Protein 6WPN (pdb70)

InterPro domains:
  IPR006059 Bacterial-type extracellular solute-binding protein [PF01547] (48-329)
  IPR050490 Bacterial solute-binding protein 1 [PTHR43649] (6-430)

B-factor: mean 65.45, std 20.98, range [26.93, 153.07]

Solvent-accessible surface area: 31766 Å² total

Structure (mmCIF, N/CA/C/O backbone):
data_6WPN
#
_entry.id   6WPN
#
_cell.length_a   59.947
_cell.length_b   69.525
_cell.length_c   83.721
_cell.angle_alpha   90.000
_cell.angle_beta   94.702
_cell.angle_gamma   90.000
#
_symmetry.space_group_name_H-M   'P 1 21 1'
#
loop_
_entity.id
_entity.type
_entity.pdbx_description
1 polymer 'Substrate-binding protein'
2 non-polymer 1,2-ETHANEDIOL
3 non-polymer GLYCEROL
4 water water
#
loop_
_atom_site.group_PDB
_atom_site.id
_atom_site.type_symbol
_atom_site.label_atom_id
_atom_site.label_alt_id
_atom_site.label_comp_id
_atom_site.label_asym_id
_atom_site.label_entity_id
_atom_site.label_seq_id
_atom_site.pdbx_PDB_ins_code
_atom_site.Cartn_x
_atom_site.Cartn_y
_atom_site.Cartn_z
_atom_site.occupancy
_atom_site.B_iso_or_equiv
_atom_site.auth_seq_id
_atom_site.auth_comp_id
_atom_site.auth_asym_id
_atom_site.auth_atom_id
_atom_site.pdbx_PDB_model_num
ATOM 1 N N . THR A 1 29 ? -17.35700 34.57200 12.38500 1.000 86.38062 10 THR A N 1
ATOM 2 C CA . THR A 1 29 ? -16.16500 34.70500 11.55700 1.000 92.68130 10 THR A CA 1
ATOM 3 C C . THR A 1 29 ? -15.15100 33.59700 11.83300 1.000 87.08775 10 THR A C 1
ATOM 4 O O . THR A 1 29 ? -15.07700 33.06600 12.94100 1.000 88.00535 10 THR A O 1
ATOM 8 N N . LEU A 1 30 ? -14.37400 33.25700 10.81000 1.000 70.34096 11 LEU A N 1
ATOM 9 C CA . LEU A 1 30 ? -13.32700 32.25300 10.90700 1.000 54.63452 11 LEU A CA 1
ATOM 10 C C . LEU A 1 30 ? -11.97200 32.93900 10.98400 1.000 52.36749 11 LEU A C 1
ATOM 11 O O . LEU A 1 30 ? -11.76500 34.00900 10.40700 1.000 60.21052 11 LEU A O 1
ATOM 16 N N . GLN A 1 31 ? -11.05100 32.32900 11.71800 1.000 52.26839 12 GLN A N 1
ATOM 17 C CA . GLN A 1 31 ? -9.67600 32.80600 11.78900 1.000 60.31344 12 GLN A CA 1
ATOM 18 C C . GLN A 1 31 ? -8.76700 31.79100 11.11000 1.000 59.92604 12 GLN A C 1
ATOM 19 O O . GLN A 1 31 ? -8.73300 30.62000 11.50600 1.000 57.73101 12 GLN A O 1
ATOM 25 N N . LEU A 1 32 ? -8.05300 32.23800 10.08000 1.000 57.79577 13 LEU A N 1
ATOM 26 C CA . LEU A 1 32 ? -7.11100 31.40900 9.34000 1.000 52.70328 13 LEU A CA 1
ATOM 27 C C . LEU A 1 32 ? -5.69300 31.74900 9.77600 1.000 47.08812 13 LEU A C 1
ATOM 28 O O . LEU A 1 32 ? -5.33700 32.92700 9.87900 1.000 56.20537 13 LEU A O 1
ATOM 33 N N . TRP A 1 33 ? -4.90000 30.71700 10.05100 1.000 51.57915 14 TRP A N 1
ATOM 34 C CA . TRP A 1 33 ? -3.51400 30.86300 10.48100 1.000 49.59773 14 TRP A CA 1
ATOM 35 C C . TRP A 1 33 ? -2.61300 30.23500 9.42700 1.000 48.70308 14 TRP A C 1
ATOM 36 O O . TRP A 1 33 ? -2.71800 29.03400 9.15800 1.000 58.79303 14 TRP A O 1
ATOM 47 N N . THR A 1 34 ? -1.72600 31.03400 8.84100 1.000 49.07036 15 THR A N 1
ATOM 48 C CA . THR A 1 34 ? -0.79000 30.54400 7.83800 1.000 54.76967 15 THR A CA 1
ATOM 49 C C . THR A 1 34 ? 0.64000 30.74100 8.32500 1.000 53.81416 15 THR A C 1
ATOM 50 O O . THR A 1 34 ? 0.90300 31.52000 9.24500 1.000 52.03997 15 THR A O 1
ATOM 54 N N . LEU A 1 35 ? 1.56600 30.03200 7.68300 1.000 53.93213 16 LEU A N 1
ATOM 55 C CA . LEU A 1 35 ? 2.96400 29.99300 8.09700 1.000 54.97902 16 LEU A CA 1
ATOM 56 C C . LEU A 1 35 ? 3.84000 30.70100 7.07500 1.000 59.34547 16 LEU A C 1
ATOM 57 O O . LEU A 1 35 ? 3.88400 30.29600 5.90800 1.000 67.58845 16 LEU A O 1
ATOM 62 N N . GLN A 1 36 ? 4.53800 31.74000 7.52500 1.000 63.30831 17 GLN A N 1
ATOM 63 C CA . GLN A 1 36 ? 5.56900 32.44900 6.76000 1.000 75.45356 17 GLN A CA 1
ATOM 64 C C . GLN A 1 36 ? 5.12100 32.70700 5.31800 1.000 73.30369 17 GLN A C 1
ATOM 65 O O . GLN A 1 36 ? 5.76200 32.29800 4.34900 1.000 77.05727 17 GLN A O 1
ATOM 71 N N . LEU A 1 37 ? 3.99800 33.40800 5.19600 1.000 72.31706 18 LEU A N 1
ATOM 72 C CA . LEU A 1 37 ? 3.45600 33.79600 3.89900 1.000 72.90130 18 LEU A CA 1
ATOM 73 C C . LEU A 1 37 ? 3.49400 35.30900 3.71900 1.000 83.47645 18 LEU A C 1
ATOM 74 O O . LEU A 1 37 ? 2.70500 35.87100 2.95700 1.000 89.46669 18 LEU A O 1
ATOM 79 N N . PRO A 1 39 ? 4.30200 38.42300 3.52200 1.000 106.95671 20 PRO A N 1
ATOM 80 C CA . PRO A 1 39 ? 4.42100 39.68700 2.78700 1.000 108.87525 20 PRO A CA 1
ATOM 81 C C . PRO A 1 39 ? 4.28600 39.50400 1.27900 1.000 104.15711 20 PRO A C 1
ATOM 82 O O . PRO A 1 39 ? 3.46800 40.16900 0.64500 1.000 110.26609 20 PRO A O 1
ATOM 86 N N . LYS A 1 40 ? 5.09300 38.59900 0.72000 1.000 92.42354 21 LYS A N 1
ATOM 87 C CA . LYS A 1 40 ? 5.15400 38.42300 -0.72600 1.000 88.53040 21 LYS A CA 1
ATOM 88 C C . LYS A 1 40 ? 3.86100 37.87300 -1.31900 1.000 83.15480 21 LYS A C 1
ATOM 89 O O . LYS A 1 40 ? 3.63400 38.03400 -2.52300 1.000 94.07216 21 LYS A O 1
ATOM 95 N N . PHE A 1 41 ? 3.00500 37.23900 -0.51500 1.000 77.49384 22 PHE A N 1
ATOM 96 C CA . PHE A 1 41 ? 1.78900 36.62000 -1.03300 1.000 74.42197 22 PHE A CA 1
ATOM 97 C C . PHE A 1 41 ? 0.52200 37.26100 -0.48300 1.000 72.84795 22 PHE A C 1
ATOM 98 O O . PHE A 1 41 ? -0.53500 36.62100 -0.46700 1.000 64.51898 22 PHE A O 1
ATOM 106 N N . ASN A 1 42 ? 0.61000 38.50900 -0.02900 1.000 74.74212 23 ASN A N 1
ATOM 107 C CA . ASN A 1 42 ? -0.58900 39.23900 0.37900 1.000 79.44604 23 ASN A CA 1
ATOM 108 C C . ASN A 1 42 ? -1.60400 39.38300 -0.75100 1.000 79.71380 23 ASN A C 1
ATOM 109 O O . ASN A 1 42 ? -2.79900 39.14800 -0.50500 1.000 76.80290 23 ASN A O 1
ATOM 114 N N . PRO A 1 43 ? -1.22800 39.76600 -1.98300 1.000 80.12332 24 PRO A N 1
ATOM 115 C CA . PRO A 1 43 ? -2.25300 39.87200 -3.04400 1.000 81.19265 24 PRO A CA 1
ATOM 116 C C . PRO A 1 43 ? -3.00800 38.57900 -3.30500 1.000 76.41745 24 PRO A C 1
ATOM 117 O O . PRO A 1 43 ? -4.23600 38.60900 -3.46600 1.000 75.38795 24 PRO A O 1
ATOM 121 N N . TYR A 1 44 ? -2.30800 37.44400 -3.38900 1.000 70.27911 25 TYR A N 1
ATOM 122 C CA . TYR A 1 44 ? -2.99500 36.16700 -3.55700 1.000 67.21263 25 TYR A CA 1
ATOM 123 C C . TYR A 1 44 ? -4.02400 35.94600 -2.45500 1.000 63.30105 25 TYR A C 1
ATOM 124 O O . TYR A 1 44 ? -5.19000 35.64600 -2.73000 1.000 64.38142 25 TYR A O 1
ATOM 141 N N . ASP A 1 46 ? -5.32800 38.10900 -0.46500 1.000 68.81351 27 ASP A N 1
ATOM 142 C CA . ASP A 1 46 ? -6.35200 39.14900 -0.46500 1.000 76.26986 27 ASP A CA 1
ATOM 143 C C . ASP A 1 46 ? -7.47100 38.82800 -1.44400 1.000 70.29615 27 ASP A C 1
ATOM 144 O O . ASP A 1 46 ? -8.63900 39.12900 -1.17600 1.000 76.43077 27 ASP A O 1
ATOM 149 N N . ASP A 1 47 ? -7.13800 38.21700 -2.58100 1.000 65.82803 28 ASP A N 1
ATOM 150 C CA . ASP A 1 47 ? -8.16100 37.88300 -3.56700 1.000 71.10531 28 ASP A CA 1
ATOM 151 C C . ASP A 1 47 ? -8.92900 36.61800 -3.19200 1.000 67.12504 28 ASP A C 1
ATOM 152 O O . ASP A 1 47 ? -10.16400 36.60200 -3.24500 1.000 63.42437 28 ASP A O 1
ATOM 157 N N . VAL A 1 48 ? -8.21800 35.53700 -2.85100 1.000 70.40442 29 VAL A N 1
ATOM 158 C CA . VAL A 1 48 ? -8.88300 34.25800 -2.59500 1.000 69.01675 29 VAL A CA 1
ATOM 159 C C . VAL A 1 48 ? -9.78800 34.35800 -1.37000 1.000 63.55774 29 VAL A C 1
ATOM 160 O O . VAL A 1 48 ? -10.93300 33.88700 -1.38300 1.000 57.91555 29 VAL A O 1
ATOM 164 N N . LEU A 1 49 ? -9.28300 34.94700 -0.28300 1.000 61.08447 30 LEU A N 1
ATOM 165 C CA . LEU A 1 49 ? -10.12700 35.15700 0.88700 1.000 67.73132 30 LEU A CA 1
ATOM 166 C C . LEU A 1 49 ? -11.26100 36.12000 0.56700 1.000 73.76668 30 LEU A C 1
ATOM 167 O O . LEU A 1 49 ? -12.37700 35.97100 1.08000 1.000 74.32879 30 LEU A O 1
ATOM 172 N N . GLY A 1 50 ? -10.98300 37.13200 -0.26000 1.000 75.91348 31 GLY A N 1
ATOM 173 C CA . GLY A 1 50 ? -12.05300 37.98900 -0.75000 1.000 73.65847 31 GLY A CA 1
ATOM 174 C C . GLY A 1 50 ? -13.12100 37.20300 -1.48500 1.000 67.98454 31 GLY A C 1
ATOM 175 O O . GLY A 1 50 ? -14.31800 37.41100 -1.27700 1.000 67.17951 31 GLY A O 1
ATOM 176 N N . SER A 1 51 ? -12.69700 36.29400 -2.36900 1.000 63.98141 32 SER A N 1
ATOM 177 C CA . SER A 1 51 ? -13.64900 35.41500 -3.04200 1.000 65.21110 32 SER A CA 1
ATOM 178 C C . SER A 1 51 ? -14.42300 34.57900 -2.03200 1.000 64.37988 32 SER A C 1
ATOM 179 O O . SER A 1 51 ? -15.64300 34.42400 -2.15200 1.000 70.07614 32 SER A O 1
ATOM 182 N N . TRP A 1 52 ? -13.73100 34.03500 -1.02800 1.000 59.04331 33 TRP A N 1
ATOM 183 C CA . TRP A 1 52 ? -14.41400 33.29700 0.02800 1.000 63.16111 33 TRP A CA 1
ATOM 184 C C . TRP A 1 52 ? -15.45100 34.16800 0.72800 1.000 64.73596 33 TRP A C 1
ATOM 185 O O . TRP A 1 52 ? -16.58600 33.73300 0.96000 1.000 63.53843 33 TRP A O 1
ATOM 196 N N . ASP A 1 53 ? -15.07400 35.40400 1.07500 1.000 64.22679 34 ASP A N 1
ATOM 197 C CA . ASP A 1 53 ? -15.99600 36.30100 1.76700 1.000 59.95214 34 ASP A CA 1
ATOM 198 C C . ASP A 1 53 ? -17.22200 36.59700 0.91200 1.000 64.55422 34 ASP A C 1
ATOM 199 O O . ASP A 1 53 ? -18.33600 36.72000 1.43500 1.000 63.81848 34 ASP A O 1
ATOM 204 N N . LYS A 1 54 ? -17.03600 36.72200 -0.40700 1.000 69.01034 35 LYS A N 1
ATOM 205 C CA . LYS A 1 54 ? -18.17500 36.90500 -1.30200 1.000 66.94953 35 LYS A CA 1
ATOM 206 C C . LYS A 1 54 ? -19.05100 35.66400 -1.36100 1.000 67.04792 35 LYS A C 1
ATOM 207 O O . LYS A 1 54 ? -20.27400 35.77500 -1.49600 1.000 69.35389 35 LYS A O 1
ATOM 213 N N . LEU A 1 55 ? -18.44800 34.48100 -1.26800 1.000 71.02888 36 LEU A N 1
ATOM 214 C CA . LEU A 1 55 ? -19.22800 33.25400 -1.33000 1.000 75.60601 36 LEU A CA 1
ATOM 215 C C . LEU A 1 55 ? -19.86900 32.93700 0.01500 1.000 74.26363 36 LEU A C 1
ATOM 216 O O . LEU A 1 55 ? -21.01000 32.46800 0.06900 1.000 73.12438 36 LEU A O 1
ATOM 221 N N . HIS A 1 56 ? -19.16800 33.20100 1.11300 1.000 70.27694 37 HIS A N 1
ATOM 222 C CA . HIS A 1 56 ? -19.63900 32.83600 2.44700 1.000 70.22176 37 HIS A CA 1
ATOM 223 C C . HIS A 1 56 ? -19.62200 34.06600 3.34700 1.000 67.13768 37 HIS A C 1
ATOM 224 O O . HIS A 1 56 ? -18.73700 34.21600 4.20000 1.000 65.24997 37 HIS A O 1
ATOM 231 N N . PRO A 1 57 ? -20.59900 34.96600 3.19000 1.000 66.64561 38 PRO A N 1
ATOM 232 C CA . PRO A 1 57 ? -20.69000 36.11600 4.10600 1.000 70.10460 38 PRO A CA 1
ATOM 233 C C . PRO A 1 57 ? -20.96800 35.72100 5.54600 1.000 71.87934 38 PRO A C 1
ATOM 234 O O . PRO A 1 57 ? -20.70900 36.52200 6.45400 1.000 67.38172 38 PRO A O 1
ATOM 238 N N . GLU A 1 58 ? -21.49300 34.51700 5.78400 1.000 64.57339 39 GLU A N 1
ATOM 239 C CA . GLU A 1 58 ? -21.80500 34.06500 7.13300 1.000 66.86355 39 GLU A CA 1
ATOM 240 C C . GLU A 1 58 ? -20.57900 33.59900 7.90600 1.000 61.60529 39 GLU A C 1
ATOM 241 O O . GLU A 1 58 ? -20.70100 33.28800 9.09600 1.000 68.13420 39 GLU A O 1
ATOM 247 N N . ALA A 1 59 ? -19.40800 33.52900 7.26800 1.000 62.98555 40 ALA A N 1
ATOM 248 C CA . ALA A 1 59 ? -18.18700 33.06300 7.91400 1.000 61.19120 40 ALA A CA 1
ATOM 249 C C . ALA A 1 59 ? -17.01100 33.82000 7.29500 1.000 68.14521 40 ALA A C 1
ATOM 250 O O . ALA A 1 59 ? -16.17000 33.26000 6.59000 1.000 63.00145 40 ALA A O 1
ATOM 252 N N . LEU A 1 60 ? -16.95500 35.12100 7.57300 1.000 73.16373 41 LEU A N 1
ATOM 253 C CA . LEU A 1 60 ? -15.86600 35.95400 7.08300 1.000 62.30933 41 LEU A CA 1
ATOM 254 C C . LEU A 1 60 ? -14.55100 35.52300 7.71600 1.000 60.87281 41 LEU A C 1
ATOM 255 O O . LEU A 1 60 ? -14.50700 35.12300 8.88000 1.000 67.57110 41 LEU A O 1
ATOM 260 N N . VAL A 1 61 ? -13.47700 35.58800 6.93700 1.000 54.51137 42 VAL A N 1
ATOM 261 C CA . VAL A 1 61 ? -12.17100 35.10800 7.36900 1.000 54.72568 42 VAL A CA 1
ATOM 262 C C . VAL A 1 61 ? -11.33300 36.28400 7.84700 1.000 67.11246 42 VAL A C 1
ATOM 263 O O . VAL A 1 61 ? -11.23400 37.30900 7.16100 1.000 69.40078 42 VAL A O 1
ATOM 267 N N . ARG A 1 62 ? -10.75100 36.14400 9.03600 1.000 77.54956 43 ARG A N 1
ATOM 268 C CA . ARG A 1 62 ? -9.73500 37.05900 9.54500 1.000 82.54352 43 ARG A CA 1
ATOM 269 C C . ARG A 1 62 ? -8.40300 36.31400 9.52700 1.000 66.65200 43 ARG A C 1
ATOM 270 O O . ARG A 1 62 ? -8.21400 35.34600 10.27200 1.000 63.35037 43 ARG A O 1
ATOM 278 N N . TRP A 1 63 ? -7.49200 36.76300 8.67000 1.000 51.65502 44 TRP A N 1
ATOM 279 C CA . TRP A 1 63 ? -6.24700 36.06800 8.37200 1.000 52.32107 44 TRP A CA 1
ATOM 280 C C . TRP A 1 63 ? -5.10000 36.61200 9.21700 1.000 63.15063 44 TRP A C 1
ATOM 281 O O . TRP A 1 63 ? -4.91200 37.83000 9.30800 1.000 67.67909 44 TRP A O 1
ATOM 292 N N . THR A 1 64 ? -4.33400 35.70600 9.82700 1.000 63.48852 45 THR A N 1
ATOM 293 C CA . THR A 1 64 ? -3.12000 36.04800 10.56200 1.000 62.06693 45 THR A CA 1
ATOM 294 C C . THR A 1 64 ? -2.00100 35.11900 10.11300 1.000 63.13637 45 THR A C 1
ATOM 295 O O . THR A 1 64 ? -2.18500 33.89700 10.07500 1.000 59.41803 45 THR A O 1
ATOM 299 N N . ASP A 1 65 ? -0.85800 35.69200 9.74200 1.000 69.27302 46 ASP A N 1
ATOM 300 C CA . ASP A 1 65 ? 0.30400 34.92800 9.29900 1.000 70.32663 46 ASP A CA 1
ATOM 301 C C . ASP A 1 65 ? 1.39200 34.98200 10.36800 1.000 72.11902 46 ASP A C 1
ATOM 302 O O . ASP A 1 65 ? 1.73100 36.06500 10.85700 1.000 66.74194 46 ASP A O 1
ATOM 307 N N . LEU A 1 66 ? 1.93500 33.82200 10.72500 1.000 75.90426 47 LEU A N 1
ATOM 308 C CA . LEU A 1 66 ? 2.88400 33.66500 11.81700 1.000 85.72419 47 LEU A CA 1
ATOM 309 C C . LEU A 1 66 ? 4.10600 32.88200 11.36200 1.000 83.55318 47 LEU A C 1
ATOM 310 O O . LEU A 1 66 ? 4.05100 32.15100 10.36800 1.000 84.17121 47 LEU A O 1
ATOM 315 N N . PRO A 1 67 ? 5.24200 33.02200 12.07100 1.000 79.47791 48 PRO A N 1
ATOM 316 C CA . PRO A 1 67 ? 6.42900 32.21100 11.78200 1.000 83.48778 48 PRO A CA 1
ATOM 317 C C . PRO A 1 67 ? 6.46400 30.91200 12.58700 1.000 85.19634 48 PRO A C 1
ATOM 318 O O . PRO A 1 67 ? 7.55300 30.40200 12.85800 1.000 86.26169 48 PRO A O 1
ATOM 322 N N . SER A 1 70 ? 7.52800 28.58800 16.15800 1.000 104.88149 51 SER A N 1
ATOM 323 C CA . SER A 1 70 ? 6.90100 29.63900 16.95200 1.000 109.87063 51 SER A CA 1
ATOM 324 C C . SER A 1 70 ? 5.38500 29.64200 16.76400 1.000 106.99226 51 SER A C 1
ATOM 325 O O . SER A 1 70 ? 4.70700 30.62400 17.07100 1.000 108.56086 51 SER A O 1
ATOM 328 N N . VAL A 1 71 ? 4.86500 28.53200 16.24600 1.000 98.45602 52 VAL A N 1
ATOM 329 C CA . VAL A 1 71 ? 3.43200 28.39600 16.01900 1.000 87.54336 52 VAL A CA 1
ATOM 330 C C . VAL A 1 71 ? 2.70500 27.80300 17.22300 1.000 91.05638 52 VAL A C 1
ATOM 331 O O . VAL A 1 71 ? 1.53000 28.11100 17.44900 1.000 85.74073 52 VAL A O 1
ATOM 335 N N . GLU A 1 72 ? 3.37900 26.95100 17.99800 1.000 95.21438 53 GLU A N 1
ATOM 336 C CA . GLU A 1 72 ? 2.72700 26.28400 19.12100 1.000 93.83579 53 GLU A CA 1
ATOM 337 C C . GLU A 1 72 ? 2.43500 27.24500 20.26700 1.000 77.91745 53 GLU A C 1
ATOM 338 O O . GLU A 1 72 ? 1.40100 27.12100 20.93400 1.000 73.83631 53 GLU A O 1
ATOM 344 N N . ARG A 1 73 ? 3.33200 28.20200 20.52200 1.000 72.11687 54 ARG A N 1
ATOM 345 C CA . ARG A 1 73 ? 3.10100 29.15300 21.60600 1.000 70.52586 54 ARG A CA 1
ATOM 346 C C . ARG A 1 73 ? 1.81900 29.94300 21.37300 1.000 71.14836 54 ARG A C 1
ATOM 347 O O . ARG A 1 73 ? 1.06600 30.21600 22.31800 1.000 70.87530 54 ARG A O 1
ATOM 355 N N . LYS A 1 74 ? 1.55200 30.31500 20.12000 1.000 61.48779 55 LYS A N 1
ATOM 356 C CA . LYS A 1 74 ? 0.40000 31.14800 19.80900 1.000 62.15348 55 LYS A CA 1
ATOM 357 C C . LYS A 1 74 ? -0.89200 30.33800 19.78100 1.000 64.60806 55 LYS A C 1
ATOM 358 O O . LYS A 1 74 ? -1.95200 30.85400 20.15600 1.000 61.48444 55 LYS A O 1
ATOM 364 N N . LEU A 1 75 ? -0.82400 29.07500 19.35000 1.000 62.70114 56 LEU A N 1
ATOM 365 C CA . LEU A 1 75 ? -1.99300 28.20100 19.41800 1.000 64.14705 56 LEU A CA 1
ATOM 366 C C . LEU A 1 75 ? -2.39500 27.91600 20.86000 1.000 71.02655 56 LEU A C 1
ATOM 367 O O . LEU A 1 75 ? -3.58900 27.89000 21.18200 1.000 70.26855 56 LEU A O 1
ATOM 372 N N . LEU A 1 76 ? -1.41400 27.71100 21.74200 1.000 74.85658 57 LEU A N 1
ATOM 373 C CA . LEU A 1 76 ? -1.71700 27.46900 23.15100 1.000 72.04080 57 LEU A CA 1
ATOM 374 C C . LEU A 1 76 ? -2.41400 28.66500 23.78700 1.000 67.43043 57 LEU A C 1
ATOM 375 O O . LEU A 1 76 ? -3.36000 28.49800 24.56500 1.000 72.73796 57 LEU A O 1
ATOM 380 N N . ALA A 1 77 ? -1.96800 29.88100 23.46200 1.000 63.48297 58 ALA A N 1
ATOM 381 C CA . ALA A 1 77 ? -2.60300 31.06700 24.02600 1.000 71.08159 58 ALA A CA 1
ATOM 382 C C . ALA A 1 77 ? -4.05400 31.18900 23.57200 1.000 69.37358 58 ALA A C 1
ATOM 383 O O . ALA A 1 77 ? -4.93600 31.52700 24.37100 1.000 68.23196 58 ALA A O 1
ATOM 385 N N . ALA A 1 78 ? -4.32400 30.90200 22.29600 1.000 62.87022 59 ALA A N 1
ATOM 386 C CA . ALA A 1 78 ? -5.68400 31.03000 21.78200 1.000 64.44394 59 ALA A CA 1
ATOM 387 C C . ALA A 1 78 ? -6.59800 29.94400 22.33700 1.000 65.18812 59 ALA A C 1
ATOM 388 O O . ALA A 1 78 ? -7.78400 30.18900 22.59100 1.000 55.46021 59 ALA A O 1
ATOM 390 N N . VAL A 1 79 ? -6.06700 28.73400 22.52600 1.000 67.21926 60 VAL A N 1
ATOM 391 C CA . VAL A 1 79 ? -6.87500 27.64400 23.06000 1.000 69.62149 60 VAL A CA 1
ATOM 392 C C . VAL A 1 79 ? -7.11600 27.85100 24.54800 1.000 75.33953 60 VAL A C 1
ATOM 393 O O . VAL A 1 79 ? -8.18400 27.50400 25.06900 1.000 74.29479 60 VAL A O 1
ATOM 397 N N . PHE A 1 80 ? -6.14600 28.44400 25.24700 1.000 74.12918 61 PHE A N 1
ATOM 398 C CA . PHE A 1 80 ? -6.33100 28.77900 26.65300 1.000 76.05323 61 PHE A CA 1
ATOM 399 C C . PHE A 1 80 ? -7.46600 29.77700 26.83400 1.000 75.45872 61 PHE A C 1
ATOM 400 O O . PHE A 1 80 ? -8.21100 29.71300 27.81800 1.000 91.76155 61 PHE A O 1
ATOM 408 N N . ALA A 1 81 ? -7.61100 30.70600 25.89400 1.000 65.07976 62 ALA A N 1
ATOM 409 C CA . ALA A 1 81 ? -8.70100 31.67200 25.90800 1.000 73.68453 62 ALA A CA 1
ATOM 410 C C . ALA A 1 81 ? -9.98700 31.14400 25.29300 1.000 75.30410 62 ALA A C 1
ATOM 411 O O . ALA A 1 81 ? -10.95100 31.91000 25.18000 1.000 79.77517 62 ALA A O 1
ATOM 413 N N . ARG A 1 82 ? -10.02500 29.87400 24.89100 1.000 79.58292 63 ARG A N 1
ATOM 414 C CA . ARG A 1 82 ? -11.18800 29.29800 24.21700 1.000 87.07500 63 ARG A CA 1
ATOM 415 C C . ARG A 1 82 ? -11.56300 30.12500 22.99000 1.000 86.55226 63 ARG A C 1
ATOM 416 O O . ARG A 1 82 ? -12.73500 30.40600 22.72900 1.000 93.76038 63 ARG A O 1
ATOM 424 N N . THR A 1 83 ? -10.54500 30.54400 22.24000 1.000 66.34396 64 THR A N 1
ATOM 425 C CA . THR A 1 83 ? -10.70000 31.22500 20.95900 1.000 63.26123 64 THR A CA 1
ATOM 426 C C . THR A 1 83 ? -9.76800 30.59400 19.93300 1.000 75.08472 64 THR A C 1
ATOM 427 O O . THR A 1 83 ? -9.03300 31.27100 19.20700 1.000 76.11289 64 THR A O 1
ATOM 431 N N . ALA A 1 84 ? -9.80000 29.26700 19.86700 1.000 74.78237 65 ALA A N 1
ATOM 432 C CA . ALA A 1 84 ? -8.89200 28.54200 18.99400 1.000 68.61750 65 ALA A CA 1
ATOM 433 C C . ALA A 1 84 ? -9.20600 28.85600 17.53400 1.000 57.99751 65 ALA A C 1
ATOM 434 O O . ALA A 1 84 ? -10.37600 29.00500 17.16800 1.000 52.11263 65 ALA A O 1
ATOM 436 N N . PRO A 1 85 ? -8.18900 28.97000 16.68300 1.000 48.48993 66 PRO A N 1
ATOM 437 C CA . PRO A 1 85 ? -8.44300 29.24600 15.26700 1.000 57.33867 66 PRO A CA 1
ATOM 438 C C . PRO A 1 85 ? -9.17700 28.08400 14.62200 1.000 53.77308 66 PRO A C 1
ATOM 439 O O . PRO A 1 85 ? -9.21500 26.96700 15.14200 1.000 56.49230 66 PRO A O 1
ATOM 443 N N . ASP A 1 86 ? -9.78500 28.36700 13.47500 1.000 58.17091 67 ASP A N 1
ATOM 444 C CA . ASP A 1 86 ? -10.59700 27.35300 12.81700 1.000 65.37089 67 ASP A CA 1
ATOM 445 C C . ASP A 1 86 ? -9.82000 26.53000 11.79500 1.000 53.70698 67 ASP A C 1
ATOM 446 O O . ASP A 1 86 ? -10.03200 25.31600 11.69800 1.000 56.98119 67 ASP A O 1
ATOM 451 N N . VAL A 1 87 ? -8.91300 27.15400 11.04600 1.000 46.58148 68 VAL A N 1
ATOM 452 C CA . VAL A 1 87 ? -8.03200 26.45100 10.11700 1.000 48.16273 68 VAL A CA 1
ATOM 453 C C . VAL A 1 87 ? -6.60100 26.86500 10.41500 1.000 46.25186 68 VAL A C 1
ATOM 454 O O . VAL A 1 87 ? -6.29200 28.06100 10.45700 1.000 59.24700 68 VAL A O 1
ATOM 458 N N . VAL A 1 88 ? -5.73100 25.88400 10.62100 1.000 49.28716 69 VAL A N 1
ATOM 459 C CA . VAL A 1 88 ? -4.33800 26.13900 10.95300 1.000 55.64586 69 VAL A CA 1
ATOM 460 C C . VAL A 1 88 ? -3.46000 25.47500 9.90600 1.000 47.60988 69 VAL A C 1
ATOM 461 O O . VAL A 1 88 ? -3.70100 24.32900 9.51100 1.000 48.24519 69 VAL A O 1
ATOM 465 N N . ASN A 1 89 ? -2.42900 26.19500 9.47800 1.000 51.07560 70 ASN A N 1
ATOM 466 C CA . ASN A 1 89 ? -1.47300 25.70700 8.49400 1.000 60.00857 70 ASN A CA 1
ATOM 467 C C . ASN A 1 89 ? -0.34900 24.96300 9.20800 1.000 59.13797 70 ASN A C 1
ATOM 468 O O . ASN A 1 89 ? 0.34400 25.54100 10.05200 1.000 50.49153 70 ASN A O 1
ATOM 473 N N . LEU A 1 90 ? -0.16900 23.68800 8.87000 1.000 57.86938 71 LEU A N 1
ATOM 474 C CA . LEU A 1 90 ? 0.79900 22.84400 9.55200 1.000 55.94473 71 LEU A CA 1
ATOM 475 C C . LEU A 1 90 ? 1.67100 22.12600 8.53200 1.000 54.93481 71 LEU A C 1
ATOM 476 O O . LEU A 1 90 ? 1.42200 22.16600 7.32500 1.000 60.76653 71 LEU A O 1
ATOM 481 N N . ASN A 1 91 ? 2.70000 21.46000 9.04300 1.000 56.71067 72 ASN A N 1
ATOM 482 C CA . ASN A 1 91 ? 3.55600 20.54900 8.30400 1.000 70.16245 72 ASN A CA 1
ATOM 483 C C . ASN A 1 91 ? 3.54700 19.20100 9.01700 1.000 75.67694 72 ASN A C 1
ATOM 484 O O . ASN A 1 91 ? 3.17100 19.12200 10.19300 1.000 75.88705 72 ASN A O 1
ATOM 489 N N . PRO A 1 92 ? 3.91300 18.11900 8.33000 1.000 60.94354 73 PRO A N 1
ATOM 490 C CA . PRO A 1 92 ? 3.77500 16.77000 8.91500 1.000 74.22034 73 PRO A CA 1
ATOM 491 C C . PRO A 1 92 ? 4.40400 16.65000 10.29700 1.000 79.47113 73 PRO A C 1
ATOM 492 O O . PRO A 1 92 ? 3.78000 16.05600 11.19000 1.000 82.07863 73 PRO A O 1
ATOM 496 N N . PRO A 1 93 ? 5.62700 17.16000 10.53300 1.000 83.83483 74 PRO A N 1
ATOM 497 C CA . PRO A 1 93 ? 6.18500 17.02600 11.89600 1.000 84.63638 74 PRO A CA 1
ATOM 498 C C . PRO A 1 93 ? 5.34300 17.68900 12.97300 1.000 91.94560 74 PRO A C 1
ATOM 499 O O . PRO A 1 93 ? 4.98700 17.03900 13.96500 1.000 102.11022 74 PRO A O 1
ATOM 503 N N . PHE A 1 94 ? 5.01200 18.97200 12.80900 1.000 89.46449 75 PHE A N 1
ATOM 504 C CA . PHE A 1 94 ? 4.23800 19.66300 13.83600 1.000 93.81052 75 PHE A CA 1
ATOM 505 C C . PHE A 1 94 ? 2.82300 19.11300 13.94800 1.000 91.51847 75 PHE A C 1
ATOM 506 O O . PHE A 1 94 ? 2.25100 19.10200 15.04400 1.000 93.12423 75 PHE A O 1
ATOM 514 N N . ALA A 1 95 ? 2.24400 18.65500 12.83700 1.000 87.96362 76 ALA A N 1
ATOM 515 C CA . ALA A 1 95 ? 0.89800 18.09400 12.88700 1.000 87.18278 76 ALA A CA 1
ATOM 516 C C . ALA A 1 95 ? 0.85600 16.82900 13.73500 1.000 86.76264 76 ALA A C 1
ATOM 517 O O . ALA A 1 95 ? -0.15700 16.55400 14.38700 1.000 86.59957 76 ALA A O 1
ATOM 519 N N . ALA A 1 96 ? 1.93700 16.04600 13.73000 1.000 84.51796 77 ALA A N 1
ATOM 520 C CA . ALA A 1 96 ? 1.97900 14.82800 14.53200 1.000 87.67998 77 ALA A CA 1
ATOM 521 C C . ALA A 1 96 ? 2.05200 15.14200 16.02200 1.000 87.67154 77 ALA A C 1
ATOM 522 O O . ALA A 1 96 ? 1.40500 14.46900 16.83300 1.000 96.38299 77 ALA A O 1
ATOM 524 N N . ASN A 1 97 ? 2.84100 16.15300 16.40400 1.000 81.87702 78 ASN A N 1
ATOM 525 C CA . ASN A 1 97 ? 2.88100 16.56800 17.80400 1.000 87.32814 78 ASN A CA 1
ATOM 526 C C . ASN A 1 97 ? 1.49900 16.98000 18.30000 1.000 84.65036 78 ASN A C 1
ATOM 527 O O . ASN A 1 97 ? 1.10100 16.62500 19.41600 1.000 81.06399 78 ASN A O 1
ATOM 532 N N . LEU A 1 98 ? 0.74400 17.71000 17.47600 1.000 79.42479 79 LEU A N 1
ATOM 533 C CA . LEU A 1 98 ? -0.57900 18.16300 17.89400 1.000 71.30634 79 LEU A CA 1
ATOM 534 C C . LEU A 1 98 ? -1.59400 17.02700 17.88000 1.000 74.93535 79 LEU A C 1
ATOM 535 O O . LEU A 1 98 ? -2.46300 16.95700 18.75600 1.000 83.90087 79 LEU A O 1
ATOM 540 N N . ALA A 1 99 ? -1.49900 16.12200 16.90200 1.000 75.70662 80 ALA A N 1
ATOM 541 C CA . ALA A 1 99 ? -2.52000 15.08800 16.77700 1.000 72.47835 80 ALA A CA 1
ATOM 542 C C . ALA A 1 99 ? -2.35300 13.97900 17.80000 1.000 72.84659 80 ALA A C 1
ATOM 543 O O . ALA A 1 99 ? -3.34000 13.33300 18.16600 1.000 71.94481 80 ALA A O 1
ATOM 545 N N . SER A 1 100 ? -1.12600 13.73300 18.26400 1.000 73.44241 81 SER A N 1
ATOM 546 C CA . SER A 1 100 ? -0.92600 12.75100 19.32200 1.000 81.30562 81 SER A CA 1
ATOM 547 C C . SER A 1 100 ? -1.60200 13.18200 20.61700 1.000 75.90450 81 SER A C 1
ATOM 548 O O . SER A 1 100 ? -1.81800 12.34900 21.50300 1.000 79.37851 81 SER A O 1
ATOM 551 N N . LYS A 1 101 ? -1.93200 14.46800 20.74100 1.000 74.63781 82 LYS A N 1
ATOM 552 C CA . LYS A 1 101 ? -2.56000 15.03000 21.92600 1.000 82.51740 82 LYS A CA 1
ATOM 553 C C . LYS A 1 101 ? -4.05000 15.29400 21.74100 1.000 80.11914 82 LYS A C 1
ATOM 554 O O . LYS A 1 101 ? -4.65100 15.98600 22.56700 1.000 82.08408 82 LYS A O 1
ATOM 560 N N . GLY A 1 102 ? -4.65700 14.76200 20.68400 1.000 76.61641 83 GLY A N 1
ATOM 561 C CA . GLY A 1 102 ? -6.08200 14.93600 20.46100 1.000 76.59960 83 GLY A CA 1
ATOM 562 C C . GLY A 1 102 ? -6.52100 16.34900 20.14000 1.000 78.91601 83 GLY A C 1
ATOM 563 O O . GLY A 1 102 ? -7.67600 16.70200 20.39400 1.000 86.30777 83 GLY A O 1
ATOM 564 N N . GLY A 1 103 ? -5.63900 17.16400 19.56900 1.000 85.40404 84 GLY A N 1
ATOM 565 C CA . GLY A 1 103 ? -5.96400 18.54600 19.27600 1.000 88.41632 84 GLY A CA 1
ATOM 566 C C . GLY A 1 103 ? -6.52400 18.84300 17.90200 1.000 80.80482 84 GLY A C 1
ATOM 567 O O . GLY A 1 103 ? -6.96100 19.97000 17.65800 1.000 85.88200 84 GLY A O 1
ATOM 568 N N . LEU A 1 104 ? -6.52700 17.88000 16.98900 1.000 68.23333 85 LEU A N 1
ATOM 569 C CA . LEU A 1 104 ? -7.00200 18.11200 15.63300 1.000 69.42852 85 LEU A CA 1
ATOM 570 C C . LEU A 1 104 ? -8.28000 17.33000 15.37100 1.000 70.19243 85 LEU A C 1
ATOM 571 O O . LEU A 1 104 ? -8.42000 16.18100 15.80100 1.000 74.59115 85 LEU A O 1
ATOM 576 N N . THR A 1 105 ? -9.20100 17.95600 14.64400 1.000 68.41710 86 THR A N 1
ATOM 577 C CA . THR A 1 105 ? -10.45500 17.30200 14.30800 1.000 64.94506 86 THR A CA 1
ATOM 578 C C . THR A 1 105 ? -10.20500 16.20200 13.28900 1.000 66.16916 86 THR A C 1
ATOM 579 O O . THR A 1 105 ? -9.46300 16.38700 12.32100 1.000 68.48851 86 THR A O 1
ATOM 583 N N . ASP A 1 106 ? -10.82000 15.04600 13.51300 1.000 71.56547 87 ASP A N 1
ATOM 584 C CA . ASP A 1 106 ? -10.85900 14.01900 12.48100 1.000 65.36449 87 ASP A CA 1
ATOM 585 C C . ASP A 1 106 ? -11.80600 14.48600 11.38600 1.000 69.16734 87 ASP A C 1
ATOM 586 O O . ASP A 1 106 ? -13.02700 14.49800 11.57100 1.000 71.09327 87 ASP A O 1
ATOM 591 N N . LEU A 1 107 ? -11.23900 14.88800 10.24900 1.000 67.18722 88 LEU A N 1
ATOM 592 C CA . LEU A 1 107 ? -12.02600 15.49400 9.18300 1.000 67.49791 88 LEU A CA 1
ATOM 593 C C . LEU A 1 107 ? -12.85700 14.47200 8.41700 1.000 70.50468 88 LEU A C 1
ATOM 594 O O . LEU A 1 107 ? -13.81400 14.85900 7.73700 1.000 71.56059 88 LEU A O 1
ATOM 599 N N . THR A 1 108 ? -12.51700 13.18300 8.51600 1.000 73.31927 89 THR A N 1
ATOM 600 C CA . THR A 1 108 ? -13.24400 12.15100 7.78000 1.000 84.20524 89 THR A CA 1
ATOM 601 C C . THR A 1 108 ? -14.75000 12.24700 8.00700 1.000 89.86648 89 THR A C 1
ATOM 602 O O . THR A 1 108 ? -15.54100 11.99300 7.09100 1.000 88.94306 89 THR A O 1
ATOM 606 N N . ALA A 1 109 ? -15.16700 12.63200 9.21500 1.000 94.79572 90 ALA A N 1
ATOM 607 C CA . ALA A 1 109 ? -16.59500 12.74700 9.49400 1.000 101.44117 90 ALA A CA 1
ATOM 608 C C . ALA A 1 109 ? -17.22600 13.90000 8.72000 1.000 105.89375 90 ALA A C 1
ATOM 609 O O . ALA A 1 109 ? -18.38400 13.80900 8.29600 1.000 116.29468 90 ALA A O 1
ATOM 611 N N . LEU A 1 110 ? -16.48700 14.99400 8.52800 1.000 95.46149 91 LEU A N 1
ATOM 612 C CA . LEU A 1 110 ? -17.03000 16.17800 7.87600 1.000 84.83578 91 LEU A CA 1
ATOM 613 C C . LEU A 1 110 ? -16.66800 16.28000 6.40000 1.000 80.31901 91 LEU A C 1
ATOM 614 O O . LEU A 1 110 ? -17.28700 17.07400 5.68200 1.000 79.35093 91 LEU A O 1
ATOM 619 N N . LEU A 1 111 ? -15.69000 15.50900 5.93400 1.000 69.84168 92 LEU A N 1
ATOM 620 C CA . LEU A 1 111 ? -15.25800 15.62800 4.55100 1.000 66.11556 92 LEU A CA 1
ATOM 621 C C . LEU A 1 111 ? -16.33900 15.08900 3.61700 1.000 70.13487 92 LEU A C 1
ATOM 622 O O . LEU A 1 111 ? -16.95800 14.05900 3.90700 1.000 69.40232 92 LEU A O 1
ATOM 627 N N . PRO A 1 112 ? -16.60000 15.76700 2.50100 1.000 74.12224 93 PRO A N 1
ATOM 628 C CA . PRO A 1 112 ? -17.54200 15.22600 1.53200 1.000 73.62536 93 PRO A CA 1
ATOM 629 C C . PRO A 1 112 ? -17.02000 13.92500 0.96300 1.000 70.62773 93 PRO A C 1
ATOM 630 O O . PRO A 1 112 ? -15.79600 13.73300 0.82700 1.000 65.90073 93 PRO A O 1
ATOM 634 N N . PRO A 1 113 ? -17.90900 13.00000 0.60800 1.000 66.59720 94 PRO A N 1
ATOM 635 C CA . PRO A 1 113 ? -17.45200 11.74900 0.00100 1.000 73.25377 94 PRO A CA 1
ATOM 636 C C . PRO A 1 113 ? -16.73200 12.03000 -1.30800 1.000 76.48960 94 PRO A C 1
ATOM 637 O O . PRO A 1 113 ? -17.15700 12.86800 -2.10400 1.000 85.84973 94 PRO A O 1
ATOM 641 N N . GLY A 1 114 ? -15.61200 11.34100 -1.50900 1.000 71.37818 95 GLY A N 1
ATOM 642 C CA . GLY A 1 114 ? -14.83300 11.56200 -2.70800 1.000 79.30493 95 GLY A CA 1
ATOM 643 C C . GLY A 1 114 ? -14.04400 12.84900 -2.71300 1.000 84.10816 95 GLY A C 1
ATOM 644 O O . GLY A 1 114 ? -13.68200 13.34100 -3.78500 1.000 91.14369 95 GLY A O 1
ATOM 645 N N . ALA A 1 115 ? -13.76800 13.41700 -1.53800 1.000 76.61503 96 ALA A N 1
ATOM 646 C CA . ALA A 1 115 ? -12.93600 14.61000 -1.47600 1.000 71.71947 96 ALA A CA 1
ATOM 647 C C . ALA A 1 115 ? -11.46800 14.26000 -1.64700 1.000 76.38513 96 ALA A C 1
ATOM 648 O O . ALA A 1 115 ? -10.70800 15.04200 -2.23100 1.000 80.68927 96 ALA A O 1
ATOM 650 N N . GLU A 1 116 ? -11.06200 13.08200 -1.17000 1.000 78.10219 97 GLU A N 1
ATOM 651 C CA . GLU A 1 116 ? -9.69100 12.62300 -1.34900 1.000 78.20462 97 GLU A CA 1
ATOM 652 C C . GLU A 1 116 ? -9.37300 12.32100 -2.80700 1.000 80.84685 97 GLU A C 1
ATOM 653 O O . GLU A 1 116 ? -8.19300 12.26400 -3.16900 1.000 88.49328 97 GLU A O 1
ATOM 659 N N . GLN A 1 117 ? -10.39600 12.12500 -3.64600 1.000 78.98779 98 GLN A N 1
ATOM 660 C CA . GLN A 1 117 ? -10.16000 11.88000 -5.06600 1.000 82.57560 98 GLN A CA 1
ATOM 661 C C . GLN A 1 117 ? -9.51900 13.08200 -5.74500 1.000 75.02313 98 GLN A C 1
ATOM 662 O O . GLN A 1 117 ? -8.83400 12.92800 -6.76300 1.000 77.28461 98 GLN A O 1
ATOM 668 N N . ASN A 1 118 ? -9.72300 14.28100 -5.19900 1.000 67.24523 99 ASN A N 1
ATOM 669 C CA . ASN A 1 118 ? -9.19500 15.49800 -5.79900 1.000 61.21174 99 ASN A CA 1
ATOM 670 C C . ASN A 1 118 ? -7.74200 15.77100 -5.44100 1.000 59.71667 99 ASN A C 1
ATOM 671 O O . ASN A 1 118 ? -7.15900 16.70900 -5.99400 1.000 64.38187 99 ASN A O 1
ATOM 676 N N . TYR A 1 119 ? -7.14300 14.98600 -4.55100 1.000 58.33963 100 TYR A N 1
ATOM 677 C CA . TYR A 1 119 ? -5.78200 15.22900 -4.10100 1.000 60.15371 100 TYR A CA 1
ATOM 678 C C . TYR A 1 119 ? -4.87100 14.07900 -4.51000 1.000 64.82761 100 TYR A C 1
ATOM 679 O O . TYR A 1 119 ? -5.32300 12.96200 -4.78300 1.000 68.57140 100 TYR A O 1
ATOM 688 N N . LEU A 1 120 ? -3.57800 14.37700 -4.56000 1.000 62.96141 101 LEU A N 1
ATOM 689 C CA . LEU A 1 120 ? -2.57400 13.35900 -4.81800 1.000 65.63525 101 LEU A CA 1
ATOM 690 C C . LEU A 1 120 ? -2.62700 12.32200 -3.70200 1.000 69.04087 101 LEU A C 1
ATOM 691 O O . LEU A 1 120 ? -2.48200 12.68800 -2.52600 1.000 69.64838 101 LEU A O 1
ATOM 696 N N . PRO A 1 121 ? -2.83100 11.03600 -4.01400 1.000 63.98117 102 PRO A N 1
ATOM 697 C CA . PRO A 1 121 ? -2.99100 10.04300 -2.93500 1.000 67.05611 102 PRO A CA 1
ATOM 698 C C . PRO A 1 121 ? -1.79100 9.95500 -2.01100 1.000 76.88409 102 PRO A C 1
ATOM 699 O O . PRO A 1 121 ? -1.96500 9.83800 -0.79100 1.000 87.53302 102 PRO A O 1
ATOM 703 N N . SER A 1 122 ? -0.57500 10.01200 -2.55900 1.000 77.43665 103 SER A N 1
ATOM 704 C CA . SER A 1 122 ? 0.62000 9.91700 -1.72600 1.000 82.36673 103 SER A CA 1
ATOM 705 C C . SER A 1 122 ? 0.67000 11.03100 -0.68900 1.000 78.34997 103 SER A C 1
ATOM 706 O O . SER A 1 122 ? 1.12600 10.81800 0.44000 1.000 87.53811 103 SER A O 1
ATOM 709 N N . VAL A 1 123 ? 0.21800 12.22800 -1.05400 1.000 64.37937 104 VAL A N 1
ATOM 710 C CA . VAL A 1 123 ? 0.28600 13.35800 -0.13700 1.000 59.83040 104 VAL A CA 1
ATOM 711 C C . VAL A 1 123 ? -0.96400 13.47500 0.73300 1.000 62.53699 104 VAL A C 1
ATOM 712 O O . VAL A 1 123 ? -0.89700 14.02500 1.83800 1.000 57.92157 104 VAL A O 1
ATOM 716 N N . TRP A 1 124 ? -2.10400 12.96100 0.26400 1.000 66.06594 105 TRP A N 1
ATOM 717 C CA . TRP A 1 124 ? -3.30700 12.95700 1.08900 1.000 71.83640 105 TRP A CA 1
ATOM 718 C C . TRP A 1 124 ? -3.15400 12.00600 2.26600 1.000 78.60797 105 TRP A C 1
ATOM 719 O O . TRP A 1 124 ? -3.57000 12.32000 3.38600 1.000 71.90265 105 TRP A O 1
ATOM 730 N N . GLU A 1 125 ? -2.54500 10.84700 2.02800 1.000 84.81997 106 GLU A N 1
ATOM 731 C CA . GLU A 1 125 ? -2.32400 9.83000 3.04700 1.000 86.43456 106 GLU A CA 1
ATOM 732 C C . GLU A 1 125 ? -1.16000 10.16700 3.96900 1.000 76.33944 106 GLU A C 1
ATOM 733 O O . GLU A 1 125 ? -0.92300 9.44000 4.93900 1.000 83.64391 106 GLU A O 1
ATOM 739 N N . ALA A 1 126 ? -0.44500 11.25600 3.70400 1.000 71.75675 107 ALA A N 1
ATOM 740 C CA . ALA A 1 126 ? 0.64900 11.72100 4.54700 1.000 75.53082 107 ALA A CA 1
ATOM 741 C C . ALA A 1 126 ? 0.17100 12.38200 5.84100 1.000 76.45751 107 ALA A C 1
ATOM 742 O O . ALA A 1 126 ? 0.91400 13.18000 6.42700 1.000 63.67258 107 ALA A O 1
ATOM 744 N N . ALA A 1 127 ? -1.05400 12.09300 6.27700 1.000 84.70211 108 ALA A N 1
ATOM 745 C CA . ALA A 1 127 ? -1.58700 12.62900 7.52600 1.000 78.97690 108 ALA A CA 1
ATOM 746 C C . ALA A 1 127 ? -2.23800 11.52200 8.35200 1.000 85.95637 108 ALA A C 1
ATOM 747 O O . ALA A 1 127 ? -1.55200 10.69000 8.95000 1.000 86.60722 108 ALA A O 1
ATOM 749 N N . GLU A 1 131 ? -2.68900 8.03300 12.09200 1.000 95.48757 112 GLU A N 1
ATOM 750 C CA . GLU A 1 131 ? -2.47300 7.46400 13.41800 1.000 104.27026 112 GLU A CA 1
ATOM 751 C C . GLU A 1 131 ? -3.54000 8.00200 14.37200 1.000 100.77179 112 GLU A C 1
ATOM 752 O O . GLU A 1 131 ? -3.83900 7.40700 15.40900 1.000 97.45598 112 GLU A O 1
ATOM 758 N N . ALA A 1 132 ? -4.10900 9.14400 13.98200 1.000 94.63541 113 ALA A N 1
ATOM 759 C CA . ALA A 1 132 ? -5.20500 9.79500 14.68600 1.000 91.00260 113 ALA A CA 1
ATOM 760 C C . ALA A 1 132 ? -6.36300 10.06600 13.73400 1.000 91.30036 113 ALA A C 1
ATOM 761 O O . ALA A 1 132 ? -7.27200 10.83300 14.07400 1.000 81.95366 113 ALA A O 1
ATOM 763 N N . GLY A 1 133 ? -6.34900 9.44000 12.56000 1.000 98.32960 114 GLY A N 1
ATOM 764 C CA . GLY A 1 133 ? -7.32000 9.67600 11.51200 1.000 96.63964 114 GLY A CA 1
ATOM 765 C C . GLY A 1 133 ? -6.82600 10.71600 10.52400 1.000 86.18289 114 GLY A C 1
ATOM 766 O O . GLY A 1 133 ? -5.63400 11.03300 10.45000 1.000 72.71275 114 GLY A O 1
ATOM 767 N N . GLN A 1 134 ? -7.76200 11.25400 9.74900 1.000 85.01709 115 GLN A N 1
ATOM 768 C CA . GLN A 1 134 ? -7.43600 12.28800 8.77000 1.000 79.04747 115 GLN A CA 1
ATOM 769 C C . GLN A 1 134 ? -7.45600 13.63500 9.48100 1.000 68.62196 115 GLN A C 1
ATOM 770 O O . GLN A 1 134 ? -8.51400 14.24100 9.66200 1.000 69.62665 115 GLN A O 1
ATOM 776 N N . ILE A 1 135 ? -6.27500 14.11100 9.87500 1.000 60.39204 116 ILE A N 1
ATOM 777 C CA . ILE A 1 135 ? -6.15700 15.31700 10.68700 1.000 64.75697 116 ILE A CA 1
ATOM 778 C C . ILE A 1 135 ? -5.85600 16.56300 9.86800 1.000 67.59414 116 ILE A C 1
ATOM 779 O O . ILE A 1 135 ? -5.86100 17.67100 10.42800 1.000 62.84792 116 ILE A O 1
ATOM 784 N N . ALA A 1 136 ? -5.59600 16.43000 8.57100 1.000 70.94419 117 ALA A N 1
ATOM 785 C CA . ALA A 1 136 ? -5.22100 17.59900 7.79300 1.000 66.61269 117 ALA A CA 1
ATOM 786 C C . ALA A 1 136 ? -5.55400 17.37900 6.32700 1.000 65.95158 117 ALA A C 1
ATOM 787 O O . ALA A 1 136 ? -5.62500 16.24300 5.84800 1.000 58.30373 117 ALA A O 1
ATOM 789 N N . ILE A 1 137 ? -5.75700 18.48600 5.63100 1.000 57.20476 118 ILE A N 1
ATOM 790 C CA . ILE A 1 137 ? -5.96600 18.49700 4.18800 1.000 51.44624 118 ILE A CA 1
ATOM 791 C C . ILE A 1 137 ? -4.68200 18.99800 3.53800 1.000 57.55197 118 ILE A C 1
ATOM 792 O O . ILE A 1 137 ? -4.15200 20.03400 3.96600 1.000 54.68644 118 ILE A O 1
ATOM 797 N N . PRO A 1 138 ? -4.14800 18.30600 2.53600 1.000 51.29980 119 PRO A N 1
ATOM 798 C CA . PRO A 1 138 ? -2.91900 18.78400 1.89400 1.000 54.38823 119 PRO A CA 1
ATOM 799 C C . PRO A 1 138 ? -3.16300 20.08900 1.15800 1.000 49.32898 119 PRO A C 1
ATOM 800 O O . PRO A 1 138 ? -4.20200 20.28400 0.52500 1.000 50.37178 119 PRO A O 1
ATOM 804 N N . TRP A 1 139 ? -2.19000 20.98900 1.25600 1.000 48.33697 120 TRP A N 1
ATOM 805 C CA . TRP A 1 139 ? -2.25900 22.25800 0.54900 1.000 53.23716 120 TRP A CA 1
ATOM 806 C C . TRP A 1 139 ? -1.23100 22.24700 -0.57600 1.000 53.53757 120 TRP A C 1
ATOM 807 O O . TRP A 1 139 ? -1.42300 21.56400 -1.58300 1.000 55.42399 120 TRP A O 1
ATOM 818 N N . TYR A 1 140 ? -0.14900 22.99700 -0.43300 1.000 49.00700 121 TYR A N 1
ATOM 819 C CA . TYR A 1 140 ? 0.90000 23.02600 -1.43900 1.000 49.37390 121 TYR A CA 1
ATOM 820 C C . TYR A 1 140 ? 2.14700 22.31200 -0.92900 1.000 52.69845 121 TYR A C 1
ATOM 821 O O . TYR A 1 140 ? 2.23500 21.89500 0.22900 1.000 47.49663 121 TYR A O 1
ATOM 830 N N . LEU A 1 141 ? 3.12000 22.16900 -1.82400 1.000 60.44851 122 LEU A N 1
ATOM 831 C CA . LEU A 1 141 ? 4.36600 21.50200 -1.48500 1.000 63.82116 122 LEU A CA 1
ATOM 832 C C . LEU A 1 141 ? 5.49500 22.06800 -2.33600 1.000 54.90717 122 LEU A C 1
ATOM 833 O O . LEU A 1 141 ? 5.27500 22.61600 -3.41900 1.000 51.85102 122 LEU A O 1
ATOM 838 N N . THR A 1 142 ? 6.71300 21.94300 -1.81400 1.000 38.45867 123 THR A N 1
ATOM 839 C CA . THR A 1 142 ? 7.91100 22.45800 -2.45800 1.000 44.46732 123 THR A CA 1
ATOM 840 C C . THR A 1 142 ? 8.94400 21.35300 -2.57300 1.000 49.22974 123 THR A C 1
ATOM 841 O O . THR A 1 142 ? 9.18300 20.62000 -1.60700 1.000 43.37617 123 THR A O 1
ATOM 845 N N . VAL A 1 143 ? 9.51000 21.20400 -3.76300 1.000 48.03334 124 VAL A N 1
ATOM 846 C CA . VAL A 1 143 ? 10.68900 20.37700 -3.98300 1.000 47.27792 124 VAL A CA 1
ATOM 847 C C . VAL A 1 143 ? 11.85000 21.33500 -4.20900 1.000 43.89914 124 VAL A C 1
ATOM 848 O O . VAL A 1 143 ? 11.89600 22.03300 -5.23000 1.000 50.14148 124 VAL A O 1
ATOM 852 N N . ARG A 1 144 ? 12.78900 21.37800 -3.27100 1.000 39.44547 125 ARG A N 1
ATOM 853 C CA . ARG A 1 144 ? 13.93200 22.27400 -3.39300 1.000 47.13971 125 ARG A CA 1
ATOM 854 C C . ARG A 1 144 ? 14.97900 21.69900 -4.33900 1.000 45.26882 125 ARG A C 1
ATOM 855 O O . ARG A 1 144 ? 15.26000 20.49700 -4.32900 1.000 47.08553 125 ARG A O 1
ATOM 863 N N . LEU A 1 145 ? 15.52700 22.56000 -5.18600 1.000 42.22954 126 LEU A N 1
ATOM 864 C CA . LEU A 1 145 ? 16.54100 22.17300 -6.15100 1.000 42.17493 126 LEU A CA 1
ATOM 865 C C . LEU A 1 145 ? 17.92400 22.61700 -5.67900 1.000 42.53649 126 LEU A C 1
ATOM 866 O O . LEU A 1 145 ? 18.09400 23.19900 -4.60600 1.000 44.71378 126 LEU A O 1
ATOM 871 N N . SER A 1 146 ? 18.93200 22.31800 -6.49400 1.000 44.79628 127 SER A N 1
ATOM 872 C CA . SER A 1 146 ? 20.28800 22.82200 -6.30000 1.000 42.03909 127 SER A CA 1
ATOM 873 C C . SER A 1 146 ? 20.49900 23.98900 -7.25700 1.000 35.14512 127 SER A C 1
ATOM 874 O O . SER A 1 146 ? 20.57500 23.79100 -8.47200 1.000 35.42385 127 SER A O 1
ATOM 877 N N . LEU A 1 147 ? 20.53900 25.20600 -6.72100 1.000 34.84021 128 LEU A N 1
ATOM 878 C CA . LEU A 1 147 ? 20.90800 26.37100 -7.51900 1.000 34.79695 128 LEU A CA 1
ATOM 879 C C . LEU A 1 147 ? 22.42900 26.46600 -7.57900 1.000 34.79711 128 LEU A C 1
ATOM 880 O O . LEU A 1 147 ? 23.08200 26.71400 -6.56100 1.000 34.92707 128 LEU A O 1
ATOM 885 N N . VAL A 1 148 ? 23.00400 26.24200 -8.75900 1.000 37.47658 129 VAL A N 1
ATOM 886 C CA . VAL A 1 148 ? 24.44900 26.10700 -8.91800 1.000 41.78748 129 VAL A CA 1
ATOM 887 C C . VAL A 1 148 ? 25.00300 27.34300 -9.61400 1.000 41.27711 129 VAL A C 1
ATOM 888 O O . VAL A 1 148 ? 24.55700 27.70200 -10.71200 1.000 43.04312 129 VAL A O 1
ATOM 892 N N . ASN A 1 149 ? 25.98800 27.97900 -8.98500 1.000 36.96157 130 ASN A N 1
ATOM 893 C CA . ASN A 1 149 ? 26.72300 29.08100 -9.60000 1.000 38.18304 130 ASN A CA 1
ATOM 894 C C . ASN A 1 149 ? 27.71700 28.49500 -10.59700 1.000 44.67503 130 ASN A C 1
ATOM 895 O O . ASN A 1 149 ? 28.79400 28.02600 -10.21600 1.000 40.42503 130 ASN A O 1
ATOM 900 N N . GLY A 1 150 ? 27.36100 28.53200 -11.88400 1.000 41.08784 131 GLY A N 1
ATOM 901 C CA . GLY A 1 150 ? 28.20700 27.92400 -12.89800 1.000 36.42140 131 GLY A CA 1
ATOM 902 C C . GLY A 1 150 ? 29.52600 28.64300 -13.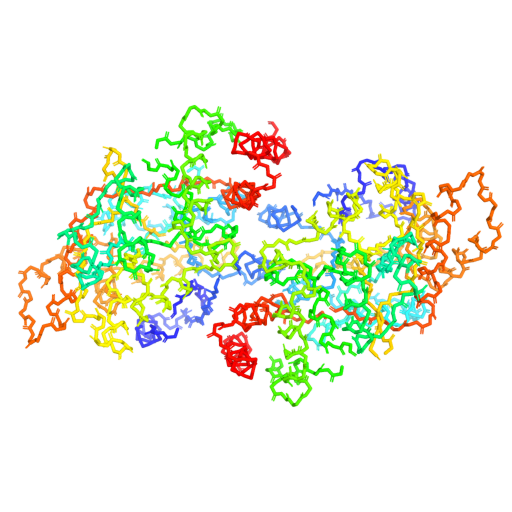07700 1.000 40.95633 131 GLY A C 1
ATOM 903 O O . GLY A 1 150 ? 30.52000 28.04100 -13.49400 1.000 39.73161 131 GLY A O 1
ATOM 904 N N . ASP A 1 151 ? 29.55900 29.93500 -12.76800 1.000 50.55447 132 ASP A N 1
ATOM 905 C CA . ASP A 1 151 ? 30.80000 30.67800 -12.91700 1.000 58.33608 132 ASP A CA 1
ATOM 906 C C . ASP A 1 151 ? 31.82600 30.26400 -11.86300 1.000 50.82408 132 ASP A C 1
ATOM 907 O O . ASP A 1 151 ? 33.02700 30.19400 -12.15200 1.000 45.69250 132 ASP A O 1
ATOM 912 N N . LEU A 1 152 ? 31.37700 30.00400 -10.63000 1.000 36.81424 133 LEU A N 1
ATOM 913 C CA . LEU A 1 152 ? 32.28500 29.48700 -9.61200 1.000 42.58965 133 LEU A CA 1
ATOM 914 C C . LEU A 1 152 ? 32.78900 28.09600 -9.97700 1.000 37.10125 133 LEU A C 1
ATOM 915 O O . LEU A 1 152 ? 33.94000 27.75900 -9.68100 1.000 48.67011 133 LEU A O 1
ATOM 920 N N . LEU A 1 153 ? 31.95800 27.28600 -10.63500 1.000 38.15016 134 LEU A N 1
ATOM 921 C CA . LEU A 1 153 ? 32.39100 25.95200 -11.03600 1.000 46.60395 134 LEU A CA 1
ATOM 922 C C . LEU A 1 153 ? 33.53400 26.02900 -12.03900 1.000 52.15350 134 LEU A C 1
ATOM 923 O O . LEU A 1 153 ? 34.53400 25.31100 -11.91400 1.000 61.05011 134 LEU A O 1
ATOM 928 N N . ARG A 1 154 ? 33.40600 26.89500 -13.04800 1.000 50.11641 135 ARG A N 1
ATOM 929 C CA . ARG A 1 154 ? 34.49300 27.05200 -14.01000 1.000 57.30731 135 ARG A CA 1
ATOM 930 C C . ARG A 1 154 ? 35.76400 27.58700 -13.34800 1.000 53.71195 135 ARG A C 1
ATOM 931 O O . ARG A 1 154 ? 36.87500 27.18100 -13.71200 1.000 45.02918 135 ARG A O 1
ATOM 939 N N . GLN A 1 155 ? 35.62400 28.49700 -12.37500 1.000 50.51936 136 GLN A N 1
ATOM 940 C CA . GLN A 1 155 ? 36.79000 28.97600 -11.63500 1.000 51.11610 136 GLN A CA 1
ATOM 941 C C . GLN A 1 155 ? 37.45500 27.84200 -10.85500 1.000 50.20622 136 GLN A C 1
ATOM 942 O O . GLN A 1 155 ? 38.68300 27.80400 -10.73800 1.000 58.57166 136 GLN A O 1
ATOM 948 N N . ALA A 1 156 ? 36.67600 26.88200 -10.36200 1.000 39.31893 137 ALA A N 1
ATOM 949 C CA . ALA A 1 156 ? 37.23900 25.74100 -9.64700 1.000 43.97405 137 ALA A CA 1
ATOM 950 C C . ALA A 1 156 ? 37.68900 24.60800 -10.56700 1.000 49.32161 137 ALA A C 1
ATOM 951 O O . ALA A 1 156 ? 38.18400 23.58500 -10.07500 1.000 53.56565 137 ALA A O 1
ATOM 953 N N . GLY A 1 157 ? 37.55100 24.76700 -11.88100 1.000 49.22357 138 GLY A N 1
ATOM 954 C CA . GLY A 1 157 ? 37.91600 23.69400 -12.77900 1.000 41.44887 138 GLY A CA 1
ATOM 955 C C . GLY A 1 157 ? 36.93200 22.55300 -12.75000 1.000 46.76965 138 GLY A C 1
ATOM 956 O O . GLY A 1 157 ? 37.33300 21.39500 -12.88700 1.000 51.96884 138 GLY A O 1
ATOM 957 N N . LEU A 1 158 ? 35.65100 22.84500 -12.54400 1.000 49.24739 139 LEU A N 1
ATOM 958 C CA . LEU A 1 158 ? 34.60800 21.83500 -12.49700 1.000 49.54682 139 LEU A CA 1
ATOM 959 C C . LEU A 1 158 ? 33.58900 22.11300 -13.59100 1.000 46.92968 139 LEU A C 1
ATOM 960 O O . LEU A 1 158 ? 33.38100 23.26300 -13.99100 1.000 42.62593 139 LEU A O 1
ATOM 965 N N . SER A 1 159 ? 32.95100 21.04700 -14.07200 1.000 41.55700 140 SER A N 1
ATOM 966 C CA . SER A 1 159 ? 31.95400 21.18100 -15.11800 1.000 52.00786 140 SER A CA 1
ATOM 967 C C . SER A 1 159 ? 30.52400 21.00400 -14.63100 1.000 47.77186 140 SER A C 1
ATOM 968 O O . SER A 1 159 ? 29.60100 21.42100 -15.33600 1.000 52.89721 140 SER A O 1
ATOM 971 N N . ARG A 1 160 ? 30.31200 20.41100 -13.45800 1.000 55.93220 141 ARG A N 1
ATOM 972 C CA . ARG A 1 160 ? 28.96900 20.30300 -12.90300 1.000 49.05543 141 ARG A CA 1
ATOM 973 C C . ARG A 1 160 ? 29.05700 20.02600 -11.41100 1.000 53.37297 141 ARG A C 1
ATOM 974 O O . ARG A 1 160 ? 30.10900 19.65400 -10.88700 1.000 60.92671 141 ARG A O 1
ATOM 982 N N . ALA A 1 161 ? 27.92400 20.21900 -10.73500 1.000 48.93823 142 ALA A N 1
ATOM 983 C CA . ALA A 1 161 ? 27.78700 20.00600 -9.30400 1.000 50.50199 142 ALA A CA 1
ATOM 984 C C . ALA A 1 161 ? 27.40300 18.55900 -9.01200 1.000 49.08807 142 ALA A C 1
ATOM 985 O O . ALA A 1 161 ? 26.72400 17.91400 -9.81600 1.000 48.50421 142 ALA A O 1
ATOM 987 N N . PRO A 1 162 ? 27.81700 18.02900 -7.86600 1.000 48.98508 143 PRO A N 1
ATOM 988 C CA . PRO A 1 162 ? 27.45700 16.65200 -7.52300 1.000 47.29464 143 PRO A CA 1
ATOM 989 C C . PRO A 1 162 ? 25.96600 16.53300 -7.25400 1.000 44.24354 143 PRO A C 1
ATOM 990 O O . PRO A 1 162 ? 25.27700 17.50900 -6.95300 1.000 43.35675 143 PRO A O 1
ATOM 994 N N . ARG A 1 163 ? 25.46700 15.30900 -7.37100 1.000 45.11903 144 ARG A N 1
ATOM 995 C CA . ARG A 1 163 ? 24.06500 15.03900 -7.11600 1.000 46.52974 144 ARG A CA 1
ATOM 996 C C . ARG A 1 163 ? 23.84600 14.05700 -5.98100 1.000 46.80946 144 ARG A C 1
ATOM 997 O O . ARG A 1 163 ? 22.70400 13.89200 -5.54200 1.000 46.69666 144 ARG A O 1
ATOM 1005 N N . ARG A 1 164 ? 24.89500 13.41200 -5.48900 1.000 48.70166 145 ARG A N 1
ATOM 1006 C CA . ARG A 1 164 ? 24.80000 12.52800 -4.34200 1.000 59.87312 145 ARG A CA 1
ATOM 1007 C C . ARG A 1 164 ? 25.77200 12.99000 -3.26300 1.000 61.33574 145 ARG A C 1
ATOM 1008 O O . ARG A 1 164 ? 26.79700 13.61400 -3.55400 1.000 53.53320 145 ARG A O 1
ATOM 1016 N N . TRP A 1 165 ? 25.42700 12.69000 -2.00400 1.000 45.52881 146 TRP A N 1
ATOM 1017 C CA . TRP A 1 165 ? 26.18100 13.22400 -0.87000 1.000 41.13039 146 TRP A CA 1
ATOM 1018 C C . TRP A 1 165 ? 27.61800 12.70600 -0.81000 1.000 48.40035 146 TRP A C 1
ATOM 1019 O O . TRP A 1 165 ? 28.51400 13.44000 -0.37400 1.000 48.86839 146 TRP A O 1
ATOM 1030 N N . ASP A 1 166 ? 27.87100 11.46400 -1.23200 1.000 39.13984 147 ASP A N 1
ATOM 1031 C CA . ASP A 1 166 ? 29.23900 10.95800 -1.17000 1.000 55.86380 147 ASP A CA 1
ATOM 1032 C C . ASP A 1 166 ? 30.17300 11.62800 -2.17800 1.000 59.14378 147 ASP A C 1
ATOM 1033 O O . ASP A 1 166 ? 31.38300 11.37700 -2.14300 1.000 43.16166 147 ASP A O 1
ATOM 1038 N N . GLU A 1 167 ? 29.64700 12.45300 -3.07600 1.000 51.73512 148 GLU A N 1
ATOM 1039 C CA . GLU A 1 167 ? 30.46000 13.24800 -3.98100 1.000 52.79266 148 GLU A CA 1
ATOM 1040 C C . GLU A 1 167 ? 30.65800 14.67500 -3.48600 1.000 44.77184 148 GLU A C 1
ATOM 1041 O O . GLU A 1 167 ? 31.40200 15.43800 -4.11100 1.000 49.82244 148 GLU A O 1
ATOM 1047 N N . VAL A 1 168 ? 30.01200 15.04900 -2.38500 1.000 34.45842 149 VAL A N 1
ATOM 1048 C CA . VAL A 1 168 ? 30.08900 16.40300 -1.83700 1.000 31.75214 149 VAL A CA 1
ATOM 1049 C C . VAL A 1 168 ? 31.48500 16.73800 -1.31600 1.000 38.10597 149 VAL A C 1
ATOM 1050 O O . VAL A 1 168 ? 31.97600 17.84100 -1.60200 1.000 43.88060 149 VAL A O 1
ATOM 1054 N N . PRO A 1 169 ? 32.16400 15.86700 -0.55300 1.000 45.03049 150 PRO A N 1
ATOM 1055 C CA . PRO A 1 169 ? 33.49800 16.25700 -0.05100 1.000 45.94838 150 PRO A CA 1
ATOM 1056 C C . PRO A 1 169 ? 34.48700 16.60600 -1.15100 1.000 47.45830 150 PRO A C 1
ATOM 1057 O O . PRO A 1 169 ? 35.09100 17.68400 -1.10700 1.000 49.90627 150 PRO A O 1
ATOM 1061 N N . ALA A 1 170 ? 34.66600 15.72900 -2.14300 1.000 42.82065 151 ALA A N 1
ATOM 1062 C CA . ALA A 1 170 ? 35.60400 16.02100 -3.22600 1.000 43.43338 151 ALA A CA 1
ATOM 1063 C C . ALA A 1 170 ? 35.23400 17.31200 -3.94900 1.000 43.41802 151 ALA A C 1
ATOM 1064 O O . ALA A 1 170 ? 36.11100 18.10800 -4.30100 1.000 39.41912 151 ALA A O 1
ATOM 1066 N N . TYR A 1 171 ? 33.93600 17.53600 -4.16700 1.000 37.46778 152 TYR A N 1
ATOM 1067 C CA . TYR A 1 171 ? 33.47200 18.77000 -4.79300 1.000 35.44386 152 TYR A CA 1
ATOM 1068 C C . TYR A 1 171 ? 33.78300 19.98100 -3.92500 1.000 42.25278 152 TYR A C 1
ATOM 1069 O O . TYR A 1 171 ? 34.31300 20.98800 -4.41100 1.000 37.57870 152 TYR A O 1
ATOM 1078 N N . ALA A 1 172 ? 33.45300 19.89900 -2.63000 1.000 35.23348 153 ALA A N 1
ATOM 1079 C CA . ALA A 1 172 ? 33.65300 21.02900 -1.72700 1.000 34.95442 153 ALA A CA 1
ATOM 1080 C C . ALA A 1 172 ? 35.12300 21.41800 -1.64100 1.000 38.36305 153 ALA A C 1
ATOM 1081 O O . ALA A 1 172 ? 35.45400 22.60800 -1.58200 1.000 39.66524 153 ALA A O 1
ATOM 1083 N N . ARG A 1 173 ? 36.01700 20.42900 -1.61000 1.000 39.32871 154 ARG A N 1
ATOM 1084 C CA . ARG A 1 173 ? 37.44500 20.72700 -1.58600 1.000 45.15182 154 ARG A CA 1
ATOM 1085 C C . ARG A 1 173 ? 37.86500 21.50400 -2.82800 1.000 51.61724 154 ARG A C 1
ATOM 1086 O O . ARG A 1 173 ? 38.58300 22.50600 -2.73000 1.000 49.44617 154 ARG A O 1
ATOM 1094 N N . SER A 1 174 ? 37.40800 21.06600 -4.00800 1.000 45.41421 155 SER A N 1
ATOM 1095 C CA . SER A 1 174 ? 37.80200 21.73900 -5.24400 1.000 48.10421 155 SER A CA 1
ATOM 1096 C C . SER A 1 174 ? 37.35100 23.19300 -5.25000 1.000 45.04883 155 SER A C 1
ATOM 1097 O O . SER A 1 174 ? 38.07900 24.07400 -5.72400 1.000 54.19635 155 SER A O 1
ATOM 1100 N N . ILE A 1 175 ? 36.16600 23.47000 -4.70400 1.000 41.57650 156 ILE A N 1
ATOM 1101 C CA . ILE A 1 175 ? 35.70200 24.85100 -4.63100 1.000 47.87403 156 ILE A CA 1
ATOM 1102 C C . ILE A 1 175 ? 36.52300 25.63800 -3.61500 1.000 50.44665 156 ILE A C 1
ATOM 1103 O O . ILE A 1 175 ? 36.91400 26.78400 -3.86900 1.000 48.29021 156 ILE A O 1
ATOM 1108 N N . ARG A 1 176 ? 36.83500 25.02200 -2.47000 1.000 50.49214 157 ARG A N 1
ATOM 1109 C CA . ARG A 1 176 ? 37.51100 25.74300 -1.39600 1.000 44.30975 157 ARG A CA 1
ATOM 1110 C C . ARG A 1 176 ? 38.91600 26.15800 -1.79300 1.000 48.78217 157 ARG A C 1
ATOM 1111 O O . ARG A 1 176 ? 39.32100 27.29900 -1.55500 1.000 60.42855 157 ARG A O 1
ATOM 1119 N N . GLU A 1 177 ? 39.65700 25.26600 -2.43700 1.000 54.79473 158 GLU A N 1
ATOM 1120 C CA . GLU A 1 177 ? 41.07000 25.52100 -2.66000 1.000 62.05620 158 GLU A CA 1
ATOM 1121 C C . GLU A 1 177 ? 41.33800 26.29500 -3.93900 1.000 67.87497 158 GLU A C 1
ATOM 1122 O O . GLU A 1 177 ? 42.28900 27.08200 -3.98400 1.000 76.00087 158 GLU A O 1
ATOM 1128 N N . ARG A 1 178 ? 40.51400 26.12000 -4.97100 1.000 63.06225 159 ARG A N 1
ATOM 1129 C CA . ARG A 1 178 ? 40.77700 26.79700 -6.23200 1.000 65.39837 159 ARG A CA 1
ATOM 1130 C C . ARG A 1 178 ? 40.06600 28.13800 -6.35700 1.000 56.46743 159 ARG A C 1
ATOM 1131 O O . ARG A 1 178 ? 40.53500 28.99700 -7.11100 1.000 63.15639 159 ARG A O 1
ATOM 1139 N N . THR A 1 179 ? 38.97800 28.36000 -5.61400 1.000 48.88673 160 THR A N 1
ATOM 1140 C CA . THR A 1 179 ? 38.26600 29.63000 -5.66300 1.000 51.15206 160 THR A CA 1
ATOM 1141 C C . THR A 1 179 ? 38.21000 30.35500 -4.33400 1.000 61.52843 160 THR A C 1
ATOM 1142 O O . THR A 1 179 ? 37.89400 31.55100 -4.32200 1.000 61.67703 160 THR A O 1
ATOM 1146 N N . GLY A 1 180 ? 38.48900 29.67700 -3.22100 1.000 61.02124 161 GLY A N 1
ATOM 1147 C CA . GLY A 1 180 ? 38.34200 30.27400 -1.91600 1.000 44.58019 161 GLY A CA 1
ATOM 1148 C C . GLY A 1 180 ? 36.91900 30.39400 -1.43100 1.000 49.46933 161 GLY A C 1
ATOM 1149 O O . GLY A 1 180 ? 36.70700 30.67800 -0.24500 1.000 51.62981 161 GLY A O 1
ATOM 1150 N N . ARG A 1 181 ? 35.93600 30.14900 -2.28800 1.000 55.84975 162 ARG A N 1
ATOM 1151 C CA . ARG A 1 181 ? 34.54000 30.22100 -1.90200 1.000 50.80591 162 ARG A CA 1
ATOM 1152 C C . ARG A 1 181 ? 34.09900 28.87000 -1.34800 1.000 44.71773 162 ARG A C 1
ATOM 1153 O O . ARG A 1 181 ? 34.87200 27.91400 -1.28100 1.000 46.85398 162 ARG A O 1
ATOM 1161 N N . TYR A 1 182 ? 32.84200 28.78700 -0.93400 1.000 46.54724 163 TYR A N 1
ATOM 1162 C CA . TYR A 1 182 ? 32.31500 27.59300 -0.29000 1.000 47.02533 163 TYR A CA 1
ATOM 1163 C C . TYR A 1 182 ? 31.39900 26.82000 -1.23000 1.000 45.38636 163 TYR A C 1
ATOM 1164 O O . TYR A 1 182 ? 30.62600 27.41100 -1.99100 1.000 43.28083 163 TYR A O 1
ATOM 1173 N N . GLY A 1 183 ? 31.47800 25.48800 -1.15300 1.000 44.86233 164 GLY A N 1
ATOM 1174 C CA . GLY A 1 183 ? 30.69000 24.64700 -2.03500 1.000 31.96035 164 GLY A CA 1
ATOM 1175 C C . GLY A 1 183 ? 29.23500 24.52300 -1.64000 1.000 39.84368 164 GLY A C 1
ATOM 1176 O O . GLY A 1 183 ? 28.36900 24.37900 -2.51000 1.000 47.39992 164 GLY A O 1
ATOM 1177 N N . LEU A 1 184 ? 28.94000 24.54800 -0.34200 1.000 40.54420 165 LEU A N 1
ATOM 1178 C CA . LEU A 1 184 ? 27.56600 24.40500 0.12600 1.000 44.99565 165 LEU A CA 1
ATOM 1179 C C . LEU A 1 184 ? 27.45200 24.98800 1.53000 1.000 43.18809 165 LEU A C 1
ATOM 1180 O O . LEU A 1 184 ? 28.44700 25.35600 2.15800 1.000 40.33469 165 LEU A O 1
ATOM 1185 N N . PHE A 1 185 ? 26.21200 25.06300 2.01300 1.000 46.79858 166 PHE A N 1
ATOM 1186 C CA . PHE A 1 185 ? 25.91300 25.67400 3.30700 1.000 37.73136 166 PHE A CA 1
ATOM 1187 C C . PHE A 1 185 ? 24.72600 24.92500 3.89400 1.000 39.02182 166 PHE A C 1
ATOM 1188 O O . PHE A 1 185 ? 23.59800 25.10400 3.42900 1.000 38.47544 166 PHE A O 1
ATOM 1196 N N . VAL A 1 186 ? 24.96200 24.09400 4.90300 1.000 40.62213 167 VAL A N 1
ATOM 1197 C CA . VAL A 1 186 ? 23.88200 23.41400 5.60900 1.000 41.81327 167 VAL A CA 1
ATOM 1198 C C . VAL A 1 186 ? 23.96600 23.81600 7.07500 1.000 43.14936 167 VAL A C 1
ATOM 1199 O O . VAL A 1 186 ? 24.98000 23.56600 7.73700 1.000 39.21687 167 VAL A O 1
ATOM 1203 N N . THR A 1 187 ? 22.90800 24.44700 7.57500 1.000 39.29577 168 THR A N 1
ATOM 1204 C CA . THR A 1 187 ? 22.92500 24.98400 8.92300 1.000 42.32783 168 THR A CA 1
ATOM 1205 C C . THR A 1 187 ? 22.78400 23.87100 9.95700 1.000 50.29740 168 THR A C 1
ATOM 1206 O O . THR A 1 187 ? 22.12800 22.85000 9.72600 1.000 51.11591 168 THR A O 1
ATOM 1210 N N . VAL A 1 188 ? 23.42500 24.07600 11.10400 1.000 48.85897 169 VAL A N 1
ATOM 1211 C CA . VAL A 1 188 ? 23.30900 23.18200 12.24600 1.000 44.88208 169 VAL A CA 1
ATOM 1212 C C . VAL A 1 188 ? 22.76600 23.93500 13.46600 1.000 49.98793 169 VAL A C 1
ATOM 1213 O O . VAL A 1 188 ? 22.93500 23.50900 14.60500 1.000 57.90988 169 VAL A O 1
ATOM 1217 N N . VAL A 1 189 ? 22.10000 25.06200 13.22200 1.000 49.55223 170 VAL A N 1
ATOM 1218 C CA . VAL A 1 189 ? 21.38700 25.80700 14.25700 1.000 50.85255 170 VAL A CA 1
ATOM 1219 C C . VAL A 1 189 ? 20.17500 24.96200 14.63100 1.000 58.95146 170 VAL A C 1
ATOM 1220 O O . VAL A 1 189 ? 19.33900 24.67300 13.76100 1.000 57.45169 170 VAL A O 1
ATOM 1224 N N . PRO A 1 190 ? 20.04200 24.55500 15.90100 1.000 66.79159 171 PRO A N 1
ATOM 1225 C CA . PRO A 1 190 ? 19.09100 23.47800 16.25000 1.000 70.01454 171 PRO A CA 1
ATOM 1226 C C . PRO A 1 190 ? 17.69600 23.57700 15.65200 1.000 80.57872 171 PRO A C 1
ATOM 1227 O O . PRO A 1 190 ? 17.23900 22.61900 15.01700 1.000 88.72982 171 PRO A O 1
ATOM 1231 N N . ASP A 1 191 ? 17.00400 24.69800 15.82500 1.000 90.81518 172 ASP A N 1
ATOM 1232 C CA . ASP A 1 191 ? 15.63600 24.77900 15.32700 1.000 98.96016 172 ASP A CA 1
ATOM 1233 C C . ASP A 1 191 ? 15.51500 25.70000 14.12200 1.000 87.94044 172 ASP A C 1
ATOM 1234 O O . ASP A 1 191 ? 14.63000 26.56000 14.06900 1.000 83.52113 172 ASP A O 1
ATOM 1239 N N . ASP A 1 192 ? 16.40800 25.52200 13.15300 1.000 81.96543 173 ASP A N 1
ATOM 1240 C CA . ASP A 1 192 ? 16.32400 26.23300 11.88700 1.000 81.88919 173 ASP A CA 1
ATOM 1241 C C . ASP A 1 192 ? 15.96500 25.20200 10.82600 1.000 73.55842 173 ASP A C 1
ATOM 1242 O O . ASP A 1 192 ? 15.10600 24.34800 11.06700 1.000 82.07381 173 ASP A O 1
ATOM 1247 N N . SER A 1 193 ? 16.59800 25.26400 9.66200 1.000 68.60573 174 SER A N 1
ATOM 1248 C CA . SER A 1 193 ? 16.26900 24.32500 8.59900 1.000 62.56418 174 SER A CA 1
ATOM 1249 C C . SER A 1 193 ? 16.51900 22.89000 9.04500 1.000 68.40118 174 SER A C 1
ATOM 1250 O O . SER A 1 193 ? 17.40100 22.61000 9.86100 1.000 75.65032 174 SER A O 1
ATOM 1253 N N . ALA A 1 194 ? 15.71600 21.97500 8.51000 1.000 62.29358 175 ALA A N 1
ATOM 1254 C CA . ALA A 1 194 ? 15.85600 20.55400 8.78900 1.000 51.04684 175 ALA A CA 1
ATOM 1255 C C . ALA A 1 194 ? 16.67500 19.84100 7.72300 1.000 50.07389 175 ALA A C 1
ATOM 1256 O O . ALA A 1 194 ? 16.70900 18.60600 7.70500 1.000 56.54384 175 ALA A O 1
ATOM 1258 N N . GLU A 1 195 ? 17.32800 20.59300 6.83200 1.000 52.03674 176 GLU A N 1
ATOM 1259 C CA . GLU A 1 195 ? 18.06200 19.97300 5.73500 1.000 52.71506 176 GLU A CA 1
ATOM 1260 C C . GLU A 1 195 ? 19.14000 19.03800 6.25700 1.000 45.04141 176 GLU A C 1
ATOM 1261 O O . GLU A 1 195 ? 19.39500 17.98200 5.67100 1.000 49.81432 176 GLU A O 1
ATOM 1267 N N . LEU A 1 196 ? 19.78100 19.40600 7.36500 1.000 43.23367 177 LEU A N 1
ATOM 1268 C CA . LEU A 1 196 ? 20.80800 18.54400 7.93400 1.000 45.95061 177 LEU A CA 1
ATOM 1269 C C . LEU A 1 196 ? 20.20900 17.22800 8.40800 1.000 43.28958 177 LEU A C 1
ATOM 1270 O O . LEU A 1 196 ? 20.69900 16.14900 8.06200 1.000 46.51154 177 LEU A O 1
ATOM 1275 N N . LEU A 1 197 ? 19.11700 17.30000 9.16900 1.000 45.34074 178 LEU A N 1
ATOM 1276 C CA . LEU A 1 197 ? 18.43200 16.08500 9.59400 1.000 46.48011 178 LEU A CA 1
ATOM 1277 C C . LEU A 1 197 ? 17.94200 15.28800 8.39500 1.000 46.74781 178 LEU A C 1
ATOM 1278 O O . LEU A 1 197 ? 17.95100 14.05300 8.41600 1.000 56.26871 178 LEU A O 1
ATOM 1283 N N . GLU A 1 198 ? 17.48500 15.97700 7.34900 1.000 53.46178 179 GLU A N 1
ATOM 1284 C CA . GLU A 1 198 ? 17.07100 15.27800 6.13800 1.000 53.80991 179 GLU A CA 1
ATOM 1285 C C . GLU A 1 198 ? 18.25200 14.59500 5.45500 1.000 51.82971 179 GLU A C 1
ATOM 1286 O O . GLU A 1 198 ? 18.09600 13.50800 4.88400 1.000 47.51631 179 GLU A O 1
ATOM 1292 N N . SER A 1 199 ? 19.44200 15.20700 5.50700 1.000 39.65179 180 SER A N 1
ATOM 1293 C CA . SER A 1 199 ? 20.61500 14.55800 4.92700 1.000 42.08109 180 SER A CA 1
ATOM 1294 C C . SER A 1 199 ? 20.94000 13.26500 5.65900 1.000 47.99309 180 SER A C 1
ATOM 1295 O O . SER A 1 199 ? 21.37100 12.28300 5.04000 1.000 43.72101 180 SER A O 1
ATOM 1298 N N . PHE A 1 200 ? 20.74200 13.24900 6.98200 1.000 54.00478 181 PHE A N 1
ATOM 1299 C CA . PHE A 1 200 ? 20.89800 12.01400 7.74200 1.000 44.84564 181 PHE A CA 1
ATOM 1300 C C . PHE A 1 200 ? 20.01000 10.92200 7.16900 1.000 43.53339 181 PHE A C 1
ATOM 1301 O O . PHE A 1 200 ? 20.46300 9.79700 6.92600 1.000 43.85985 181 PHE A O 1
ATOM 1309 N N . VAL A 1 201 ? 18.73800 11.24300 6.92700 1.000 44.74514 182 VAL A N 1
ATOM 1310 C CA . VAL A 1 201 ? 17.82400 10.25300 6.36900 1.000 52.37376 182 VAL A CA 1
ATOM 1311 C C . VAL A 1 201 ? 18.27400 9.83800 4.97100 1.000 54.38193 182 VAL A C 1
ATOM 1312 O O . VAL A 1 201 ? 18.19500 8.66000 4.60700 1.000 64.14920 182 VAL A O 1
ATOM 1316 N N . GLN A 1 202 ? 18.76100 10.79500 4.16900 1.000 47.96423 183 GLN A N 1
ATOM 1317 C CA . GLN A 1 202 ? 19.23600 10.45800 2.82700 1.000 44.94171 183 GLN A CA 1
ATOM 1318 C C . GLN A 1 202 ? 20.50500 9.62200 2.87300 1.000 52.79460 183 GLN A C 1
ATOM 1319 O O . GLN A 1 202 ? 20.77200 8.85100 1.94300 1.000 46.24249 183 GLN A O 1
ATOM 1333 N N . GLY A 1 204 ? 20.94200 7.16700 4.77000 1.000 54.41065 185 GLY A N 1
ATOM 1334 C CA . GLY A 1 204 ? 20.58300 5.85900 5.28400 1.000 50.89066 185 GLY A CA 1
ATOM 1335 C C . GLY A 1 204 ? 20.45500 5.75800 6.78800 1.000 55.27501 185 GLY A C 1
ATOM 1336 O O . GLY A 1 204 ? 20.34100 4.64200 7.30900 1.000 52.56284 185 GLY A O 1
ATOM 1337 N N . VAL A 1 205 ? 20.47000 6.87800 7.50200 1.000 58.59548 186 VAL A N 1
ATOM 1338 C CA . VAL A 1 205 ? 20.38700 6.85700 8.95900 1.000 65.17284 186 VAL A CA 1
ATOM 1339 C C . VAL A 1 205 ? 18.94100 6.64700 9.38800 1.000 70.96617 186 VAL A C 1
ATOM 1340 O O . VAL A 1 205 ? 18.02200 7.28700 8.86300 1.000 77.87463 186 VAL A O 1
ATOM 1344 N N . SER A 1 206 ? 18.73800 5.75200 10.35000 1.000 69.10591 187 SER A N 1
ATOM 1345 C CA . SER A 1 206 ? 17.44400 5.55300 10.98800 1.000 67.94988 187 SER A CA 1
ATOM 1346 C C . SER A 1 206 ? 17.42300 6.35700 12.28100 1.000 65.23679 187 SER A C 1
ATOM 1347 O O . SER A 1 206 ? 18.28200 6.16500 13.14700 1.000 66.43503 187 SER A O 1
ATOM 1350 N N . LEU A 1 207 ? 16.45000 7.25900 12.41000 1.000 70.15875 188 LEU A N 1
ATOM 1351 C CA . LEU A 1 207 ? 16.42500 8.16300 13.55600 1.000 66.16212 188 LEU A CA 1
ATOM 1352 C C . LEU A 1 207 ? 15.73000 7.54600 14.76900 1.000 66.20384 188 LEU A C 1
ATOM 1353 O O . LEU A 1 207 ? 16.31600 7.48800 15.85500 1.000 61.02574 188 LEU A O 1
ATOM 1358 N N . LEU A 1 208 ? 14.49500 7.07100 14.59900 1.000 71.22404 189 LEU A N 1
ATOM 1359 C CA . LEU A 1 208 ? 13.69700 6.53300 15.69100 1.000 70.46660 189 LEU A CA 1
ATOM 1360 C C . LEU A 1 208 ? 13.18600 5.14600 15.33400 1.000 74.72671 189 LEU A C 1
ATOM 1361 O O . LEU A 1 208 ? 12.90500 4.85200 14.17000 1.000 72.96595 189 LEU A O 1
ATOM 1366 N N . ASP A 1 209 ? 13.07700 4.28900 16.34700 1.000 83.91602 190 ASP A N 1
ATOM 1367 C CA . ASP A 1 209 ? 12.42800 3.00100 16.16700 1.000 97.65874 190 ASP A CA 1
ATOM 1368 C C . ASP A 1 209 ? 10.96300 3.08900 16.58700 1.000 101.93093 190 ASP A C 1
ATOM 1369 O O . ASP A 1 209 ? 10.45600 4.15000 16.96600 1.000 104.54637 190 ASP A O 1
ATOM 1374 N N . ALA A 1 210 ? 10.27100 1.95400 16.52800 1.000 99.12898 191 ALA A N 1
ATOM 1375 C CA . ALA A 1 210 ? 8.97600 1.82900 17.17600 1.000 96.26313 191 ALA A CA 1
ATOM 1376 C C . ALA A 1 210 ? 9.24800 1.69000 18.66900 1.000 107.39882 191 ALA A C 1
ATOM 1377 O O . ALA A 1 210 ? 9.91800 0.73400 19.07200 1.000 119.87136 191 ALA A O 1
ATOM 1379 N N . ARG A 1 211 ? 8.73700 2.64400 19.46300 1.000 102.73469 192 ARG A N 1
ATOM 1380 C CA . ARG A 1 211 ? 8.94600 2.86600 20.90100 1.000 101.94013 192 ARG A CA 1
ATOM 1381 C C . ARG A 1 211 ? 9.53900 4.25500 21.08400 1.000 100.26863 192 ARG A C 1
ATOM 1382 O O . ARG A 1 211 ? 9.72000 4.71800 22.21500 1.000 100.86519 192 ARG A O 1
ATOM 1390 N N . GLN A 1 212 ? 9.86300 4.90900 19.96400 1.000 95.89325 193 GLN A N 1
ATOM 1391 C CA . GLN A 1 212 ? 10.39000 6.27400 19.95100 1.000 96.61444 193 GLN A CA 1
ATOM 1392 C C . GLN A 1 212 ? 11.75800 6.36600 20.62200 1.000 89.43608 193 GLN A C 1
ATOM 1393 O O . GLN A 1 212 ? 12.15200 7.42800 21.11000 1.000 82.98095 193 GLN A O 1
ATOM 1399 N N . ARG A 1 213 ? 12.50000 5.26600 20.63200 1.000 87.61040 194 ARG A N 1
ATOM 1400 C CA . ARG A 1 213 ? 13.83800 5.25000 21.19900 1.000 79.00409 194 ARG A CA 1
ATOM 1401 C C . ARG A 1 213 ? 14.86200 5.63200 20.12900 1.000 80.96606 194 ARG A C 1
ATOM 1402 O O . ARG A 1 213 ? 14.61100 5.52100 18.92600 1.000 77.16774 194 ARG A O 1
ATOM 1410 N N . ALA A 1 214 ? 16.02800 6.09100 20.58400 1.000 83.95484 195 ALA A N 1
ATOM 1411 C CA . ALA A 1 214 ? 17.08500 6.49600 19.66200 1.000 79.44920 195 ALA A CA 1
ATOM 1412 C C . ALA A 1 214 ? 17.55100 5.30700 18.83000 1.000 73.83194 195 ALA A C 1
ATOM 1413 O O . ALA A 1 214 ? 17.90100 4.25500 19.37000 1.000 71.96929 195 ALA A O 1
ATOM 1415 N N . ALA A 1 215 ? 17.56100 5.47600 17.50900 1.000 66.52760 196 ALA A N 1
ATOM 1416 C CA . ALA A 1 215 ? 17.98500 4.41400 16.60500 1.000 64.14282 196 ALA A CA 1
ATOM 1417 C C . ALA A 1 215 ? 19.17600 4.79600 15.73400 1.000 68.05890 196 ALA A C 1
ATOM 1418 O O . ALA A 1 215 ? 19.56300 4.00700 14.86300 1.000 66.23371 196 ALA A O 1
ATOM 1420 N N . PHE A 1 216 ? 19.77900 5.96700 15.94600 1.000 62.08963 197 PHE A N 1
ATOM 1421 C CA . PHE A 1 216 ? 20.80900 6.46800 15.04400 1.000 59.06697 197 PHE A CA 1
ATOM 1422 C C . PHE A 1 216 ? 22.22600 6.11600 15.47700 1.000 60.05199 197 PHE A C 1
ATOM 1423 O O . PHE A 1 216 ? 23.17400 6.47100 14.77000 1.000 67.53665 197 PHE A O 1
ATOM 1431 N N . ASN A 1 217 ? 22.40800 5.45900 16.62300 1.000 59.66757 198 ASN A N 1
ATOM 1432 C CA . ASN A 1 217 ? 23.73900 5.01300 17.03600 1.000 68.88022 198 ASN A CA 1
ATOM 1433 C C . ASN A 1 217 ? 24.06900 3.71700 16.29100 1.000 72.16688 198 ASN A C 1
ATOM 1434 O O . ASN A 1 217 ? 24.15700 2.62500 16.85400 1.000 80.97451 198 ASN A O 1
ATOM 1439 N N . THR A 1 218 ? 24.26700 3.86700 14.99300 1.000 72.98414 199 THR A N 1
ATOM 1440 C CA . THR A 1 218 ? 24.44800 2.77800 14.04500 1.000 72.69815 199 THR A CA 1
ATOM 1441 C C . THR A 1 218 ? 25.64000 3.12100 13.16900 1.000 66.89155 199 THR A C 1
ATOM 1442 O O . THR A 1 218 ? 26.21000 4.21100 13.28400 1.000 65.95829 199 THR A O 1
ATOM 1446 N N . PRO A 1 219 ? 26.07600 2.20400 12.29700 1.000 76.76234 200 PRO A N 1
ATOM 1447 C CA . PRO A 1 219 ? 27.12900 2.57700 11.34100 1.000 75.63199 200 PRO A CA 1
ATOM 1448 C C . PRO A 1 219 ? 26.73300 3.72800 10.44800 1.000 74.65099 200 PRO A C 1
ATOM 1449 O O . PRO A 1 219 ? 27.58900 4.55200 10.10300 1.000 76.48969 200 PRO A O 1
ATOM 1453 N N . ALA A 1 220 ? 25.45500 3.81400 10.07100 1.000 72.00457 201 ALA A N 1
ATOM 1454 C CA . ALA A 1 220 ? 24.99800 4.92200 9.24000 1.000 60.14310 201 ALA A CA 1
ATOM 1455 C C . ALA A 1 220 ? 25.05800 6.24000 9.99900 1.000 60.12426 201 ALA A C 1
ATOM 1456 O O . ALA A 1 220 ? 25.53000 7.25100 9.46700 1.000 58.33007 201 ALA A O 1
ATOM 1458 N N . GLY A 1 221 ? 24.58200 6.24700 11.24600 1.000 64.45493 202 GLY A N 1
ATOM 1459 C CA . GLY A 1 221 ? 24.58500 7.47600 12.02500 1.000 56.89744 202 GLY A CA 1
ATOM 1460 C C . GLY A 1 221 ? 25.98100 7.96500 12.36400 1.000 53.81550 202 GLY A C 1
ATOM 1461 O O . GLY A 1 221 ? 26.26900 9.16200 12.26300 1.000 47.20421 202 GLY A O 1
ATOM 1462 N N . ARG A 1 222 ? 26.86600 7.05300 12.77100 1.000 57.25336 203 ARG A N 1
ATOM 1463 C CA . ARG A 1 222 ? 28.24100 7.45100 13.05100 1.000 63.16721 203 ARG A CA 1
ATOM 1464 C C . ARG A 1 222 ? 28.92600 7.95600 11.78900 1.000 69.44560 203 ARG A C 1
ATOM 1465 O O . ARG A 1 222 ? 29.68900 8.92900 11.82900 1.000 70.20600 203 ARG A O 1
ATOM 1473 N N . LYS A 1 223 ? 28.64900 7.31600 10.65300 1.000 62.30815 204 LYS A N 1
ATOM 1474 C CA . LYS A 1 223 ? 29.20000 7.77800 9.38600 1.000 65.44718 204 LYS A CA 1
ATOM 1475 C C . LYS A 1 223 ? 28.66800 9.16400 9.04000 1.000 62.71772 204 LYS A C 1
ATOM 1476 O O . LYS A 1 223 ? 29.41500 10.02100 8.55200 1.000 57.55217 204 LYS A O 1
ATOM 1482 N N . ALA A 1 224 ? 27.38300 9.40700 9.30800 1.000 59.17122 205 ALA A N 1
ATOM 1483 C CA . ALA A 1 224 ? 26.79000 10.70800 9.01700 1.000 44.92986 205 ALA A CA 1
ATOM 1484 C C . ALA A 1 224 ? 27.34800 11.79300 9.93000 1.000 42.80296 205 ALA A C 1
ATOM 1485 O O . ALA A 1 224 ? 27.59400 12.91900 9.48100 1.000 47.13524 205 ALA A O 1
ATOM 1487 N N . PHE A 1 225 ? 27.51100 11.49100 11.22200 1.000 47.37861 206 PHE A N 1
ATOM 1488 C CA . PHE A 1 225 ? 28.12200 12.45100 12.13900 1.000 52.02106 206 PHE A CA 1
ATOM 1489 C C . PHE A 1 225 ? 29.54500 12.79000 11.71600 1.000 43.48562 206 PHE A C 1
ATOM 1490 O O . PHE A 1 225 ? 29.94200 13.96100 11.70500 1.000 51.44895 206 PHE A O 1
ATOM 1498 N N . ALA A 1 226 ? 30.33400 11.77100 11.37700 1.000 46.38710 207 ALA A N 1
ATOM 1499 C CA . ALA A 1 226 ? 31.70600 12.00400 10.93700 1.000 46.18151 207 ALA A CA 1
ATOM 1500 C C . ALA A 1 226 ? 31.74100 12.79300 9.63500 1.000 48.21700 207 ALA A C 1
ATOM 1501 O O . ALA A 1 226 ? 32.64100 13.61400 9.42200 1.000 44.30999 207 ALA A O 1
ATOM 1503 N N . PHE A 1 227 ? 30.77600 12.54500 8.74800 1.000 41.49106 208 PHE A N 1
ATOM 1504 C CA . PHE A 1 227 ? 30.70700 13.27100 7.48600 1.000 40.01592 208 PHE A CA 1
ATOM 1505 C C . PHE A 1 227 ? 30.68200 14.77500 7.72200 1.000 46.47154 208 PHE A C 1
ATOM 1506 O O . PHE A 1 227 ? 31.51700 15.51700 7.19100 1.000 48.24831 208 PHE A O 1
ATOM 1514 N N . TRP A 1 228 ? 29.74200 15.23700 8.54700 1.000 46.26754 209 TRP A N 1
ATOM 1515 C CA . TRP A 1 228 ? 29.58100 16.66900 8.76600 1.000 38.45686 209 TRP A CA 1
ATOM 1516 C C . TRP A 1 228 ? 30.67900 17.22800 9.65900 1.000 40.82060 209 TRP A C 1
ATOM 1517 O O . TRP A 1 228 ? 31.13300 18.36000 9.45700 1.000 48.61061 209 TRP A O 1
ATOM 1528 N N . THR A 1 229 ? 31.12800 16.45100 10.64600 1.000 47.44580 210 THR A N 1
ATOM 1529 C CA . THR A 1 229 ? 32.22100 16.90400 11.49700 1.000 44.50357 210 THR A CA 1
ATOM 1530 C C . THR A 1 229 ? 33.48200 17.14500 10.67500 1.000 51.37410 210 THR A C 1
ATOM 1531 O O . THR A 1 229 ? 34.11100 18.20500 10.77400 1.000 49.54534 210 THR A O 1
ATOM 1535 N N . ASP A 1 230 ? 33.84500 16.17700 9.83000 1.000 49.74669 211 ASP A N 1
ATOM 1536 C CA . ASP A 1 230 ? 35.07100 16.28500 9.04500 1.000 53.07380 211 ASP A CA 1
ATOM 1537 C C . ASP A 1 230 ? 34.98800 17.41800 8.02500 1.000 46.37164 211 ASP A C 1
ATOM 1538 O O . ASP A 1 230 ? 35.98000 18.11300 7.78200 1.000 47.43508 211 ASP A O 1
ATOM 1543 N N . LEU A 1 231 ? 33.82000 17.62400 7.41900 1.000 39.0425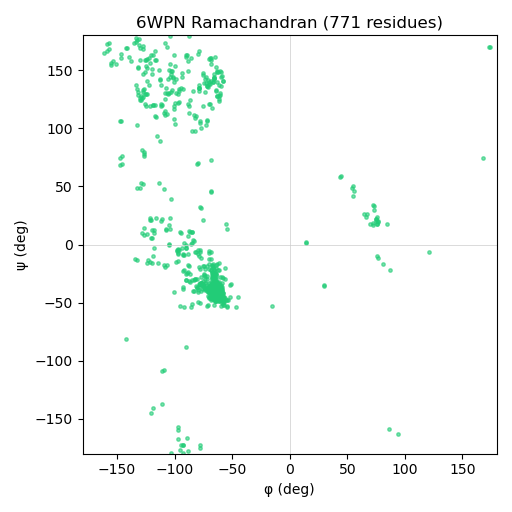1 212 LEU A N 1
ATOM 1544 C CA . LEU A 1 231 ? 33.67200 18.73600 6.48500 1.000 41.03547 212 LEU A CA 1
ATOM 1545 C C . LEU A 1 231 ? 33.95600 20.06500 7.17600 1.000 47.67854 212 LEU A C 1
ATOM 1546 O O . LEU A 1 231 ? 34.69800 20.90500 6.65500 1.000 54.45961 212 LEU A O 1
ATOM 1551 N N . TYR A 1 232 ? 33.39800 20.25700 8.37200 1.000 51.76644 213 TYR A N 1
ATOM 1552 C CA . TYR A 1 232 ? 33.59400 21.52200 9.07100 1.000 39.21667 213 TYR A CA 1
ATOM 1553 C C . TYR A 1 232 ? 35.04000 21.68500 9.52000 1.000 39.89596 213 TYR A C 1
ATOM 1554 O O . TYR A 1 232 ? 35.63000 22.76000 9.35900 1.000 45.68215 213 TYR A O 1
ATOM 1563 N N . ARG A 1 233 ? 35.62700 20.62800 10.08000 1.000 36.64929 214 ARG A N 1
ATOM 1564 C CA . ARG A 1 233 ? 36.96700 20.74000 10.63600 1.000 43.73784 214 ARG A CA 1
ATOM 1565 C C . ARG A 1 233 ? 38.01000 21.00600 9.56000 1.000 46.61116 214 ARG A C 1
ATOM 1566 O O . ARG A 1 233 ? 39.03400 21.63500 9.84100 1.000 56.77523 214 ARG A O 1
ATOM 1574 N N . GLU A 1 234 ? 37.76800 20.55200 8.33300 1.000 48.26426 215 GLU A N 1
ATOM 1575 C CA . GLU A 1 234 ? 38.70700 20.73300 7.23600 1.000 52.90162 215 GLU A CA 1
ATOM 1576 C C . GLU A 1 234 ? 38.55900 22.07600 6.53300 1.000 56.24950 215 GLU A C 1
ATOM 1577 O O . GLU A 1 234 ? 39.16300 22.26900 5.47600 1.000 60.12896 215 GLU A O 1
ATOM 1583 N N . GLY A 1 235 ? 37.78600 23.00400 7.08900 1.000 54.09931 216 GLY A N 1
ATOM 1584 C CA . GLY A 1 235 ? 37.63100 24.31000 6.47800 1.000 48.60607 216 GLY A CA 1
ATOM 1585 C C . GLY A 1 235 ? 36.79300 24.32500 5.22300 1.000 49.41490 216 GLY A C 1
ATOM 1586 O O . GLY A 1 235 ? 36.82900 25.30600 4.47400 1.000 54.09341 216 GLY A O 1
ATOM 1587 N N . LEU A 1 236 ? 36.01100 23.27200 4.98800 1.000 40.86557 217 LEU A N 1
ATOM 1588 C CA . LEU A 1 236 ? 35.22300 23.14500 3.77200 1.000 38.75058 217 LEU A CA 1
ATOM 1589 C C . LEU A 1 236 ? 33.84800 23.77600 3.88500 1.000 46.21452 217 LEU A C 1
ATOM 1590 O O . LEU A 1 236 ? 33.25300 24.11900 2.85700 1.000 44.81806 217 LEU A O 1
ATOM 1595 N N . LEU A 1 237 ? 33.33300 23.92000 5.08900 1.000 47.08553 218 LEU A N 1
ATOM 1596 C CA . LEU A 1 237 ? 32.06100 24.58700 5.29100 1.000 38.29092 218 LEU A CA 1
ATOM 1597 C C . LEU A 1 237 ? 32.27900 25.98000 5.85700 1.000 36.61430 218 LEU A C 1
ATOM 1598 O O . LEU A 1 237 ? 33.26000 26.21700 6.56700 1.000 46.54218 218 LEU A O 1
ATOM 1603 N N . PRO A 1 238 ? 31.38900 26.92200 5.55200 1.000 40.75346 219 PRO A N 1
ATOM 1604 C CA . PRO A 1 238 ? 31.48300 28.24700 6.17900 1.000 33.31052 219 PRO A CA 1
ATOM 1605 C C . PRO A 1 238 ? 31.42700 28.11400 7.69300 1.000 40.16758 219 PRO A C 1
ATOM 1606 O O . PRO A 1 238 ? 30.69200 27.28400 8.23300 1.000 45.54203 219 PRO A O 1
ATOM 1610 N N . ARG A 1 239 ? 32.23000 28.92200 8.38300 1.000 38.45771 220 ARG A N 1
ATOM 1611 C CA . ARG A 1 239 ? 32.30200 28.78200 9.83100 1.000 46.13429 220 ARG A CA 1
ATOM 1612 C C . ARG A 1 239 ? 30.97200 29.10100 10.50000 1.000 47.29131 220 ARG A C 1
ATOM 1613 O O . ARG A 1 239 ? 30.68300 28.57600 11.58000 1.000 41.66582 220 ARG A O 1
ATOM 1621 N N . GLU A 1 240 ? 30.13200 29.91500 9.86200 1.000 37.83378 221 GLU A N 1
ATOM 1622 C CA . GLU A 1 240 ? 28.89600 30.35800 10.48600 1.000 42.72466 221 GLU A CA 1
ATOM 1623 C C . GLU A 1 240 ? 27.74300 29.38700 10.28100 1.000 38.76157 221 GLU A C 1
ATOM 1624 O O . GLU A 1 240 ? 26.60100 29.73700 10.59500 1.000 41.04686 221 GLU A O 1
ATOM 1630 N N . VAL A 1 241 ? 28.00700 28.17500 9.78200 1.000 31.30995 222 VAL A N 1
ATOM 1631 C CA . VAL A 1 241 ? 26.93600 27.18800 9.73500 1.000 33.59051 222 VAL A CA 1
ATOM 1632 C C . VAL A 1 241 ? 26.53000 26.76400 11.13900 1.000 37.99528 222 VAL A C 1
ATOM 1633 O O . VAL A 1 241 ? 25.38400 26.35300 11.34800 1.000 38.68148 222 VAL A O 1
ATOM 1637 N N . VAL A 1 242 ? 27.43200 26.89000 12.12000 1.000 38.39171 223 VAL A N 1
ATOM 1638 C CA . VAL A 1 242 ? 27.09900 26.54600 13.50000 1.000 36.36414 223 VAL A CA 1
ATOM 1639 C C . VAL A 1 242 ? 26.32100 27.64200 14.20300 1.000 46.58069 223 VAL A C 1
ATOM 1640 O O . VAL A 1 242 ? 25.85500 27.43100 15.33000 1.000 49.91153 223 VAL A O 1
ATOM 1644 N N . SER A 1 243 ? 26.17100 28.81000 13.58400 1.000 43.24961 224 SER A N 1
ATOM 1645 C CA . SER A 1 243 ? 25.53000 29.92200 14.26100 1.000 52.11521 224 SER A CA 1
ATOM 1646 C C . SER A 1 243 ? 24.49000 30.66400 13.43000 1.000 48.54444 224 SER A C 1
ATOM 1647 O O . SER A 1 243 ? 23.73500 31.45700 14.00400 1.000 52.53246 224 SER A O 1
ATOM 1650 N N . GLN A 1 244 ? 24.41200 30.43700 12.12100 1.000 42.23563 225 GLN A N 1
ATOM 1651 C CA . GLN A 1 244 ? 23.47100 31.14200 11.26000 1.000 43.90813 225 GLN A CA 1
ATOM 1652 C C . GLN A 1 244 ? 22.73900 30.14500 10.37100 1.000 44.50399 225 GLN A C 1
ATOM 1653 O O . GLN A 1 244 ? 23.26300 29.07400 10.04600 1.000 35.64718 225 GLN A O 1
ATOM 1659 N N . GLY A 1 245 ? 21.52000 30.50800 9.97900 1.000 49.85056 226 GLY A N 1
ATOM 1660 C CA . GLY A 1 245 ? 20.65400 29.63700 9.21700 1.000 50.52153 226 GLY A CA 1
ATOM 1661 C C . GLY A 1 245 ? 20.70100 29.90500 7.72700 1.000 50.86652 226 GLY A C 1
ATOM 1662 O O . GLY A 1 245 ? 21.63700 30.52100 7.20500 1.000 45.97106 226 GLY A O 1
ATOM 1663 N N . GLN A 1 246 ? 19.64700 29.46200 7.03600 1.000 47.71804 227 GLN A N 1
ATOM 1664 C CA . GLN A 1 246 ? 19.62400 29.49700 5.57800 1.000 46.24263 227 GLN A CA 1
ATOM 1665 C C . GLN A 1 246 ? 19.52500 30.91200 5.02400 1.000 50.97760 227 GLN A C 1
ATOM 1666 O O . GLN A 1 246 ? 19.80600 31.11900 3.83900 1.000 64.50397 227 GLN A O 1
ATOM 1672 N N . ARG A 1 247 ? 19.12800 31.88700 5.84200 1.000 47.74849 228 ARG A N 1
ATOM 1673 C CA . ARG A 1 247 ? 19.15700 33.27300 5.39000 1.000 55.79515 228 ARG A CA 1
ATOM 1674 C C . ARG A 1 247 ? 20.58100 33.72600 5.09900 1.000 52.19845 228 ARG A C 1
ATOM 1675 O O . ARG A 1 247 ? 20.80500 34.53600 4.19300 1.000 48.64181 228 ARG A O 1
ATOM 1683 N N . ARG A 1 248 ? 21.55400 33.21400 5.85600 1.000 44.58452 229 ARG A N 1
ATOM 1684 C CA . ARG A 1 248 ? 22.95400 33.49500 5.56000 1.000 38.90247 229 ARG A CA 1
ATOM 1685 C C . ARG A 1 248 ? 23.39500 32.79800 4.27700 1.000 40.45606 229 ARG A C 1
ATOM 1686 O O . ARG A 1 248 ? 24.16600 33.36400 3.49100 1.000 38.96666 229 ARG A O 1
ATOM 1694 N N . ALA A 1 249 ? 22.92200 31.56700 4.04900 1.000 36.13530 230 ALA A N 1
ATOM 1695 C CA . ALA A 1 249 ? 23.22200 30.89100 2.79000 1.000 34.46296 230 ALA A CA 1
ATOM 1696 C C . ALA A 1 249 ? 22.68500 31.68800 1.61500 1.000 38.46606 230 ALA A C 1
ATOM 1697 O O . ALA A 1 249 ? 23.37900 31.87600 0.60700 1.000 45.08850 230 ALA A O 1
ATOM 1699 N N . ILE A 1 250 ? 21.45100 32.17600 1.74200 1.000 39.71238 231 ILE A N 1
ATOM 1700 C CA . ILE A 1 250 ? 20.86100 33.05700 0.73800 1.000 40.85110 231 ILE A CA 1
ATOM 1701 C C . ILE A 1 250 ? 21.77500 34.24400 0.47700 1.000 40.55212 231 ILE A C 1
ATOM 1702 O O . ILE A 1 250 ? 22.07800 34.57900 -0.67500 1.000 50.17229 231 ILE A O 1
ATOM 1707 N N . GLU A 1 251 ? 22.25100 34.87600 1.55100 1.000 35.20998 232 GLU A N 1
ATOM 1708 C CA . GLU A 1 251 ? 23.11600 36.04300 1.42000 1.000 40.06947 232 GLU A CA 1
ATOM 1709 C C . GLU A 1 251 ? 24.43700 35.69300 0.74500 1.000 37.35233 232 GLU A C 1
ATOM 1710 O O . GLU A 1 251 ? 24.96600 36.48000 -0.04800 1.000 44.56523 232 GLU A O 1
ATOM 1716 N N . LEU A 1 252 ? 24.98400 34.51300 1.04000 1.000 33.69411 233 LEU A N 1
ATOM 1717 C CA . LEU A 1 252 ? 26.27300 34.14700 0.46500 1.000 38.16892 233 LEU A CA 1
ATOM 1718 C C . LEU A 1 252 ? 26.14300 33.84300 -1.02100 1.000 43.40942 233 LEU A C 1
ATOM 1719 O O . LEU A 1 252 ? 27.03500 34.18200 -1.81000 1.000 44.26265 233 LEU A O 1
ATOM 1724 N N . TYR A 1 253 ? 25.04100 33.20700 -1.42300 1.000 42.56769 234 TYR A N 1
ATOM 1725 C CA . TYR A 1 253 ? 24.85500 32.90600 -2.83600 1.000 38.70616 234 TYR A CA 1
ATOM 1726 C C . TYR A 1 253 ? 24.66700 34.18200 -3.65100 1.000 42.70162 234 TYR A C 1
ATOM 1727 O O . TYR A 1 253 ? 25.25700 34.32800 -4.73100 1.000 44.99086 234 TYR A O 1
ATOM 1736 N N . GLN A 1 254 ? 23.86300 35.12300 -3.14800 1.000 42.95816 235 GLN A N 1
ATOM 1737 C CA . GLN A 1 254 ? 23.64900 36.37100 -3.87200 1.000 45.26342 235 GLN A CA 1
ATOM 1738 C C . GLN A 1 254 ? 24.91000 37.21600 -3.94800 1.000 48.48034 235 GLN A C 1
ATOM 1739 O O . GLN A 1 254 ? 24.99700 38.10900 -4.79600 1.000 59.56198 235 GLN A O 1
ATOM 1745 N N . SER A 1 255 ? 25.89000 36.95300 -3.09300 1.000 47.67137 236 SER A N 1
ATOM 1746 C CA . SER A 1 255 ? 27.16500 37.64700 -3.14900 1.000 43.70294 236 SER A CA 1
ATOM 1747 C C . SER A 1 255 ? 28.17500 36.94000 -4.03700 1.000 46.25565 236 SER A C 1
ATOM 1748 O O . SER A 1 255 ? 29.28400 37.45400 -4.22300 1.000 43.07821 236 SER A O 1
ATOM 1751 N N . GLY A 1 256 ? 27.82600 35.78000 -4.58500 1.000 46.07044 237 GLY A N 1
ATOM 1752 C CA . GLY A 1 256 ? 28.78800 35.01700 -5.34900 1.000 35.82210 237 GLY A CA 1
ATOM 1753 C C . GLY A 1 256 ? 29.79400 34.27100 -4.50800 1.000 46.29250 237 GLY A C 1
ATOM 1754 O O . GLY A 1 256 ? 30.86200 33.91600 -5.01300 1.000 55.63767 237 GLY A O 1
ATOM 1755 N N . GLU A 1 257 ? 29.49300 34.02900 -3.23100 1.000 54.22639 238 GLU A N 1
ATOM 1756 C CA . GLU A 1 257 ? 30.40400 33.34700 -2.32300 1.000 51.73995 238 GLU A CA 1
ATOM 1757 C C . GLU A 1 257 ? 29.99700 31.90800 -2.03500 1.000 53.95046 238 GLU A C 1
ATOM 1758 O O . GLU A 1 257 ? 30.68600 31.22600 -1.26900 1.000 47.22089 238 GLU A O 1
ATOM 1764 N N . LEU A 1 258 ? 28.90200 31.43200 -2.62600 1.000 50.24514 239 LEU A N 1
ATOM 1765 C CA . LEU A 1 258 ? 28.40700 30.07600 -2.41700 1.000 33.75128 239 LEU A CA 1
ATOM 1766 C C . LEU A 1 258 ? 28.14100 29.44200 -3.77600 1.000 40.82369 239 LEU A C 1
ATOM 1767 O O . LEU A 1 258 ? 27.37500 29.98700 -4.57600 1.000 43.76588 239 LEU A O 1
ATOM 1772 N N . ALA A 1 259 ? 28.76200 28.28700 -4.03200 1.000 42.07737 240 ALA A N 1
ATOM 1773 C CA . ALA A 1 259 ? 28.64500 27.65900 -5.34500 1.000 40.20928 240 ALA A CA 1
ATOM 1774 C C . ALA A 1 259 ? 27.31800 26.93200 -5.51900 1.000 38.95714 240 ALA A C 1
ATOM 1775 O O . ALA A 1 259 ? 26.77900 26.89800 -6.62900 1.000 40.39946 240 ALA A O 1
ATOM 1777 N N . LEU A 1 260 ? 26.77700 26.34500 -4.45500 1.000 35.59580 241 LEU A N 1
ATOM 1778 C CA . LEU A 1 260 ? 25.51500 25.62100 -4.53400 1.000 36.81555 241 LEU A CA 1
ATOM 1779 C C . LEU A 1 260 ? 24.61200 26.08200 -3.40000 1.000 45.85407 241 LEU A C 1
ATOM 1780 O O . LEU A 1 260 ? 25.03100 26.11000 -2.24100 1.000 51.44533 241 LEU A O 1
ATOM 1785 N N . LEU A 1 261 ? 23.36600 26.40100 -3.73600 1.000 44.08643 242 LEU A N 1
ATOM 1786 C CA . LEU A 1 261 ? 22.36200 26.83800 -2.77400 1.000 38.59088 242 LEU A CA 1
ATOM 1787 C C . LEU A 1 261 ? 21.14300 25.93800 -2.91000 1.000 39.02223 242 LEU A C 1
ATOM 1788 O O . LEU A 1 261 ? 20.55000 25.85600 -3.98900 1.000 41.22228 242 LEU A O 1
ATOM 1793 N N . ALA A 1 262 ? 20.77400 25.25700 -1.83100 1.000 44.39707 243 ALA A N 1
ATOM 1794 C CA . ALA A 1 262 ? 19.58100 24.41100 -1.84200 1.000 45.45895 243 ALA A CA 1
ATOM 1795 C C . ALA A 1 262 ? 18.35700 25.30800 -1.71300 1.000 42.08192 243 ALA A C 1
ATOM 1796 O O . ALA A 1 262 ? 18.05600 25.81300 -0.63200 1.000 44.75735 243 ALA A O 1
ATOM 1798 N N . SER A 1 263 ? 17.64100 25.51200 -2.81600 1.000 43.75339 244 SER A N 1
ATOM 1799 C CA . SER A 1 263 ? 16.50800 26.42800 -2.81100 1.000 50.45677 244 SER A CA 1
ATOM 1800 C C . SER A 1 263 ? 15.57800 26.09500 -3.97600 1.000 56.12079 244 SER A C 1
ATOM 1801 O O . SER A 1 263 ? 15.92300 25.33400 -4.88500 1.000 51.51023 244 SER A O 1
ATOM 1804 N N . GLY A 1 264 ? 14.37600 26.66700 -3.91600 1.000 62.41008 245 GLY A N 1
ATOM 1805 C CA . GLY A 1 264 ? 13.34500 26.43900 -4.90500 1.000 61.93832 245 GLY A CA 1
ATOM 1806 C C . GLY A 1 264 ? 13.33900 27.46500 -6.02600 1.000 52.63347 245 GLY A C 1
ATOM 1807 O O . GLY A 1 264 ? 14.22500 28.31200 -6.15500 1.000 55.81832 245 GLY A O 1
ATOM 1808 N N . ALA A 1 265 ? 12.30200 27.36400 -6.86400 1.000 49.06653 246 ALA A N 1
ATOM 1809 C CA . ALA A 1 265 ? 12.15300 28.25900 -8.00900 1.000 41.64108 246 ALA A CA 1
ATOM 1810 C C . ALA A 1 265 ? 11.75000 29.66700 -7.59000 1.000 47.41053 246 ALA A C 1
ATOM 1811 O O . ALA A 1 265 ? 12.13500 30.63900 -8.26000 1.000 47.41902 246 ALA A O 1
ATOM 1813 N N . GLU A 1 266 ? 10.96400 29.80100 -6.51100 1.000 49.59347 247 GLU A N 1
ATOM 1814 C CA . GLU A 1 266 ? 10.46200 31.12200 -6.14700 1.000 55.08529 247 GLU A CA 1
ATOM 1815 C C . GLU A 1 266 ? 11.59300 32.03300 -5.70200 1.000 60.42402 247 GLU A C 1
ATOM 1816 O O . GLU A 1 266 ? 11.60500 33.23000 -6.02600 1.000 62.53220 247 GLU A O 1
ATOM 1822 N N . PHE A 1 267 ? 12.55600 31.49100 -4.96400 1.000 43.91701 248 PHE A N 1
ATOM 1823 C CA . PHE A 1 267 ? 13.68100 32.31200 -4.56700 1.000 47.59166 248 PHE A CA 1
ATOM 1824 C C . PHE A 1 267 ? 14.56200 32.68800 -5.75000 1.000 49.27975 248 PHE A C 1
ATOM 1825 O O . PHE A 1 267 ? 15.28100 33.69100 -5.68400 1.000 46.53082 248 PHE A O 1
ATOM 1833 N N . LEU A 1 268 ? 14.50300 31.91900 -6.83900 1.000 47.15900 249 LEU A N 1
ATOM 1834 C CA . LEU A 1 268 ? 15.29000 32.25400 -8.01800 1.000 41.03267 249 LEU A CA 1
ATOM 1835 C C . LEU A 1 268 ? 14.86700 33.59000 -8.61800 1.000 47.61309 249 LEU A C 1
ATOM 1836 O O . LEU A 1 268 ? 15.71100 34.32100 -9.14900 1.000 54.07084 249 LEU A O 1
ATOM 1841 N N A ARG A 1 269 ? 13.57900 33.93800 -8.53800 0.520 52.34920 250 ARG A N 1
ATOM 1842 N N B ARG A 1 269 ? 13.57400 33.92200 -8.54400 0.480 52.27297 250 ARG A N 1
ATOM 1843 C CA A ARG A 1 269 ? 13.13500 35.21200 -9.10000 0.520 51.84809 250 ARG A CA 1
ATOM 1844 C CA B ARG A 1 269 ? 13.10200 35.19800 -9.07300 0.480 51.91332 250 ARG A CA 1
ATOM 1845 C C A ARG A 1 269 ? 13.65900 36.39000 -8.28600 0.520 55.61477 250 ARG A C 1
ATOM 1846 C C B ARG A 1 269 ? 13.68000 36.36800 -8.28800 0.480 55.64243 250 ARG A C 1
ATOM 1847 O O A ARG A 1 269 ? 13.98500 37.44200 -8.84900 0.520 64.69675 250 ARG A O 1
ATOM 1848 O O B ARG A 1 269 ? 14.06000 37.39000 -8.87100 0.480 64.86293 250 ARG A O 1
ATOM 1863 N N . SER A 1 270 ? 13.75200 36.24000 -6.96200 1.000 51.24016 251 SER A N 1
ATOM 1864 C CA . SER A 1 270 ? 14.32000 37.31400 -6.15500 1.000 51.18994 251 SER A CA 1
ATOM 1865 C C . SER A 1 270 ? 15.82700 37.41500 -6.35100 1.000 44.99499 251 SER A C 1
ATOM 1866 O O . SER A 1 270 ? 16.38800 38.51200 -6.25900 1.000 49.50600 251 SER A O 1
ATOM 1869 N N . ILE A 1 271 ? 16.49500 36.29600 -6.63900 1.000 43.25878 252 ILE A N 1
ATOM 1870 C CA . ILE A 1 271 ? 17.89800 36.35700 -7.03800 1.000 51.73593 252 ILE A CA 1
ATOM 1871 C C . ILE A 1 271 ? 18.03500 37.14200 -8.33400 1.000 60.29203 252 ILE A C 1
ATOM 1872 O O . ILE A 1 271 ? 18.96100 37.94600 -8.49800 1.000 59.79649 252 ILE A O 1
ATOM 1877 N N . GLN A 1 272 ? 17.12600 36.90300 -9.28500 1.000 60.10209 253 GLN A N 1
ATOM 1878 C CA . GLN A 1 272 ? 17.17700 37.61500 -10.55600 1.000 54.73704 253 GLN A CA 1
ATOM 1879 C C . GLN A 1 272 ? 17.10200 39.11700 -10.34200 1.000 62.87283 253 GLN A C 1
ATOM 1880 O O . GLN A 1 272 ? 17.83500 39.87900 -10.98100 1.000 78.75046 253 GLN A O 1
ATOM 1886 N N . THR A 1 273 ? 16.23200 39.56200 -9.43400 1.000 67.39864 254 THR A N 1
ATOM 1887 C CA . THR A 1 273 ? 16.07400 40.99100 -9.19200 1.000 61.17862 254 THR A CA 1
ATOM 1888 C C . THR A 1 273 ? 17.17700 41.53800 -8.29400 1.000 63.29318 254 THR A C 1
ATOM 1889 O O . THR A 1 273 ? 17.70300 42.62600 -8.54800 1.000 71.54998 254 THR A O 1
ATOM 1893 N N . ASN A 1 274 ? 17.55800 40.79100 -7.25600 1.000 62.46156 255 ASN A N 1
ATOM 1894 C CA . ASN A 1 274 ? 18.51300 41.30900 -6.28200 1.000 59.80183 255 ASN A CA 1
ATOM 1895 C C . ASN A 1 274 ? 19.96000 41.15900 -6.73400 1.000 51.02544 255 ASN A C 1
ATOM 1896 O O . ASN A 1 274 ? 20.80300 41.98300 -6.37100 1.000 61.29546 255 ASN A O 1
ATOM 1901 N N . ALA A 1 275 ? 20.27300 40.13900 -7.52700 1.000 41.94116 256 ALA A N 1
ATOM 1902 C CA . ALA A 1 275 ? 21.65000 39.88700 -7.96000 1.000 44.21063 256 ALA A CA 1
ATOM 1903 C C . ALA A 1 275 ? 21.63900 39.31900 -9.36800 1.000 44.80991 256 ALA A C 1
ATOM 1904 O O . ALA A 1 275 ? 21.84500 38.11700 -9.57600 1.000 47.31483 256 ALA A O 1
ATOM 1906 N N . PRO A 1 276 ? 21.41600 40.16700 -10.37500 1.000 50.99959 257 PRO A N 1
ATOM 1907 C CA . PRO A 1 276 ? 21.34400 39.65400 -11.75200 1.000 45.76914 257 PRO A CA 1
ATOM 1908 C C . PRO A 1 276 ? 22.62800 38.99500 -12.21600 1.000 43.40544 257 PRO A C 1
ATOM 1909 O O . PRO A 1 276 ? 22.57000 38.03100 -12.99000 1.000 42.65989 257 PRO A O 1
ATOM 1913 N N . GLY A 1 277 ? 23.78600 39.46700 -11.74600 1.000 41.98396 258 GLY A N 1
ATOM 1914 C CA . GLY A 1 277 ? 25.04100 38.85300 -12.14800 1.000 36.95925 258 GLY A CA 1
ATOM 1915 C C . GLY A 1 277 ? 25.12800 37.39100 -11.75100 1.000 47.50407 258 GLY A C 1
ATOM 1916 O O . GLY A 1 277 ? 25.65500 36.56400 -12.50000 1.000 43.74544 258 GLY A O 1
ATOM 1917 N N . VAL A 1 278 ? 24.61400 37.05300 -10.56800 1.000 50.13523 259 VAL A N 1
ATOM 1918 C CA . VAL A 1 278 ? 24.63500 35.66500 -10.11400 1.000 51.60688 259 VAL A CA 1
ATOM 1919 C C . VAL A 1 278 ? 23.55000 34.84500 -10.80300 1.000 50.36049 259 VAL A C 1
ATOM 1920 O O . VAL A 1 278 ? 23.77600 33.68600 -11.17300 1.000 44.77709 259 VAL A O 1
ATOM 1924 N N . ALA A 1 279 ? 22.35700 35.41900 -10.98000 1.000 43.31696 260 ALA A N 1
ATOM 1925 C CA . ALA A 1 279 ? 21.28700 34.68200 -11.64200 1.000 37.39623 260 ALA A CA 1
ATOM 1926 C C . ALA A 1 279 ? 21.62900 34.37900 -13.09600 1.000 36.24001 260 ALA A C 1
ATOM 1927 O O . ALA A 1 279 ? 21.21700 33.34000 -13.62300 1.000 40.32310 260 ALA A O 1
ATOM 1929 N N . ALA A 1 280 ? 22.39600 35.25600 -13.75300 1.000 35.46532 261 ALA A N 1
ATOM 1930 C CA . ALA A 1 280 ? 22.75600 35.01800 -15.14900 1.000 41.57503 261 ALA A CA 1
ATOM 1931 C C . ALA A 1 280 ? 23.66200 33.79900 -15.30100 1.000 48.16747 261 ALA A C 1
ATOM 1932 O O . ALA A 1 280 ? 23.67400 33.17200 -16.36600 1.000 48.16417 261 ALA A O 1
ATOM 1934 N N . VAL A 1 281 ? 24.42000 33.45100 -14.25800 1.000 43.75964 262 VAL A N 1
ATOM 1935 C CA . VAL A 1 281 ? 25.29900 32.28600 -14.26000 1.000 35.34508 262 VAL A CA 1
ATOM 1936 C C . VAL A 1 281 ? 24.75100 31.16800 -13.38100 1.000 35.25487 262 VAL A C 1
ATOM 1937 O O . VAL A 1 281 ? 25.48100 30.22900 -13.05100 1.000 37.44908 262 VAL A O 1
ATOM 1941 N N . THR A 1 282 ? 23.48800 31.26200 -12.97200 1.000 37.90726 263 THR A N 1
ATOM 1942 C CA . THR A 1 282 ? 22.83900 30.25100 -12.14800 1.000 35.80227 263 THR A CA 1
ATOM 1943 C C . THR A 1 282 ? 22.07000 29.26600 -13.02200 1.000 40.02508 263 THR A C 1
ATOM 1944 O O . THR A 1 282 ? 21.35100 29.67700 -13.93900 1.000 41.20783 263 THR A O 1
ATOM 1948 N N . THR A 1 283 ? 22.22000 27.97000 -12.74000 1.000 41.68697 264 THR A N 1
ATOM 1949 C CA . THR A 1 283 ? 21.42700 26.94700 -13.41100 1.000 36.49818 264 THR A CA 1
ATOM 1950 C C . THR A 1 283 ? 20.77300 26.05500 -12.36200 1.000 40.76085 264 THR A C 1
ATOM 1951 O O . THR A 1 283 ? 21.44600 25.61700 -11.41400 1.000 37.79748 264 THR A O 1
ATOM 1955 N N . PRO A 1 284 ? 19.48200 25.76100 -12.48700 1.000 42.95793 265 PRO A N 1
ATOM 1956 C CA . PRO A 1 284 ? 18.85200 24.82700 -11.54700 1.000 37.12480 265 PRO A CA 1
ATOM 1957 C C . PRO A 1 284 ? 19.29700 23.40000 -11.83200 1.000 44.29074 265 PRO A C 1
ATOM 1958 O O . PRO A 1 284 ? 19.46400 23.00200 -12.98700 1.000 45.12486 265 PRO A O 1
ATOM 1962 N N . GLN A 1 285 ? 19.49200 22.63400 -10.76600 1.000 39.80902 266 GLN A N 1
ATOM 1963 C CA . GLN A 1 285 ? 19.98700 21.26800 -10.83800 1.000 48.04910 266 GLN A CA 1
ATOM 1964 C C . GLN A 1 285 ? 19.23000 20.40900 -9.83600 1.000 46.93347 266 GLN A C 1
ATOM 1965 O O . GLN A 1 285 ? 18.59800 20.93400 -8.91400 1.000 41.60666 266 GLN A O 1
ATOM 1971 N N . PRO A 1 286 ? 19.25400 19.08800 -10.00600 1.000 46.44665 267 PRO A N 1
ATOM 1972 C CA . PRO A 1 286 ? 18.56200 18.22200 -9.05500 1.000 44.57084 267 PRO A CA 1
ATOM 1973 C C . PRO A 1 286 ? 19.13200 18.38700 -7.66300 1.000 48.70823 267 PRO A C 1
ATOM 1974 O O . PRO A 1 286 ? 20.33100 18.67900 -7.49000 1.000 49.69478 267 PRO A O 1
ATOM 1978 N N . PRO A 1 287 ? 18.31200 18.20600 -6.63100 1.000 40.75597 268 PRO A N 1
ATOM 1979 C CA . PRO A 1 287 ? 18.81400 18.33700 -5.26200 1.000 41.13008 268 PRO A CA 1
ATOM 1980 C C . PRO A 1 287 ? 19.76600 17.20400 -4.92400 1.000 42.61321 268 PRO A C 1
ATOM 1981 O O . PRO A 1 287 ? 19.78400 16.15300 -5.57000 1.000 44.28717 268 PRO A O 1
ATOM 1985 N N . LEU A 1 288 ? 20.57700 17.43500 -3.89600 1.000 39.64178 269 LEU A N 1
ATOM 1986 C CA . LEU A 1 288 ? 21.46600 16.38300 -3.43400 1.000 37.27764 269 LEU A CA 1
ATOM 1987 C C . LEU A 1 288 ? 20.64500 15.27400 -2.79500 1.000 38.70567 269 LEU A C 1
ATOM 1988 O O . LEU A 1 288 ? 19.66700 15.53300 -2.08600 1.000 45.49169 269 LEU A O 1
ATOM 1993 N N . THR A 1 289 ? 21.01300 14.03100 -3.09200 1.000 41.11203 270 THR A N 1
ATOM 1994 C CA . THR A 1 289 ? 20.36600 12.87100 -2.49800 1.000 44.92541 270 THR A CA 1
ATOM 1995 C C . THR A 1 289 ? 21.43000 11.88900 -2.02900 1.000 50.27473 270 THR A C 1
ATOM 1996 O O . THR A 1 289 ? 22.63100 12.08200 -2.24000 1.000 45.47848 270 THR A O 1
ATOM 2000 N N . GLY A 1 290 ? 20.97200 10.80400 -1.41300 1.000 52.01656 271 GLY A N 1
ATOM 2001 C CA . GLY A 1 290 ? 21.82900 9.69300 -1.07800 1.000 44.31440 271 GLY A CA 1
ATOM 2002 C C . GLY A 1 290 ? 21.80200 8.67700 -2.19800 1.000 54.30854 271 GLY A C 1
ATOM 2003 O O . GLY A 1 290 ? 21.23200 8.90400 -3.26800 1.000 50.75537 271 GLY A O 1
ATOM 2004 N N . SER A 1 291 ? 22.43600 7.53100 -1.94200 1.000 56.91485 272 SER A N 1
ATOM 2005 C CA . SER A 1 291 ? 22.50100 6.48800 -2.95800 1.000 61.40347 272 SER A CA 1
ATOM 2006 C C . SER A 1 291 ? 21.12000 5.98400 -3.34900 1.000 61.24016 272 SER A C 1
ATOM 2007 O O . SER A 1 291 ? 20.96200 5.43000 -4.44100 1.000 71.71116 272 SER A O 1
ATOM 2010 N N . ASP A 1 292 ? 20.11700 6.17400 -2.49100 1.000 65.55292 273 ASP A N 1
ATOM 2011 C CA . ASP A 1 292 ? 18.75300 5.76700 -2.80200 1.000 76.83895 273 ASP A CA 1
ATOM 2012 C C . ASP A 1 292 ? 18.04800 6.71800 -3.76200 1.000 67.77101 273 ASP A C 1
ATOM 2013 O O . ASP A 1 292 ? 16.96700 6.37800 -4.25500 1.000 72.34312 273 ASP A O 1
ATOM 2018 N N . GLY A 1 293 ? 18.61300 7.89800 -4.02200 1.000 56.80489 274 GLY A N 1
ATOM 2019 C CA . GLY A 1 293 ? 18.06700 8.80800 -5.00400 1.000 54.40640 274 GLY A CA 1
ATOM 2020 C C . GLY A 1 293 ? 16.90600 9.66300 -4.54200 1.000 56.30771 274 GLY A C 1
ATOM 2021 O O . GLY A 1 293 ? 16.58200 10.64900 -5.21400 1.000 64.79107 274 GLY A O 1
ATOM 2022 N N . THR A 1 294 ? 16.24800 9.30700 -3.43900 1.000 48.94773 275 THR A N 1
ATOM 2023 C CA . THR A 1 294 ? 15.05900 10.02700 -2.99900 1.000 40.70457 275 THR A CA 1
ATOM 2024 C C . THR A 1 294 ? 15.38400 11.46900 -2.62800 1.000 53.62232 275 THR A C 1
ATOM 2025 O O . THR A 1 294 ? 16.31700 11.73900 -1.86600 1.000 69.00365 275 THR A O 1
ATOM 2029 N N . ALA A 1 295 ? 14.56800 12.39000 -3.12500 1.000 48.25864 276 ALA A N 1
ATOM 2030 C CA . ALA A 1 295 ? 14.62800 13.79500 -2.76100 1.000 41.99929 276 ALA A CA 1
ATOM 2031 C C . ALA A 1 295 ? 13.54800 14.11700 -1.74100 1.000 51.32085 276 ALA A C 1
ATOM 2032 O O . ALA A 1 295 ? 12.60300 13.35400 -1.53400 1.000 53.18870 276 ALA A O 1
ATOM 2034 N N . ASN A 1 296 ? 13.72100 15.24900 -1.07500 1.000 50.13101 277 ASN A N 1
ATOM 2035 C CA . ASN A 1 296 ? 12.80100 15.67600 -0.03700 1.000 52.26497 277 ASN A CA 1
ATOM 2036 C C . ASN A 1 296 ? 11.73000 16.59300 -0.60100 1.000 42.43024 277 ASN A C 1
ATOM 2037 O O . ASN A 1 296 ? 11.99100 17.39600 -1.50100 1.000 42.12702 277 ASN A O 1
ATOM 2042 N N . VAL A 1 297 ? 10.52000 16.47200 -0.06200 1.000 41.47117 278 VAL A N 1
ATOM 2043 C CA . VAL A 1 297 ? 9.41800 17.35000 -0.42700 1.000 51.04350 278 VAL A CA 1
ATOM 2044 C C . VAL A 1 297 ? 8.81200 17.89700 0.86000 1.000 45.49923 278 VAL A C 1
ATOM 2045 O O . VAL A 1 297 ? 8.48600 17.13700 1.77900 1.000 55.28624 278 VAL A O 1
ATOM 2049 N N . ALA A 1 298 ? 8.68500 19.21600 0.92600 1.000 37.02430 279 ALA A N 1
ATOM 2050 C CA . ALA A 1 298 ? 8.10800 19.90700 2.07300 1.000 44.05433 279 ALA A CA 1
ATOM 2051 C C . ALA A 1 298 ? 6.59900 19.99500 1.89700 1.000 46.79367 279 ALA A C 1
ATOM 2052 O O . ALA A 1 298 ? 6.11400 20.69600 1.00300 1.000 50.48312 279 ALA A O 1
ATOM 2054 N N . LEU A 1 299 ? 5.85700 19.29900 2.74900 1.000 46.44684 280 LEU A N 1
ATOM 2055 C CA . LEU A 1 299 ? 4.40500 19.26500 2.64800 1.000 55.78645 280 LEU A CA 1
ATOM 2056 C C . LEU A 1 299 ? 3.78000 20.31600 3.55900 1.000 58.76574 280 LEU A C 1
ATOM 2057 O O . LEU A 1 299 ? 4.11200 20.39900 4.74500 1.000 59.71201 280 LEU A O 1
ATOM 2070 N N . THR A 1 301 ? 0.04000 21.61400 4.99600 1.000 40.16406 282 THR A N 1
ATOM 2071 C CA . THR A 1 301 ? -1.32500 21.13700 5.16800 1.000 48.14622 282 THR A CA 1
ATOM 2072 C C . THR A 1 301 ? -2.15000 22.16200 5.93300 1.000 49.95788 282 THR A C 1
ATOM 2073 O O . THR A 1 301 ? -1.63300 23.14600 6.47000 1.000 54.52022 282 THR A O 1
ATOM 2077 N N . LEU A 1 302 ? -3.45600 21.92000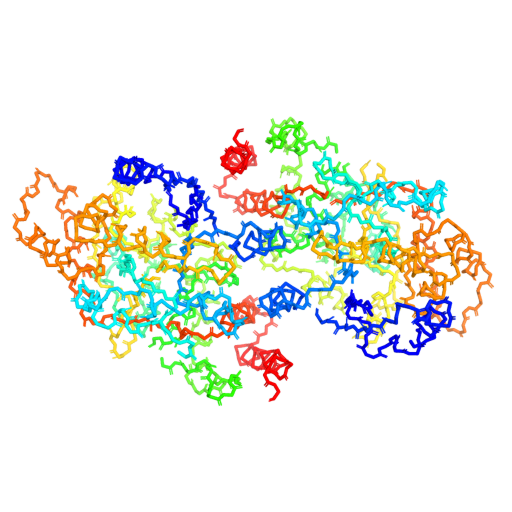 5.96400 1.000 53.73658 283 LEU A N 1
ATOM 2078 C CA . LEU A 1 302 ? -4.40000 22.74200 6.70600 1.000 54.12584 283 LEU A CA 1
ATOM 2079 C C . LEU A 1 302 ? -5.18300 21.83600 7.64200 1.000 53.05575 283 LEU A C 1
ATOM 2080 O O . LEU A 1 302 ? -5.70500 20.80600 7.20700 1.000 60.78466 283 LEU A O 1
ATOM 2085 N N . ALA A 1 303 ? -5.25400 22.20500 8.92200 1.000 48.60725 284 ALA A N 1
ATOM 2086 C CA . ALA A 1 303 ? -5.90900 21.38400 9.93100 1.000 43.43296 284 ALA A CA 1
ATOM 2087 C C . ALA A 1 303 ? -6.96300 22.19900 10.67100 1.000 53.78047 284 ALA A C 1
ATOM 2088 O O . ALA A 1 303 ? -6.92500 23.43300 10.69200 1.000 59.65499 284 ALA A O 1
ATOM 2090 N N . VAL A 1 304 ? -7.90500 21.48700 11.28600 1.000 49.05830 285 VAL A N 1
ATOM 2091 C CA . VAL A 1 304 ? -8.99900 22.10000 12.03600 1.000 54.38433 285 VAL A CA 1
ATOM 2092 C C . VAL A 1 304 ? -8.89400 21.70700 13.50800 1.000 56.21277 285 VAL A C 1
ATOM 2093 O O . VAL A 1 304 ? -9.14800 20.54500 13.86100 1.000 57.40226 285 VAL A O 1
ATOM 2097 N N . PRO A 1 305 ? -8.54600 22.63800 14.39600 1.000 56.69950 286 PRO A N 1
ATOM 2098 C CA . PRO A 1 305 ? -8.44600 22.30400 15.82400 1.000 49.80693 286 PRO A CA 1
ATOM 2099 C C . PRO A 1 305 ? -9.75900 21.77000 16.37500 1.000 57.73842 286 PRO A C 1
ATOM 2100 O O . PRO A 1 305 ? -10.84300 22.18800 15.96300 1.000 64.29739 286 PRO A O 1
ATOM 2104 N N . ARG A 1 306 ? -9.65300 20.81900 17.30800 1.000 67.69538 287 ARG A N 1
ATOM 2105 C CA . ARG A 1 306 ? -10.85600 20.22600 17.88400 1.000 76.10208 287 ARG A CA 1
ATOM 2106 C C . ARG A 1 306 ? -11.66800 21.24600 18.67000 1.000 79.55166 287 ARG A C 1
ATOM 2107 O O . ARG A 1 306 ? -12.89200 21.11200 18.77500 1.000 84.77235 287 ARG A O 1
ATOM 2115 N N . GLN A 1 307 ? -11.01500 22.27000 19.22300 1.000 73.31242 288 GLN A N 1
ATOM 2116 C CA . GLN A 1 307 ? -11.74600 23.31600 19.92800 1.000 80.48361 288 GLN A CA 1
ATOM 2117 C C . GLN A 1 307 ? -12.57400 24.19300 19.00100 1.000 75.42567 288 GLN A C 1
ATOM 2118 O O . GLN A 1 307 ? -13.39300 24.97400 19.49500 1.000 75.10794 288 GLN A O 1
ATOM 2124 N N . SER A 1 308 ? -12.37600 24.10300 17.68800 1.000 75.01216 289 SER A N 1
ATOM 2125 C CA . SER A 1 308 ? -13.13800 24.93500 16.76500 1.000 76.22320 289 SER A CA 1
ATOM 2126 C C . SER A 1 308 ? -14.62900 24.63800 16.87900 1.000 84.61616 289 SER A C 1
ATOM 2127 O O . SER A 1 308 ? -15.05500 23.48300 16.78800 1.000 94.12877 289 SER A O 1
ATOM 2130 N N . GLN A 1 309 ? -15.42100 25.68900 17.07000 1.000 77.46364 290 GLN A N 1
ATOM 2131 C CA . GLN A 1 309 ? -16.86800 25.56700 17.16900 1.000 84.30716 290 GLN A CA 1
ATOM 2132 C C . GLN A 1 309 ? -17.56600 25.72500 15.82300 1.000 76.11664 290 GLN A C 1
ATOM 2133 O O . GLN A 1 309 ? -18.79900 25.66800 15.76600 1.000 73.04639 290 GLN A O 1
ATOM 2139 N N . GLN A 1 310 ? -16.81200 25.91900 14.74600 1.000 74.07479 291 GLN A N 1
ATOM 2140 C CA . GLN A 1 310 ? -17.34400 25.98400 13.38900 1.000 81.43953 291 GLN A CA 1
ATOM 2141 C C . GLN A 1 310 ? -16.58800 25.01600 12.49100 1.000 73.89188 291 GLN A C 1
ATOM 2142 O O . GLN A 1 310 ? -16.09200 25.37700 11.42200 1.000 75.65701 291 GLN A O 1
ATOM 2148 N N . ALA A 1 311 ? -16.49700 23.75700 12.92600 1.000 68.04803 292 ALA A N 1
ATOM 2149 C CA . ALA A 1 311 ? -15.68200 22.77600 12.21600 1.000 60.83742 292 ALA A CA 1
ATOM 2150 C C . ALA A 1 311 ? -16.15200 22.58600 10.77900 1.000 61.14550 292 ALA A C 1
ATOM 2151 O O . ALA A 1 311 ? -15.33000 22.47900 9.86300 1.000 64.70807 292 ALA A O 1
ATOM 2153 N N . GLY A 1 312 ? -17.46700 22.55200 10.55900 1.000 65.96973 293 GLY A N 1
ATOM 2154 C CA . GLY A 1 312 ? -17.97600 22.36400 9.20700 1.000 64.93755 293 GLY A CA 1
ATOM 2155 C C . GLY A 1 312 ? -17.57600 23.48700 8.27000 1.000 58.13389 293 GLY A C 1
ATOM 2156 O O . GLY A 1 312 ? -17.12400 23.24500 7.14800 1.000 56.84330 293 GLY A O 1
ATOM 2157 N N . GLU A 1 313 ? -17.74300 24.73500 8.71600 1.000 57.96246 294 GLU A N 1
ATOM 2158 C CA . GLU A 1 313 ? -17.30400 25.86700 7.90800 1.000 56.45025 294 GLU A CA 1
ATOM 2159 C C . GLU A 1 313 ? -15.79300 25.85800 7.73200 1.000 53.82799 294 GLU A C 1
ATOM 2160 O O . GLU A 1 313 ? -15.28600 26.25400 6.67500 1.000 56.14309 294 GLU A O 1
ATOM 2166 N N . ALA A 1 314 ? -15.06200 25.42000 8.75800 1.000 51.68323 295 ALA A N 1
ATOM 2167 C CA . ALA A 1 314 ? -13.61000 25.34600 8.65400 1.000 56.50849 295 ALA A CA 1
ATOM 2168 C C . ALA A 1 314 ? -13.18700 24.35000 7.58400 1.000 50.10342 295 ALA A C 1
ATOM 2169 O O . ALA A 1 314 ? -12.24100 24.60200 6.83000 1.000 50.34297 295 ALA A O 1
ATOM 2171 N N . VAL A 1 315 ? -13.86600 23.20400 7.51600 1.000 47.72425 296 VAL A N 1
ATOM 2172 C CA . VAL A 1 315 ? -13.56800 22.22900 6.47300 1.000 54.80633 296 VAL A CA 1
ATOM 2173 C C . VAL A 1 315 ? -13.87800 22.80900 5.09900 1.000 59.98395 296 VAL A C 1
ATOM 2174 O O . VAL A 1 315 ? -13.12700 22.60200 4.13700 1.000 59.92803 296 VAL A O 1
ATOM 2178 N N . GLU A 1 316 ? -14.98300 23.55300 4.98400 1.000 63.05520 297 GLU A N 1
ATOM 2179 C CA . GLU A 1 316 ? -15.31100 24.18200 3.70800 1.000 56.83466 297 GLU A CA 1
ATOM 2180 C C . GLU A 1 316 ? -14.23700 25.17900 3.28900 1.000 54.84124 297 GLU A C 1
ATOM 2181 O O . GLU A 1 316 ? -13.87600 25.25300 2.10900 1.000 50.60766 297 GLU A O 1
ATOM 2187 N N . LEU A 1 317 ? -13.70600 25.94900 4.24400 1.000 52.61844 298 LEU A N 1
ATOM 2188 C CA . LEU A 1 317 ? -12.65200 26.90100 3.91300 1.000 49.90410 298 LEU A CA 1
ATOM 2189 C C . LEU A 1 317 ? -11.38000 26.18300 3.48500 1.000 48.26040 298 LEU A C 1
ATOM 2190 O O . LEU A 1 317 ? -10.75400 26.56300 2.49000 1.000 44.91764 298 LEU A O 1
ATOM 2195 N N . ALA A 1 318 ? -10.99200 25.13200 4.21100 1.000 43.14931 299 ALA A N 1
ATOM 2196 C CA . ALA A 1 318 ? -9.79700 24.38500 3.83900 1.000 47.73268 299 ALA A CA 1
ATOM 2197 C C . ALA A 1 318 ? -9.95700 23.74000 2.46700 1.000 46.77305 299 ALA A C 1
ATOM 2198 O O . ALA A 1 318 ? -8.99000 23.65400 1.70000 1.000 53.15036 299 ALA A O 1
ATOM 2200 N N . LEU A 1 319 ? -11.16800 23.27000 2.14300 1.000 43.42540 300 LEU A N 1
ATOM 2201 C CA . LEU A 1 319 ? -11.42000 22.71300 0.81500 1.000 52.50905 300 LEU A CA 1
ATOM 2202 C C . LEU A 1 319 ? -11.40700 23.79300 -0.26200 1.000 49.92996 300 LEU A C 1
ATOM 2203 O O . LEU A 1 319 ? -10.92700 23.55700 -1.37700 1.000 45.42094 300 LEU A O 1
ATOM 2208 N N . PHE A 1 320 ? -11.92900 24.98200 0.04900 1.000 50.86196 301 PHE A N 1
ATOM 2209 C CA . PHE A 1 320 ? -11.91000 26.07900 -0.91500 1.000 48.13914 301 PHE A CA 1
ATOM 2210 C C . PHE A 1 320 ? -10.48700 26.53400 -1.20800 1.000 48.25734 301 PHE A C 1
ATOM 2211 O O . PHE A 1 320 ? -10.13600 26.78400 -2.36700 1.000 56.23942 301 PHE A O 1
ATOM 2219 N N . LEU A 1 321 ? -9.65800 26.65900 -0.17100 1.000 49.39739 302 LEU A N 1
ATOM 2220 C CA . LEU A 1 321 ? -8.28300 27.09800 -0.37800 1.000 55.00794 302 LEU A CA 1
ATOM 2221 C C . LEU A 1 321 ? -7.48100 26.07700 -1.16800 1.000 55.04948 302 LEU A C 1
ATOM 2222 O O . LEU A 1 321 ? -6.49700 26.43600 -1.82300 1.000 68.00826 302 LEU A O 1
ATOM 2227 N N . THR A 1 322 ? -7.88300 24.81000 -1.12100 1.000 50.67681 303 THR A N 1
ATOM 2228 C CA . THR A 1 322 ? -7.13100 23.73100 -1.74200 1.000 44.51708 303 THR A CA 1
ATOM 2229 C C . THR A 1 322 ? -7.84700 23.12500 -2.94500 1.000 51.78193 303 THR A C 1
ATOM 2230 O O . THR A 1 322 ? -7.51600 22.00900 -3.35400 1.000 56.68839 303 THR A O 1
ATOM 2234 N N . ASN A 1 323 ? -8.80000 23.83800 -3.54300 1.000 57.27866 304 ASN A N 1
ATOM 2235 C CA . ASN A 1 323 ? -9.46800 23.28500 -4.71200 1.000 57.49328 304 ASN A CA 1
ATOM 2236 C C . ASN A 1 323 ? -8.57100 23.44700 -5.93700 1.000 66.76722 304 ASN A C 1
ATOM 2237 O O . ASN A 1 323 ? -7.43400 23.92000 -5.84600 1.000 73.10261 304 ASN A O 1
ATOM 2242 N N . GLY A 1 324 ? -9.09900 23.07600 -7.10600 1.000 67.18963 305 GLY A N 1
ATOM 2243 C CA . GLY A 1 324 ? -8.29400 23.11600 -8.31900 1.000 51.02889 305 GLY A CA 1
ATOM 2244 C C . GLY A 1 324 ? -7.89100 24.52800 -8.69900 1.000 54.28517 305 GLY A C 1
ATOM 2245 O O . GLY A 1 324 ? -6.72400 24.79900 -8.99400 1.000 47.19640 305 GLY A O 1
ATOM 2246 N N . THR A 1 325 ? -8.85800 25.44800 -8.70500 1.000 53.75931 306 THR A N 1
ATOM 2247 C CA . THR A 1 325 ? -8.60900 26.79300 -9.21000 1.000 49.61979 306 THR A CA 1
ATOM 2248 C C . THR A 1 325 ? -7.64700 27.55100 -8.30600 1.000 55.69395 306 THR A C 1
ATOM 2249 O O . THR A 1 325 ? -6.70200 28.19000 -8.78400 1.000 55.09346 306 THR A O 1
ATOM 2253 N N . ASN A 1 326 ? -7.87600 27.50000 -6.99200 1.000 57.00558 307 ASN A N 1
ATOM 2254 C CA . ASN A 1 326 ? -7.03400 28.26300 -6.07600 1.000 59.52326 307 ASN A CA 1
ATOM 2255 C C . ASN A 1 326 ? -5.62800 27.67900 -5.98600 1.000 53.25677 307 ASN A C 1
ATOM 2256 O O . ASN A 1 326 ? -4.64600 28.42700 -5.90500 1.000 54.71265 307 ASN A O 1
ATOM 2261 N N . GLN A 1 327 ? -5.50300 26.35000 -5.99900 1.000 48.62048 308 GLN A N 1
ATOM 2262 C CA . GLN A 1 327 ? -4.17500 25.75100 -5.92200 1.000 50.47894 308 GLN A CA 1
ATOM 2263 C C . GLN A 1 327 ? -3.37200 26.01600 -7.18800 1.000 54.57783 308 GLN A C 1
ATOM 2264 O O . GLN A 1 327 ? -2.16800 26.28600 -7.11900 1.000 46.20838 308 GLN A O 1
ATOM 2270 N N . ALA A 1 328 ? -4.02200 25.95900 -8.35300 1.000 55.97420 309 ALA A N 1
ATOM 2271 C CA . ALA A 1 328 ? -3.33100 26.28300 -9.59600 1.000 58.67430 309 ALA A CA 1
ATOM 2272 C C . ALA A 1 328 ? -2.84400 27.72500 -9.58200 1.000 54.19364 309 ALA A C 1
ATOM 2273 O O . ALA A 1 328 ? -1.69300 28.00900 -9.93300 1.000 55.62100 309 ALA A O 1
ATOM 2275 N N . ARG A 1 329 ? -3.71100 28.64800 -9.16000 1.000 53.30916 310 ARG A N 1
ATOM 2276 C CA . ARG A 1 329 ? -3.33600 30.05500 -9.10100 1.000 56.67997 310 ARG A CA 1
ATOM 2277 C C . ARG A 1 329 ? -2.19400 30.28600 -8.11900 1.000 55.52739 310 ARG A C 1
ATOM 2278 O O . ARG A 1 329 ? -1.27900 31.07000 -8.39500 1.000 54.23198 310 ARG A O 1
ATOM 2286 N N . PHE A 1 330 ? -2.22900 29.61500 -6.96500 1.000 45.28945 311 PHE A N 1
ATOM 2287 C CA . PHE A 1 330 ? -1.12900 29.75600 -6.01800 1.000 45.87710 311 PHE A CA 1
ATOM 2288 C C . PHE A 1 330 ? 0.14200 29.11200 -6.55000 1.000 45.83927 311 PHE A C 1
ATOM 2289 O O . PHE A 1 330 ? 1.23900 29.62000 -6.30100 1.000 47.52298 311 PHE A O 1
ATOM 2297 N N . ALA A 1 331 ? 0.02100 28.00800 -7.29100 1.000 43.53570 312 ALA A N 1
ATOM 2298 C CA . ALA A 1 331 ? 1.20600 27.38900 -7.87900 1.000 44.78717 312 ALA A CA 1
ATOM 2299 C C . ALA A 1 331 ? 1.88800 28.33100 -8.86300 1.000 48.88113 312 ALA A C 1
ATOM 2300 O O . ALA A 1 331 ? 3.12000 28.37600 -8.93400 1.000 44.66063 312 ALA A O 1
ATOM 2302 N N . ARG A 1 332 ? 1.10500 29.10500 -9.61900 1.000 45.44786 313 ARG A N 1
ATOM 2303 C CA . ARG A 1 332 ? 1.69800 30.06300 -10.54700 1.000 42.20231 313 ARG A CA 1
ATOM 2304 C C . ARG A 1 332 ? 2.34600 31.22300 -9.80400 1.000 55.83089 313 ARG A C 1
ATOM 2305 O O . ARG A 1 332 ? 3.51500 31.55000 -10.04300 1.000 55.56630 313 ARG A O 1
ATOM 2313 N N . GLU A 1 333 ? 1.60000 31.86000 -8.89800 1.000 56.63525 314 GLU A N 1
ATOM 2314 C CA . GLU A 1 333 ? 2.10400 33.05900 -8.23700 1.000 55.49615 314 GLU A CA 1
ATOM 2315 C C . GLU A 1 333 ? 3.26100 32.73800 -7.30300 1.000 51.13941 314 GLU A C 1
ATOM 2316 O O . GLU A 1 333 ? 4.21400 33.51800 -7.19900 1.000 48.87355 314 GLU A O 1
ATOM 2322 N N . ALA A 1 334 ? 3.21300 31.58700 -6.63800 1.000 50.08585 315 ALA A N 1
ATOM 2323 C CA . ALA A 1 334 ? 4.26900 31.19900 -5.71500 1.000 48.26319 315 ALA A CA 1
ATOM 2324 C C . ALA A 1 334 ? 5.34800 30.34400 -6.36000 1.000 48.25381 315 ALA A C 1
ATOM 2325 O O . ALA A 1 334 ? 6.38300 30.11300 -5.72600 1.000 47.85141 315 ALA A O 1
ATOM 2327 N N . ARG A 1 335 ? 5.14900 29.89700 -7.60100 1.000 50.58294 316 ARG A N 1
ATOM 2328 C CA . ARG A 1 335 ? 6.10800 29.02700 -8.27800 1.000 53.35921 316 ARG A CA 1
ATOM 2329 C C . ARG A 1 335 ? 6.37000 27.80000 -7.40800 1.000 51.14927 316 ARG A C 1
ATOM 2330 O O . ARG A 1 335 ? 7.50500 27.42500 -7.10800 1.000 44.41748 316 ARG A O 1
ATOM 2338 N N . VAL A 1 336 ? 5.26500 27.18800 -6.98600 1.000 51.58845 317 VAL A N 1
ATOM 2339 C CA . VAL A 1 336 ? 5.24400 26.09600 -6.03100 1.000 53.29451 317 VAL A CA 1
ATOM 2340 C C . VAL A 1 336 ? 4.45000 24.94000 -6.63500 1.000 46.93902 317 VAL A C 1
ATOM 2341 O O . VAL A 1 336 ? 3.77500 25.08900 -7.65300 1.000 48.41833 317 VAL A O 1
ATOM 2345 N N . LEU A 1 337 ? 4.54300 23.77100 -5.99800 1.000 40.29945 318 LEU A N 1
ATOM 2346 C CA . LEU A 1 337 ? 3.76100 22.68500 -6.57700 1.000 45.34254 318 LEU A CA 1
ATOM 2347 C C . LEU A 1 337 ? 2.47200 22.47300 -5.79200 1.000 46.99052 318 LEU A C 1
ATOM 2348 O O . LEU A 1 337 ? 2.47600 22.54600 -4.55900 1.000 50.15353 318 LEU A O 1
ATOM 2353 N N . PRO A 1 338 ? 1.35200 22.21400 -6.45600 1.000 47.54342 319 PRO A N 1
ATOM 2354 C CA . PRO A 1 338 ? 0.10500 21.96000 -5.73400 1.000 46.99814 319 PRO A CA 1
ATOM 2355 C C . PRO A 1 338 ? -0.07800 20.47900 -5.43200 1.000 52.66997 319 PRO A C 1
ATOM 2356 O O . PRO A 1 338 ? 0.56900 19.60600 -6.01600 1.000 46.38587 319 PRO A O 1
ATOM 2360 N N . SER A 1 339 ? -0.98100 20.21000 -4.48800 1.000 41.72942 320 SER A N 1
ATOM 2361 C CA . SER A 1 339 ? -1.37000 18.84500 -4.17000 1.000 42.46741 320 SER A CA 1
ATOM 2362 C C . SER A 1 339 ? -2.66700 18.43400 -4.85200 1.000 43.65888 320 SER A C 1
ATOM 2363 O O . SER A 1 339 ? -3.06000 17.26700 -4.75500 1.000 48.15016 320 SER A O 1
ATOM 2366 N N . SER A 1 340 ? -3.33100 19.36000 -5.54000 1.000 43.53744 321 SER A N 1
ATOM 2367 C CA . SER A 1 340 ? -4.52300 19.04000 -6.30800 1.000 40.45048 321 SER A CA 1
ATOM 2368 C C . SER A 1 340 ? -4.13100 18.40300 -7.63100 1.000 47.07356 321 SER A C 1
ATOM 2369 O O . SER A 1 340 ? -3.27000 18.92400 -8.34500 1.000 46.25859 321 SER A O 1
ATOM 2372 N N . LEU A 1 341 ? -4.78400 17.28700 -7.96800 1.000 52.91459 322 LEU A N 1
ATOM 2373 C CA . LEU A 1 341 ? -4.51100 16.61400 -9.23600 1.000 57.18023 322 LEU A CA 1
ATOM 2374 C C . LEU A 1 341 ? -4.84000 17.51500 -10.41900 1.000 60.24569 322 LEU A C 1
ATOM 2375 O O . LEU A 1 341 ? -4.06700 17.59700 -11.38300 1.000 51.79620 322 LEU A O 1
ATOM 2380 N N . GLU A 1 342 ? -5.98800 18.19600 -10.36200 1.000 64.26016 323 GLU A N 1
ATOM 2381 C CA . GLU A 1 342 ? -6.37800 19.10400 -11.43400 1.000 67.06244 323 GLU A CA 1
ATOM 2382 C C . GLU A 1 342 ? -5.34800 20.21200 -11.60800 1.000 64.23896 323 GLU A C 1
ATOM 2383 O O . GLU A 1 342 ? -4.91400 20.50800 -12.72600 1.000 68.87097 323 GLU A O 1
ATOM 2389 N N . ALA A 1 343 ? -4.94300 20.83700 -10.50000 1.000 59.07390 324 ALA A N 1
ATOM 2390 C CA . ALA A 1 343 ? -3.98000 21.93000 -10.56200 1.000 57.36418 324 ALA A CA 1
ATOM 2391 C C . ALA A 1 343 ? -2.58600 21.43500 -10.93100 1.000 59.38315 324 ALA A C 1
ATOM 2392 O O . ALA A 1 343 ? -1.87100 22.09200 -11.69800 1.000 58.24543 324 ALA A O 1
ATOM 2394 N N . LEU A 1 344 ? -2.18100 20.28200 -10.39400 1.000 51.55806 325 LEU A N 1
ATOM 2395 C CA . LEU A 1 344 ? -0.85900 19.74300 -10.69900 1.000 45.30243 325 LEU A CA 1
ATOM 2396 C C . LEU A 1 344 ? -0.72000 19.43100 -12.18200 1.000 49.51681 325 LEU A C 1
ATOM 2397 O O . LEU A 1 344 ? 0.29600 19.76200 -12.80400 1.000 50.92198 325 LEU A O 1
ATOM 2402 N N . SER A 1 345 ? -1.72600 18.77300 -12.76000 1.000 47.87118 326 SER A N 1
ATOM 2403 C CA . SER A 1 345 ? -1.70000 18.50100 -14.19200 1.000 45.74435 326 SER A CA 1
ATOM 2404 C C . SER A 1 345 ? -1.76500 19.79000 -15.00100 1.000 43.10375 326 SER A C 1
ATOM 2405 O O . SER A 1 345 ? -1.09900 19.91700 -16.03200 1.000 44.54362 326 SER A O 1
ATOM 2408 N N . ALA A 1 346 ? -2.57600 20.75400 -14.55700 1.000 45.41388 327 ALA A N 1
ATOM 2409 C CA . ALA A 1 346 ? -2.65600 22.02700 -15.26500 1.000 44.45697 327 ALA A CA 1
ATOM 2410 C C . ALA A 1 346 ? -1.32600 22.76800 -15.21600 1.000 48.90228 327 ALA A C 1
ATOM 2411 O O . ALA A 1 346 ? -0.91300 23.37700 -16.21100 1.000 50.86252 327 ALA A O 1
ATOM 2413 N N . ILE A 1 347 ? -0.64800 22.74300 -14.06400 1.000 48.32587 328 ILE A N 1
ATOM 2414 C CA . ILE A 1 347 ? 0.63300 23.43300 -13.95000 1.000 43.02688 328 ILE A CA 1
ATOM 2415 C C . ILE A 1 347 ? 1.69700 22.72800 -14.78200 1.000 47.85699 328 ILE A C 1
ATOM 2416 O O . ILE A 1 347 ? 2.48700 23.37600 -15.48100 1.000 46.16355 328 ILE A O 1
ATOM 2421 N N A ARG A 1 348 ? 1.73700 21.39500 -14.72400 0.466 51.51696 329 ARG A N 1
ATOM 2422 N N B ARG A 1 348 ? 1.74900 21.39500 -14.71000 0.534 51.38492 329 ARG A N 1
ATOM 2423 C CA A ARG A 1 348 ? 2.68700 20.65000 -15.54500 0.466 55.83973 329 ARG A CA 1
ATOM 2424 C CA B ARG A 1 348 ? 2.68300 20.64900 -15.54800 0.534 55.97336 329 ARG A CA 1
ATOM 2425 C C A ARG A 1 348 ? 2.43800 20.89500 -17.02900 0.466 59.14793 329 ARG A C 1
ATOM 2426 C C B ARG A 1 348 ? 2.43900 20.93400 -17.02400 0.534 59.24739 329 ARG A C 1
ATOM 2427 O O A ARG A 1 348 ? 3.38400 20.95800 -17.82400 0.466 61.94568 329 ARG A O 1
ATOM 2428 O O B ARG A 1 348 ? 3.38900 21.05400 -17.80700 0.534 61.99847 329 ARG A O 1
ATOM 2443 N N . ALA A 1 349 ? 1.17000 21.05100 -17.41800 1.000 54.91029 330 ALA A N 1
ATOM 2444 C CA . ALA A 1 349 ? 0.85000 21.30800 -18.81700 1.000 53.89059 330 ALA A CA 1
ATOM 2445 C C . ALA A 1 349 ? 1.28100 22.70700 -19.23400 1.000 55.28320 330 ALA A C 1
ATOM 2446 O O . ALA A 1 349 ? 1.81100 22.89400 -20.33300 1.000 65.23772 330 ALA A O 1
ATOM 2448 N N . GLU A 1 350 ? 1.05600 23.70200 -18.37400 1.000 49.11281 331 GLU A N 1
ATOM 2449 C CA . GLU A 1 350 ? 1.46300 25.06400 -18.70300 1.000 49.57746 331 GLU A CA 1
ATOM 2450 C C . GLU A 1 350 ? 2.97500 25.16900 -18.83900 1.000 52.03918 331 GLU A C 1
ATOM 2451 O O . GLU A 1 350 ? 3.48100 25.87700 -19.71700 1.000 56.17798 331 GLU A O 1
ATOM 2457 N N . LEU A 1 351 ? 3.71500 24.44000 -18.00400 1.000 47.76878 332 LEU A N 1
ATOM 2458 C CA . LEU A 1 351 ? 5.17000 24.50100 -18.07100 1.000 48.84902 332 LEU A CA 1
ATOM 2459 C C . LEU A 1 351 ? 5.69600 23.86400 -19.35400 1.000 53.22413 332 LEU A C 1
ATOM 2460 O O . LEU A 1 351 ? 6.65500 24.36600 -19.95100 1.000 46.34623 332 LEU A O 1
ATOM 2465 N N . GLU A 1 352 ? 5.08200 22.76200 -19.79300 1.000 55.37211 333 GLU A N 1
ATOM 2466 C CA . GLU A 1 352 ? 5.57600 22.05700 -20.97000 1.000 64.72117 333 GLU A CA 1
ATOM 2467 C C . GLU A 1 352 ? 5.40400 22.86300 -22.25100 1.000 65.99981 333 GLU A C 1
ATOM 2468 O O . GLU A 1 352 ? 6.15100 22.64200 -23.21000 1.000 66.33360 333 GLU A O 1
ATOM 2474 N N . VAL A 1 353 ? 4.45700 23.80300 -22.28400 1.000 68.34688 334 VAL A N 1
ATOM 2475 C CA . VAL A 1 353 ? 4.15900 24.58800 -23.47200 1.000 59.76891 334 VAL A CA 1
ATOM 2476 C C . VAL A 1 353 ? 4.36500 26.08000 -23.24900 1.000 57.16927 334 VAL A C 1
ATOM 2477 O O . VAL A 1 353 ? 3.93600 26.89000 -24.07200 1.000 55.89870 334 VAL A O 1
ATOM 2481 N N . GLU A 1 354 ? 5.01400 26.46500 -22.15600 1.000 57.01191 335 GLU A N 1
ATOM 2482 C CA . GLU A 1 354 ? 5.26200 27.87700 -21.91500 1.000 48.88150 335 GLU A CA 1
ATOM 2483 C C . GLU A 1 354 ? 6.33800 28.37700 -22.87000 1.000 59.00829 335 GLU A C 1
ATOM 2484 O O . GLU A 1 354 ? 7.33100 27.69100 -23.12400 1.000 62.77997 335 GLU A O 1
ATOM 2490 N N . GLN A 1 355 ? 6.13100 29.58100 -23.40800 1.000 52.72728 336 GLN A N 1
ATOM 2491 C CA . GLN A 1 355 ? 7.07200 30.21300 -24.32700 1.000 52.09077 336 GLN A CA 1
ATOM 2492 C C . GLN A 1 355 ? 7.65500 31.43000 -23.62500 1.000 55.42088 336 GLN A C 1
ATOM 2493 O O . GLN A 1 355 ? 7.12400 32.54300 -23.75800 1.000 61.66357 336 GLN A O 1
ATOM 2499 N N . PRO A 1 356 ? 8.75600 31.28500 -22.88900 1.000 61.24610 337 PRO A N 1
ATOM 2500 C CA . PRO A 1 356 ? 9.29100 32.43200 -22.14900 1.000 60.89334 337 PRO A CA 1
ATOM 2501 C C . PRO A 1 356 ? 9.77900 33.50600 -23.10300 1.000 61.15408 337 PRO A C 1
ATOM 2502 O O . PRO A 1 356 ? 10.31900 33.21400 -24.17200 1.000 62.24090 337 PRO A O 1
ATOM 2506 N N . SER A 1 357 ? 9.57300 34.75900 -22.71000 1.000 58.70245 338 SER A N 1
ATOM 2507 C CA . SER A 1 357 ? 9.91100 35.87800 -23.57500 1.000 61.89039 338 SER A CA 1
ATOM 2508 C C . SER A 1 357 ? 11.34900 36.34900 -23.41200 1.000 60.28501 338 SER A C 1
ATOM 2509 O O . SER A 1 357 ? 11.85600 37.05500 -24.28900 1.000 65.51507 338 SER A O 1
ATOM 2512 N N . ASN A 1 358 ? 12.01400 35.98500 -22.32200 1.000 60.24786 339 ASN A N 1
ATOM 2513 C CA . ASN A 1 358 ? 13.38600 36.40300 -22.07600 1.000 56.30581 339 ASN A CA 1
ATOM 2514 C C . ASN A 1 358 ? 14.09500 35.28700 -21.32600 1.000 53.21051 339 ASN A C 1
ATOM 2515 O O . ASN A 1 358 ? 13.44200 34.37400 -20.80600 1.000 51.02666 339 ASN A O 1
ATOM 2520 N N . PRO A 1 359 ? 15.43200 35.31300 -21.27600 1.000 50.86535 340 PRO A N 1
ATOM 2521 C CA . PRO A 1 359 ? 16.15400 34.25500 -20.54600 1.000 45.63090 340 PRO A CA 1
ATOM 2522 C C . PRO A 1 359 ? 15.77200 34.14700 -19.08000 1.000 46.02918 340 PRO A C 1
ATOM 2523 O O . PRO A 1 359 ? 15.84100 33.04900 -18.51400 1.000 45.67720 340 PRO A O 1
ATOM 2527 N N . ALA A 1 360 ? 15.36100 35.25000 -18.45000 1.000 46.58475 341 ALA A N 1
ATOM 2528 C CA . ALA A 1 360 ? 14.96400 35.20100 -17.04400 1.000 39.29266 341 ALA A CA 1
ATOM 2529 C C . ALA A 1 360 ? 13.72500 34.33400 -16.85000 1.000 40.83227 341 ALA A C 1
ATOM 2530 O O . ALA A 1 360 ? 13.67900 33.48600 -15.94900 1.000 47.86052 341 ALA A O 1
ATOM 2532 N N . GLU A 1 361 ? 12.70000 34.54400 -17.67700 1.000 44.92553 342 GLU A N 1
ATOM 2533 C CA . GLU A 1 361 ? 11.51800 33.69400 -17.60300 1.000 49.44213 342 GLU A CA 1
ATOM 2534 C C . GLU A 1 361 ? 11.84600 32.25300 -17.96500 1.000 49.25347 342 GLU A C 1
ATOM 2535 O O . GLU A 1 361 ? 11.25900 31.32300 -17.40200 1.000 43.71528 342 GLU A O 1
ATOM 2541 N N . ALA A 1 362 ? 12.77900 32.05100 -18.89900 1.000 51.94978 343 ALA A N 1
ATOM 2542 C CA . ALA A 1 362 ? 13.19000 30.69900 -19.26000 1.000 46.95079 343 ALA A CA 1
ATOM 2543 C C . ALA A 1 362 ? 13.87100 30.00500 -18.08800 1.000 51.21301 343 ALA A C 1
ATOM 2544 O O . ALA A 1 362 ? 13.62100 28.82100 -17.83000 1.000 46.51927 343 ALA A O 1
ATOM 2546 N N . GLN A 1 363 ? 14.72800 30.73000 -17.36500 1.000 44.12022 344 GLN A N 1
ATOM 2547 C CA . GLN A 1 363 ? 15.36100 30.17300 -16.17500 1.000 46.10611 344 GLN A CA 1
ATOM 2548 C C . GLN A 1 363 ? 14.32400 29.77000 -15.13200 1.000 40.40915 344 GLN A C 1
ATOM 2549 O O . GLN A 1 363 ? 14.40800 28.68200 -14.55000 1.000 41.29290 344 GLN A O 1
ATOM 2555 N N . ILE A 1 364 ? 13.33400 30.63600 -14.88500 1.000 41.40638 345 ILE A N 1
ATOM 2556 C CA . ILE A 1 364 ? 12.29600 30.33100 -13.90000 1.000 40.08301 345 ILE A CA 1
ATOM 2557 C C . ILE A 1 364 ? 11.47700 29.13100 -14.35000 1.000 37.86287 345 ILE A C 1
ATOM 2558 O O . ILE A 1 364 ? 11.08200 28.28300 -13.54000 1.000 43.88432 345 ILE A O 1
ATOM 2563 N N . ARG A 1 365 ? 11.21100 29.04300 -15.65100 1.000 45.71419 346 ARG A N 1
ATOM 2564 C CA . ARG A 1 365 ? 10.48700 27.90000 -16.18400 1.000 42.71691 346 ARG A CA 1
ATOM 2565 C C . ARG A 1 365 ? 11.30100 26.61900 -16.02600 1.000 43.20526 346 ARG A C 1
ATOM 2566 O O . ARG A 1 365 ? 10.75000 25.57200 -15.66600 1.000 40.25386 346 ARG A O 1
ATOM 2574 N N . ASP A 1 366 ? 12.61600 26.69000 -16.27400 1.000 36.08294 347 ASP A N 1
ATOM 2575 C CA . ASP A 1 366 ? 13.48000 25.52500 -16.09600 1.000 39.62675 347 ASP A CA 1
ATOM 2576 C C . ASP A 1 366 ? 13.45600 25.02800 -14.65700 1.000 45.67084 347 ASP A C 1
ATOM 2577 O O . ASP A 1 366 ? 13.46600 23.81500 -14.40900 1.000 48.74024 347 ASP A O 1
ATOM 2582 N N . ALA A 1 367 ? 13.44800 25.94900 -13.69200 1.000 37.60265 348 ALA A N 1
ATOM 2583 C CA . ALA A 1 367 ? 13.45600 25.54000 -12.29400 1.000 32.55808 348 ALA A CA 1
ATOM 2584 C C . ALA A 1 367 ? 12.12500 24.91400 -11.89900 1.000 39.06918 348 ALA A C 1
ATOM 2585 O O . ALA A 1 367 ? 12.09400 23.85100 -11.27000 1.000 41.75338 348 ALA A O 1
ATOM 2587 N N . ARG A 1 368 ? 11.01000 25.54700 -12.27800 1.000 44.82595 349 ARG A N 1
ATOM 2588 C CA . ARG A 1 368 ? 9.70300 25.00000 -11.91700 1.000 41.92397 349 ARG A CA 1
ATOM 2589 C C . ARG A 1 368 ? 9.48200 23.63300 -12.55400 1.000 43.36060 349 ARG A C 1
ATOM 2590 O O . ARG A 1 368 ? 8.89700 22.73700 -11.93500 1.000 40.66888 349 ARG A O 1
ATOM 2598 N N . LEU A 1 369 ? 9.95500 23.45300 -13.78700 1.000 39.68015 350 LEU A N 1
ATOM 2599 C CA . LEU A 1 369 ? 9.78400 22.17500 -14.46800 1.000 47.17214 350 LEU A CA 1
ATOM 2600 C C . LEU A 1 369 ? 10.62900 21.08900 -13.82000 1.000 47.86534 350 LEU A C 1
ATOM 2601 O O . LEU A 1 369 ? 10.20000 19.93300 -13.72700 1.000 49.15972 350 LEU A O 1
ATOM 2606 N N . LEU A 1 370 ? 11.83700 21.43700 -13.37600 1.000 39.15452 351 LEU A N 1
ATOM 2607 C CA . LEU A 1 370 ? 12.67100 20.45700 -12.69400 1.000 42.37076 351 LEU A CA 1
ATOM 2608 C C . LEU A 1 370 ? 12.05900 20.04900 -11.35500 1.000 42.93958 351 LEU A C 1
ATOM 2609 O O . LEU A 1 370 ? 12.10700 18.87300 -10.97800 1.000 45.38044 351 LEU A O 1
ATOM 2614 N N . SER A 1 371 ? 11.46100 21.00100 -10.63200 1.000 36.40389 352 SER A N 1
ATOM 2615 C CA . SER A 1 371 ? 10.75900 20.65800 -9.39500 1.000 38.52671 352 SER A CA 1
ATOM 2616 C C . SER A 1 371 ? 9.58900 19.71700 -9.65900 1.000 40.90163 352 SER A C 1
ATOM 2617 O O . SER A 1 371 ? 9.38700 18.74400 -8.92000 1.000 49.60828 352 SER A O 1
ATOM 2620 N N . ALA A 1 372 ? 8.80400 19.98700 -10.70500 1.000 34.39021 353 ALA A N 1
ATOM 2621 C CA . ALA A 1 372 ? 7.65400 19.13200 -10.99100 1.000 44.16066 353 ALA A CA 1
ATOM 2622 C C . ALA A 1 372 ? 8.08400 17.72800 -11.39800 1.000 43.44087 353 ALA A C 1
ATOM 2623 O O . ALA A 1 372 ? 7.39700 16.75200 -11.07800 1.000 47.57122 353 ALA A O 1
ATOM 2625 N N . GLU A 1 373 ? 9.20600 17.61100 -12.10300 1.000 51.27494 354 GLU A N 1
ATOM 2626 C CA . GLU A 1 373 ? 9.71100 16.30400 -12.50700 1.000 49.36821 354 GLU A CA 1
ATOM 2627 C C . GLU A 1 373 ? 10.29500 15.54800 -11.31700 1.000 52.10582 354 GLU A C 1
ATOM 2628 O O . GLU A 1 373 ? 10.12500 14.32900 -11.20200 1.000 54.92182 354 GLU A O 1
ATOM 2634 N N . THR A 1 374 ? 10.97400 16.26400 -10.41700 1.000 49.36805 355 THR A N 1
ATOM 2635 C CA . THR A 1 374 ? 11.57600 15.65000 -9.23400 1.000 55.19475 355 THR A CA 1
ATOM 2636 C C . THR A 1 374 ? 10.51900 15.11700 -8.27100 1.000 51.61081 355 THR A C 1
ATOM 2637 O O . THR A 1 374 ? 10.77500 14.14900 -7.54400 1.000 50.58063 355 THR A O 1
ATOM 2641 N N . LEU A 1 375 ? 9.33200 15.73100 -8.25700 1.000 52.95216 356 LEU A N 1
ATOM 2642 C CA . LEU A 1 375 ? 8.26300 15.30700 -7.35500 1.000 48.93699 356 LEU A CA 1
ATOM 2643 C C . LEU A 1 375 ? 7.90900 13.83100 -7.51700 1.000 49.49599 356 LEU A C 1
ATOM 2644 O O . LEU A 1 375 ? 7.51800 13.18200 -6.54000 1.000 51.32907 356 LEU A O 1
ATOM 2649 N N . ASN A 1 376 ? 8.07000 13.27100 -8.71800 1.000 50.24899 357 ASN A N 1
ATOM 2650 C CA . ASN A 1 376 ? 7.71300 11.87200 -8.92600 1.000 54.51959 357 ASN A CA 1
ATOM 2651 C C . ASN A 1 376 ? 8.63100 10.92600 -8.16600 1.000 61.06474 357 ASN A C 1
ATOM 2652 O O . ASN A 1 376 ? 8.26200 9.76800 -7.94300 1.000 67.37272 357 ASN A O 1
ATOM 2657 N N . THR A 1 377 ? 9.79700 11.40000 -7.73700 1.000 58.45795 358 THR A N 1
ATOM 2658 C CA . THR A 1 377 ? 10.77100 10.58200 -7.03300 1.000 58.18249 358 THR A CA 1
ATOM 2659 C C . THR A 1 377 ? 11.02900 11.08800 -5.62700 1.000 61.43855 358 THR A C 1
ATOM 2660 O O . THR A 1 377 ? 11.82000 10.47700 -4.89900 1.000 66.63950 358 THR A O 1
ATOM 2664 N N . ALA A 1 378 ? 10.42100 12.19900 -5.23400 1.000 57.47128 359 ALA A N 1
ATOM 2665 C CA . ALA A 1 378 ? 10.67100 12.75700 -3.91900 1.000 52.52613 359 ALA A CA 1
ATOM 2666 C C . ALA A 1 378 ? 9.63800 12.25300 -2.91700 1.000 61.34845 359 ALA A C 1
ATOM 2667 O O . ALA A 1 378 ? 8.48100 11.98800 -3.25500 1.000 75.91393 359 ALA A O 1
ATOM 2669 N N . ARG A 1 379 ? 10.08600 12.11300 -1.67200 1.000 50.73648 360 ARG A N 1
ATOM 2670 C CA . ARG A 1 379 ? 9.28100 11.66000 -0.55000 1.000 47.89735 360 ARG A CA 1
ATOM 2671 C C . ARG A 1 379 ? 9.46700 12.63200 0.60700 1.000 53.71213 360 ARG A C 1
ATOM 2672 O O . ARG A 1 379 ? 10.34500 13.49900 0.58600 1.000 52.45683 360 ARG A O 1
ATOM 2680 N N . VAL A 1 380 ? 8.63600 12.48200 1.62800 1.000 56.54418 361 VAL A N 1
ATOM 2681 C CA . VAL A 1 380 ? 8.77700 13.26000 2.85200 1.000 58.45795 361 VAL A CA 1
ATOM 2682 C C . VAL A 1 380 ? 9.76600 12.48300 3.71100 1.000 57.75149 361 VAL A C 1
ATOM 2683 O O . VAL A 1 380 ? 9.55000 11.30100 4.00100 1.000 63.38403 361 VAL A O 1
ATOM 2687 N N . LEU A 1 381 ? 10.84500 13.14400 4.12600 1.000 48.20272 362 LEU A N 1
ATOM 2688 C CA . LEU A 1 381 ? 11.95100 12.43100 4.75500 1.000 58.26612 362 LEU A CA 1
ATOM 2689 C C . LEU A 1 381 ? 11.96300 12.52000 6.27500 1.000 62.65770 362 LEU A C 1
ATOM 2690 O O . LEU A 1 381 ? 12.24700 11.51600 6.93700 1.000 56.66573 362 LEU A O 1
ATOM 2695 N N . VAL A 1 382 ? 11.66900 13.68000 6.85300 1.000 66.80472 363 VAL A N 1
ATOM 2696 C CA . VAL A 1 382 ? 11.51700 13.74500 8.3040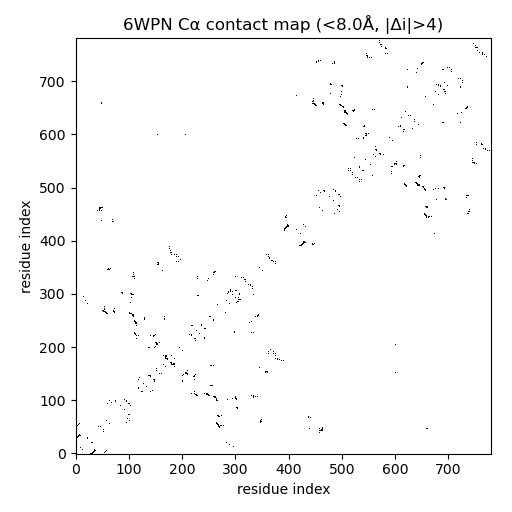0 1.000 82.73658 363 VAL A CA 1
ATOM 2697 C C . VAL A 1 382 ? 10.26400 12.95100 8.66500 1.000 89.50386 363 VAL A C 1
ATOM 2698 O O . VAL A 1 382 ? 9.16100 13.28700 8.20800 1.000 88.30825 363 VAL A O 1
ATOM 2702 N N . PRO A 1 383 ? 10.38300 11.86900 9.43300 1.000 98.36778 364 PRO A N 1
ATOM 2703 C CA . PRO A 1 383 ? 9.19400 11.06700 9.74900 1.000 103.80531 364 PRO A CA 1
ATOM 2704 C C . PRO A 1 383 ? 8.19500 11.88200 10.55900 1.000 101.30685 364 PRO A C 1
ATOM 2705 O O . PRO A 1 383 ? 8.54400 12.49600 11.56900 1.000 103.22234 364 PRO A O 1
ATOM 2709 N N . ALA A 1 384 ? 6.94800 11.90400 10.08900 1.000 96.81595 365 ALA A N 1
ATOM 2710 C CA . ALA A 1 384 ? 5.89800 12.66900 10.75100 1.000 92.48207 365 ALA A CA 1
ATOM 2711 C C . ALA A 1 384 ? 5.55900 12.05100 12.09900 1.000 89.84793 365 ALA A C 1
ATOM 2712 O O . ALA A 1 384 ? 4.50900 11.41900 12.25400 1.000 89.65944 365 ALA A O 1
ATOM 2714 N N . THR A 1 385 ? 6.45300 12.20900 13.06900 1.000 82.00815 366 THR A N 1
ATOM 2715 C CA . THR A 1 385 ? 6.30300 11.63900 14.39500 1.000 82.24708 366 THR A CA 1
ATOM 2716 C C . THR A 1 385 ? 6.33900 12.73100 15.46200 1.000 82.76678 366 THR A C 1
ATOM 2717 O O . THR A 1 385 ? 6.79200 13.85100 15.20200 1.000 75.57362 366 THR A O 1
ATOM 2721 N N . PRO A 1 386 ? 5.83200 12.45100 16.66500 1.000 87.38483 367 PRO A N 1
ATOM 2722 C CA . PRO A 1 386 ? 5.88300 13.45000 17.74100 1.000 79.62819 367 PRO A CA 1
ATOM 2723 C C . PRO A 1 386 ? 7.29400 13.67100 18.27300 1.000 76.75870 367 PRO A C 1
ATOM 2724 O O . PRO A 1 386 ? 8.07900 12.73200 18.41700 1.000 74.77557 367 PRO A O 1
ATOM 2728 N N . GLY A 1 387 ? 7.61200 14.92700 18.57200 1.000 71.04466 368 GLY A N 1
ATOM 2729 C CA . GLY A 1 387 ? 8.89300 15.23800 19.17900 1.000 64.93322 368 GLY A CA 1
ATOM 2730 C C . GLY A 1 387 ? 10.10600 15.20300 18.27500 1.000 65.79471 368 GLY A C 1
ATOM 2731 O O . GLY A 1 387 ? 11.22200 15.01200 18.77200 1.000 52.42660 368 GLY A O 1
ATOM 2732 N N . VAL A 1 388 ? 9.93000 15.37200 16.96100 1.000 67.01856 369 VAL A N 1
ATOM 2733 C CA . VAL A 1 388 ? 11.06800 15.30500 16.04800 1.000 68.92416 369 VAL A CA 1
ATOM 2734 C C . VAL A 1 388 ? 11.92100 16.56400 16.13900 1.000 69.04541 369 VAL A C 1
ATOM 2735 O O . VAL A 1 388 ? 13.12200 16.52900 15.84400 1.000 69.84241 369 VAL A O 1
ATOM 2739 N N . LYS A 1 389 ? 11.33300 17.68900 16.54600 1.000 63.97515 370 LYS A N 1
ATOM 2740 C CA . LYS A 1 389 ? 12.12300 18.90200 16.71200 1.000 68.34715 370 LYS A CA 1
ATOM 2741 C C . LYS A 1 389 ? 12.96700 18.86200 17.97800 1.000 70.54426 370 LYS A C 1
ATOM 2742 O O . LYS A 1 389 ? 14.05700 19.44400 18.00600 1.000 76.95235 370 LYS A O 1
ATOM 2748 N N . ARG A 1 390 ? 12.49200 18.18200 19.02300 1.000 67.16914 371 ARG A N 1
ATOM 2749 C CA . ARG A 1 390 ? 13.35000 17.91500 20.17200 1.000 71.97862 371 ARG A CA 1
ATOM 2750 C C . ARG A 1 390 ? 14.54800 17.07300 19.75100 1.000 60.10449 371 ARG A C 1
ATOM 2751 O O . ARG A 1 390 ? 15.68600 17.34100 20.15300 1.000 60.54055 371 ARG A O 1
ATOM 2759 N N . LEU A 1 391 ? 14.30000 16.05100 18.92800 1.000 50.62171 372 LEU A N 1
ATOM 2760 C CA . LEU A 1 391 ? 15.37100 15.20300 18.41700 1.000 45.54506 372 LEU A CA 1
ATOM 2761 C C . LEU A 1 391 ? 16.33200 15.99300 17.53700 1.000 44.01100 372 LEU A C 1
ATOM 2762 O O . LEU A 1 391 ? 17.55400 15.85200 17.65900 1.000 47.57449 372 LEU A O 1
ATOM 2767 N N . GLN A 1 392 ? 15.79900 16.82900 16.64400 1.000 44.84288 373 GLN A N 1
ATOM 2768 C CA . GLN A 1 392 ? 16.65700 17.65500 15.80200 1.000 47.01486 373 GLN A CA 1
ATOM 2769 C C . GLN A 1 392 ? 17.56000 18.54700 16.64100 1.000 53.48644 373 GLN A C 1
ATOM 2770 O O . GLN A 1 392 ? 18.75600 18.68200 16.35300 1.000 58.18229 373 GLN A O 1
ATOM 2776 N N . SER A 1 393 ? 17.00300 19.17000 17.68000 1.000 51.75012 374 SER A N 1
ATOM 2777 C CA . SER A 1 393 ? 17.79100 20.07300 18.51000 1.000 50.94908 374 SER A CA 1
ATOM 2778 C C . SER A 1 393 ? 18.92300 19.33300 19.21200 1.000 46.86993 374 SER A C 1
ATOM 2779 O O . SER A 1 393 ? 20.04900 19.83600 19.28700 1.000 50.20139 374 SER A O 1
ATOM 2782 N N . ILE A 1 394 ? 18.63900 18.14300 19.74700 1.000 47.43314 375 ILE A N 1
ATOM 2783 C CA . ILE A 1 394 ? 19.67000 17.37200 20.43700 1.000 45.63208 375 ILE A CA 1
ATOM 2784 C C . ILE A 1 394 ? 20.78000 16.98000 19.47000 1.000 48.28798 375 ILE A C 1
ATOM 2785 O O . ILE A 1 394 ? 21.97000 17.07200 19.79300 1.000 49.18555 375 ILE A O 1
ATOM 2790 N N . ILE A 1 395 ? 20.41100 16.52700 18.27400 1.000 43.61820 376 ILE A N 1
ATOM 2791 C CA . ILE A 1 395 ? 21.41600 16.09900 17.30800 1.000 49.16698 376 ILE A CA 1
ATOM 2792 C C . ILE A 1 395 ? 22.24400 17.29100 16.83700 1.000 49.30146 376 ILE A C 1
ATOM 2793 O O . ILE A 1 395 ? 23.47900 17.23900 16.82400 1.000 41.36371 376 ILE A O 1
ATOM 2798 N N . TYR A 1 396 ? 21.57900 18.39400 16.47900 1.000 39.98426 377 TYR A N 1
ATOM 2799 C CA . TYR A 1 396 ? 22.30900 19.57000 16.01000 1.000 48.41152 377 TYR A CA 1
ATOM 2800 C C . TYR A 1 396 ? 23.25900 20.10300 17.08000 1.000 44.41933 377 TYR A C 1
ATOM 2801 O O . TYR A 1 396 ? 24.37700 20.53300 16.76800 1.000 38.94780 377 TYR A O 1
ATOM 2810 N N . THR A 1 397 ? 22.83000 20.09100 18.34700 1.000 40.92154 378 THR A N 1
ATOM 2811 C CA . THR A 1 397 ? 23.67400 20.59300 19.43000 1.000 41.96026 378 THR A CA 1
ATOM 2812 C C . THR A 1 397 ? 24.91900 19.73600 19.60700 1.000 49.10291 378 THR A C 1
ATOM 2813 O O . THR A 1 397 ? 26.02900 20.26300 19.74900 1.000 52.11748 378 THR A O 1
ATOM 2817 N N . GLN A 1 398 ? 24.75300 18.41200 19.63800 1.000 51.83825 379 GLN A N 1
ATOM 2818 C CA . GLN A 1 398 ? 25.90500 17.53100 19.81200 1.000 57.77601 379 GLN A CA 1
ATOM 2819 C C . GLN A 1 398 ? 26.81900 17.57100 18.59200 1.000 47.55285 379 GLN A C 1
ATOM 2820 O O . GLN A 1 398 ? 28.04700 17.59300 18.72900 1.000 44.35885 379 GLN A O 1
ATOM 2826 N N . LEU A 1 399 ? 26.24000 17.58800 17.39100 1.000 50.82124 380 LEU A N 1
ATOM 2827 C CA . LEU A 1 399 ? 27.06300 17.69400 16.19200 1.000 50.91759 380 LEU A CA 1
ATOM 2828 C C . LEU A 1 399 ? 27.85500 18.99300 16.20700 1.000 52.00772 380 LEU A C 1
ATOM 2829 O O . LEU A 1 399 ? 29.02600 19.02400 15.81000 1.000 42.13318 380 LEU A O 1
ATOM 2834 N N . GLN A 1 400 ? 27.24700 20.05700 16.72800 1.000 50.98204 381 GLN A N 1
ATOM 2835 C CA . GLN A 1 400 ? 27.92100 21.34400 16.81400 1.000 49.25027 381 GLN A CA 1
ATOM 2836 C C . GLN A 1 400 ? 29.14100 21.27500 17.72200 1.000 50.65002 381 GLN A C 1
ATOM 2837 O O . GLN A 1 400 ? 30.18900 21.85300 17.41000 1.000 46.60444 381 GLN A O 1
ATOM 2843 N N . ARG A 1 401 ? 29.03200 20.55900 18.84300 1.000 47.69229 382 ARG A N 1
ATOM 2844 C CA . ARG A 1 401 ? 30.18200 20.38400 19.72400 1.000 43.53361 382 ARG A CA 1
ATOM 2845 C C . ARG A 1 401 ? 31.30700 19.62400 19.03500 1.000 43.88517 382 ARG A C 1
ATOM 2846 O O . ARG A 1 401 ? 32.48500 19.88100 19.30300 1.000 49.78457 382 ARG A O 1
ATOM 2854 N N . ALA A 1 402 ? 30.96700 18.67700 18.16200 1.000 44.58499 383 ALA A N 1
ATOM 2855 C CA . ALA A 1 402 ? 31.99700 17.90900 17.47700 1.000 52.37527 383 ALA A CA 1
ATOM 2856 C C . ALA A 1 402 ? 32.64300 18.70400 16.35200 1.000 53.72842 383 ALA A C 1
ATOM 2857 O O . ALA A 1 402 ? 33.84500 18.55300 16.10400 1.000 51.64771 383 ALA A O 1
ATOM 2867 N N . LEU A 1 404 ? 33.08500 21.96800 16.28100 1.000 46.71965 385 LEU A N 1
ATOM 2868 C CA . LEU A 1 404 ? 33.97200 22.93600 16.91200 1.000 53.03090 385 LEU A CA 1
ATOM 2869 C C . LEU A 1 404 ? 35.17500 22.28800 17.58400 1.000 59.31463 385 LEU A C 1
ATOM 2870 O O . LEU A 1 404 ? 36.00200 23.00300 18.16300 1.000 64.37656 385 LEU A O 1
ATOM 2875 N N . GLY A 1 405 ? 35.29900 20.96400 17.51300 1.000 54.77463 386 GLY A N 1
ATOM 2876 C CA . GLY A 1 405 ? 36.42400 20.28300 18.11500 1.000 54.72639 386 GLY A CA 1
ATOM 2877 C C . GLY A 1 405 ? 36.37100 20.14400 19.61800 1.000 54.79127 386 GLY A C 1
ATOM 2878 O O . GLY A 1 405 ? 37.40600 19.88700 20.23800 1.000 61.98884 386 GLY A O 1
ATOM 2879 N N . GLN A 1 406 ? 35.19800 20.30800 20.23400 1.000 50.11924 387 GLN A N 1
ATOM 2880 C CA . GLN A 1 406 ? 35.11100 20.15600 21.68300 1.000 54.75401 387 GLN A CA 1
ATOM 2881 C C . GLN A 1 406 ? 34.99800 18.69200 22.08900 1.000 53.36799 387 GLN A C 1
ATOM 2882 O O . GLN A 1 406 ? 35.43800 18.32300 23.18100 1.000 57.97314 387 GLN A O 1
ATOM 2888 N N . ILE A 1 407 ? 34.40300 17.85600 21.23800 1.000 57.71328 388 ILE A N 1
ATOM 2889 C CA . ILE A 1 407 ? 34.31700 16.41600 21.44600 1.000 58.09686 388 ILE A CA 1
ATOM 2890 C C . ILE A 1 407 ? 34.50400 15.73400 20.09300 1.000 60.46929 388 ILE A C 1
ATOM 2891 O O . ILE A 1 407 ? 34.48800 16.37600 19.04100 1.000 50.70936 388 ILE A O 1
ATOM 2896 N N . SER A 1 408 ? 34.68000 14.41600 20.13100 1.000 50.59622 389 SER A N 1
ATOM 2897 C CA . SER A 1 408 ? 34.76500 13.63300 18.91000 1.000 49.86681 389 SER A CA 1
ATOM 2898 C C . SER A 1 408 ? 33.37100 13.38200 18.33300 1.000 54.55445 389 SER A C 1
ATOM 2899 O O . SER A 1 408 ? 32.34600 13.59200 18.99300 1.000 53.12424 389 SER A O 1
ATOM 2902 N N . SER A 1 409 ? 33.34900 12.91400 17.07900 1.000 51.58957 390 SER A N 1
ATOM 2903 C CA . SER A 1 409 ? 32.08900 12.61400 16.40100 1.000 49.59773 390 SER A CA 1
ATOM 2904 C C . SER A 1 409 ? 31.31400 11.51900 17.12300 1.000 52.52785 390 SER A C 1
ATOM 2905 O O . SER A 1 409 ? 30.10700 11.65000 17.35500 1.000 54.64591 390 SER A O 1
ATOM 2908 N N . ASP A 1 410 ? 31.99100 10.41700 17.46500 1.000 55.05855 391 ASP A N 1
ATOM 2909 C CA . ASP A 1 410 ? 31.33400 9.34100 18.19900 1.000 54.31537 391 ASP A CA 1
ATOM 2910 C C . ASP A 1 410 ? 30.86600 9.81500 19.56300 1.000 56.98242 391 ASP A C 1
ATOM 2911 O O . ASP A 1 410 ? 29.83700 9.35000 20.06500 1.000 60.87224 391 ASP A O 1
ATOM 2916 N N . GLN A 1 411 ? 31.62300 10.72100 20.18400 1.000 60.29938 392 GLN A N 1
ATOM 2917 C CA . GLN A 1 411 ? 31.20200 11.28600 21.45800 1.000 60.25348 392 GLN A CA 1
ATOM 2918 C C . GLN A 1 411 ? 29.89700 12.05600 21.29400 1.000 55.32802 392 GLN A C 1
ATOM 2919 O O . GLN A 1 411 ? 29.01700 11.99300 22.15600 1.000 54.81057 392 GLN A O 1
ATOM 2925 N N . ALA A 1 412 ? 29.74600 12.76900 20.17600 1.000 57.99749 393 ALA A N 1
ATOM 2926 C CA . ALA A 1 412 ? 28.48700 13.45800 19.90600 1.000 60.48393 393 ALA A CA 1
ATOM 2927 C C . ALA A 1 412 ? 27.34200 12.46800 19.73300 1.000 56.61869 393 ALA A C 1
ATOM 2928 O O . ALA A 1 412 ? 26.24100 12.67900 20.25500 1.000 52.66214 393 ALA A O 1
ATOM 2930 N N . VAL A 1 413 ? 27.59100 11.38000 18.99900 1.000 65.61511 394 VAL A N 1
ATOM 2931 C CA . VAL A 1 413 ? 26.57300 10.35400 18.78300 1.000 60.72602 394 VAL A CA 1
ATOM 2932 C C . VAL A 1 413 ? 26.08600 9.80100 20.11200 1.000 60.81704 394 VAL A C 1
ATOM 2933 O O . VAL A 1 413 ? 24.87900 9.68000 20.35000 1.000 64.60594 394 VAL A O 1
ATOM 2937 N N . LEU A 1 414 ? 27.02000 9.44600 20.99300 1.000 55.87320 395 LEU A N 1
ATOM 2938 C CA . LEU A 1 414 ? 26.63100 8.86900 22.27400 1.000 65.59748 395 LEU A CA 1
ATOM 2939 C C . LEU A 1 414 ? 25.85300 9.87200 23.11300 1.000 65.31974 395 LEU A C 1
ATOM 2940 O O . LEU A 1 414 ? 24.82400 9.52800 23.70700 1.000 64.41415 395 LEU A O 1
ATOM 2945 N N . GLU A 1 415 ? 26.32100 11.12200 23.16400 1.000 65.44658 396 GLU A N 1
ATOM 2946 C CA . GLU A 1 415 ? 25.61700 12.13800 23.93800 1.000 65.12259 396 GLU A CA 1
ATOM 2947 C C . GLU A 1 415 ? 24.22100 12.37400 23.38400 1.000 58.52232 396 GLU A C 1
ATOM 2948 O O . GLU A 1 415 ? 23.25300 12.47700 24.14500 1.000 68.60599 396 GLU A O 1
ATOM 2954 N N . ALA A 1 416 ? 24.09200 12.44000 22.05800 1.000 53.13563 397 ALA A N 1
ATOM 2955 C CA . ALA A 1 416 ? 22.77100 12.60600 21.45800 1.000 56.08538 397 ALA A CA 1
ATOM 2956 C C . ALA A 1 416 ? 21.87300 11.41200 21.75900 1.000 60.79663 397 ALA A C 1
ATOM 2957 O O . ALA A 1 416 ? 20.70100 11.58000 22.11600 1.000 64.09741 397 ALA A O 1
ATOM 2959 N N . GLU A 1 417 ? 22.40700 10.19800 21.62500 1.000 61.26194 398 GLU A N 1
ATOM 2960 C CA . GLU A 1 417 ? 21.61400 9.00300 21.89600 1.000 65.51497 398 GLU A CA 1
ATOM 2961 C C . GLU A 1 417 ? 21.12200 8.98700 23.33900 1.000 68.17751 398 GLU A C 1
ATOM 2962 O O . GLU A 1 417 ? 19.95100 8.69900 23.60600 1.000 67.46095 398 GLU A O 1
ATOM 2968 N N . GLN A 1 418 ? 22.01000 9.29500 24.28500 1.000 68.39387 399 GLN A N 1
ATOM 2969 C CA . GLN A 1 418 ? 21.64100 9.23800 25.69500 1.000 72.51297 399 GLN A CA 1
ATOM 2970 C C . GLN A 1 418 ? 20.68100 10.36100 26.07200 1.000 71.18202 399 GLN A C 1
ATOM 2971 O O . GLN A 1 418 ? 19.75700 10.15100 26.86500 1.000 63.85797 399 GLN A O 1
ATOM 2977 N N . GLN A 1 419 ? 20.87600 11.55600 25.50800 1.000 60.49062 400 GLN A N 1
ATOM 2978 C CA . GLN A 1 419 ? 19.96300 12.66000 25.78800 1.000 62.52805 400 GLN A CA 1
ATOM 2979 C C . GLN A 1 419 ? 18.57300 12.39800 25.21900 1.000 68.77982 400 GLN A C 1
ATOM 2980 O O . GLN A 1 419 ? 17.56700 12.68800 25.87600 1.000 75.39580 400 GLN A O 1
ATOM 2986 N N . TRP A 1 420 ? 18.48900 11.86700 23.99500 1.000 61.10073 401 TRP A N 1
ATOM 2987 C CA . TRP A 1 420 ? 17.17600 11.56300 23.43400 1.000 58.27467 401 TRP A CA 1
ATOM 2988 C C . TRP A 1 420 ? 16.47000 10.47700 24.23900 1.000 59.24757 401 TRP A C 1
ATOM 2989 O O . TRP A 1 420 ? 15.26100 10.56100 24.47800 1.000 70.28469 401 TRP A O 1
ATOM 3000 N N . ASN A 1 421 ? 17.20200 9.44000 24.65200 1.000 61.29263 402 ASN A N 1
ATOM 3001 C CA . ASN A 1 421 ? 16.57800 8.37000 25.42200 1.000 77.12369 402 ASN A CA 1
ATOM 3002 C C . ASN A 1 421 ? 16.14500 8.85500 26.79900 1.000 83.71079 402 ASN A C 1
ATOM 3003 O O . ASN A 1 421 ? 15.18400 8.32500 27.36800 1.000 88.77161 402 ASN A O 1
ATOM 3008 N N . ARG A 1 422 ? 16.84400 9.85100 27.34900 1.000 87.27113 403 ARG A N 1
ATOM 3009 C CA . ARG A 1 422 ? 16.36300 10.54000 28.54200 1.000 91.30667 403 ARG A CA 1
ATOM 3010 C C . ARG A 1 422 ? 14.98800 11.15100 28.29900 1.000 90.58150 403 ARG A C 1
ATOM 3011 O O . ARG A 1 422 ? 14.05700 10.96000 29.09100 1.000 94.03773 403 ARG A O 1
ATOM 3019 N N . TYR A 1 423 ? 14.84900 11.89200 27.19800 1.000 83.25780 404 TYR A N 1
ATOM 3020 C CA . TYR A 1 423 ? 13.58000 12.52800 26.85700 1.000 80.23525 404 TYR A CA 1
ATOM 3021 C C . TYR A 1 423 ? 12.51400 11.49100 26.51300 1.000 84.66508 404 TYR A C 1
ATOM 3022 O O . TYR A 1 423 ? 11.35900 11.61500 26.93700 1.000 76.55154 404 TYR A O 1
ATOM 3031 N N . ALA A 1 424 ? 12.89000 10.45200 25.76000 1.000 89.42671 405 ALA A N 1
ATOM 3032 C CA . ALA A 1 424 ? 11.91000 9.49500 25.25600 1.000 89.73424 405 ALA A CA 1
ATOM 3033 C C . ALA A 1 424 ? 11.38200 8.56800 26.34400 1.000 78.22458 405 ALA A C 1
ATOM 3034 O O . ALA A 1 424 ? 10.23900 8.10700 26.25500 1.000 76.01482 405 ALA A O 1
ATOM 3036 N N . SER A 1 425 ? 12.18500 8.27400 27.36600 1.000 70.62437 406 SER A N 1
ATOM 3037 C CA . SER A 1 425 ? 11.68000 7.44700 28.45500 1.000 78.59819 406 SER A CA 1
ATOM 3038 C C . SER A 1 425 ? 10.68300 8.20900 29.31600 1.000 77.52907 406 SER A C 1
ATOM 3039 O O . SER A 1 425 ? 9.79000 7.60000 29.91300 1.000 87.63449 406 SER A O 1
ATOM 3042 N N . ALA A 1 426 ? 10.79800 9.53400 29.37300 1.000 78.16284 407 ALA A N 1
ATOM 3043 C CA . ALA A 1 426 ? 9.86300 10.31900 30.16900 1.000 83.32661 407 ALA A CA 1
ATOM 3044 C C . ALA A 1 426 ? 8.54900 10.55100 29.43300 1.000 86.34362 407 ALA A C 1
ATOM 3045 O O . ALA A 1 426 ? 7.47800 10.54100 30.05200 1.000 94.62742 407 ALA A O 1
ATOM 3047 N N . ARG A 1 427 ? 8.60700 10.74800 28.11600 1.000 88.32401 408 ARG A N 1
ATOM 3048 C CA . ARG A 1 427 ? 7.40400 11.04100 27.34400 1.000 87.66478 408 ARG A CA 1
ATOM 3049 C C . ARG A 1 427 ? 6.66400 9.76300 26.95200 1.000 93.44911 408 ARG A C 1
ATOM 3050 O O . ARG A 1 427 ? 5.42800 9.72500 26.98300 1.000 90.39662 408 ARG A O 1
ATOM 3058 N N . TRP A 1 428 ? 7.39700 8.71400 26.57700 1.000 93.90713 409 TRP A N 1
ATOM 3059 C CA . TRP A 1 428 ? 6.81800 7.42400 26.19600 1.000 85.54622 409 TRP A CA 1
ATOM 3060 C C . TRP A 1 428 ? 7.49500 6.31700 26.99500 1.000 98.61477 409 TRP A C 1
ATOM 3061 O O . TRP A 1 428 ? 8.40800 5.64300 26.49700 1.000 97.07855 409 TRP A O 1
ATOM 3072 N N . PRO A 1 429 ? 7.07300 6.10000 28.25100 1.000 114.83872 410 PRO A N 1
ATOM 3073 C CA . PRO A 1 429 ? 7.65700 5.07400 29.12300 1.000 122.17364 410 PRO A CA 1
ATOM 3074 C C . PRO A 1 429 ? 7.59700 3.66900 28.52400 1.000 124.52731 410 PRO A C 1
ATOM 3075 O O . PRO A 1 429 ? 6.58000 3.26100 27.96000 1.000 123.80497 410 PRO A O 1
ATOM 3080 N N . THR B 1 29 ? -12.30400 19.98600 43.49900 1.000 82.73520 10 THR B N 1
ATOM 3081 C CA . THR B 1 29 ? -10.86300 19.86200 43.67800 1.000 78.01293 10 THR B CA 1
ATOM 3082 C C . THR B 1 29 ? -10.09600 20.80900 42.75700 1.000 75.75611 10 THR B C 1
ATOM 3083 O O . THR B 1 29 ? -10.56000 21.14200 41.66700 1.000 89.48964 10 THR B O 1
ATOM 3087 N N . LEU B 1 30 ? -8.91400 21.22900 43.19800 1.000 65.31954 11 LEU B N 1
ATOM 3088 C CA . LEU B 1 30 ? -8.04500 22.11200 42.43400 1.000 62.40960 11 LEU B CA 1
ATOM 3089 C C . LEU B 1 30 ? -6.90200 21.33400 41.79600 1.000 65.17770 11 LEU B C 1
ATOM 3090 O O . LEU B 1 30 ? -6.42400 20.33500 42.33800 1.000 67.06170 11 LEU B O 1
ATOM 3095 N N . GLN B 1 31 ? -6.45800 21.81700 40.63900 1.000 66.94761 12 GLN B N 1
ATOM 3096 C CA . GLN B 1 31 ? -5.30200 21.26200 39.94900 1.000 62.29094 12 GLN B CA 1
ATOM 3097 C C . GLN B 1 31 ? -4.16200 22.26300 40.06400 1.000 56.47355 12 GLN B C 1
ATOM 3098 O O . GLN B 1 31 ? -4.25000 23.37400 39.52900 1.000 62.15529 12 GLN B O 1
ATOM 3104 N N . LEU B 1 32 ? -3.10100 21.86800 40.75900 1.000 52.20229 13 LEU B N 1
ATOM 3105 C CA . LEU B 1 32 ? -1.91400 22.69200 40.93500 1.000 58.05329 13 LEU B CA 1
ATOM 3106 C C . LEU B 1 32 ? -0.79200 22.13900 40.06600 1.000 64.58430 13 LEU B C 1
ATOM 3107 O O . LEU B 1 32 ? -0.49000 20.94100 40.12400 1.000 66.38983 13 LEU B O 1
ATOM 3112 N N . TRP B 1 33 ? -0.16900 23.00800 39.27300 1.000 59.18471 14 TRP B N 1
ATOM 3113 C CA . TRP B 1 33 ? 0.93100 22.62100 38.39600 1.000 61.85458 14 TRP B CA 1
ATOM 3114 C C . TRP B 1 33 ? 2.18800 23.37900 38.78700 1.000 60.22282 14 TRP B C 1
ATOM 3115 O O . TRP B 1 33 ? 2.21100 24.61300 38.75100 1.000 68.11021 14 TRP B O 1
ATOM 3126 N N . THR B 1 34 ? 3.22400 22.63600 39.15800 1.000 53.62969 15 THR B N 1
ATOM 3127 C CA . THR B 1 34 ? 4.51800 23.17900 39.52800 1.000 54.10415 15 THR B CA 1
ATOM 3128 C C . THR B 1 34 ? 5.59100 22.61800 38.60500 1.000 59.39686 15 THR B C 1
ATOM 3129 O O . THR B 1 34 ? 5.38400 21.61400 37.91700 1.000 58.62121 15 THR B O 1
ATOM 3133 N N . LEU B 1 35 ? 6.74700 23.27500 38.60000 1.000 62.67137 16 LEU B N 1
ATOM 3134 C CA . LEU B 1 35 ? 7.83700 22.94200 37.69100 1.000 63.04620 16 LEU B CA 1
ATOM 3135 C C . LEU B 1 35 ? 9.01100 22.37100 38.47400 1.000 64.31938 16 LEU B C 1
ATOM 3136 O O . LEU B 1 35 ? 9.58400 23.06200 39.32200 1.000 72.20480 16 LEU B O 1
ATOM 3141 N N . GLN B 1 36 ? 9.38100 21.13000 38.16000 1.000 68.57891 17 GLN B N 1
ATOM 3142 C CA . GLN B 1 36 ? 10.56900 20.45700 38.69500 1.000 79.91043 17 GLN B CA 1
ATOM 3143 C C . GLN B 1 36 ? 10.72900 20.65500 40.19900 1.000 83.79436 17 GLN B C 1
ATOM 3144 O O . GLN B 1 36 ? 11.73400 21.17000 40.69100 1.000 87.30059 17 GLN B O 1
ATOM 3150 N N . LEU B 1 37 ? 9.71000 20.21700 40.93300 1.000 82.59948 18 LEU B N 1
ATOM 3151 C CA . LEU B 1 37 ? 9.75500 20.22000 42.38600 1.000 78.27336 18 LEU B CA 1
ATOM 3152 C C . LEU B 1 37 ? 9.74000 18.82200 42.98200 1.000 85.89440 18 LEU B C 1
ATOM 3153 O O . LEU B 1 37 ? 10.08800 18.66400 44.15600 1.000 89.52170 18 LEU B O 1
ATOM 3158 N N . ALA B 1 38 ? 9.37100 17.81000 42.20200 1.000 88.19546 19 ALA B N 1
ATOM 3159 C CA . ALA B 1 38 ? 9.31200 16.41700 42.61300 1.000 88.83293 19 ALA B CA 1
ATOM 3160 C C . ALA B 1 38 ? 10.49500 15.64000 42.04900 1.000 92.14481 19 ALA B C 1
ATOM 3161 O O . ALA B 1 38 ? 10.93200 15.90200 40.92300 1.000 95.73496 19 ALA B O 1
ATOM 3163 N N . PRO B 1 39 ? 11.03900 14.67700 42.80700 1.000 97.73857 20 PRO B N 1
ATOM 3164 C CA . PRO B 1 39 ? 10.62800 14.41200 44.19000 1.000 96.84084 20 PRO B CA 1
ATOM 3165 C C . PRO B 1 39 ? 11.39300 15.22300 45.23900 1.000 97.55418 20 PRO B C 1
ATOM 3166 O O . PRO B 1 39 ? 11.19200 14.97700 46.42700 1.000 98.68169 20 PRO B O 1
ATOM 3170 N N . LYS B 1 40 ? 12.23000 16.17700 44.81900 1.000 99.51314 21 LYS B N 1
ATOM 3171 C CA . LYS B 1 40 ? 13.10600 16.86600 45.76500 1.000 104.82124 21 LYS B CA 1
ATOM 3172 C C . LYS B 1 40 ? 12.33700 17.69000 46.79300 1.000 99.25910 21 LYS B C 1
ATOM 3173 O O . LYS B 1 40 ? 12.87100 17.96400 47.87300 1.000 98.44921 21 LYS B O 1
ATOM 3179 N N . PHE B 1 41 ? 11.10700 18.10300 46.48100 1.000 91.24570 22 PHE B N 1
ATOM 3180 C CA . PHE B 1 41 ? 10.28200 18.87100 47.40800 1.000 86.47282 22 PHE B CA 1
ATOM 3181 C C . PHE B 1 41 ? 8.96300 18.17000 47.70800 1.000 88.58841 22 PHE B C 1
ATOM 3182 O O . PHE B 1 41 ? 7.99300 18.82500 48.10500 1.000 89.53803 22 PHE B O 1
ATOM 3190 N N . ASN B 1 42 ? 8.90700 16.84900 47.52700 1.000 87.98158 23 ASN B N 1
ATOM 3191 C CA . ASN B 1 42 ? 7.70000 16.10700 47.88700 1.000 85.99018 23 ASN B CA 1
ATOM 3192 C C . ASN B 1 42 ? 7.32400 16.27000 49.35200 1.000 84.62084 23 ASN B C 1
ATOM 3193 O O . ASN B 1 42 ? 6.14600 16.55900 49.62900 1.000 82.34830 23 ASN B O 1
ATOM 3198 N N . PRO B 1 43 ? 8.23300 16.11600 50.32800 1.000 83.94786 24 PRO B N 1
ATOM 3199 C CA . PRO B 1 43 ? 7.82200 16.35200 51.72500 1.000 80.77282 24 PRO B CA 1
ATOM 3200 C C . PRO B 1 43 ? 7.30300 17.75900 51.95800 1.000 72.54591 24 PRO B C 1
ATOM 3201 O O . PRO B 1 43 ? 6.29100 17.93700 52.64800 1.000 75.09676 24 PRO B O 1
ATOM 3205 N N . TYR B 1 44 ? 7.98500 18.76800 51.41100 1.000 71.20383 25 TYR B N 1
ATOM 3206 C CA . TYR B 1 44 ? 7.50700 20.14300 51.51700 1.000 67.99182 25 TYR B CA 1
ATOM 3207 C C . TYR B 1 44 ? 6.07900 20.27100 51.00200 1.000 69.79427 25 TYR B C 1
ATOM 3208 O O . TYR B 1 44 ? 5.19300 20.77000 51.70600 1.000 69.58168 25 TYR B O 1
ATOM 3225 N N . ASP B 1 46 ? 3.88000 17.92600 50.32400 1.000 92.27550 27 ASP B N 1
ATOM 3226 C CA . ASP B 1 46 ? 2.96300 17.08800 51.09000 1.000 91.32589 27 ASP B CA 1
ATOM 3227 C C . ASP B 1 46 ? 2.49000 17.79100 52.35400 1.000 84.85586 27 ASP B C 1
ATOM 3228 O O . ASP B 1 46 ? 1.33700 17.62300 52.76100 1.000 86.56305 27 ASP B O 1
ATOM 3233 N N . ASP B 1 47 ? 3.35700 18.59000 52.97800 1.000 79.47546 28 ASP B N 1
ATOM 3234 C CA . ASP B 1 47 ? 2.96700 19.30900 54.18400 1.000 74.00763 28 ASP B CA 1
ATOM 3235 C C . ASP B 1 47 ? 2.12200 20.53400 53.85000 1.000 68.05531 28 ASP B C 1
ATOM 3236 O O . ASP B 1 47 ? 1.04200 20.72300 54.42200 1.000 66.27576 28 ASP B O 1
ATOM 3241 N N . VAL B 1 48 ? 2.59600 21.37100 52.92400 1.000 56.80761 29 VAL B N 1
ATOM 3242 C CA . VAL B 1 48 ? 1.90400 22.62400 52.62800 1.000 53.67478 29 VAL B CA 1
ATOM 3243 C C . VAL B 1 48 ? 0.52100 22.34400 52.04900 1.000 61.10164 29 VAL B C 1
ATOM 3244 O O . VAL B 1 48 ? -0.48300 22.92700 52.47700 1.000 59.72859 29 VAL B O 1
ATOM 3248 N N . LEU B 1 49 ? 0.44800 21.44400 51.06500 1.000 62.66217 30 LEU B N 1
ATOM 3249 C CA . LEU B 1 49 ? -0.85200 21.05500 50.52800 1.000 63.30502 30 LEU B CA 1
ATOM 3250 C C . LEU B 1 49 ? -1.69700 20.36700 51.59300 1.000 65.22344 30 LEU B C 1
ATOM 3251 O O . LEU B 1 49 ? -2.92700 20.51000 51.61000 1.000 67.08568 30 LEU B O 1
ATOM 3256 N N . GLY B 1 50 ? -1.05500 19.59500 52.47400 1.000 65.99087 31 GLY B N 1
ATOM 3257 C CA . GLY B 1 50 ? -1.76900 19.02500 53.60600 1.000 62.78958 31 GLY B CA 1
ATOM 3258 C C . GLY B 1 50 ? -2.43800 20.08000 54.46600 1.000 62.78147 31 GLY B C 1
ATOM 3259 O O . GLY B 1 50 ? -3.59200 19.92600 54.87300 1.000 69.71126 31 GLY B O 1
ATOM 3260 N N . SER B 1 51 ? -1.71100 21.15700 54.77700 1.000 62.34085 32 SER B N 1
ATOM 3261 C CA . SER B 1 51 ? -2.30300 22.26600 55.52600 1.000 68.24971 32 SER B CA 1
ATOM 3262 C C . SER B 1 51 ? -3.47500 22.88900 54.77400 1.000 68.39270 32 SER B C 1
ATOM 3263 O O . SER B 1 51 ? -4.51300 23.19900 55.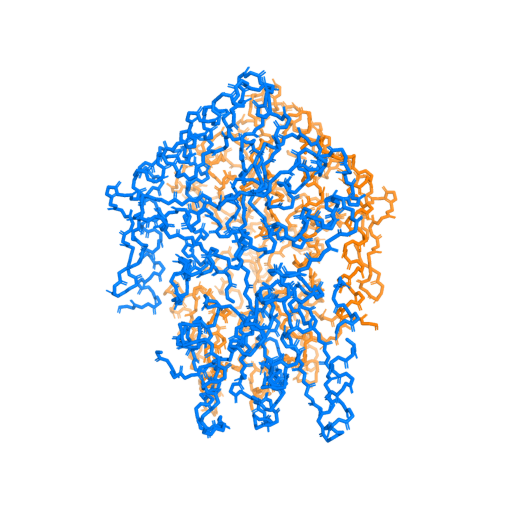37600 1.000 59.70067 32 SER B O 1
ATOM 3266 N N . TRP B 1 52 ? -3.31700 23.10400 53.46000 1.000 60.95085 33 TRP B N 1
ATOM 3267 C CA . TRP B 1 52 ? -4.40800 23.64600 52.65300 1.000 56.63476 33 TRP B CA 1
ATOM 3268 C C . TRP B 1 52 ? -5.63700 22.74500 52.69900 1.000 57.99658 33 TRP B C 1
ATOM 3269 O O . TRP B 1 52 ? -6.76700 23.23200 52.83000 1.000 58.21875 33 TRP B O 1
ATOM 3280 N N . ASP B 1 53 ? -5.44100 21.43000 52.56300 1.000 60.26167 34 ASP B N 1
ATOM 3281 C CA . ASP B 1 53 ? -6.57400 20.50800 52.54800 1.000 65.61172 34 ASP B CA 1
ATOM 3282 C C . ASP B 1 53 ? -7.34000 20.53700 53.86600 1.000 70.52211 34 ASP B C 1
ATOM 3283 O O . ASP B 1 53 ? -8.57500 20.45400 53.87700 1.000 71.88699 34 ASP B O 1
ATOM 3288 N N . LYS B 1 54 ? -6.62900 20.66600 54.98900 1.000 76.17276 35 LYS B N 1
ATOM 3289 C CA . LYS B 1 54 ? -7.30500 20.77100 56.27800 1.000 73.76312 35 LYS B CA 1
ATOM 3290 C C . LYS B 1 54 ? -8.08100 22.07900 56.39200 1.000 73.42970 35 LYS B C 1
ATOM 3291 O O . LYS B 1 54 ? -9.13600 22.11800 57.03400 1.000 74.58000 35 LYS B O 1
ATOM 3297 N N . LEU B 1 55 ? -7.58000 23.15300 55.77500 1.000 69.29882 36 LEU B N 1
ATOM 3298 C CA . LEU B 1 55 ? -8.26400 24.44000 55.83600 1.000 63.24608 36 LEU B CA 1
ATOM 3299 C C . LEU B 1 55 ? -9.43800 24.50000 54.87400 1.000 62.62811 36 LEU B C 1
ATOM 3300 O O . LEU B 1 55 ? -10.46800 25.10600 55.18600 1.000 74.27832 36 LEU B O 1
ATOM 3305 N N . HIS B 1 56 ? -9.30100 23.88900 53.70200 1.000 64.08149 37 HIS B N 1
ATOM 3306 C CA . HIS B 1 56 ? -10.30100 23.97000 52.64100 1.000 72.21775 37 HIS B CA 1
ATOM 3307 C C . HIS B 1 56 ? -10.69100 22.56300 52.21100 1.000 70.89088 37 HIS B C 1
ATOM 3308 O O . HIS B 1 56 ? -10.23200 22.06900 51.17100 1.000 69.83910 37 HIS B O 1
ATOM 3315 N N . PRO B 1 57 ? -11.53900 21.88500 52.98600 1.000 71.91136 38 PRO B N 1
ATOM 3316 C CA . PRO B 1 57 ? -12.02400 20.56800 52.54700 1.000 77.25919 38 PRO B CA 1
ATOM 3317 C C . PRO B 1 57 ? -12.82900 20.62300 51.26000 1.000 78.29335 38 PRO B C 1
ATOM 3318 O O . PRO B 1 57 ? -12.93000 19.60700 50.56300 1.000 85.19831 38 PRO B O 1
ATOM 3322 N N . GLU B 1 58 ? -13.39000 21.78000 50.91300 1.000 72.38224 39 GLU B N 1
ATOM 3323 C CA . GLU B 1 58 ? -14.17800 21.93500 49.69900 1.000 74.37830 39 GLU B CA 1
ATOM 3324 C C . GLU B 1 58 ? -13.32200 22.09800 48.45000 1.000 77.83679 39 GLU B C 1
ATOM 3325 O O . GLU B 1 58 ? -13.87300 22.15100 47.34500 1.000 84.92338 39 GLU B O 1
ATOM 3331 N N . ALA B 1 59 ? -11.99600 22.18200 48.59200 1.000 71.17937 40 ALA B N 1
ATOM 3332 C CA . ALA B 1 59 ? -11.11200 22.41200 47.46100 1.000 67.48243 40 ALA B CA 1
ATOM 3333 C C . ALA B 1 59 ? -9.79600 21.66500 47.69400 1.000 61.49325 40 ALA B C 1
ATOM 3334 O O . ALA B 1 59 ? -8.73800 22.25300 47.92000 1.000 53.96750 40 ALA B O 1
ATOM 3336 N N . LEU B 1 60 ? -9.86400 20.33700 47.64200 1.000 59.52213 41 LEU B N 1
ATOM 3337 C CA . LEU B 1 60 ? -8.66500 19.51900 47.76500 1.000 63.33516 41 LEU B CA 1
ATOM 3338 C C . LEU B 1 60 ? -7.74900 19.75300 46.56900 1.000 63.14150 41 LEU B C 1
ATOM 3339 O O . LEU B 1 60 ? -8.21100 19.94700 45.44300 1.000 70.40210 41 LEU B O 1
ATOM 3344 N N . VAL B 1 61 ? -6.44200 19.73500 46.81300 1.000 66.68705 42 VAL B N 1
ATOM 3345 C CA . VAL B 1 61 ? -5.45300 20.04500 45.78600 1.000 56.25588 42 VAL B CA 1
ATOM 3346 C C . VAL B 1 61 ? -4.94000 18.74900 45.18100 1.000 62.98047 42 VAL B C 1
ATOM 3347 O O . VAL B 1 61 ? -4.54000 17.82700 45.90400 1.000 67.21552 42 VAL B O 1
ATOM 3351 N N . ARG B 1 62 ? -4.95100 18.67900 43.85300 1.000 79.95428 43 ARG B N 1
ATOM 3352 C CA . ARG B 1 62 ? -4.31600 17.60400 43.10100 1.000 89.38801 43 ARG B CA 1
ATOM 3353 C C . ARG B 1 62 ? -3.08800 18.19800 42.42200 1.000 80.52880 43 ARG B C 1
ATOM 3354 O O . ARG B 1 62 ? -3.21400 19.02200 41.51000 1.000 82.89720 43 ARG B O 1
ATOM 3362 N N . TRP B 1 63 ? -1.90700 17.77900 42.86900 1.000 75.32570 44 TRP B N 1
ATOM 3363 C CA . TRP B 1 63 ? -0.64900 18.40700 42.48600 1.000 72.77368 44 TRP B CA 1
ATOM 3364 C C . TRP B 1 63 ? -0.02200 17.63900 41.33000 1.000 73.44535 44 TRP B C 1
ATOM 3365 O O . TRP B 1 63 ? 0.04200 16.40600 41.35800 1.000 64.09393 44 TRP B O 1
ATOM 3376 N N . THR B 1 64 ? 0.44100 18.37100 40.31900 1.000 73.15056 45 THR B N 1
ATOM 3377 C CA . THR B 1 64 ? 1.14900 17.78300 39.18900 1.000 68.01365 45 THR B CA 1
ATOM 3378 C C . THR B 1 64 ? 2.45000 18.54000 38.98500 1.000 64.22289 45 THR B C 1
ATOM 3379 O O . THR B 1 64 ? 2.43800 19.76000 38.78600 1.000 57.92884 45 THR B O 1
ATOM 3383 N N . ASP B 1 65 ? 3.56000 17.81200 38.99600 1.000 69.32039 46 ASP B N 1
ATOM 3384 C CA . ASP B 1 65 ? 4.88800 18.38100 38.82600 1.000 67.82192 46 ASP B CA 1
ATOM 3385 C C . ASP B 1 65 ? 5.42400 18.00700 37.45400 1.000 69.27676 46 ASP B C 1
ATOM 3386 O O . ASP B 1 65 ? 5.32500 16.84800 37.03600 1.000 73.52750 46 ASP B O 1
ATOM 3391 N N . LEU B 1 66 ? 6.00100 18.98500 36.76000 1.000 77.78554 47 LEU B N 1
ATOM 3392 C CA . LEU B 1 66 ? 6.40300 18.80500 35.37500 1.000 83.96992 47 LEU B CA 1
ATOM 3393 C C . LEU B 1 66 ? 7.87500 19.14300 35.20600 1.000 84.00805 47 LEU B C 1
ATOM 3394 O O . LEU B 1 66 ? 8.42300 19.94700 35.96400 1.000 89.75444 47 LEU B O 1
ATOM 3399 N N . PRO B 1 67 ? 8.54100 18.54800 34.20200 1.000 87.08671 48 PRO B N 1
ATOM 3400 C CA . PRO B 1 67 ? 9.93400 18.86400 33.87100 1.000 85.41653 48 PRO B CA 1
ATOM 3401 C C . PRO B 1 67 ? 10.06400 19.96200 32.82100 1.000 89.11609 48 PRO B C 1
ATOM 3402 O O . PRO B 1 67 ? 9.23800 20.87400 32.80700 1.000 87.13937 48 PRO B O 1
ATOM 3406 N N . SER B 1 70 ? 8.88400 20.98500 29.20500 1.000 97.97886 51 SER B N 1
ATOM 3407 C CA . SER B 1 70 ? 7.77100 20.09200 28.90700 1.000 97.49902 51 SER B CA 1
ATOM 3408 C C . SER B 1 70 ? 6.45900 20.62400 29.46800 1.000 89.35823 51 SER B C 1
ATOM 3409 O O . SER B 1 70 ? 5.48500 19.88300 29.59400 1.000 86.62226 51 SER B O 1
ATOM 3412 N N . VAL B 1 71 ? 6.42800 21.91400 29.78900 1.000 88.05208 52 VAL B N 1
ATOM 3413 C CA . VAL B 1 71 ? 5.21200 22.49600 30.33900 1.000 81.33102 52 VAL B CA 1
ATOM 3414 C C . VAL B 1 71 ? 4.27400 22.95000 29.22700 1.000 82.74675 52 VAL B C 1
ATOM 3415 O O . VAL B 1 71 ? 3.05200 22.86500 29.37700 1.000 83.57915 52 VAL B O 1
ATOM 3419 N N . GLU B 1 72 ? 4.81500 23.38800 28.09100 1.000 86.89645 53 GLU B N 1
ATOM 3420 C CA . GLU B 1 72 ? 3.95700 23.80500 26.98900 1.000 94.77907 53 GLU B CA 1
ATOM 3421 C C . GLU B 1 72 ? 3.28300 22.60200 26.34000 1.000 91.51894 53 GLU B C 1
ATOM 3422 O O . GLU B 1 72 ? 2.10300 22.66200 25.97800 1.000 86.42227 53 GLU B O 1
ATOM 3428 N N . ARG B 1 73 ? 4.02400 21.50300 26.18000 1.000 88.70227 54 ARG B N 1
ATOM 3429 C CA . ARG B 1 73 ? 3.45200 20.29400 25.59500 1.000 84.82377 54 ARG B CA 1
ATOM 3430 C C . ARG B 1 73 ? 2.35800 19.70500 26.48000 1.000 88.13896 54 ARG B C 1
ATOM 3431 O O . ARG B 1 73 ? 1.28600 19.33100 25.99000 1.000 83.05284 54 ARG B O 1
ATOM 3439 N N . LYS B 1 74 ? 2.59800 19.63900 27.79300 1.000 78.90500 55 LYS B N 1
ATOM 3440 C CA . LYS B 1 74 ? 1.63400 18.99800 28.67900 1.000 77.11265 55 LYS B CA 1
ATOM 3441 C C . LYS B 1 74 ? 0.44800 19.90300 28.97000 1.000 77.44545 55 LYS B C 1
ATOM 3442 O O . LYS B 1 74 ? -0.67400 19.41200 29.14100 1.000 72.05277 55 LYS B O 1
ATOM 3448 N N . LEU B 1 75 ? 0.67300 21.21600 29.02200 1.000 68.51527 56 LEU B N 1
ATOM 3449 C CA . LEU B 1 75 ? -0.44000 22.14600 29.15900 1.000 71.73858 56 LEU B CA 1
ATOM 3450 C C . LEU B 1 75 ? -1.33600 22.08300 27.93400 1.000 75.42741 56 LEU B C 1
ATOM 3451 O O . LEU B 1 75 ? -2.56700 22.15200 28.04200 1.000 67.25245 56 LEU B O 1
ATOM 3456 N N . LEU B 1 76 ? -0.72500 21.95900 26.75300 1.000 77.17262 57 LEU B N 1
ATOM 3457 C CA . LEU B 1 76 ? -1.48500 21.80600 25.52100 1.000 83.91981 57 LEU B CA 1
ATOM 3458 C C . LEU B 1 76 ? -2.27000 20.49800 25.52400 1.000 84.43338 57 LEU B C 1
ATOM 3459 O O . LEU B 1 76 ? -3.43200 20.45900 25.10400 1.000 77.90885 57 LEU B O 1
ATOM 3464 N N . ALA B 1 77 ? -1.64500 19.41500 25.99300 1.000 83.87518 58 ALA B N 1
ATOM 3465 C CA . ALA B 1 77 ? -2.33900 18.13500 26.09500 1.000 87.34235 58 ALA B CA 1
ATOM 3466 C C . ALA B 1 77 ? -3.47700 18.20300 27.10600 1.000 84.75882 58 ALA B C 1
ATOM 3467 O O . ALA B 1 77 ? -4.55300 17.64000 26.87600 1.000 91.20319 58 ALA B O 1
ATOM 3469 N N . ALA B 1 78 ? -3.26100 18.89500 28.22800 1.000 78.96684 59 ALA B N 1
ATOM 3470 C CA . ALA B 1 78 ? -4.28300 18.95700 29.26800 1.000 78.84932 59 ALA B CA 1
ATOM 3471 C C . ALA B 1 78 ? -5.48700 19.77400 28.82100 1.000 83.01907 59 ALA B C 1
ATOM 3472 O O . ALA B 1 78 ? -6.62600 19.46000 29.18500 1.000 83.37847 59 ALA B O 1
ATOM 3474 N N . VAL B 1 79 ? -5.26200 20.83100 28.04200 1.000 81.02282 60 VAL B N 1
ATOM 3475 C CA . VAL B 1 79 ? -6.38800 21.62300 27.56100 1.000 80.89417 60 VAL B CA 1
ATOM 3476 C C . VAL B 1 79 ? -7.12100 20.88800 26.44600 1.000 92.92012 60 VAL B C 1
ATOM 3477 O O . VAL B 1 79 ? -8.34800 20.98700 26.32200 1.000 97.45132 60 VAL B O 1
ATOM 3481 N N . PHE B 1 80 ? -6.38900 20.15000 25.61200 1.000 100.39288 61 PHE B N 1
ATOM 3482 C CA . PHE B 1 80 ? -7.04500 19.31500 24.61100 1.000 108.70313 61 PHE B CA 1
ATOM 3483 C C . PHE B 1 80 ? -7.85400 18.20600 25.27000 1.000 113.17959 61 PHE B C 1
ATOM 3484 O O . PHE B 1 80 ? -8.93100 17.84100 24.78500 1.000 115.02035 61 PHE B O 1
ATOM 3492 N N . ALA B 1 81 ? -7.35500 17.66200 26.37900 1.000 117.73993 62 ALA B N 1
ATOM 3493 C CA . ALA B 1 81 ? -8.11900 16.70600 27.16800 1.000 121.08868 62 ALA B CA 1
ATOM 3494 C C . ALA B 1 81 ? -9.08400 17.39900 28.11500 1.000 117.50516 62 ALA B C 1
ATOM 3495 O O . ALA B 1 81 ? -9.76400 16.72000 28.89300 1.000 116.31079 62 ALA B O 1
ATOM 3497 N N . ARG B 1 82 ? -9.14800 18.73100 28.05700 1.000 118.52806 63 ARG B N 1
ATOM 3498 C CA . ARG B 1 82 ? -10.02500 19.53900 28.89900 1.000 120.96224 63 ARG B CA 1
ATOM 3499 C C . ARG B 1 82 ? -9.79100 19.25000 30.38300 1.000 115.06179 63 ARG B C 1
ATOM 3500 O O . ARG B 1 82 ? -10.72600 19.05600 31.16400 1.000 124.15417 63 ARG B O 1
ATOM 3508 N N . THR B 1 83 ? -8.51700 19.20900 30.76700 1.000 99.10273 64 THR B N 1
ATOM 3509 C CA . THR B 1 83 ? -8.09400 19.06100 32.15700 1.000 82.60701 64 THR B CA 1
ATOM 3510 C C . THR B 1 83 ? -7.06500 20.12800 32.50200 1.000 72.07025 64 THR B C 1
ATOM 3511 O O . THR B 1 83 ? -5.99800 19.84900 33.05100 1.000 70.13518 64 THR B O 1
ATOM 3515 N N . ALA B 1 84 ? -7.37600 21.37400 32.15400 1.000 69.44372 65 ALA B N 1
ATOM 3516 C CA . ALA B 1 84 ? -6.45100 22.47200 32.39100 1.000 68.05674 65 ALA B CA 1
ATOM 3517 C C . ALA B 1 84 ? -6.31600 22.74200 33.88900 1.000 67.82283 65 ALA B C 1
ATOM 3518 O O . ALA B 1 84 ? -7.30600 22.67800 34.62500 1.000 61.09993 65 ALA B O 1
ATOM 3520 N N . PRO B 1 85 ? -5.11300 23.04800 34.36700 1.000 64.38157 66 PRO B N 1
ATOM 3521 C CA . PRO B 1 85 ? -4.93200 23.33600 35.79300 1.000 60.58071 66 PRO B CA 1
ATOM 3522 C C . PRO B 1 85 ? -5.59800 24.64100 36.21100 1.000 61.21435 66 PRO B C 1
ATOM 3523 O O . PRO B 1 85 ? -5.90300 25.51400 35.39700 1.000 56.49369 66 PRO B O 1
ATOM 3527 N N . ASP B 1 86 ? -5.81500 24.75700 37.52300 1.000 59.35786 67 ASP B N 1
ATOM 3528 C CA . ASP B 1 86 ? -6.42600 25.93600 38.12700 1.000 56.22187 67 ASP B CA 1
ATOM 3529 C C . ASP B 1 86 ? -5.37500 26.94400 38.57700 1.000 48.21839 67 ASP B C 1
ATOM 3530 O O . ASP B 1 86 ? -5.60400 28.15700 38.50700 1.000 47.56253 67 ASP B O 1
ATOM 3535 N N . VAL B 1 87 ? -4.24300 26.45400 39.07600 1.000 43.77453 68 VAL B N 1
ATOM 3536 C CA . VAL B 1 87 ? -3.07800 27.26900 39.38500 1.000 40.34281 68 VAL B CA 1
ATOM 3537 C C . VAL B 1 87 ? -1.89100 26.61700 38.70100 1.000 45.90657 68 VAL B C 1
ATOM 3538 O O . VAL B 1 87 ? -1.63900 25.42200 38.89700 1.000 46.95949 68 VAL B O 1
ATOM 3542 N N . VAL B 1 88 ? -1.17400 27.39200 37.89300 1.000 47.28464 69 VAL B N 1
ATOM 3543 C CA . VAL B 1 88 ? -0.04300 26.89800 37.12300 1.000 48.19985 69 VAL B CA 1
ATOM 3544 C C . VAL B 1 88 ? 1.17800 27.73300 37.47500 1.000 47.13474 69 VAL B C 1
ATOM 3545 O O . VAL B 1 88 ? 1.07400 28.94500 37.69600 1.000 53.81606 69 VAL B O 1
ATOM 3549 N N . ASN B 1 89 ? 2.32200 27.07200 37.58300 1.000 46.54280 70 ASN B N 1
ATOM 3550 C CA . ASN B 1 89 ? 3.58300 27.74600 37.85200 1.000 45.59450 70 ASN B CA 1
ATOM 3551 C C . ASN B 1 89 ? 4.20000 28.17900 36.52300 1.000 50.46688 70 ASN B C 1
ATOM 3552 O O . ASN B 1 89 ? 4.47000 27.34300 35.65600 1.000 54.71916 70 ASN B O 1
ATOM 3557 N N . LEU B 1 90 ? 4.39300 29.48500 36.36100 1.000 52.30466 71 LEU B N 1
ATOM 3558 C CA . LEU B 1 90 ? 4.87100 30.08800 35.12400 1.000 54.47102 71 LEU B CA 1
ATOM 3559 C C . LEU B 1 90 ? 5.99300 31.07200 35.43500 1.000 60.11856 71 LEU B C 1
ATOM 3560 O O . LEU B 1 90 ? 6.33200 31.32100 36.59600 1.000 65.04090 71 LEU B O 1
ATOM 3565 N N . ASN B 1 91 ? 6.57100 31.63500 34.38300 1.000 65.17890 72 ASN B N 1
ATOM 3566 C CA . ASN B 1 91 ? 7.53800 32.71500 34.46300 1.000 73.76240 72 ASN B CA 1
ATOM 3567 C C . ASN B 1 91 ? 7.02600 33.92100 33.67800 1.000 77.94906 72 ASN B C 1
ATOM 3568 O O . ASN B 1 91 ? 6.19000 33.77300 32.77800 1.000 85.72748 72 ASN B O 1
ATOM 3573 N N . PRO B 1 92 ? 7.48500 35.12900 34.01100 1.000 73.26396 73 PRO B N 1
ATOM 3574 C CA . PRO B 1 92 ? 6.88900 36.35900 33.43600 1.000 70.53069 73 PRO B CA 1
ATOM 3575 C C . PRO B 1 92 ? 6.86400 36.36500 31.91500 1.000 71.03993 73 PRO B C 1
ATOM 3576 O O . PRO B 1 92 ? 5.82200 36.69600 31.32600 1.000 63.32964 73 PRO B O 1
ATOM 3580 N N . PRO B 1 93 ? 7.96700 36.03200 31.22400 1.000 68.74309 74 PRO B N 1
ATOM 3581 C CA . PRO B 1 93 ? 7.88300 36.02300 29.75000 1.000 71.82354 74 PRO B CA 1
ATOM 3582 C C . PRO B 1 93 ? 6.82500 35.06600 29.23000 1.000 70.57948 74 PRO B C 1
ATOM 3583 O O . PRO B 1 93 ? 5.98600 35.45500 28.40600 1.000 63.64299 74 PRO B O 1
ATOM 3587 N N . PHE B 1 94 ? 6.83400 33.81900 29.70000 1.000 62.13354 75 PHE B N 1
ATOM 3588 C CA . PHE B 1 94 ? 5.86600 32.84500 29.21100 1.000 73.41052 75 PHE B CA 1
ATOM 3589 C C . PHE B 1 94 ? 4.44000 33.22400 29.60700 1.000 73.06045 75 PHE B C 1
ATOM 3590 O O . PHE B 1 94 ? 3.49800 32.98500 28.84200 1.000 64.67265 75 PHE B O 1
ATOM 3598 N N . ALA B 1 95 ? 4.25900 33.81800 30.79300 1.000 54.51307 76 ALA B N 1
ATOM 3599 C CA . ALA B 1 95 ? 2.91500 34.20600 31.22300 1.000 55.25798 76 ALA B CA 1
ATOM 3600 C C . ALA B 1 95 ? 2.35500 35.34400 30.37800 1.000 56.43891 76 ALA B C 1
ATOM 3601 O O . ALA B 1 95 ? 1.15700 35.36100 30.06900 1.000 55.52601 76 ALA B O 1
ATOM 3603 N N . ALA B 1 96 ? 3.20300 36.29300 29.97700 1.000 55.52467 77 ALA B N 1
ATOM 3604 C CA . ALA B 1 96 ? 2.72800 37.40800 29.16000 1.000 62.00169 77 ALA B CA 1
ATOM 3605 C C . ALA B 1 96 ? 2.35800 36.94200 27.75800 1.000 70.95097 77 ALA B C 1
ATOM 3606 O O . ALA B 1 96 ? 1.35400 37.39000 27.19000 1.000 60.02200 77 ALA B O 1
ATOM 3608 N N . ASN B 1 97 ? 3.17000 36.05600 27.18100 1.000 85.27586 78 ASN B N 1
ATOM 3609 C CA . ASN B 1 97 ? 2.81800 35.44400 25.90600 1.000 90.67365 78 ASN B CA 1
ATOM 3610 C C . ASN B 1 97 ? 1.49900 34.68700 26.01600 1.000 85.51288 78 ASN B C 1
ATOM 3611 O O . ASN B 1 97 ? 0.68000 34.71300 25.09100 1.000 96.91764 78 ASN B O 1
ATOM 3616 N N . LEU B 1 98 ? 1.27800 34.01000 27.14600 1.000 77.29272 79 LEU B N 1
ATOM 3617 C CA . LEU B 1 98 ? 0.05800 33.22700 27.32900 1.000 76.89681 79 LEU B CA 1
ATOM 3618 C C . LEU B 1 98 ? -1.15400 34.12400 27.56000 1.000 77.32626 79 LEU B C 1
ATOM 3619 O O . LEU B 1 98 ? -2.26300 33.80900 27.11400 1.000 88.36116 79 LEU B O 1
ATOM 3624 N N . ALA B 1 99 ? -0.96900 35.22600 28.28300 1.000 66.55271 80 ALA B N 1
ATOM 3625 C CA . ALA B 1 99 ? -2.06100 36.13700 28.60200 1.000 55.00865 80 ALA B CA 1
ATOM 3626 C C . ALA B 1 99 ? -2.42000 37.06600 27.44900 1.000 57.50207 80 ALA B C 1
ATOM 3627 O O . ALA B 1 99 ? -3.52100 37.62300 27.44700 1.000 64.08314 80 ALA B O 1
ATOM 3629 N N . SER B 1 100 ? -1.52600 37.24500 26.47100 1.000 67.01208 81 SER B N 1
ATOM 3630 C CA . SER B 1 100 ? -1.77600 38.18100 25.37400 1.000 74.11595 81 SER B CA 1
ATOM 3631 C C . SER B 1 100 ? -3.06400 37.88600 24.61800 1.000 71.12155 81 SER B C 1
ATOM 3632 O O . SER B 1 100 ? -3.57400 38.77100 23.92200 1.000 78.92811 81 SER B O 1
ATOM 3635 N N . LYS B 1 101 ? -3.59300 36.66900 24.71700 1.000 69.53708 82 LYS B N 1
ATOM 3636 C CA . LYS B 1 101 ? -4.87900 36.33000 24.12700 1.000 71.22080 82 LYS B CA 1
ATOM 3637 C C . LYS B 1 101 ? -5.98100 36.23300 25.18000 1.000 70.25894 82 LYS B C 1
ATOM 3638 O O . LYS B 1 101 ? -7.05400 35.69000 24.90000 1.000 73.13848 82 LYS B O 1
ATOM 3644 N N . GLY B 1 102 ? -5.74600 36.78200 26.37000 1.000 58.88870 83 GLY B N 1
ATOM 3645 C CA . GLY B 1 102 ? -6.73300 36.77200 27.43700 1.000 63.12127 83 GLY B CA 1
ATOM 3646 C C . GLY B 1 102 ? -6.96100 35.43900 28.11600 1.000 64.03124 83 GLY B C 1
ATOM 3647 O O . GLY B 1 102 ? -8.05200 35.19900 28.63900 1.000 67.59519 83 GLY B O 1
ATOM 3648 N N . GLY B 1 103 ? -5.94400 34.58100 28.16500 1.000 65.39269 84 GLY B N 1
ATOM 3649 C CA . GLY B 1 103 ? -6.08100 33.26300 28.74800 1.000 59.56889 84 GLY B CA 1
ATOM 3650 C C . GLY B 1 103 ? -5.80800 33.18400 30.22800 1.000 56.05182 84 GLY B C 1
ATOM 3651 O O . GLY B 1 103 ? -6.03200 32.13200 30.83500 1.000 53.16689 84 GLY B O 1
ATOM 3652 N N . LEU B 1 104 ? -5.31700 34.26700 30.82300 1.000 54.43042 85 LEU B N 1
ATOM 3653 C CA . LEU B 1 104 ? -5.02500 34.33400 32.24600 1.000 45.10072 85 LEU B CA 1
ATOM 3654 C C . LEU B 1 104 ? -5.98100 35.31100 32.91600 1.000 49.69346 85 LEU B C 1
ATOM 3655 O O . LEU B 1 104 ? -6.34200 36.34100 32.33700 1.000 52.70015 85 LEU B O 1
ATOM 3660 N N . THR B 1 105 ? -6.40600 34.96800 34.12900 1.000 43.85643 86 THR B N 1
ATOM 3661 C CA . THR B 1 105 ? -7.30600 35.82500 34.88500 1.000 44.47870 86 THR B CA 1
ATOM 3662 C C . THR B 1 105 ? -6.57200 37.06400 35.38400 1.000 50.36872 86 THR B C 1
ATOM 3663 O O . THR B 1 105 ? -5.43000 36.98700 35.84700 1.000 43.72025 86 THR B O 1
ATOM 3667 N N . ASP B 1 106 ? -7.22100 38.22000 35.25700 1.000 53.13512 87 ASP B N 1
ATOM 3668 C CA . ASP B 1 106 ? -6.76000 39.41900 35.95300 1.000 53.27491 87 ASP B CA 1
ATOM 3669 C C . ASP B 1 106 ? -7.05500 39.24300 37.43500 1.000 51.72762 87 ASP B C 1
ATOM 3670 O O . ASP B 1 106 ? -8.21500 39.31300 37.85300 1.000 55.68302 87 ASP B O 1
ATOM 3675 N N . LEU B 1 107 ? -6.00600 39.00900 38.22900 1.000 48.61302 88 LEU B N 1
ATOM 3676 C CA . LEU B 1 107 ? -6.17800 38.64900 39.63000 1.000 45.86062 88 LEU B CA 1
ATOM 3677 C C . LEU B 1 107 ? -6.58000 39.83000 40.50400 1.000 58.78584 88 LEU B C 1
ATOM 3678 O O . LEU B 1 107 ? -7.09200 39.61100 41.60900 1.000 51.94599 88 LEU B O 1
ATOM 3683 N N . THR B 1 108 ? -6.36800 41.06500 40.03200 1.000 59.25567 89 THR B N 1
ATOM 3684 C CA . THR B 1 108 ? -6.69800 42.25400 40.81600 1.000 73.08680 89 THR B CA 1
ATOM 3685 C C . THR B 1 108 ? -8.12500 42.20500 41.35200 1.000 80.55886 89 THR B C 1
ATOM 3686 O O . THR B 1 108 ? -8.39500 42.68400 42.46000 1.000 83.91859 89 THR B O 1
ATOM 3690 N N . ALA B 1 109 ? -9.04500 41.61700 40.58600 1.000 79.32812 90 ALA B N 1
ATOM 3691 C CA . ALA B 1 109 ? -10.43600 41.51500 41.00800 1.000 78.02935 90 ALA B CA 1
ATOM 3692 C C . ALA B 1 109 ? -10.61200 40.57400 42.19500 1.000 69.23209 90 ALA B C 1
ATOM 3693 O O . ALA B 1 109 ? -11.50200 40.78800 43.02600 1.000 69.47935 90 ALA B O 1
ATOM 3695 N N . LEU B 1 110 ? -9.79000 39.53000 42.28600 1.000 55.27506 91 LEU B N 1
ATOM 3696 C CA . LEU B 1 110 ? -9.94500 38.48600 43.29000 1.000 61.36234 91 LEU B CA 1
ATOM 3697 C C . LEU B 1 110 ? -9.06900 38.67500 44.52000 1.000 54.22394 91 LEU B C 1
ATOM 3698 O O . LEU B 1 110 ? -9.29400 37.99700 45.52700 1.000 55.05640 91 LEU B O 1
ATOM 3703 N N . LEU B 1 111 ? -8.07500 39.54900 44.45900 1.000 52.85562 92 LEU B N 1
ATOM 3704 C CA . LEU B 1 111 ? -7.13400 39.68200 45.55900 1.000 51.77928 92 LEU B CA 1
ATOM 3705 C C . LEU B 1 111 ? -7.78900 40.35100 46.76500 1.000 61.02331 92 LEU B C 1
ATOM 3706 O O . LEU B 1 111 ? -8.51500 41.34000 46.61200 1.000 63.76446 92 LEU B O 1
ATOM 3711 N N . PRO B 1 112 ? -7.54500 39.84300 47.97000 1.000 68.01473 93 PRO B N 1
ATOM 3712 C CA . PRO B 1 112 ? -8.00300 40.54300 49.16300 1.000 77.70808 93 PRO B CA 1
ATOM 3713 C C . PRO B 1 112 ? -7.30600 41.88500 49.28000 1.000 89.72569 93 PRO B C 1
ATOM 3714 O O . PRO B 1 112 ? -6.17900 42.06000 48.78200 1.000 92.49339 93 PRO B O 1
ATOM 3718 N N . PRO B 1 113 ? -7.94100 42.86200 49.92300 1.000 99.57069 94 PRO B N 1
ATOM 3719 C CA . PRO B 1 113 ? -7.30000 44.17500 50.07100 1.000 105.09340 94 PRO B CA 1
ATOM 3720 C C . PRO B 1 113 ? -5.98200 44.06800 50.82700 1.000 103.24125 94 PRO B C 1
ATOM 3721 O O . PRO B 1 113 ? -5.86900 43.34800 51.82100 1.000 105.59827 94 PRO B O 1
ATOM 3725 N N . GLY B 1 114 ? -4.97300 44.77800 50.32500 1.000 98.95523 95 GLY B N 1
ATOM 3726 C CA . GLY B 1 114 ? -3.66000 44.75700 50.93900 1.000 98.07333 95 GLY B CA 1
ATOM 3727 C C . GLY B 1 114 ? -2.85800 43.49900 50.70300 1.000 95.84681 95 GLY B C 1
ATOM 3728 O O . GLY B 1 114 ? -1.93800 43.21200 51.47300 1.000 99.24621 95 GLY B O 1
ATOM 3729 N N . ALA B 1 115 ? -3.16600 42.74000 49.64900 1.000 89.36755 96 ALA B N 1
ATOM 3730 C CA . ALA B 1 115 ? -2.39300 41.53900 49.35600 1.000 78.26046 96 ALA B CA 1
ATOM 3731 C C . ALA B 1 115 ? -1.05800 41.85700 48.69600 1.000 65.79025 96 ALA B C 1
ATOM 3732 O O . ALA B 1 115 ? -0.07400 41.15200 48.93900 1.000 56.94715 96 ALA B O 1
ATOM 3734 N N . GLU B 1 116 ? -0.99800 42.90500 47.86900 1.000 73.08611 97 GLU B N 1
ATOM 3735 C CA . GLU B 1 116 ? 0.26900 43.28300 47.25500 1.000 76.21191 97 GLU B CA 1
ATOM 3736 C C . GLU B 1 116 ? 1.25200 43.85900 48.26200 1.000 76.28616 97 GLU B C 1
ATOM 3737 O O . GLU B 1 116 ? 2.45900 43.87000 47.99500 1.000 77.57333 97 GLU B O 1
ATOM 3743 N N . GLN B 1 117 ? 0.76200 44.34500 49.40500 1.000 79.52713 98 GLN B N 1
ATOM 3744 C CA . GLN B 1 117 ? 1.63300 44.89700 50.43500 1.000 81.45245 98 GLN B CA 1
ATOM 3745 C C . GLN B 1 117 ? 2.54400 43.84600 51.05200 1.000 65.52025 98 GLN B C 1
ATOM 3746 O O . GLN B 1 117 ? 3.58100 44.20000 51.62100 1.000 58.99019 98 GLN B O 1
ATOM 3752 N N . ASN B 1 118 ? 2.17800 42.56800 50.96500 1.000 55.63956 99 ASN B N 1
ATOM 3753 C CA . ASN B 1 118 ? 2.99000 41.50600 51.54100 1.000 51.95594 99 ASN B CA 1
ATOM 3754 C C . ASN B 1 118 ? 4.15400 41.10100 50.64800 1.000 53.90904 99 ASN B C 1
ATOM 3755 O O . ASN B 1 118 ? 4.98200 40.28600 51.06800 1.000 52.40383 99 ASN B O 1
ATOM 3760 N N . TYR B 1 119 ? 4.24000 41.63600 49.43500 1.000 55.64122 100 TYR B N 1
ATOM 3761 C CA . TYR B 1 119 ? 5.27900 41.25400 48.49600 1.000 53.58222 100 TYR B CA 1
ATOM 3762 C C . TYR B 1 119 ? 6.17600 42.44200 48.18000 1.000 49.27089 100 TYR B C 1
ATOM 3763 O O . TYR B 1 119 ? 5.79300 43.60300 48.34700 1.000 57.11340 100 TYR B O 1
ATOM 3772 N N . LEU B 1 120 ? 7.37800 42.12900 47.71500 1.000 48.77767 101 LEU B N 1
ATOM 3773 C CA . LEU B 1 120 ? 8.30300 43.15300 47.25000 1.000 53.96762 101 LEU B CA 1
ATOM 3774 C C . LEU B 1 120 ? 7.69400 43.91200 46.07500 1.000 54.46926 101 LEU B C 1
ATOM 3775 O O . LEU B 1 120 ? 7.28500 43.28700 45.08700 1.000 55.34772 101 LEU B O 1
ATOM 3780 N N . PRO B 1 121 ? 7.60500 45.24200 46.14100 1.000 57.76707 102 PRO B N 1
ATOM 3781 C CA . PRO B 1 121 ? 6.93200 45.97500 45.05500 1.000 55.83276 102 PRO B CA 1
ATOM 3782 C C . PRO B 1 121 ? 7.56800 45.75100 43.69600 1.000 63.48798 102 PRO B C 1
ATOM 3783 O O . PRO B 1 121 ? 6.85100 45.55900 42.70900 1.000 55.17840 102 PRO B O 1
ATOM 3787 N N . SER B 1 122 ? 8.88300 45.67800 43.63300 1.000 67.29146 103 SER B N 1
ATOM 3788 C CA . SER B 1 122 ? 9.55700 45.48400 42.33200 1.000 64.04526 103 SER B CA 1
ATOM 3789 C C . SER B 1 122 ? 9.19400 44.14200 41.70700 1.000 55.90518 103 SER B C 1
ATOM 3790 O O . SER B 1 122 ? 9.18900 44.04300 40.49700 1.000 56.53512 103 SER B O 1
ATOM 3793 N N . VAL B 1 123 ? 8.94400 43.13700 42.52900 1.000 53.20117 104 VAL B N 1
ATOM 3794 C CA . VAL B 1 123 ? 8.66700 41.77600 42.00500 1.000 58.56734 104 VAL B CA 1
ATOM 3795 C C . VAL B 1 123 ? 7.16900 41.65400 41.77100 1.000 58.09909 104 VAL B C 1
ATOM 3796 O O . VAL B 1 123 ? 6.77100 40.87900 40.95800 1.000 55.56629 104 VAL B O 1
ATOM 3800 N N . TRP B 1 124 ? 6.38500 42.43700 42.47800 1.000 58.00867 105 TRP B N 1
ATOM 3801 C CA . TRP B 1 124 ? 4.92300 42.39400 42.29600 1.000 55.29360 105 TRP B CA 1
ATOM 3802 C C . TRP B 1 124 ? 4.57600 43.05800 40.97000 1.000 57.84527 105 TRP B C 1
ATOM 3803 O O . TRP B 1 124 ? 3.71900 42.56800 40.27600 1.000 59.56189 105 TRP B O 1
ATOM 3814 N N . GLU B 1 125 ? 5.27200 44.13000 40.61800 1.000 67.45457 106 GLU B N 1
ATOM 3815 C CA . GLU B 1 125 ? 4.98600 44.82600 39.34200 1.000 73.82940 106 GLU B CA 1
ATOM 3816 C C . GLU B 1 125 ? 5.60900 44.04600 38.18800 1.000 65.62861 106 GLU B C 1
ATOM 3817 O O . GLU B 1 125 ? 5.16100 44.21100 37.08900 1.000 69.58370 106 GLU B O 1
ATOM 3823 N N . ALA B 1 126 ? 6.60000 43.21600 38.45900 1.000 59.62883 107 ALA B N 1
ATOM 3824 C CA . ALA B 1 126 ? 7.23600 42.43500 37.39100 1.000 70.00773 107 ALA B CA 1
ATOM 3825 C C . ALA B 1 126 ? 6.26900 41.39500 36.84800 1.000 73.74306 107 ALA B C 1
ATOM 3826 O O . ALA B 1 126 ? 6.60500 40.75300 35.88200 1.000 74.42711 107 ALA B O 1
ATOM 3828 N N . ALA B 1 127 ? 5.10400 41.24900 37.45300 1.000 69.31158 108 ALA B N 1
ATOM 3829 C CA . ALA B 1 127 ? 4.15500 40.22400 37.05200 1.000 58.25307 108 ALA B CA 1
ATOM 3830 C C . ALA B 1 127 ? 2.85000 40.83200 36.56400 1.000 55.95438 108 ALA B C 1
ATOM 3831 O O . ALA B 1 127 ? 1.87200 40.10300 36.37100 1.000 61.41235 108 ALA B O 1
ATOM 3833 N N . ARG B 1 128 ? 2.80900 42.14700 36.37600 1.000 54.07070 109 ARG B N 1
ATOM 3834 C CA . ARG B 1 128 ? 1.64300 42.82700 35.83600 1.000 68.90045 109 ARG B CA 1
ATOM 3835 C C . ARG B 1 128 ? 1.88500 43.11400 34.36000 1.000 90.38154 109 ARG B C 1
ATOM 3836 O O . ARG B 1 128 ? 2.83800 43.81800 34.00800 1.000 98.75291 109 ARG B O 1
ATOM 3844 N N . ASP B 1 129 ? 1.03700 42.56300 33.50500 1.000 95.62723 110 ASP B N 1
ATOM 3845 C CA . ASP B 1 129 ? 1.14300 42.83300 32.07800 1.000 96.22487 110 ASP B CA 1
ATOM 3846 C C . ASP B 1 129 ? 0.42500 44.13800 31.75100 1.000 95.26727 110 ASP B C 1
ATOM 3847 O O . ASP B 1 129 ? -0.71400 44.33400 32.18700 1.000 93.69495 110 ASP B O 1
ATOM 3852 N N . PRO B 1 130 ? 1.04800 45.04500 30.99600 1.000 98.37011 111 PRO B N 1
ATOM 3853 C CA . PRO B 1 130 ? 0.36700 46.30700 30.66100 1.000 103.82436 111 PRO B CA 1
ATOM 3854 C C . PRO B 1 130 ? -0.90600 46.10900 29.86300 1.000 103.95336 111 PRO B C 1
ATOM 3855 O O . PRO B 1 130 ? -1.72300 47.03400 29.78400 1.000 107.08292 111 PRO B O 1
ATOM 3859 N N . GLU B 1 131 ? -1.10800 44.92600 29.28100 1.000 101.97047 112 GLU B N 1
ATOM 3860 C CA . GLU B 1 131 ? -2.26800 44.65400 28.45000 1.000 102.87930 112 GLU B CA 1
ATOM 3861 C C . GLU B 1 131 ? -3.29000 43.72800 29.09400 1.000 94.30613 112 GLU B C 1
ATOM 3862 O O . GLU B 1 131 ? -4.44500 43.72400 28.65600 1.000 104.79520 112 GLU B O 1
ATOM 3868 N N . ALA B 1 132 ? -2.91100 42.94600 30.11200 1.000 75.83748 113 ALA B N 1
ATOM 3869 C CA . ALA B 1 132 ? -3.86600 42.03900 30.74000 1.000 67.39133 113 ALA B CA 1
ATOM 3870 C C . ALA B 1 132 ? -3.98300 42.18200 32.25300 1.000 66.02316 113 ALA B C 1
ATOM 3871 O O . ALA B 1 132 ? -4.63600 41.34200 32.88300 1.000 62.22176 113 ALA B O 1
ATOM 3873 N N . GLY B 1 133 ? -3.37000 43.19300 32.86300 1.000 65.90651 114 GLY B N 1
ATOM 3874 C CA . GLY B 1 133 ? -3.50400 43.35600 34.29800 1.000 63.41760 114 GLY B CA 1
ATOM 3875 C C . GLY B 1 133 ? -2.49100 42.54600 35.08600 1.000 56.14860 114 GLY B C 1
ATOM 3876 O O . GLY B 1 133 ? -1.43600 42.14100 34.59200 1.000 61.06337 114 GLY B O 1
ATOM 3877 N N . GLN B 1 134 ? -2.84000 42.30200 36.34700 1.000 52.49524 115 GLN B N 1
ATOM 3878 C CA . GLN B 1 134 ? -2.03300 41.47100 37.23900 1.000 57.43339 115 GLN B CA 1
ATOM 3879 C C . GLN B 1 134 ? -2.37600 40.01600 36.94500 1.000 56.31187 115 GLN B C 1
ATOM 3880 O O . GLN B 1 134 ? -3.37400 39.48800 37.44000 1.000 65.58171 115 GLN B O 1
ATOM 3886 N N . ILE B 1 135 ? -1.54500 39.35500 36.13500 1.000 49.89259 116 ILE B N 1
ATOM 3887 C CA . ILE B 1 135 ? -1.85300 38.01900 35.64100 1.000 47.90495 116 ILE B CA 1
ATOM 3888 C C . ILE B 1 135 ? -1.19100 36.92300 36.45600 1.000 45.84626 116 ILE B C 1
ATOM 3889 O O . ILE B 1 135 ? -1.42900 35.73700 36.19200 1.000 51.04768 116 ILE B O 1
ATOM 3894 N N . ALA B 1 136 ? -0.36600 37.27400 37.43500 1.000 48.90566 117 ALA B N 1
ATOM 3895 C CA . ALA B 1 136 ? 0.32400 36.25500 38.20400 1.000 49.04903 117 ALA B CA 1
ATOM 3896 C C . ALA B 1 136 ? 0.67900 36.81000 39.57500 1.000 48.70215 117 ALA B C 1
ATOM 3897 O O . ALA B 1 136 ? 0.79600 38.02300 39.76900 1.000 49.45950 117 ALA B O 1
ATOM 3899 N N . ILE B 1 137 ? 0.84000 35.90000 40.52100 1.000 49.61733 118 ILE B N 1
ATOM 3900 C CA . ILE B 1 137 ? 1.30700 36.22400 41.86400 1.000 48.88273 118 ILE B CA 1
ATOM 3901 C C . ILE B 1 137 ? 2.77000 35.80500 41.95500 1.000 53.95899 118 ILE B C 1
ATOM 3902 O O . ILE B 1 137 ? 3.10200 34.68100 41.55000 1.000 56.15043 118 ILE B O 1
ATOM 3907 N N . PRO B 1 138 ? 3.66400 36.66600 42.44000 1.000 65.48370 119 PRO B N 1
ATOM 3908 C CA . PRO B 1 138 ? 5.08100 36.28900 42.51400 1.000 61.88649 119 PRO B CA 1
ATOM 3909 C C . PRO B 1 138 ? 5.30100 35.17200 43.52200 1.000 58.62763 119 PRO B C 1
ATOM 3910 O O . PRO B 1 138 ? 4.68800 35.14700 44.59200 1.000 71.77311 119 PRO B O 1
ATOM 3914 N N . TRP B 1 139 ? 6.17700 34.23600 43.16700 1.000 57.06821 120 TRP B N 1
ATOM 3915 C CA . TRP B 1 139 ? 6.52800 33.16600 44.08900 1.000 58.41104 120 TRP B CA 1
ATOM 3916 C C . TRP B 1 139 ? 7.96900 33.34700 44.54500 1.000 59.39927 120 TRP B C 1
ATOM 3917 O O . TRP B 1 139 ? 8.27000 34.29200 45.27700 1.000 62.91286 120 TRP B O 1
ATOM 3928 N N . TYR B 1 140 ? 8.87100 32.48500 44.09700 1.000 54.21098 121 TYR B N 1
ATOM 3929 C CA . TYR B 1 140 ? 10.27300 32.57300 44.47900 1.000 62.20464 121 TYR B CA 1
ATOM 3930 C C . TYR B 1 140 ? 11.08800 33.09500 43.30500 1.000 66.24280 121 TYR B C 1
ATOM 3931 O O . TYR B 1 140 ? 10.60800 33.18700 42.17400 1.000 62.20631 121 TYR B O 1
ATOM 3940 N N . LEU B 1 141 ? 12.34800 33.42100 43.57800 1.000 68.07105 122 LEU B N 1
ATOM 3941 C CA . LEU B 1 141 ? 13.18200 34.00900 42.54400 1.000 64.67214 122 LEU B CA 1
ATOM 3942 C C . LEU B 1 141 ? 14.65000 33.70300 42.80500 1.000 64.19752 122 LEU B C 1
ATOM 3943 O O . LEU B 1 141 ? 15.05700 33.40700 43.93100 1.000 64.74763 122 LEU B O 1
ATOM 3948 N N . THR B 1 142 ? 15.44400 33.77700 41.74000 1.000 72.97171 123 THR B N 1
ATOM 3949 C CA . THR B 1 142 ? 16.88600 33.59000 41.82700 1.000 70.37665 123 THR B CA 1
ATOM 3950 C C . THR B 1 142 ? 17.53900 34.81400 41.21300 1.000 68.10118 123 THR B C 1
ATOM 3951 O O . THR B 1 142 ? 17.21100 35.19900 40.08800 1.000 63.73299 123 THR B O 1
ATOM 3955 N N . VAL B 1 143 ? 18.47500 35.40500 41.94300 1.000 77.81381 124 VAL B N 1
ATOM 3956 C CA . VAL B 1 143 ? 19.24800 36.54400 41.47000 1.000 84.14810 124 VAL B CA 1
ATOM 3957 C C . VAL B 1 143 ? 20.59300 36.01600 41.01200 1.000 87.01724 124 VAL B C 1
ATOM 3958 O O . VAL B 1 143 ? 21.35500 35.46600 41.81600 1.000 95.92066 124 VAL B O 1
ATOM 3962 N N . ARG B 1 144 ? 20.88500 36.16200 39.72500 1.000 79.45610 125 ARG B N 1
ATOM 3963 C CA . ARG B 1 144 ? 22.15500 35.65700 39.23500 1.000 81.43809 125 ARG B CA 1
ATOM 3964 C C . ARG B 1 144 ? 23.26200 36.58100 39.71700 1.000 76.75818 125 ARG B C 1
ATOM 3965 O O . ARG B 1 144 ? 23.16100 37.80800 39.61900 1.000 86.65118 125 ARG B O 1
ATOM 3973 N N . LEU B 1 145 ? 24.29900 35.98800 40.28200 1.000 65.40414 126 LEU B N 1
ATOM 3974 C CA . LEU B 1 145 ? 25.44000 36.72600 40.77800 1.000 59.49405 126 LEU B CA 1
ATOM 3975 C C . LEU B 1 145 ? 26.59500 36.56000 39.80100 1.000 54.95134 126 LEU B C 1
ATOM 3976 O O . LEU B 1 145 ? 26.50000 35.84900 38.79800 1.000 54.34931 126 LEU B O 1
ATOM 3981 N N . SER B 1 146 ? 27.71100 37.19900 40.11200 1.000 59.82434 127 SER B N 1
ATOM 3982 C CA . SER B 1 146 ? 28.94600 36.98000 39.37200 1.000 51.31776 127 SER B CA 1
ATOM 3983 C C . SER B 1 146 ? 29.77300 36.01500 40.20600 1.000 55.59342 127 SER B C 1
ATOM 3984 O O . SER B 1 146 ? 30.35300 36.39800 41.22500 1.000 51.44457 127 SER B O 1
ATOM 3987 N N . LEU B 1 147 ? 29.80600 34.75300 39.78200 1.000 58.96071 128 LEU B N 1
ATOM 3988 C CA . LEU B 1 147 ? 30.70900 33.77900 40.37700 1.000 55.97373 128 LEU B CA 1
ATOM 3989 C C . LEU B 1 147 ? 32.06400 33.97400 39.71900 1.000 57.51036 128 LEU B C 1
ATOM 3990 O O . LEU B 1 147 ? 32.25100 33.63100 38.54700 1.000 61.97866 128 LEU B O 1
ATOM 3995 N N . VAL B 1 148 ? 33.01200 34.51400 40.47400 1.000 60.40321 129 VAL B N 1
ATOM 3996 C CA . VAL B 1 148 ? 34.28300 34.98300 39.94200 1.000 55.74972 129 VAL B CA 1
ATOM 3997 C C . VAL B 1 148 ? 35.37600 34.01500 40.35300 1.000 57.53415 129 VAL B C 1
ATOM 3998 O O . VAL B 1 148 ? 35.47700 33.64000 41.52800 1.000 60.22363 129 VAL B O 1
ATOM 4002 N N . ASN B 1 149 ? 36.17800 33.59600 39.37900 1.000 59.24259 130 ASN B N 1
ATOM 4003 C CA . ASN B 1 149 ? 37.37100 32.80400 39.64800 1.000 50.69101 130 ASN B CA 1
ATOM 4004 C C . ASN B 1 149 ? 38.40300 33.73600 40.26500 1.000 54.11023 130 ASN B C 1
ATOM 4005 O O . ASN B 1 149 ? 39.03300 34.53400 39.56900 1.000 65.30613 130 ASN B O 1
ATOM 4010 N N . GLY B 1 150 ? 38.56200 33.64700 41.58900 1.000 61.26761 131 GLY B N 1
ATOM 4011 C CA . GLY B 1 150 ? 39.43200 34.57300 42.29300 1.000 68.90336 131 GLY B CA 1
ATOM 4012 C C . GLY B 1 150 ? 40.90000 34.43800 41.94600 1.000 78.20733 131 GLY B C 1
ATOM 4013 O O . GLY B 1 150 ? 41.65500 35.40800 42.05500 1.000 78.84888 131 GLY B O 1
ATOM 4014 N N . ASP B 1 151 ? 41.33600 33.24300 41.53900 1.000 82.31754 132 ASP B N 1
ATOM 4015 C CA . ASP B 1 151 ? 42.73500 33.08900 41.15400 1.000 82.77048 132 ASP B CA 1
ATOM 4016 C C . ASP B 1 151 ? 43.02100 33.79400 39.83400 1.000 78.38750 132 ASP B C 1
ATOM 4017 O O . ASP B 1 151 ? 44.06500 34.43900 39.68300 1.000 86.22212 132 ASP B O 1
ATOM 4022 N N . LEU B 1 152 ? 42.10100 33.69300 38.87100 1.000 70.25435 133 LEU B N 1
ATOM 4023 C CA . LEU B 1 152 ? 42.27100 34.39900 37.60500 1.000 71.28885 133 LEU B CA 1
ATOM 4024 C C . LEU B 1 152 ? 42.17400 35.90800 37.78900 1.000 73.17283 133 LEU B C 1
ATOM 4025 O O . LEU B 1 152 ? 42.87600 36.66800 37.11100 1.000 77.67491 133 LEU B O 1
ATOM 4030 N N . LEU B 1 153 ? 41.29100 36.35900 38.68300 1.000 70.94058 134 LEU B N 1
ATOM 4031 C CA . LEU B 1 153 ? 41.15900 37.79000 38.93600 1.000 71.13234 134 LEU B CA 1
ATOM 4032 C C . LEU B 1 153 ? 42.39900 38.33900 39.62900 1.000 73.49667 134 LEU B C 1
ATOM 4033 O O . LEU B 1 153 ? 42.94300 39.37400 39.22500 1.000 74.26017 134 LEU B O 1
ATOM 4038 N N . ARG B 1 154 ? 42.85800 37.65700 40.68200 1.000 67.27027 135 ARG B N 1
ATOM 4039 C CA . ARG B 1 154 ? 44.07700 38.08300 41.35900 1.000 89.91838 135 ARG B CA 1
ATOM 4040 C C . ARG B 1 154 ? 45.27500 37.99400 40.42500 1.000 89.72101 135 ARG B C 1
ATOM 4041 O O . ARG B 1 154 ? 46.17000 38.84600 40.46800 1.000 96.33960 135 ARG B O 1
ATOM 4049 N N . GLN B 1 155 ? 45.30200 36.97500 39.56200 1.000 82.70467 136 GLN B N 1
ATOM 4050 C CA . GLN B 1 155 ? 46.36200 36.88900 38.56600 1.000 80.91230 136 GLN B CA 1
ATOM 4051 C C . GLN B 1 155 ? 46.31400 38.07600 37.61600 1.000 82.72242 136 GLN B C 1
ATOM 4052 O O . GLN B 1 155 ? 47.36000 38.53800 37.14600 1.000 87.82283 136 GLN B O 1
ATOM 4058 N N . ALA B 1 156 ? 45.11700 38.58700 37.33500 1.000 77.60425 137 ALA B N 1
ATOM 4059 C CA . ALA B 1 156 ? 44.93600 39.75400 36.48600 1.000 73.51636 137 ALA B CA 1
ATOM 4060 C C . ALA B 1 156 ? 45.04900 41.06800 37.25000 1.000 80.97062 137 ALA B C 1
ATOM 4061 O O . ALA B 1 156 ? 44.87700 42.13300 36.64600 1.000 80.20618 137 ALA B O 1
ATOM 4063 N N . GLY B 1 157 ? 45.30700 41.02300 38.55600 1.000 87.83396 138 GLY B N 1
ATOM 4064 C CA . GLY B 1 157 ? 45.45600 42.23900 39.33400 1.000 90.79822 138 GLY B CA 1
ATOM 4065 C C . GLY B 1 157 ? 44.18400 43.00800 39.60800 1.000 93.03643 138 GLY B C 1
ATOM 4066 O O . GLY B 1 157 ? 44.22000 44.24000 39.67300 1.000 99.58386 138 GLY B O 1
ATOM 4067 N N . LEU B 1 158 ? 43.06000 42.32100 39.77900 1.000 88.47593 139 LEU B N 1
ATOM 4068 C CA . LEU B 1 158 ? 41.79300 43.00900 40.01100 1.000 81.92302 139 LEU B CA 1
ATOM 4069 C C . LEU B 1 158 ? 41.15900 42.62200 41.34900 1.000 74.11015 139 LEU B C 1
ATOM 4070 O O . LEU B 1 158 ? 41.77500 41.94300 42.16900 1.000 73.48143 139 LEU B O 1
ATOM 4075 N N . ALA B 1 161 ? 35.92800 42.49700 40.88600 1.000 71.36615 142 ALA B N 1
ATOM 4076 C CA . ALA B 1 161 ? 35.22300 42.28100 39.63500 1.000 73.48913 142 ALA B CA 1
ATOM 4077 C C . ALA B 1 161 ? 34.45100 43.54000 39.23700 1.000 83.74339 142 ALA B C 1
ATOM 4078 O O . ALA B 1 161 ? 34.02900 44.31400 40.10000 1.000 88.04009 142 ALA B O 1
ATOM 4080 N N . PRO B 1 162 ? 34.25900 43.77400 37.94000 1.000 79.98641 143 PRO B N 1
ATOM 4081 C CA . PRO B 1 162 ? 33.49700 44.95300 37.51900 1.000 82.28041 143 PRO B CA 1
ATOM 4082 C C . PRO B 1 162 ? 32.03500 44.81700 37.90600 1.000 76.98930 143 PRO B C 1
ATOM 4083 O O . PRO B 1 162 ? 31.50100 43.71700 38.06200 1.000 82.50831 143 PRO B O 1
ATOM 4087 N N . ARG B 1 163 ? 31.38000 45.96600 38.05500 1.000 70.99807 144 ARG B N 1
ATOM 4088 C CA . ARG B 1 163 ? 29.98400 45.99500 38.45600 1.000 72.29805 144 ARG B CA 1
ATOM 4089 C C . ARG B 1 163 ? 29.07000 46.72300 37.48200 1.000 76.18428 144 ARG B C 1
ATOM 4090 O O . ARG B 1 163 ? 27.84600 46.60100 37.60900 1.000 75.86067 144 ARG B O 1
ATOM 4098 N N . ARG B 1 164 ? 29.64100 47.47500 36.54100 1.000 78.13113 145 ARG B N 1
ATOM 4099 C CA . ARG B 1 164 ? 28.88600 48.25000 35.51300 1.000 73.14566 145 ARG B CA 1
ATOM 4100 C C . ARG B 1 164 ? 29.29500 47.74300 34.12400 1.000 65.73028 145 ARG B C 1
ATOM 4101 O O . ARG B 1 164 ? 30.46500 47.44000 33.98000 1.000 66.67776 145 ARG B O 1
ATOM 4109 N N . TRP B 1 165 ? 28.39700 47.74000 33.13100 1.000 62.27561 146 TRP B N 1
ATOM 4110 C CA . TRP B 1 165 ? 28.71400 47.23600 31.79800 1.000 54.49635 146 TRP B CA 1
ATOM 4111 C C . TRP B 1 165 ? 29.83200 48.03400 31.14200 1.000 57.03775 146 TRP B C 1
ATOM 4112 O O . TRP B 1 165 ? 30.64200 47.46800 30.40200 1.000 62.42581 146 TRP B O 1
ATOM 4123 N N . ASP B 1 166 ? 29.90500 49.34000 31.40500 1.000 63.21354 147 ASP B N 1
ATOM 4124 C CA . ASP B 1 166 ? 30.98100 50.14600 30.84000 1.000 57.90373 147 ASP B CA 1
ATOM 4125 C C . ASP B 1 166 ? 32.34000 49.82900 31.45600 1.000 61.86659 147 ASP B C 1
ATOM 4126 O O . ASP B 1 166 ? 33.35100 50.37100 30.99700 1.000 60.42945 147 ASP B O 1
ATOM 4131 N N . GLU B 1 167 ? 32.38900 48.98000 32.48400 1.000 58.03219 148 GLU B N 1
ATOM 4132 C CA . GLU B 1 167 ? 33.64300 48.50400 33.04600 1.000 58.81238 148 GLU B CA 1
ATOM 4133 C C . GLU B 1 167 ? 34.05700 47.14100 32.50500 1.000 63.52067 148 GLU B C 1
ATOM 4134 O O . GLU B 1 167 ? 35.18100 46.70300 32.76800 1.000 66.59755 148 GLU B O 1
ATOM 4140 N N . VAL B 1 168 ? 33.19200 46.48100 31.74200 1.000 66.44139 149 VAL B N 1
ATOM 4141 C CA . VAL B 1 168 ? 33.45100 45.14900 31.19500 1.000 61.14569 149 VAL B CA 1
ATOM 4142 C C . VAL B 1 168 ? 34.57500 45.16500 30.15900 1.000 52.70383 149 VAL B C 1
ATOM 4143 O O . VAL B 1 168 ? 35.43200 44.27000 30.19200 1.000 54.38177 149 VAL B O 1
ATOM 4147 N N . PRO B 1 169 ? 34.62300 46.11900 29.21600 1.000 51.15705 150 PRO B N 1
ATOM 4148 C CA . PRO B 1 169 ? 35.71200 46.07200 28.22000 1.000 60.04833 150 PRO B CA 1
ATOM 4149 C C . PRO B 1 169 ? 37.10100 46.08700 28.83800 1.000 64.08996 150 PRO B C 1
ATOM 4150 O O . PRO B 1 169 ? 37.93200 45.23100 28.50300 1.000 65.68593 150 PRO B O 1
ATOM 4154 N N . ALA B 1 170 ? 37.38200 47.05200 29.72100 1.000 60.71900 151 ALA B N 1
ATOM 4155 C CA . ALA B 1 170 ? 38.68900 47.11000 30.37100 1.000 60.68932 151 ALA B CA 1
ATOM 4156 C C . ALA B 1 170 ? 38.96200 45.84800 31.17900 1.000 57.90430 151 ALA B C 1
ATOM 4157 O O . ALA B 1 170 ? 40.09000 45.34000 31.19400 1.000 58.65718 151 ALA B O 1
ATOM 4159 N N . TYR B 1 171 ? 37.94200 45.33300 31.86500 1.000 56.37576 152 TYR B N 1
ATOM 4160 C CA . TYR B 1 171 ? 38.10200 44.09900 32.62600 1.000 56.40337 152 TYR B CA 1
ATOM 4161 C C . TYR B 1 171 ? 38.40500 42.92200 31.70300 1.000 61.24457 152 TYR B C 1
ATOM 4162 O O . TYR B 1 171 ? 39.34200 42.15300 31.94400 1.000 57.32127 152 TYR B O 1
ATOM 4171 N N . ALA B 1 172 ? 37.61400 42.76800 30.63800 1.000 61.43526 153 ALA B N 1
ATOM 4172 C CA . ALA B 1 172 ? 37.80000 41.65000 29.71400 1.000 54.65519 153 ALA B CA 1
ATOM 4173 C C . ALA B 1 172 ? 39.16800 41.69700 29.04300 1.000 55.36031 153 ALA B C 1
ATOM 4174 O O . ALA B 1 17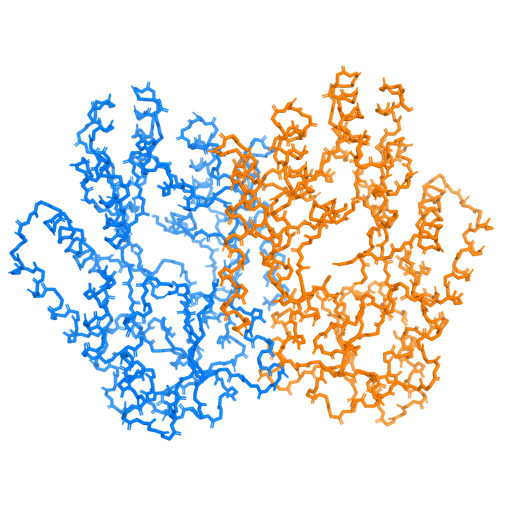2 ? 39.79500 40.65400 28.82500 1.000 48.26372 153 ALA B O 1
ATOM 4176 N N . ARG B 1 173 ? 39.62600 42.89200 28.66000 1.000 54.65004 154 ARG B N 1
ATOM 4177 C CA . ARG B 1 173 ? 40.96600 43.02600 28.09700 1.000 58.40561 154 ARG B CA 1
ATOM 4178 C C . ARG B 1 173 ? 42.03200 42.61700 29.11000 1.000 66.95442 154 ARG B C 1
ATOM 4179 O O . ARG B 1 173 ? 42.97600 41.89100 28.77600 1.000 63.56045 154 ARG B O 1
ATOM 4187 N N . SER B 1 174 ? 41.90600 43.09100 30.35400 1.000 75.89110 155 SER B N 1
ATOM 4188 C CA . SER B 1 174 ? 42.90300 42.77200 31.37300 1.000 79.01272 155 SER B CA 1
ATOM 4189 C C . SER B 1 174 ? 42.94900 41.27500 31.65800 1.000 69.69682 155 SER B C 1
ATOM 4190 O O . SER B 1 174 ? 44.02400 40.71600 31.89500 1.000 72.63421 155 SER B O 1
ATOM 4193 N N . ILE B 1 175 ? 41.79600 40.60600 31.63400 1.000 59.51437 156 ILE B N 1
ATOM 4194 C CA . ILE B 1 175 ? 41.78400 39.15800 31.82500 1.000 58.27524 156 ILE B CA 1
ATOM 4195 C C . ILE B 1 175 ? 42.40400 38.45900 30.61800 1.000 59.84039 156 ILE B C 1
ATOM 4196 O O . ILE B 1 175 ? 43.12800 37.46400 30.76100 1.000 51.55270 156 ILE B O 1
ATOM 4201 N N . ARG B 1 176 ? 42.13600 38.96900 29.41300 1.000 54.77241 157 ARG B N 1
ATOM 4202 C CA . ARG B 1 176 ? 42.62600 38.31500 28.20400 1.000 66.00394 157 ARG B CA 1
ATOM 4203 C C . ARG B 1 176 ? 44.14500 38.36600 28.12100 1.000 71.08861 157 ARG B C 1
ATOM 4204 O O . ARG B 1 176 ? 44.78300 37.38100 27.73200 1.000 78.91692 157 ARG B O 1
ATOM 4212 N N . GLU B 1 177 ? 44.74000 39.50300 28.47300 1.000 71.10149 158 GLU B N 1
ATOM 4213 C CA . GLU B 1 177 ? 46.17200 39.70000 28.28800 1.000 67.03124 158 GLU B CA 1
ATOM 4214 C C . GLU B 1 177 ? 47.00100 39.27100 29.49100 1.000 66.18170 158 GLU B C 1
ATOM 4215 O O . GLU B 1 177 ? 48.13800 38.81900 29.31500 1.000 66.55885 158 GLU B O 1
ATOM 4221 N N . ARG B 1 178 ? 46.45800 39.37400 30.70400 1.000 69.24186 159 ARG B N 1
ATOM 4222 C CA . ARG B 1 178 ? 47.22100 39.05500 31.90500 1.000 80.13207 159 ARG B CA 1
ATOM 4223 C C . ARG B 1 178 ? 47.07400 37.60200 32.33800 1.000 78.23603 159 ARG B C 1
ATOM 4224 O O . ARG B 1 178 ? 47.93600 37.09900 33.06700 1.000 84.81041 159 ARG B O 1
ATOM 4232 N N . THR B 1 179 ? 46.00600 36.92100 31.92000 1.000 81.58103 160 THR B N 1
ATOM 4233 C CA . THR B 1 179 ? 45.80900 35.51600 32.24600 1.000 78.30386 160 THR B CA 1
ATOM 4234 C C . THR B 1 179 ? 45.69400 34.60800 31.03200 1.000 70.97410 160 THR B C 1
ATOM 4235 O O . THR B 1 179 ? 45.81100 33.38800 31.18800 1.000 69.47818 160 THR B O 1
ATOM 4239 N N . GLY B 1 180 ? 45.46900 35.15500 29.83900 1.000 71.40758 161 GLY B N 1
ATOM 4240 C CA . GLY B 1 180 ? 45.22900 34.35700 28.65600 1.000 61.45673 161 GLY B CA 1
ATOM 4241 C C . GLY B 1 180 ? 43.84800 33.75100 28.55800 1.000 63.19334 161 GLY B C 1
ATOM 4242 O O . GLY B 1 180 ? 43.49700 33.22300 27.49700 1.000 76.12813 161 GLY B O 1
ATOM 4243 N N . ARG B 1 181 ? 43.05800 33.78400 29.62600 1.000 66.22623 162 ARG B N 1
ATOM 4244 C CA . ARG B 1 181 ? 41.69200 33.28700 29.60500 1.000 67.32752 162 ARG B CA 1
ATOM 4245 C C . ARG B 1 181 ? 40.72000 34.42300 29.28700 1.000 67.84841 162 ARG B C 1
ATOM 4246 O O . ARG B 1 181 ? 41.11400 35.57300 29.07700 1.000 76.82451 162 ARG B O 1
ATOM 4254 N N . TYR B 1 182 ? 39.42900 34.10000 29.25400 1.000 58.58044 163 TYR B N 1
ATOM 4255 C CA . TYR B 1 182 ? 38.39000 35.06200 28.91600 1.000 57.49520 163 TYR B CA 1
ATOM 4256 C C . TYR B 1 182 ? 37.70000 35.54700 30.18200 1.000 56.35365 163 TYR B C 1
ATOM 4257 O O . TYR B 1 182 ? 37.50900 34.78100 31.13100 1.000 56.36322 163 TYR B O 1
ATOM 4266 N N . GLY B 1 183 ? 37.33000 36.82900 30.18800 1.000 54.50754 164 GLY B N 1
ATOM 4267 C CA . GLY B 1 183 ? 36.73300 37.41500 31.37200 1.000 57.76374 164 GLY B CA 1
ATOM 4268 C C . GLY B 1 183 ? 35.28200 37.04700 31.58600 1.000 58.46540 164 GLY B C 1
ATOM 4269 O O . GLY B 1 183 ? 34.84700 36.89300 32.73100 1.000 63.76405 164 GLY B O 1
ATOM 4270 N N . LEU B 1 184 ? 34.51500 36.88900 30.51000 1.000 53.30458 165 LEU B N 1
ATOM 4271 C CA . LEU B 1 184 ? 33.09900 36.57100 30.64300 1.000 53.96975 165 LEU B CA 1
ATOM 4272 C C . LEU B 1 184 ? 32.60600 35.90600 29.36500 1.000 42.96074 165 LEU B C 1
ATOM 4273 O O . LEU B 1 184 ? 33.31300 35.83600 28.35800 1.000 44.01121 165 LEU B O 1
ATOM 4278 N N . PHE B 1 185 ? 31.36200 35.44000 29.42400 1.000 41.10858 166 PHE B N 1
ATOM 4279 C CA . PHE B 1 185 ? 30.74000 34.67900 28.34400 1.000 34.75680 166 PHE B CA 1
ATOM 4280 C C . PHE B 1 185 ? 29.26200 35.03100 28.34300 1.000 33.56447 166 PHE B C 1
ATOM 4281 O O . PHE B 1 185 ? 28.52300 34.56600 29.21100 1.000 45.49450 166 PHE B O 1
ATOM 4289 N N . VAL B 1 186 ? 28.82500 35.81700 27.36600 1.000 42.50815 167 VAL B N 1
ATOM 4290 C CA . VAL B 1 186 ? 27.41600 36.15900 27.21600 1.000 39.94998 167 VAL B CA 1
ATOM 4291 C C . VAL B 1 186 ? 26.95000 35.63600 25.86500 1.000 36.25063 167 VAL B C 1
ATOM 4292 O O . VAL B 1 186 ? 27.50000 36.00900 24.82000 1.000 42.02216 167 VAL B O 1
ATOM 4296 N N . THR B 1 187 ? 25.96100 34.74800 25.89000 1.000 39.19174 168 THR B N 1
ATOM 4297 C CA . THR B 1 187 ? 25.49800 34.11800 24.66700 1.000 38.22872 168 THR B CA 1
ATOM 4298 C C . THR B 1 187 ? 24.65800 35.09100 23.84900 1.000 38.83012 168 THR B C 1
ATOM 4299 O O . THR B 1 187 ? 23.94500 35.94400 24.38500 1.000 42.09939 168 THR B O 1
ATOM 4303 N N . VAL B 1 188 ? 24.76100 34.96600 22.53200 1.000 43.13180 169 VAL B N 1
ATOM 4304 C CA . VAL B 1 188 ? 23.92400 35.72800 21.62000 1.000 42.43771 169 VAL B CA 1
ATOM 4305 C C . VAL B 1 188 ? 23.11500 34.78100 20.73300 1.000 40.17097 169 VAL B C 1
ATOM 4306 O O . VAL B 1 188 ? 22.63100 35.15700 19.67200 1.000 44.80088 169 VAL B O 1
ATOM 4310 N N . VAL B 1 189 ? 22.94900 33.54300 21.19100 1.000 38.76748 170 VAL B N 1
ATOM 4311 C CA . VAL B 1 189 ? 22.11200 32.55100 20.52700 1.000 35.69871 170 VAL B CA 1
ATOM 4312 C C . VAL B 1 189 ? 20.65500 32.97000 20.67000 1.000 43.09225 170 VAL B C 1
ATOM 4313 O O . VAL B 1 189 ? 20.16900 33.10700 21.80200 1.000 48.87841 170 VAL B O 1
ATOM 4317 N N . PRO B 1 190 ? 19.93000 33.18700 19.55400 1.000 51.38898 171 PRO B N 1
ATOM 4318 C CA . PRO B 1 190 ? 18.58600 33.78900 19.60800 1.000 52.84273 171 PRO B CA 1
ATOM 4319 C C . PRO B 1 190 ? 17.66200 33.22400 20.67900 1.000 57.87664 171 PRO B C 1
ATOM 4320 O O . PRO B 1 190 ? 16.99000 33.99300 21.37200 1.000 56.95598 171 PRO B O 1
ATOM 4324 N N . ASP B 1 191 ? 17.60200 31.90200 20.82200 1.000 54.84326 172 ASP B N 1
ATOM 4325 C CA . ASP B 1 191 ? 16.67100 31.27400 21.75700 1.000 59.24878 172 ASP B CA 1
ATOM 4326 C C . ASP B 1 191 ? 17.36600 30.79300 23.02500 1.000 59.73100 172 ASP B C 1
ATOM 4327 O O . ASP B 1 191 ? 17.02900 29.73100 23.55600 1.000 67.79949 172 ASP B O 1
ATOM 4332 N N . ASP B 1 192 ? 18.32000 31.56000 23.55500 1.000 52.49217 173 ASP B N 1
ATOM 4333 C CA . ASP B 1 192 ? 18.93900 31.19700 24.82600 1.000 61.89960 173 ASP B CA 1
ATOM 4334 C C . ASP B 1 192 ? 18.73600 32.24400 25.91400 1.000 49.59018 173 ASP B C 1
ATOM 4335 O O . ASP B 1 192 ? 17.66700 32.85000 26.01500 1.000 51.73634 173 ASP B O 1
ATOM 4340 N N . SER B 1 193 ? 19.77300 32.47000 26.71700 1.000 46.67601 174 SER B N 1
ATOM 4341 C CA . SER B 1 193 ? 19.68500 33.39900 27.83500 1.000 48.64287 174 SER B CA 1
ATOM 4342 C C . SER B 1 193 ? 19.39800 34.81600 27.35700 1.000 49.85210 174 SER B C 1
ATOM 4343 O O . SER B 1 193 ? 19.84600 35.24300 26.29000 1.000 49.88922 174 SER B O 1
ATOM 4346 N N . ALA B 1 194 ? 18.67500 35.56200 28.19000 1.000 47.44576 175 ALA B N 1
ATOM 4347 C CA . ALA B 1 194 ? 18.29900 36.93700 27.89400 1.000 44.21782 175 ALA B CA 1
ATOM 4348 C C . ALA B 1 194 ? 19.26100 37.95000 28.49100 1.000 43.56347 175 ALA B C 1
ATOM 4349 O O . ALA B 1 194 ? 18.97800 39.15300 28.44800 1.000 50.35031 175 ALA B O 1
ATOM 4351 N N . GLU B 1 195 ? 20.40500 37.49700 29.00800 1.000 40.31056 176 GLU B N 1
ATOM 4352 C CA . GLU B 1 195 ? 21.31400 38.40400 29.70000 1.000 47.14429 176 GLU B CA 1
ATOM 4353 C C . GLU B 1 195 ? 21.77300 39.54500 28.79400 1.000 50.46928 176 GLU B C 1
ATOM 4354 O O . GLU B 1 195 ? 21.84900 40.69900 29.23100 1.000 54.72154 176 GLU B O 1
ATOM 4360 N N . LEU B 1 196 ? 22.03900 39.25400 27.51800 1.000 45.24058 177 LEU B N 1
ATOM 4361 C CA . LEU B 1 196 ? 22.50200 40.29800 26.60600 1.000 39.09483 177 LEU B CA 1
ATOM 4362 C C . LEU B 1 196 ? 21.41200 41.33400 26.35800 1.000 38.80795 177 LEU B C 1
ATOM 4363 O O . LEU B 1 196 ? 21.67500 42.54300 26.37300 1.000 37.21688 177 LEU B O 1
ATOM 4368 N N . LEU B 1 197 ? 20.18500 40.87600 26.09900 1.000 30.88631 178 LEU B N 1
ATOM 4369 C CA . LEU B 1 197 ? 19.06600 41.80100 25.96200 1.000 33.79880 178 LEU B CA 1
ATOM 4370 C C . LEU B 1 197 ? 18.86100 42.62000 27.23400 1.000 43.25781 178 LEU B C 1
ATOM 4371 O O . LEU B 1 197 ? 18.56200 43.81900 27.17000 1.000 50.05133 178 LEU B O 1
ATOM 4376 N N . GLU B 1 198 ? 19.03500 41.99500 28.40000 1.000 41.47244 179 GLU B N 1
ATOM 4377 C CA . GLU B 1 198 ? 18.93100 42.73700 29.65200 1.000 43.50708 179 GLU B CA 1
ATOM 4378 C C . GLU B 1 198 ? 20.02900 43.78600 29.76600 1.000 45.49238 179 GLU B C 1
ATOM 4379 O O . GLU B 1 198 ? 19.80400 44.85900 30.33700 1.000 46.29720 179 GLU B O 1
ATOM 4385 N N . SER B 1 199 ? 21.21400 43.50000 29.21900 1.000 41.97596 180 SER B N 1
ATOM 4386 C CA . SER B 1 199 ? 22.29600 44.48100 29.21200 1.000 47.01628 180 SER B CA 1
ATOM 4387 C C . SER B 1 199 ? 21.91800 45.72200 28.40700 1.000 51.08327 180 SER B C 1
ATOM 4388 O O . SER B 1 199 ? 22.33600 46.83600 28.74200 1.000 51.59993 180 SER B O 1
ATOM 4391 N N . PHE B 1 200 ? 21.15600 45.54600 27.32500 1.000 40.71318 181 PHE B N 1
ATOM 4392 C CA . PHE B 1 200 ? 20.63800 46.70100 26.59900 1.000 39.81903 181 PHE B CA 1
ATOM 4393 C C . PHE B 1 200 ? 19.81500 47.59300 27.52000 1.000 50.35171 181 PHE B C 1
ATOM 4394 O O . PHE B 1 200 ? 20.01400 48.81300 27.56700 1.000 49.87823 181 PHE B O 1
ATOM 4402 N N . VAL B 1 201 ? 18.88400 46.99300 28.26800 1.000 43.28368 182 VAL B N 1
ATOM 4403 C CA . VAL B 1 201 ? 18.04200 47.75800 29.18400 1.000 45.94808 182 VAL B CA 1
ATOM 4404 C C . VAL B 1 201 ? 18.88500 48.39900 30.27400 1.000 48.46855 182 VAL B C 1
ATOM 4405 O O . VAL B 1 201 ? 18.64500 49.54500 30.67300 1.000 51.94491 182 VAL B O 1
ATOM 4409 N N . GLN B 1 202 ? 19.88900 47.67700 30.76900 1.000 44.69878 183 GLN B N 1
ATOM 4410 C CA . GLN B 1 202 ? 20.73500 48.23400 31.81700 1.000 49.44004 183 GLN B CA 1
ATOM 4411 C C . GLN B 1 202 ? 21.59500 49.38100 31.30200 1.000 46.43365 183 GLN B C 1
ATOM 4412 O O . GLN B 1 202 ? 21.97700 50.25800 32.08300 1.000 46.33201 183 GLN B O 1
ATOM 4426 N N . GLY B 1 204 ? 20.65100 51.77300 29.49400 1.000 48.72289 185 GLY B N 1
ATOM 4427 C CA . GLY B 1 204 ? 19.79100 52.90300 29.19900 1.000 56.57170 185 GLY B CA 1
ATOM 4428 C C . GLY B 1 204 ? 19.05000 52.83900 27.88400 1.000 52.19316 185 GLY B C 1
ATOM 4429 O O . GLY B 1 204 ? 18.41900 53.83100 27.50000 1.000 61.42124 185 GLY B O 1
ATOM 4430 N N . VAL B 1 205 ? 19.09000 51.70900 27.18800 1.000 50.02318 186 VAL B N 1
ATOM 4431 C CA . VAL B 1 205 ? 18.39600 51.56600 25.91300 1.000 52.41897 186 VAL B CA 1
ATOM 4432 C C . VAL B 1 205 ? 16.91700 51.32000 26.17700 1.000 49.74068 186 VAL B C 1
ATOM 4433 O O . VAL B 1 205 ? 16.55100 50.53700 27.05900 1.000 46.62228 186 VAL B O 1
ATOM 4437 N N . SER B 1 206 ? 16.06100 52.01200 25.43800 1.000 51.47599 187 SER B N 1
ATOM 4438 C CA . SER B 1 206 ? 14.62900 51.76300 25.48000 1.000 48.82283 187 SER B CA 1
ATOM 4439 C C . SER B 1 206 ? 14.27200 50.85100 24.31100 1.000 51.05190 187 SER B C 1
ATOM 4440 O O . SER B 1 206 ? 14.52200 51.19500 23.15000 1.000 44.23585 187 SER B O 1
ATOM 4443 N N . LEU B 1 207 ? 13.68600 49.69500 24.61400 1.000 48.68275 188 LEU B N 1
ATOM 4444 C CA . LEU B 1 207 ? 13.43200 48.69300 23.58700 1.000 48.58894 188 LEU B CA 1
ATOM 4445 C C . LEU B 1 207 ? 12.12400 48.94400 22.84700 1.000 60.00737 188 LEU B C 1
ATOM 4446 O O . LEU B 1 207 ? 12.10400 48.96500 21.61100 1.000 65.95123 188 LEU B O 1
ATOM 4451 N N . LEU B 1 208 ? 11.03000 49.13000 23.58300 1.000 45.09024 189 LEU B N 1
ATOM 4452 C CA . LEU B 1 208 ? 9.71400 49.28700 22.98800 1.000 50.51785 189 LEU B CA 1
ATOM 4453 C C . LEU B 1 208 ? 9.05100 50.56600 23.47900 1.000 65.24082 189 LEU B C 1
ATOM 4454 O O . LEU B 1 208 ? 9.25700 50.99800 24.61700 1.000 66.03756 189 LEU B O 1
ATOM 4459 N N . ASP B 1 209 ? 8.22700 51.14900 22.60700 1.000 68.11013 190 ASP B N 1
ATOM 4460 C CA . ASP B 1 209 ? 7.42200 52.31700 22.93200 1.000 71.02738 190 ASP B CA 1
ATOM 4461 C C . ASP B 1 209 ? 6.07700 51.86400 23.49800 1.000 85.28160 190 ASP B C 1
ATOM 4462 O O . ASP B 1 209 ? 5.88800 50.69400 23.84300 1.000 92.15306 190 ASP B O 1
ATOM 4467 N N . ALA B 1 210 ? 5.11600 52.78900 23.58300 1.000 89.31191 191 ALA B N 1
ATOM 4468 C CA . ALA B 1 210 ? 3.80800 52.45700 24.14000 1.000 95.04207 191 ALA B CA 1
ATOM 4469 C C . ALA B 1 210 ? 3.02900 51.46100 23.28600 1.000 89.94735 191 ALA B C 1
ATOM 4470 O O . ALA B 1 210 ? 2.21500 50.70500 23.82800 1.000 85.80529 191 ALA B O 1
ATOM 4472 N N . ARG B 1 211 ? 3.24100 51.43400 21.96800 1.000 77.26964 192 ARG B N 1
ATOM 4473 C CA . ARG B 1 211 ? 2.46400 50.54800 21.11000 1.000 69.46590 192 ARG B CA 1
ATOM 4474 C C . ARG B 1 211 ? 3.24700 49.31400 20.66700 1.000 67.88068 192 ARG B C 1
ATOM 4475 O O . ARG B 1 211 ? 2.89500 48.70300 19.65200 1.000 75.95776 192 ARG B O 1
ATOM 4483 N N . GLN B 1 212 ? 4.28700 48.93200 21.41300 1.000 63.02112 193 GLN B N 1
ATOM 4484 C CA . GLN B 1 212 ? 5.11800 47.75800 21.14500 1.000 62.47755 193 GLN B CA 1
ATOM 4485 C C . GLN B 1 212 ? 5.92400 47.87100 19.85100 1.000 60.27256 193 GLN B C 1
ATOM 4486 O O . GLN B 1 212 ? 6.31600 46.85200 19.27200 1.000 58.18137 193 GLN B O 1
ATOM 4492 N N . ARG B 1 213 ? 6.18900 49.08500 19.38200 1.000 57.38818 194 ARG B N 1
ATOM 4493 C CA . ARG B 1 213 ? 7.06500 49.28800 18.23600 1.000 57.09693 194 ARG B CA 1
ATOM 4494 C C . ARG B 1 213 ? 8.50400 49.46600 18.70100 1.000 49.78749 194 ARG B C 1
ATOM 4495 O O . ARG B 1 213 ? 8.77800 49.76600 19.86500 1.000 58.58292 194 ARG B O 1
ATOM 4503 N N . ALA B 1 214 ? 9.42700 49.26800 17.76700 1.000 44.35630 195 ALA B N 1
ATOM 4504 C CA . ALA B 1 214 ? 10.84300 49.37300 18.08700 1.000 45.11999 195 ALA B CA 1
ATOM 4505 C C . ALA B 1 214 ? 11.18500 50.77500 18.58300 1.000 51.02314 195 ALA B C 1
ATOM 4506 O O . ALA B 1 214 ? 10.84600 51.77800 17.94800 1.000 51.90997 195 ALA B O 1
ATOM 4508 N N . ALA B 1 215 ? 11.84600 50.84000 19.73700 1.000 51.33164 196 ALA B N 1
ATOM 4509 C CA . ALA B 1 215 ? 12.28400 52.10900 20.30500 1.000 50.82022 196 ALA B CA 1
ATOM 4510 C C . ALA B 1 215 ? 13.79800 52.16800 20.46800 1.000 52.31162 196 ALA B C 1
ATOM 4511 O O . ALA B 1 215 ? 14.31600 53.15000 21.01600 1.000 46.86546 196 ALA B O 1
ATOM 4513 N N . PHE B 1 216 ? 14.51800 51.15100 19.99500 1.000 54.32600 197 PHE B N 1
ATOM 4514 C CA . PHE B 1 216 ? 15.94900 51.01500 20.23400 1.000 49.64023 197 PHE B CA 1
ATOM 4515 C C . PHE B 1 216 ? 16.82500 51.55800 19.10900 1.000 51.00291 197 PHE B C 1
ATOM 4516 O O . PHE B 1 216 ? 18.05000 51.58200 19.26400 1.000 47.22648 197 PHE B O 1
ATOM 4524 N N . ASN B 1 217 ? 16.24500 52.00700 17.99300 1.000 51.90171 198 ASN B N 1
ATOM 4525 C CA . ASN B 1 217 ? 17.03600 52.61700 16.91800 1.000 49.18154 198 ASN B CA 1
ATOM 4526 C C . ASN B 1 217 ? 17.35000 54.06500 17.29200 1.000 50.67294 198 ASN B C 1
ATOM 4527 O O . ASN B 1 217 ? 16.83900 55.02800 16.71700 1.000 52.77040 198 ASN B O 1
ATOM 4532 N N . THR B 1 218 ? 18.20900 54.19600 18.29500 1.000 63.96902 199 THR B N 1
ATOM 4533 C CA . THR B 1 218 ? 18.57500 55.45200 18.93000 1.000 64.13640 199 THR B CA 1
ATOM 4534 C C . THR B 1 218 ? 20.08700 55.49700 19.12400 1.000 58.04928 199 THR B C 1
ATOM 4535 O O . THR B 1 218 ? 20.77000 54.50100 18.85300 1.000 52.20478 199 THR B O 1
ATOM 4539 N N . PRO B 1 219 ? 20.65300 56.62100 19.57800 1.000 57.09548 200 PRO B N 1
ATOM 4540 C CA . PRO B 1 219 ? 22.07500 56.60300 19.95300 1.000 52.70119 200 PRO B CA 1
ATOM 4541 C C . PRO B 1 219 ? 22.37900 55.59600 21.04300 1.000 50.90977 200 PRO B C 1
ATOM 4542 O O . PRO B 1 219 ? 23.47000 55.01000 21.05200 1.000 50.59948 200 PRO B O 1
ATOM 4546 N N . ALA B 1 220 ? 21.44000 55.37700 21.96600 1.000 46.50585 201 ALA B N 1
ATOM 4547 C CA . ALA B 1 220 ? 21.64500 54.37500 23.00200 1.000 47.89596 201 ALA B CA 1
ATOM 4548 C C . ALA B 1 220 ? 21.69100 52.97500 22.40500 1.000 45.95805 201 ALA B C 1
ATOM 4549 O O . ALA B 1 220 ? 22.56400 52.17300 22.75400 1.000 50.25108 201 ALA B O 1
ATOM 4551 N N . GLY B 1 221 ? 20.76800 52.66600 21.49500 1.000 45.42861 202 GLY B N 1
ATOM 4552 C CA . GLY B 1 221 ? 20.77400 51.35000 20.88300 1.000 51.22119 202 GLY B CA 1
ATOM 4553 C C . GLY B 1 221 ? 22.01300 51.10800 20.04200 1.000 54.39396 202 GLY B C 1
ATOM 4554 O O . GLY B 1 221 ? 22.59100 50.01700 20.07100 1.000 53.19957 202 GLY B O 1
ATOM 4555 N N . ARG B 1 222 ? 22.43300 52.11900 19.27300 1.000 41.97332 203 ARG B N 1
ATOM 4556 C CA . ARG B 1 222 ? 23.65200 51.98200 18.48300 1.000 48.04867 203 ARG B CA 1
ATOM 4557 C C . ARG B 1 222 ? 24.86500 51.79900 19.38100 1.000 46.13840 203 ARG B C 1
ATOM 4558 O O . ARG B 1 222 ? 25.79800 51.06200 19.03600 1.000 46.15067 203 ARG B O 1
ATOM 4566 N N . LYS B 1 223 ? 24.87000 52.47000 20.53600 1.000 41.55024 204 LYS B N 1
ATOM 4567 C CA . LYS B 1 223 ? 25.95800 52.29500 21.48900 1.000 41.41919 204 LYS B CA 1
ATOM 4568 C C . LYS B 1 223 ? 26.01700 50.86500 22.01200 1.000 40.46178 204 LYS B C 1
ATOM 4569 O O . LYS B 1 223 ? 27.10200 50.28900 22.14600 1.000 43.88255 204 LYS B O 1
ATOM 4575 N N . ALA B 1 224 ? 24.86100 50.26900 22.30600 1.000 41.01897 205 ALA B N 1
ATOM 4576 C CA . ALA B 1 224 ? 24.86200 48.90300 22.81800 1.000 43.72569 205 ALA B CA 1
ATOM 4577 C C . ALA B 1 224 ? 25.29000 47.90900 21.74500 1.000 41.89145 205 ALA B C 1
ATOM 4578 O O . ALA B 1 224 ? 26.10300 47.01600 22.00900 1.000 44.70464 205 ALA B O 1
ATOM 4580 N N . PHE B 1 225 ? 24.77000 48.05900 20.52400 1.000 47.16932 206 PHE B N 1
ATOM 4581 C CA . PHE B 1 225 ? 25.17900 47.18200 19.43100 1.000 46.58210 206 PHE B CA 1
ATOM 4582 C C . PHE B 1 225 ? 26.67900 47.27700 19.19100 1.000 48.58299 206 PHE B C 1
ATOM 4583 O O . PHE B 1 225 ? 27.35700 46.25600 19.03000 1.000 46.06865 206 PHE B O 1
ATOM 4591 N N . ALA B 1 226 ? 27.21700 48.50100 19.17600 1.000 39.88199 207 ALA B N 1
ATOM 4592 C CA . ALA B 1 226 ? 28.65500 48.67900 19.00900 1.000 47.09600 207 ALA B CA 1
ATOM 4593 C C . ALA B 1 226 ? 29.42800 48.08200 20.18000 1.000 45.34972 207 ALA B C 1
ATOM 4594 O O . ALA B 1 226 ? 30.51700 47.52900 19.99700 1.000 49.40000 207 ALA B O 1
ATOM 4596 N N . PHE B 1 227 ? 28.88100 48.19400 21.39300 1.000 44.63633 208 PHE B N 1
ATOM 4597 C CA . PHE B 1 227 ? 29.52400 47.63000 22.57900 1.000 38.26566 208 PHE B CA 1
ATOM 4598 C C . PHE B 1 227 ? 29.81100 46.14400 22.39600 1.000 38.08532 208 PHE B C 1
ATOM 4599 O O . PHE B 1 227 ? 30.94700 45.68900 22.56700 1.000 44.11143 208 PHE B O 1
ATOM 4607 N N . TRP B 1 228 ? 28.78700 45.37200 22.03500 1.000 32.73937 209 TRP B N 1
ATOM 4608 C CA . TRP B 1 228 ? 28.95600 43.93300 21.87400 1.000 31.67121 209 TRP B CA 1
ATOM 4609 C C . TRP B 1 228 ? 29.70000 43.57600 20.59000 1.000 43.00304 209 TRP B C 1
ATOM 4610 O O . TRP B 1 228 ? 30.45700 42.59800 20.56900 1.000 39.60467 209 TRP B O 1
ATOM 4621 N N . THR B 1 229 ? 29.49700 44.34400 19.51600 1.000 41.58052 210 THR B N 1
ATOM 4622 C CA . THR B 1 229 ? 30.24800 44.10200 18.28800 1.000 41.72858 210 THR B CA 1
ATOM 4623 C C . THR B 1 229 ? 31.74200 44.25700 18.52800 1.000 46.97998 210 THR B C 1
ATOM 4624 O O . THR B 1 229 ? 32.54000 43.40200 18.12600 1.000 52.80096 210 THR B O 1
ATOM 4628 N N . ASP B 1 230 ? 32.14000 45.34700 19.19000 1.000 48.72802 211 ASP B N 1
ATOM 4629 C CA . ASP B 1 230 ? 33.56000 45.61300 19.40100 1.000 51.02620 211 ASP B CA 1
ATOM 4630 C C . ASP B 1 230 ? 34.19300 44.60200 20.34800 1.000 53.35831 211 ASP B C 1
ATOM 4631 O O . ASP B 1 230 ? 35.34500 44.20100 20.14700 1.000 56.31593 211 ASP B O 1
ATOM 4636 N N . LEU B 1 231 ? 33.46500 44.17400 21.38400 1.000 48.92677 212 LEU B N 1
ATOM 4637 C CA . LEU B 1 231 ? 34.00300 43.15900 22.28400 1.000 47.04237 212 LEU B CA 1
ATOM 4638 C C . LEU B 1 231 ? 34.34400 41.88500 21.52300 1.000 47.07892 212 LEU B C 1
ATOM 4639 O O . LEU B 1 231 ? 35.42400 41.30900 21.70300 1.000 47.88628 212 LEU B O 1
ATOM 4644 N N . TYR B 1 232 ? 33.43900 41.44000 20.64800 1.000 42.18732 213 TYR B N 1
ATOM 4645 C CA . TYR B 1 232 ? 33.68000 40.20900 19.90400 1.000 47.13263 213 TYR B CA 1
ATOM 4646 C C . TYR B 1 232 ? 34.80600 40.38200 18.89300 1.000 52.95905 213 TYR B C 1
ATOM 4647 O O . TYR B 1 232 ? 35.69900 39.53100 18.79500 1.000 57.88485 213 TYR B O 1
ATOM 4656 N N . ARG B 1 233 ? 34.79000 41.48400 18.13800 1.000 54.19091 214 ARG B N 1
ATOM 4657 C CA . ARG B 1 233 ? 35.77500 41.63900 17.07200 1.000 56.08293 214 ARG B CA 1
ATOM 4658 C C . ARG B 1 233 ? 37.18300 41.80600 17.62400 1.000 53.89284 214 ARG B C 1
ATOM 4659 O O . ARG B 1 233 ? 38.15400 41.43400 16.95600 1.000 55.43963 214 ARG B O 1
ATOM 4667 N N . GLU B 1 234 ? 37.31700 42.34700 18.83000 1.000 46.75597 215 GLU B N 1
ATOM 4668 C CA . GLU B 1 234 ? 38.63000 42.53600 19.43100 1.000 56.86714 215 GLU B CA 1
ATOM 4669 C C . GLU B 1 234 ? 39.13200 41.29500 20.15800 1.000 51.94960 215 GLU B C 1
ATOM 4670 O O . GLU B 1 234 ? 40.12600 41.38500 20.88400 1.000 57.33936 215 GLU B O 1
ATOM 4676 N N . GLY B 1 235 ? 38.47100 40.15200 19.99200 1.000 50.88136 216 GLY B N 1
ATOM 4677 C CA . GLY B 1 235 ? 38.93500 38.92500 20.60700 1.000 55.07070 216 GLY B CA 1
ATOM 4678 C C . GLY B 1 235 ? 38.75000 38.83100 22.10500 1.000 57.29022 216 GLY B C 1
ATOM 4679 O O . GLY B 1 235 ? 39.41200 38.01100 22.74800 1.000 56.47341 216 GLY B O 1
ATOM 4680 N N . LEU B 1 236 ? 37.88400 39.65900 22.66500 1.000 53.61035 217 LEU B N 1
ATOM 4681 C CA . LEU B 1 236 ? 37.69800 39.70600 24.13400 1.000 53.79270 217 LEU B CA 1
ATOM 4682 C C . LEU B 1 236 ? 36.67100 38.68800 24.63300 1.000 54.14787 217 LEU B C 1
ATOM 4683 O O . LEU B 1 236 ? 36.69200 38.36400 25.78500 1.000 60.71088 217 LEU B O 1
ATOM 4688 N N . LEU B 1 237 ? 35.74600 38.29000 23.79000 1.000 53.15220 218 LEU B N 1
ATOM 4689 C CA . LEU B 1 237 ? 34.73300 37.30100 24.10200 1.000 50.99263 218 LEU B CA 1
ATOM 4690 C C . LEU B 1 237 ? 35.08500 35.96600 23.45900 1.000 42.92628 218 LEU B C 1
ATOM 4691 O O . LEU B 1 237 ? 35.72600 35.93000 22.40700 1.000 54.19144 218 LEU B O 1
ATOM 4696 N N . PRO B 1 238 ? 34.69900 34.84800 24.06800 1.000 46.21316 219 PRO B N 1
ATOM 4697 C CA . PRO B 1 238 ? 34.89300 33.55600 23.40300 1.000 48.72654 219 PRO B CA 1
ATOM 4698 C C . PRO B 1 238 ? 34.17600 33.54000 22.06200 1.000 45.89285 219 PRO B C 1
ATOM 4699 O O . PRO B 1 238 ? 33.07900 34.08200 21.91700 1.000 41.62608 219 PRO B O 1
ATOM 4703 N N . ARG B 1 239 ? 34.82300 32.93500 21.06700 1.000 45.63458 220 ARG B N 1
ATOM 4704 C CA . ARG B 1 239 ? 34.28500 32.96000 19.71400 1.000 45.15093 220 ARG B CA 1
ATOM 4705 C C . ARG B 1 239 ? 32.96300 32.21700 19.60000 1.000 43.28941 220 ARG B C 1
ATOM 4706 O O . ARG B 1 239 ? 32.17000 32.52800 18.70600 1.000 50.94108 220 ARG B O 1
ATOM 4714 N N . GLU B 1 240 ? 32.69900 31.26500 20.48900 1.000 43.42924 221 GLU B N 1
ATOM 4715 C CA . GLU B 1 240 ? 31.50100 30.44300 20.42000 1.000 44.68787 221 GLU B CA 1
ATOM 4716 C C . GLU B 1 240 ? 30.30600 31.06000 21.14100 1.000 43.07632 221 GLU B C 1
ATOM 4717 O O . GLU B 1 240 ? 29.29600 30.37400 21.33500 1.000 47.38806 221 GLU B O 1
ATOM 4723 N N . VAL B 1 241 ? 30.38400 32.33000 21.54400 1.000 37.46424 222 VAL B N 1
ATOM 4724 C CA . VAL B 1 241 ? 29.19900 32.96200 22.12000 1.000 39.39943 222 VAL B CA 1
ATOM 4725 C C . VAL B 1 241 ? 28.11100 33.16100 21.07800 1.000 41.07385 222 VAL B C 1
ATOM 4726 O O . VAL B 1 241 ? 26.93900 33.30000 21.44100 1.000 56.45096 222 VAL B O 1
ATOM 4730 N N . VAL B 1 242 ? 28.46500 33.19000 19.78700 1.000 42.79563 223 VAL B N 1
ATOM 4731 C CA . VAL B 1 242 ? 27.45900 33.33000 18.73600 1.000 39.39350 223 VAL B CA 1
ATOM 4732 C C . VAL B 1 242 ? 26.72200 32.04000 18.42500 1.000 39.89661 223 VAL B C 1
ATOM 4733 O O . VAL B 1 242 ? 25.71200 32.07500 17.71400 1.000 50.29582 223 VAL B O 1
ATOM 4737 N N . SER B 1 243 ? 27.16500 30.90800 18.95800 1.000 41.36098 224 SER B N 1
ATOM 4738 C CA . SER B 1 243 ? 26.58800 29.63100 18.57200 1.000 43.28712 224 SER B CA 1
ATOM 4739 C C . SER B 1 243 ? 26.23800 28.72000 19.73700 1.000 43.60144 224 SER B C 1
ATOM 4740 O O . SER B 1 243 ? 25.50800 27.74500 19.52700 1.000 41.30387 224 SER B O 1
ATOM 4743 N N . GLN B 1 244 ? 26.70400 29.01100 20.94900 1.000 44.41602 225 GLN B N 1
ATOM 4744 C CA . GLN B 1 244 ? 26.44200 28.16400 22.09900 1.000 35.82354 225 GLN B CA 1
ATOM 4745 C C . GLN B 1 244 ? 25.97200 29.00700 23.27600 1.000 39.16612 225 GLN B C 1
ATOM 4746 O O . GLN B 1 244 ? 26.30300 30.19000 23.39200 1.000 37.19736 225 GLN B O 1
ATOM 4752 N N . GLY B 1 245 ? 25.18900 28.38000 24.14600 1.000 46.17507 226 GLY B N 1
ATOM 4753 C CA . GLY B 1 245 ? 24.57000 29.04400 25.26900 1.000 35.21229 226 GLY B CA 1
ATOM 4754 C C . GLY B 1 245 ? 25.35100 28.87600 26.55500 1.000 46.35689 226 GLY B C 1
ATOM 4755 O O . GLY B 1 245 ? 26.55800 28.60700 26.55700 1.000 43.33930 226 GLY B O 1
ATOM 4756 N N . GLN B 1 246 ? 24.64300 29.03200 27.67600 1.000 50.41138 227 GLN B N 1
ATOM 4757 C CA . GLN B 1 246 ? 25.30400 29.07200 28.97300 1.000 50.32000 227 GLN B CA 1
ATOM 4758 C C . GLN B 1 246 ? 25.84900 27.72000 29.42200 1.000 51.57143 227 GLN B C 1
ATOM 4759 O O . GLN B 1 246 ? 26.70900 27.68600 30.30800 1.000 50.11284 227 GLN B O 1
ATOM 4765 N N . ARG B 1 247 ? 25.39000 26.61100 28.84100 1.000 44.16572 228 ARG B N 1
ATOM 4766 C CA . ARG B 1 247 ? 26.02100 25.33400 29.16400 1.000 55.53803 228 ARG B CA 1
ATOM 4767 C C . ARG B 1 247 ? 27.46900 25.29900 28.69900 1.000 60.52573 228 ARG B C 1
ATOM 4768 O O . ARG B 1 247 ? 28.30400 24.63000 29.31900 1.000 63.75055 228 ARG B O 1
ATOM 4776 N N . ARG B 1 248 ? 27.78600 25.99500 27.60600 1.000 58.00409 229 ARG B N 1
ATOM 4777 C CA . ARG B 1 248 ? 29.18200 26.11400 27.20500 1.000 59.26894 229 ARG B CA 1
ATOM 4778 C C . ARG B 1 248 ? 29.95800 26.98300 28.18900 1.000 57.02095 229 ARG B C 1
ATOM 4779 O O . ARG B 1 248 ? 31.10800 26.67200 28.52700 1.000 50.44853 229 ARG B O 1
ATOM 4787 N N . ALA B 1 249 ? 29.33700 28.06700 28.67000 1.000 55.40403 230 ALA B N 1
ATOM 4788 C CA . ALA B 1 249 ? 29.96900 28.90400 29.68800 1.000 53.65933 230 ALA B CA 1
ATOM 4789 C C . ALA B 1 249 ? 30.22800 28.12400 30.96900 1.000 48.37650 230 ALA B C 1
ATOM 4790 O O . ALA B 1 249 ? 31.30000 28.24300 31.57300 1.000 49.63243 230 ALA B O 1
ATOM 4792 N N . ILE B 1 250 ? 29.24400 27.34500 31.41300 1.000 48.35333 231 ILE B N 1
ATOM 4793 C CA . ILE B 1 250 ? 29.43300 26.49500 32.58400 1.000 52.94293 231 ILE B CA 1
ATOM 4794 C C . ILE B 1 250 ? 30.62800 25.57700 32.37100 1.000 55.15066 231 ILE B C 1
ATOM 4795 O O . ILE B 1 250 ? 31.49700 25.43500 33.24000 1.000 46.86518 231 ILE B O 1
ATOM 4800 N N . GLU B 1 251 ? 30.69400 24.95900 31.19200 1.000 57.68283 232 GLU B N 1
ATOM 4801 C CA . GLU B 1 251 ? 31.77800 24.03800 30.87800 1.000 61.79641 232 GLU B CA 1
ATOM 4802 C C . GLU B 1 251 ? 33.12600 24.75300 30.88500 1.000 55.22124 232 GLU B C 1
ATOM 4803 O O . GLU B 1 251 ? 34.13800 24.18400 31.31000 1.000 54.45192 232 GLU B O 1
ATOM 4809 N N . LEU B 1 252 ? 33.15700 26.00700 30.42600 1.000 48.84144 233 LEU B N 1
ATOM 4810 C CA . LEU B 1 252 ? 34.41100 26.75600 30.42200 1.000 57.53363 233 LEU B CA 1
ATOM 4811 C C . LEU B 1 252 ? 34.80100 27.19800 31.82900 1.000 57.67827 233 LEU B C 1
ATOM 4812 O O . LEU B 1 252 ? 35.98600 27.16800 32.18800 1.000 56.07530 233 LEU B O 1
ATOM 4817 N N . TYR B 1 253 ? 33.82500 27.60400 32.64500 1.000 53.11799 234 TYR B N 1
ATOM 4818 C CA . TYR B 1 253 ? 34.14600 28.02800 34.00500 1.000 53.37023 234 TYR B CA 1
ATOM 4819 C C . TYR B 1 253 ? 34.65900 26.86500 34.83900 1.000 55.07885 234 TYR B C 1
ATOM 4820 O O . TYR B 1 253 ? 35.65600 27.00100 35.55600 1.000 55.57863 234 TYR B O 1
ATOM 4829 N N . GLN B 1 254 ? 33.99700 25.71000 34.74600 1.000 59.51398 235 GLN B N 1
ATOM 4830 C CA . GLN B 1 254 ? 34.42300 24.53300 35.49100 1.000 60.84476 235 GLN B CA 1
ATOM 4831 C C . GLN B 1 254 ? 35.76700 23.99700 35.01400 1.000 56.00260 235 GLN B C 1
ATOM 4832 O O . GLN B 1 254 ? 36.39500 23.21500 35.73200 1.000 62.76966 235 GLN B O 1
ATOM 4838 N N . SER B 1 255 ? 36.21400 24.39000 33.82400 1.000 55.45521 236 SER B N 1
ATOM 4839 C CA . SER B 1 255 ? 37.53200 24.02400 33.32500 1.000 63.18617 236 SER B CA 1
ATOM 4840 C C . SER B 1 255 ? 38.60500 25.03200 33.71100 1.000 60.23689 236 SER B C 1
ATOM 4841 O O . SER B 1 255 ? 39.78000 24.81500 33.40200 1.000 60.06093 236 SER B O 1
ATOM 4844 N N . GLY B 1 256 ? 38.23400 26.12100 34.37900 1.000 66.50702 237 GLY B N 1
ATOM 4845 C CA . GLY B 1 256 ? 39.18500 27.16200 34.70200 1.000 62.84232 237 GLY B CA 1
ATOM 4846 C C . GLY B 1 256 ? 39.54800 28.07300 33.55400 1.000 65.63964 237 GLY B C 1
ATOM 4847 O O . GLY B 1 256 ? 40.58100 28.74300 33.61900 1.000 73.45722 237 GLY B O 1
ATOM 4848 N N . GLU B 1 257 ? 38.72900 28.12600 32.50400 1.000 59.56254 238 GLU B N 1
ATOM 4849 C CA . GLU B 1 257 ? 39.00000 28.95300 31.33500 1.000 64.86844 238 GLU B CA 1
ATOM 4850 C C . GLU B 1 257 ? 38.13900 30.20700 31.27100 1.000 60.89892 238 GLU B C 1
ATOM 4851 O O . GLU B 1 257 ? 38.29700 31.00500 30.34300 1.000 61.55821 238 GLU B O 1
ATOM 4857 N N . LEU B 1 258 ? 37.25600 30.41600 32.24100 1.000 59.90969 239 LEU B N 1
ATOM 4858 C CA . LEU B 1 258 ? 36.35600 31.56000 32.24800 1.000 57.52579 239 LEU B CA 1
ATOM 4859 C C . LEU B 1 258 ? 36.44400 32.24200 33.60400 1.000 52.65003 239 LEU B C 1
ATOM 4860 O O . LEU B 1 258 ? 36.25900 31.59700 34.63900 1.000 56.92327 239 LEU B O 1
ATOM 4865 N N . ALA B 1 259 ? 36.72100 33.54600 33.59500 1.000 53.92200 240 ALA B N 1
ATOM 4866 C CA . ALA B 1 259 ? 36.96300 34.27100 34.83700 1.000 51.15447 240 ALA B CA 1
ATOM 4867 C C . ALA B 1 259 ? 35.68300 34.59500 35.59800 1.000 60.87643 240 ALA B C 1
ATOM 4868 O O . ALA B 1 259 ? 35.69500 34.60800 36.83300 1.000 78.79110 240 ALA B O 1
ATOM 4870 N N . LEU B 1 260 ? 34.58200 34.86500 34.90000 1.000 63.25992 241 LEU B N 1
ATOM 4871 C CA . LEU B 1 260 ? 33.32200 35.24200 35.53100 1.000 59.70299 241 LEU B CA 1
ATOM 4872 C C . LEU B 1 260 ? 32.19200 34.42700 34.92400 1.000 64.07737 241 LEU B C 1
ATOM 4873 O O . LEU B 1 260 ? 32.11200 34.29200 33.69900 1.000 70.89621 241 LEU B O 1
ATOM 4878 N N . LEU B 1 261 ? 31.32400 33.89000 35.78000 1.000 58.96454 242 LEU B N 1
ATOM 4879 C CA . LEU B 1 261 ? 30.14900 33.14200 35.35000 1.000 57.34110 242 LEU B CA 1
ATOM 4880 C C . LEU B 1 261 ? 28.92400 33.77200 35.99500 1.000 61.64927 242 LEU B C 1
ATOM 4881 O O . LEU B 1 261 ? 28.82000 33.80800 37.22600 1.000 65.44897 242 LEU B O 1
ATOM 4886 N N . ALA B 1 262 ? 28.00300 34.26400 35.16900 1.000 58.51577 243 ALA B N 1
ATOM 4887 C CA . ALA B 1 262 ? 26.75700 34.85000 35.65500 1.000 54.81778 243 ALA B CA 1
ATOM 4888 C C . ALA B 1 262 ? 25.80800 33.72100 36.04100 1.000 66.09237 243 ALA B C 1
ATOM 4889 O O . ALA B 1 262 ? 25.25500 33.04200 35.17100 1.000 73.39838 243 ALA B O 1
ATOM 4891 N N . SER B 1 263 ? 25.61800 33.51700 37.34300 1.000 63.86934 244 SER B N 1
ATOM 4892 C CA . SER B 1 263 ? 24.82800 32.39400 37.83100 1.000 73.20266 244 SER B CA 1
ATOM 4893 C C . SER B 1 263 ? 24.32300 32.71900 39.23000 1.000 77.09234 244 SER B C 1
ATOM 4894 O O . SER B 1 263 ? 24.76500 33.67900 39.86500 1.000 82.30896 244 SER B O 1
ATOM 4897 N N . GLY B 1 264 ? 23.38600 31.89600 39.71000 1.000 70.33174 245 GLY B N 1
ATOM 4898 C CA . GLY B 1 264 ? 22.78400 32.11900 41.00500 1.000 75.90147 245 GLY B CA 1
ATOM 4899 C C . GLY B 1 264 ? 23.55800 31.44900 42.12300 1.000 68.29565 245 GLY B C 1
ATOM 4900 O O . GLY B 1 264 ? 24.59000 30.81300 41.91700 1.000 76.67829 245 GLY B O 1
ATOM 4901 N N . ALA B 1 265 ? 23.02200 31.58600 43.33800 1.000 71.68258 246 ALA B N 1
ATOM 4902 C CA . ALA B 1 265 ? 23.71500 31.06000 44.50900 1.000 67.96873 246 ALA B CA 1
ATOM 4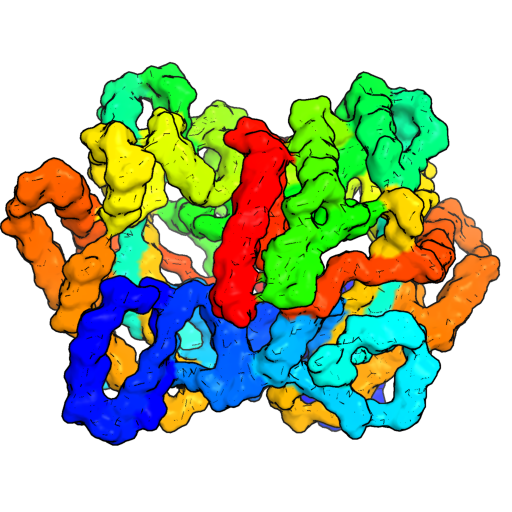903 C C . ALA B 1 265 ? 23.62300 29.54200 44.58200 1.000 73.93840 246 ALA B C 1
ATOM 4904 O O . ALA B 1 265 ? 24.57200 28.87900 45.01500 1.000 77.34042 246 ALA B O 1
ATOM 4906 N N . GLU B 1 266 ? 22.49200 28.97200 44.16800 1.000 81.15852 247 GLU B N 1
ATOM 4907 C CA . GLU B 1 266 ? 22.30200 27.53200 44.30900 1.000 91.82347 247 GLU B CA 1
ATOM 4908 C C . GLU B 1 266 ? 23.19800 26.73500 43.36700 1.000 95.27466 247 GLU B C 1
ATOM 4909 O O . GLU B 1 266 ? 23.65400 25.64400 43.73000 1.000 98.41722 247 GLU B O 1
ATOM 4915 N N . PHE B 1 267 ? 23.47900 27.26100 42.17000 1.000 86.91910 248 PHE B N 1
ATOM 4916 C CA . PHE B 1 267 ? 24.28100 26.51000 41.21100 1.000 78.54304 248 PHE B CA 1
ATOM 4917 C C . PHE B 1 267 ? 25.69300 26.23700 41.71600 1.000 79.27506 248 PHE B C 1
ATOM 4918 O O . PHE B 1 267 ? 26.37300 25.36300 41.17000 1.000 76.83527 248 PHE B O 1
ATOM 4926 N N . LEU B 1 268 ? 26.15300 26.96200 42.73900 1.000 77.32478 249 LEU B N 1
ATOM 4927 C CA . LEU B 1 268 ? 27.45500 26.65400 43.31700 1.000 73.05198 249 LEU B CA 1
ATOM 4928 C C . LEU B 1 268 ? 27.48900 25.24200 43.88200 1.000 75.57350 249 LEU B C 1
ATOM 4929 O O . LEU B 1 268 ? 28.55500 24.62000 43.93600 1.000 75.08231 249 LEU B O 1
ATOM 4934 N N . ARG B 1 269 ? 26.33700 24.71900 44.30400 1.000 84.44232 250 ARG B N 1
ATOM 4935 C CA . ARG B 1 269 ? 26.28500 23.34500 44.78900 1.000 98.08715 250 ARG B CA 1
ATOM 4936 C C . ARG B 1 269 ? 26.61000 22.35300 43.67900 1.000 94.72541 250 ARG B C 1
ATOM 4937 O O . ARG B 1 269 ? 27.15500 21.27600 43.94700 1.000 92.57833 250 ARG B O 1
ATOM 4945 N N . SER B 1 270 ? 26.29400 22.69900 42.43000 1.000 88.68192 251 SER B N 1
ATOM 4946 C CA . SER B 1 270 ? 26.65000 21.83400 41.31300 1.000 85.86940 251 SER B CA 1
ATOM 4947 C C . SER B 1 270 ? 28.07300 22.08700 40.82900 1.000 84.93343 251 SER B C 1
ATOM 4948 O O . SER B 1 270 ? 28.72700 21.16200 40.33400 1.000 83.65908 251 SER B O 1
ATOM 4951 N N . ILE B 1 271 ? 28.56400 23.32300 40.95800 1.000 84.44392 252 ILE B N 1
ATOM 4952 C CA . ILE B 1 271 ? 29.97000 23.59600 40.67400 1.000 84.81925 252 ILE B CA 1
ATOM 4953 C C . ILE B 1 271 ? 30.86600 22.85200 41.65300 1.000 90.57651 252 ILE B C 1
ATOM 4954 O O . ILE B 1 271 ? 31.88200 22.26400 41.26300 1.000 98.23376 252 ILE B O 1
ATOM 4959 N N . GLN B 1 272 ? 30.50100 22.86700 42.93900 1.000 89.05403 253 GLN B N 1
ATOM 4960 C CA . GLN B 1 272 ? 31.31600 22.22200 43.96500 1.000 90.16931 253 GLN B CA 1
ATOM 4961 C C . GLN B 1 272 ? 31.51500 20.73800 43.68000 1.000 94.61764 253 GLN B C 1
ATOM 4962 O O . GLN B 1 272 ? 32.61600 20.20600 43.86900 1.000 98.42138 253 GLN B O 1
ATOM 4968 N N . THR B 1 273 ? 30.46400 20.04800 43.23700 1.000 95.75938 254 THR B N 1
ATOM 4969 C CA . THR B 1 273 ? 30.59300 18.61900 42.97000 1.000 101.87863 254 THR B CA 1
ATOM 4970 C C . THR B 1 273 ? 31.25100 18.35000 41.62100 1.000 106.92841 254 THR B C 1
ATOM 4971 O O . THR B 1 273 ? 32.06900 17.43100 41.50500 1.000 116.11042 254 THR B O 1
ATOM 4975 N N . ASN B 1 274 ? 30.92200 19.14000 40.59700 1.000 103.61174 255 ASN B N 1
ATOM 4976 C CA . ASN B 1 274 ? 31.44600 18.86200 39.26300 1.000 101.97943 255 ASN B CA 1
ATOM 4977 C C . ASN B 1 274 ? 32.86700 19.37700 39.08000 1.000 90.15009 255 ASN B C 1
ATOM 4978 O O . ASN B 1 274 ? 33.63400 18.79400 38.30800 1.000 87.14295 255 ASN B O 1
ATOM 4983 N N . ALA B 1 275 ? 33.23800 20.45600 39.77100 1.000 87.56304 256 ALA B N 1
ATOM 4984 C CA . ALA B 1 275 ? 34.58300 21.02700 39.66700 1.000 76.47205 256 ALA B CA 1
ATOM 4985 C C . ALA B 1 275 ? 34.97300 21.63400 41.00900 1.000 73.10150 256 ALA B C 1
ATOM 4986 O O . ALA B 1 275 ? 34.98900 22.85900 41.17900 1.000 67.73344 256 ALA B O 1
ATOM 4988 N N . PRO B 1 276 ? 35.30000 20.79300 41.99700 1.000 78.40740 257 PRO B N 1
ATOM 4989 C CA . PRO B 1 276 ? 35.66400 21.33100 43.32100 1.000 82.20231 257 PRO B CA 1
ATOM 4990 C C . PRO B 1 276 ? 36.91700 22.19200 43.30600 1.000 88.51732 257 PRO B C 1
ATOM 4991 O O . PRO B 1 276 ? 37.01700 23.13100 44.10600 1.000 86.11817 257 PRO B O 1
ATOM 4995 N N . GLY B 1 277 ? 37.88000 21.89900 42.42800 1.000 88.90567 258 GLY B N 1
ATOM 4996 C CA . GLY B 1 277 ? 39.07400 22.72600 42.35500 1.000 90.38313 258 GLY B CA 1
ATOM 4997 C C . GLY B 1 277 ? 38.76700 24.16400 41.98000 1.000 89.18246 258 GLY B C 1
ATOM 4998 O O . GLY B 1 277 ? 39.36700 25.09900 42.51500 1.000 95.96961 258 GLY B O 1
ATOM 4999 N N . VAL B 1 278 ? 37.81700 24.36000 41.06700 1.000 82.72285 259 VAL B N 1
ATOM 5000 C CA . VAL B 1 278 ? 37.44000 25.71100 40.66300 1.000 82.41184 259 VAL B CA 1
ATOM 5001 C C . VAL B 1 278 ? 36.57700 26.36800 41.73100 1.000 80.46163 259 VAL B C 1
ATOM 5002 O O . VAL B 1 278 ? 36.71500 27.56600 42.00800 1.000 80.08232 259 VAL B O 1
ATOM 5006 N N . ALA B 1 279 ? 35.68300 25.59500 42.35300 1.000 76.30374 260 ALA B N 1
ATOM 5007 C CA . ALA B 1 279 ? 34.82100 26.14000 43.39700 1.000 76.40063 260 ALA B CA 1
ATOM 5008 C C . ALA B 1 279 ? 35.62400 26.61000 44.60000 1.000 76.02571 260 ALA B C 1
ATOM 5009 O O . ALA B 1 279 ? 35.20400 27.53600 45.30300 1.000 77.72930 260 ALA B O 1
ATOM 5011 N N . ALA B 1 280 ? 36.77300 25.98300 44.86000 1.000 82.35877 261 ALA B N 1
ATOM 5012 C CA . ALA B 1 280 ? 37.58800 26.38300 46.00300 1.000 85.74732 261 ALA B CA 1
ATOM 5013 C C . ALA B 1 280 ? 38.15400 27.78700 45.83000 1.000 88.85983 261 ALA B C 1
ATOM 5014 O O . ALA B 1 280 ? 38.40800 28.47700 46.82300 1.000 94.71916 261 ALA B O 1
ATOM 5016 N N . VAL B 1 281 ? 38.33800 28.23400 44.59100 1.000 69.86429 262 VAL B N 1
ATOM 5017 C CA . VAL B 1 281 ? 38.85900 29.56400 44.31100 1.000 72.95780 262 VAL B CA 1
ATOM 5018 C C . VAL B 1 281 ? 37.77700 30.49300 43.78100 1.000 70.41123 262 VAL B C 1
ATOM 5019 O O . VAL B 1 281 ? 38.08500 31.58600 43.29500 1.000 72.26966 262 VAL B O 1
ATOM 5023 N N . THR B 1 282 ? 36.51100 30.09700 43.88800 1.000 64.99070 263 THR B N 1
ATOM 5024 C CA . THR B 1 282 ? 35.39600 30.89800 43.40500 1.000 66.67451 263 THR B CA 1
ATOM 5025 C C . THR B 1 282 ? 34.87500 31.78100 44.53300 1.000 68.52616 263 THR B C 1
ATOM 5026 O O . THR B 1 282 ? 34.67800 31.31000 45.65800 1.000 66.53306 263 THR B O 1
ATOM 5030 N N . THR B 1 283 ? 34.64300 33.05500 44.22500 1.000 68.90906 264 THR B N 1
ATOM 5031 C CA . THR B 1 283 ? 34.08100 33.99000 45.18500 1.000 76.94374 264 THR B CA 1
ATOM 5032 C C . THR B 1 283 ? 32.85300 34.66900 44.58900 1.000 74.89343 264 THR B C 1
ATOM 5033 O O . THR B 1 283 ? 32.88700 35.10400 43.42400 1.000 72.43910 264 THR B O 1
ATOM 5037 N N . PRO B 1 284 ? 31.75400 34.76600 45.33700 1.000 71.93173 265 PRO B N 1
ATOM 5038 C CA . PRO B 1 284 ? 30.57000 35.46600 44.82500 1.000 68.16685 265 PRO B CA 1
ATOM 5039 C C . PRO B 1 284 ? 30.77600 36.97400 44.80100 1.000 65.94442 265 PRO B C 1
ATOM 5040 O O . PRO B 1 284 ? 31.42000 37.54500 45.68300 1.000 79.50130 265 PRO B O 1
ATOM 5044 N N . GLN B 1 285 ? 30.22100 37.61600 43.78300 1.000 67.53374 266 GLN B N 1
ATOM 5045 C CA . GLN B 1 285 ? 30.36900 39.04500 43.56300 1.000 71.90224 266 GLN B CA 1
ATOM 5046 C C . GLN B 1 285 ? 29.02800 39.61900 43.13700 1.000 77.05404 266 GLN B C 1
ATOM 5047 O O . GLN B 1 285 ? 28.16200 38.88700 42.64300 1.000 77.09197 266 GLN B O 1
ATOM 5053 N N . PRO B 1 286 ? 28.82400 40.92500 43.31000 1.000 82.34190 267 PRO B N 1
ATOM 5054 C CA . PRO B 1 286 ? 27.53900 41.52000 42.95200 1.000 69.97843 267 PRO B CA 1
ATOM 5055 C C . PRO B 1 286 ? 27.26900 41.38300 41.46200 1.000 78.13985 267 PRO B C 1
ATOM 5056 O O . PRO B 1 286 ? 28.20600 41.36400 40.64500 1.000 80.81818 267 PRO B O 1
ATOM 5060 N N . PRO B 1 287 ? 26.00000 41.28300 41.07400 1.000 85.13315 268 PRO B N 1
ATOM 5061 C CA . PRO B 1 287 ? 25.67000 41.20000 39.64900 1.000 82.79474 268 PRO B CA 1
ATOM 5062 C C . PRO B 1 287 ? 25.92800 42.51900 38.93700 1.000 84.13950 268 PRO B C 1
ATOM 5063 O O . PRO B 1 287 ? 26.00000 43.59000 39.54400 1.000 91.13899 268 PRO B O 1
ATOM 5067 N N . LEU B 1 288 ? 26.06500 42.41900 37.62000 1.000 87.00758 269 LEU B N 1
ATOM 5068 C CA . LEU B 1 288 ? 26.27900 43.59100 36.78100 1.000 84.93504 269 LEU B CA 1
ATOM 5069 C C . LEU B 1 288 ? 25.01800 44.44500 36.70300 1.000 91.65709 269 LEU B C 1
ATOM 5070 O O . LEU B 1 288 ? 23.90100 43.92700 36.60700 1.000 93.86193 269 LEU B O 1
ATOM 5075 N N . THR B 1 289 ? 25.20100 45.76400 36.74900 1.000 94.29276 270 THR B N 1
ATOM 5076 C CA . THR B 1 289 ? 24.11000 46.72000 36.61000 1.000 93.33277 270 THR B CA 1
ATOM 5077 C C . THR B 1 289 ? 24.50700 47.77900 35.58700 1.000 102.07073 270 THR B C 1
ATOM 5078 O O . THR B 1 289 ? 25.62300 47.77700 35.05600 1.000 101.72298 270 THR B O 1
ATOM 5082 N N . GLY B 1 290 ? 23.57900 48.69000 35.30500 1.000 103.53542 271 GLY B N 1
ATOM 5083 C CA . GLY B 1 290 ? 23.86400 49.82900 34.45200 1.000 98.71809 271 GLY B CA 1
ATOM 5084 C C . GLY B 1 290 ? 24.25100 51.08100 35.21300 1.000 90.28043 271 GLY B C 1
ATOM 5085 O O . GLY B 1 290 ? 23.39200 51.77500 35.75500 1.000 84.45835 271 GLY B O 1
ATOM 5086 N N . GLY B 1 293 ? 20.86300 50.88600 37.63100 1.000 82.07457 274 GLY B N 1
ATOM 5087 C CA . GLY B 1 293 ? 21.14700 50.21000 38.88400 1.000 80.19201 274 GLY B CA 1
ATOM 5088 C C . GLY B 1 293 ? 20.50200 48.83900 38.97500 1.000 84.43497 274 GLY B C 1
ATOM 5089 O O . GLY B 1 293 ? 20.86700 48.01500 39.81100 1.000 89.63560 274 GLY B O 1
ATOM 5090 N N . THR B 1 294 ? 19.51800 48.60700 38.11300 1.000 83.64558 275 THR B N 1
ATOM 5091 C CA . THR B 1 294 ? 18.74300 47.37500 38.16200 1.000 87.46851 275 THR B CA 1
ATOM 5092 C C . THR B 1 294 ? 19.60000 46.14800 37.87200 1.000 83.49263 275 THR B C 1
ATOM 5093 O O . THR B 1 294 ? 20.36700 46.12100 36.90500 1.000 95.74705 275 THR B O 1
ATOM 5097 N N . ALA B 1 295 ? 19.46900 45.13200 38.71800 1.000 62.98605 276 ALA B N 1
ATOM 5098 C CA . ALA B 1 295 ? 19.99900 43.80600 38.43700 1.000 59.99506 276 ALA B CA 1
ATOM 5099 C C . ALA B 1 295 ? 18.83800 42.90500 38.04500 1.000 65.95310 276 ALA B C 1
ATOM 5100 O O . ALA B 1 295 ? 17.68900 43.15700 38.40600 1.000 72.47619 276 ALA B O 1
ATOM 5102 N N . ASN B 1 296 ? 19.13500 41.85300 37.29300 1.000 69.83311 277 ASN B N 1
ATOM 5103 C CA . ASN B 1 296 ? 18.07200 40.98500 36.81400 1.000 80.11621 277 ASN B CA 1
ATOM 5104 C C . ASN B 1 296 ? 17.94600 39.75100 37.69600 1.000 81.01026 277 ASN B C 1
ATOM 5105 O O . ASN B 1 296 ? 18.94500 39.20100 38.16900 1.000 70.01369 277 ASN B O 1
ATOM 5110 N N . VAL B 1 297 ? 16.70600 39.32200 37.90300 1.000 82.85654 278 VAL B N 1
ATOM 5111 C CA . VAL B 1 297 ? 16.38000 38.16300 38.72200 1.000 81.52733 278 VAL B CA 1
ATOM 5112 C C . VAL B 1 297 ? 15.37100 37.29200 37.98500 1.000 66.44846 278 VAL B C 1
ATOM 5113 O O . VAL B 1 297 ? 14.42900 37.80400 37.37100 1.000 67.78213 278 VAL B O 1
ATOM 5117 N N . ALA B 1 298 ? 15.57800 35.97600 38.02700 1.000 60.47582 279 ALA B N 1
ATOM 5118 C CA . ALA B 1 298 ? 14.64700 35.03600 37.41000 1.000 57.35251 279 ALA B CA 1
ATOM 5119 C C . ALA B 1 298 ? 13.48100 34.81200 38.36700 1.000 63.32557 279 ALA B C 1
ATOM 5120 O O . ALA B 1 298 ? 13.64200 34.19500 39.42600 1.000 61.71054 279 ALA B O 1
ATOM 5122 N N . LEU B 1 299 ? 12.30700 35.31100 37.99400 1.000 55.24676 280 LEU B N 1
ATOM 5123 C CA . LEU B 1 299 ? 11.12400 35.26800 38.83800 1.000 54.57667 280 LEU B CA 1
ATOM 5124 C C . LEU B 1 299 ? 10.24800 34.07800 38.46600 1.000 56.70780 280 LEU B C 1
ATOM 5125 O O . LEU B 1 299 ? 9.96100 33.85900 37.28600 1.000 51.25327 280 LEU B O 1
ATOM 5138 N N . THR B 1 301 ? 6.36300 32.55000 39.14800 1.000 49.63200 282 THR B N 1
ATOM 5139 C CA . THR B 1 301 ? 5.06200 33.07700 39.53600 1.000 49.00367 282 THR B CA 1
ATOM 5140 C C . THR B 1 301 ? 4.00300 31.98900 39.42900 1.000 49.21889 282 THR B C 1
ATOM 5141 O O . THR B 1 301 ? 4.23000 30.91500 38.86500 1.000 52.22580 282 THR B O 1
ATOM 5145 N N . LEU B 1 302 ? 2.82200 32.29700 39.96300 1.000 49.17726 283 LEU B N 1
ATOM 5146 C CA . LEU B 1 302 ? 1.66200 31.41800 39.92200 1.000 49.31438 283 LEU B CA 1
ATOM 5147 C C . LEU B 1 302 ? 0.50900 32.16300 39.27300 1.000 50.90188 283 LEU B C 1
ATOM 5148 O O . LEU B 1 302 ? 0.19600 33.29300 39.66400 1.000 48.75756 283 LEU B O 1
ATOM 5153 N N . ALA B 1 303 ? -0.11800 31.53800 38.28400 1.000 48.10812 284 ALA B N 1
ATOM 5154 C CA . ALA B 1 303 ? -1.19000 32.16900 37.53400 1.000 47.80889 284 ALA B CA 1
ATOM 5155 C C . ALA B 1 303 ? -2.43700 31.29900 37.56500 1.000 53.32649 284 ALA B C 1
ATOM 5156 O O . ALA B 1 303 ? -2.37200 30.08700 37.79500 1.000 48.13568 284 ALA B O 1
ATOM 5158 N N . VAL B 1 304 ? -3.57800 31.93700 37.31700 1.000 56.85042 285 VAL B N 1
ATOM 5159 C CA . VAL B 1 304 ? -4.87700 31.26600 37.30400 1.000 53.69841 285 VAL B CA 1
ATOM 5160 C C . VAL B 1 304 ? -5.48600 31.35300 35.91000 1.000 48.66343 285 VAL B C 1
ATOM 5161 O O . VAL B 1 304 ? -5.88700 32.44400 35.48000 1.000 49.29687 285 VAL B O 1
ATOM 5165 N N . PRO B 1 305 ? -5.57800 30.24600 35.17600 1.000 52.81975 286 PRO B N 1
ATOM 5166 C CA . PRO B 1 305 ? -6.18500 30.29600 33.84100 1.000 53.44425 286 PRO B CA 1
ATOM 5167 C C . PRO B 1 305 ? -7.62400 30.78900 33.89600 1.000 55.30234 286 PRO B C 1
ATOM 5168 O O . PRO B 1 305 ? -8.37100 30.48300 34.82700 1.000 49.81361 286 PRO B O 1
ATOM 5172 N N . ARG B 1 306 ? -8.00900 31.55400 32.87200 1.000 50.03908 287 ARG B N 1
ATOM 5173 C CA . ARG B 1 306 ? -9.36400 32.08900 32.82000 1.000 51.72129 287 ARG B CA 1
ATOM 5174 C C . ARG B 1 306 ? -10.39600 30.97600 32.70700 1.000 51.76886 287 ARG B C 1
ATOM 5175 O O . ARG B 1 306 ? -11.53100 31.13800 33.16300 1.000 63.32384 287 ARG B O 1
ATOM 5183 N N . GLN B 1 307 ? -10.01700 29.83300 32.13100 1.000 50.42294 288 GLN B N 1
ATOM 5184 C CA . GLN B 1 307 ? -10.92400 28.69500 32.04100 1.000 52.31631 288 GLN B CA 1
ATOM 5185 C C . GLN B 1 307 ? -11.23100 28.07500 33.39700 1.000 49.98791 288 GLN B C 1
ATOM 5186 O O . GLN B 1 307 ? -12.15400 27.26000 33.48400 1.000 55.93410 288 GLN B O 1
ATOM 5192 N N . SER B 1 308 ? -10.49200 28.43900 34.44400 1.000 49.88065 289 SER B N 1
ATOM 5193 C CA . SER B 1 308 ? -10.71800 27.87800 35.76900 1.000 50.03898 289 SER B CA 1
ATOM 5194 C C . SER B 1 308 ? -12.12600 28.18800 36.26100 1.000 55.08403 289 SER B C 1
ATOM 5195 O O . SER B 1 308 ? -12.57900 29.33700 36.21900 1.000 57.49111 289 SER B O 1
ATOM 5198 N N . GLN B 1 309 ? -12.82300 27.15700 36.72400 1.000 53.68876 290 GLN B N 1
ATOM 5199 C CA . GLN B 1 309 ? -14.16500 27.33400 37.25500 1.000 61.41103 290 GLN B CA 1
ATOM 5200 C C . GLN B 1 309 ? -14.16800 27.60900 38.75200 1.000 57.40669 290 GLN B C 1
ATOM 5201 O O . GLN B 1 309 ? -15.23900 27.81500 39.32800 1.000 63.51282 290 GLN B O 1
ATOM 5207 N N . GLN B 1 310 ? -12.99700 27.64100 39.38200 1.000 66.80926 291 GLN B N 1
ATOM 5208 C CA . GLN B 1 310 ? -12.82400 27.99200 40.78800 1.000 73.04065 291 GLN B CA 1
ATOM 5209 C C . GLN B 1 310 ? -11.75100 29.06300 40.92600 1.000 72.92115 291 GLN B C 1
ATOM 5210 O O . GLN B 1 310 ? -10.78100 28.91800 41.67400 1.000 61.26029 291 GLN B O 1
ATOM 5216 N N . ALA B 1 311 ? -11.91500 30.15700 40.17600 1.000 67.25930 292 ALA B N 1
ATOM 5217 C CA . ALA B 1 311 ? -10.89400 31.19900 40.14300 1.000 54.66503 292 ALA B CA 1
ATOM 5218 C C . ALA B 1 311 ? -10.64500 31.77500 41.53000 1.000 57.57445 292 ALA B C 1
ATOM 5219 O O . ALA B 1 311 ? -9.49400 32.02000 41.91000 1.000 60.05828 292 ALA B O 1
ATOM 5221 N N . GLY B 1 312 ? -11.71000 31.99400 42.30200 1.000 51.30472 293 GLY B N 1
ATOM 5222 C CA . GLY B 1 312 ? -11.53700 32.53000 43.64100 1.000 57.25675 293 GLY B CA 1
ATOM 5223 C C . GLY B 1 312 ? -10.74100 31.60100 44.53900 1.000 54.94714 293 GLY B C 1
ATOM 5224 O O . GLY B 1 312 ? -9.81200 32.02900 45.23100 1.000 45.03154 293 GLY B O 1
ATOM 5225 N N . GLU B 1 313 ? -11.08900 30.31200 44.53400 1.000 50.99483 294 GLU B N 1
ATOM 5226 C CA . GLU B 1 313 ? -10.33400 29.34600 45.32500 1.000 52.14141 294 GLU B CA 1
ATOM 5227 C C . GLU B 1 313 ? -8.90500 29.21700 44.82100 1.000 53.83235 294 GLU B C 1
ATOM 5228 O O . GLU B 1 313 ? -7.97200 29.07300 45.61900 1.000 59.17781 294 GLU B O 1
ATOM 5234 N N . ALA B 1 314 ? -8.71500 29.28000 43.50200 1.000 56.14619 295 ALA B N 1
ATOM 5235 C CA . ALA B 1 314 ? -7.37400 29.17300 42.93700 1.000 52.21080 295 ALA B CA 1
ATOM 5236 C C . ALA B 1 314 ? -6.50000 30.33300 43.38100 1.000 45.68259 295 ALA B C 1
ATOM 5237 O O . ALA B 1 314 ? -5.32700 30.14100 43.71700 1.000 46.80423 295 ALA B O 1
ATOM 5239 N N . VAL B 1 315 ? -7.06100 31.54300 43.40500 1.000 46.92486 296 VAL B N 1
ATOM 5240 C CA . VAL B 1 315 ? -6.31100 32.69800 43.88300 1.000 51.07356 296 VAL B CA 1
ATOM 5241 C C . VAL B 1 315 ? -5.93400 32.50900 45.34400 1.000 53.12592 296 VAL B C 1
ATOM 5242 O O . VAL B 1 315 ? -4.81000 32.82500 45.75700 1.000 63.36664 296 VAL B O 1
ATOM 5246 N N . GLU B 1 316 ? -6.85700 31.97200 46.14600 1.000 48.37977 297 GLU B N 1
ATOM 5247 C CA . GLU B 1 316 ? -6.55500 31.72100 47.55000 1.000 51.08700 297 GLU B CA 1
ATOM 5248 C C . GLU B 1 316 ? -5.42600 30.70900 47.69500 1.000 52.27424 297 GLU B C 1
ATOM 5249 O O . GLU B 1 316 ? -4.56600 30.85200 48.57000 1.000 59.22176 297 GLU B O 1
ATOM 5255 N N . LEU B 1 317 ? -5.40600 29.68200 46.83900 1.000 55.45678 298 LEU B N 1
ATOM 5256 C CA . LEU B 1 317 ? -4.33300 28.69300 46.89800 1.000 58.24606 298 LEU B CA 1
ATOM 5257 C C . LEU B 1 317 ? -2.98900 29.30900 46.53900 1.000 55.94723 298 LEU B C 1
ATOM 5258 O O . LEU B 1 317 ? -1.98000 29.03600 47.19700 1.000 59.96656 298 LEU B O 1
ATOM 5263 N N . ALA B 1 318 ? -2.95200 30.12800 45.48800 1.000 39.81281 299 ALA B N 1
ATOM 5264 C CA . ALA B 1 318 ? -1.70100 30.77300 45.11100 1.000 40.60217 299 ALA B CA 1
ATOM 5265 C C . ALA B 1 318 ? -1.22700 31.72100 46.20100 1.000 42.81969 299 ALA B C 1
ATOM 5266 O O . ALA B 1 318 ? -0.02600 31.80900 46.48000 1.000 43.50602 299 ALA B O 1
ATOM 5268 N N . LEU B 1 319 ? -2.16000 32.42700 46.84300 1.000 43.93397 300 LEU B N 1
ATOM 5269 C CA . LEU B 1 319 ? -1.78100 33.29300 47.95300 1.000 44.19364 300 LEU B CA 1
ATOM 5270 C C . LEU B 1 319 ? -1.29500 32.47200 49.13700 1.000 43.18839 300 LEU B C 1
ATOM 5271 O O . LEU B 1 319 ? -0.38700 32.90100 49.85400 1.000 45.43905 300 LEU B O 1
ATOM 5276 N N . PHE B 1 320 ? -1.88700 31.29700 49.34500 1.000 41.01085 301 PHE B N 1
ATOM 5277 C CA . PHE B 1 320 ? -1.46500 30.41300 50.42600 1.000 42.81899 301 PHE B CA 1
ATOM 5278 C C . PHE B 1 320 ? -0.04500 29.90800 50.20200 1.000 49.99456 301 PHE B C 1
ATOM 5279 O O . PHE B 1 320 ? 0.78900 29.94400 51.11600 1.000 52.28300 301 PHE B O 1
ATOM 5287 N N . LEU B 1 321 ? 0.26100 29.47000 48.97700 1.000 49.85567 302 LEU B N 1
ATOM 5288 C CA . LEU B 1 321 ? 1.59200 28.96100 48.66700 1.000 57.46619 302 LEU B CA 1
ATOM 5289 C C . LEU B 1 321 ? 2.66600 30.03900 48.73700 1.000 52.41519 302 LEU B C 1
ATOM 5290 O O . LEU B 1 321 ? 3.83600 29.70900 48.94800 1.000 54.86979 302 LEU B O 1
ATOM 5295 N N . THR B 1 322 ? 2.30400 31.30800 48.56100 1.000 40.27858 303 THR B N 1
ATOM 5296 C CA . THR B 1 322 ? 3.27900 32.38800 48.49400 1.000 39.53872 303 THR B CA 1
ATOM 5297 C C . THR B 1 322 ? 3.21400 33.31900 49.70400 1.000 39.78187 303 THR B C 1
ATOM 5298 O O . THR B 1 322 ? 3.66700 34.46500 49.61300 1.000 45.54421 303 THR B O 1
ATOM 5302 N N . ASN B 1 323 ? 2.66600 32.85500 50.83600 1.000 45.34099 304 ASN B N 1
ATOM 5303 C CA . ASN B 1 323 ? 2.60600 33.67500 52.04700 1.000 47.82111 304 ASN B CA 1
ATOM 5304 C C . ASN B 1 323 ? 3.97800 33.68800 52.72900 1.000 53.81366 304 ASN B C 1
ATOM 5305 O O . ASN B 1 323 ? 4.97200 33.18600 52.18800 1.000 55.52744 304 ASN B O 1
ATOM 5310 N N . GLY B 1 324 ? 4.06100 34.27100 53.92700 1.000 48.47013 305 GLY B N 1
ATOM 5311 C CA . GLY B 1 324 ? 5.36300 34.42300 54.55400 1.000 44.63034 305 GLY B CA 1
ATOM 5312 C C . GLY B 1 324 ? 6.02300 33.11000 54.94100 1.000 45.84808 305 GLY B C 1
ATOM 5313 O O . GLY B 1 324 ? 7.18700 32.86700 54.62200 1.000 50.88764 305 GLY B O 1
ATOM 5314 N N . THR B 1 325 ? 5.29700 32.26200 55.68000 1.000 54.59409 306 THR B N 1
ATOM 5315 C CA . THR B 1 325 ? 5.91300 31.09200 56.31100 1.000 55.58479 306 THR B CA 1
ATOM 5316 C C . THR B 1 325 ? 6.31600 30.03700 55.28000 1.000 60.26476 306 THR B C 1
ATOM 5317 O O . THR B 1 325 ? 7.41400 29.47200 55.35300 1.000 61.38905 306 THR B O 1
ATOM 5321 N N . ASN B 1 326 ? 5.43200 29.74800 54.32100 1.000 58.09200 307 ASN B N 1
ATOM 5322 C CA . ASN B 1 326 ? 5.71200 28.74600 53.29500 1.000 52.56589 307 ASN B CA 1
ATOM 5323 C C . ASN B 1 326 ? 6.81200 29.21900 52.36100 1.000 53.94885 307 ASN B C 1
ATOM 5324 O O . ASN B 1 326 ? 7.60500 28.40600 51.88300 1.000 55.78635 307 ASN B O 1
ATOM 5329 N N . GLN B 1 327 ? 6.84700 30.51900 52.04100 1.000 46.10178 308 GLN B N 1
ATOM 5330 C CA . GLN B 1 327 ? 7.93900 31.01300 51.20900 1.000 45.19818 308 GLN B CA 1
ATOM 5331 C C . GLN B 1 327 ? 9.25500 30.94500 51.96300 1.000 52.51873 308 GLN B C 1
ATOM 5332 O O . GLN B 1 327 ? 10.29500 30.63000 51.37400 1.000 53.83286 308 GLN B O 1
ATOM 5338 N N . ALA B 1 328 ? 9.22900 31.22900 53.26900 1.000 46.23733 309 ALA B N 1
ATOM 5339 C CA . ALA B 1 328 ? 10.43600 31.09600 54.07400 1.000 47.81174 309 ALA B CA 1
ATOM 5340 C C . ALA B 1 328 ? 10.93200 29.65900 54.06400 1.000 55.19948 309 ALA B C 1
ATOM 5341 O O . ALA B 1 328 ? 12.11900 29.40100 53.83500 1.000 53.74873 309 ALA B O 1
ATOM 5343 N N . ARG B 1 329 ? 10.02200 28.70400 54.28000 1.000 50.33302 310 ARG B N 1
ATOM 5344 C CA . ARG B 1 329 ? 10.41600 27.30100 54.27600 1.000 58.61252 310 ARG B CA 1
ATOM 5345 C C . ARG B 1 329 ? 10.93500 26.87500 52.91000 1.000 53.81848 310 ARG B C 1
ATOM 5346 O O . ARG B 1 329 ? 11.91500 26.12800 52.81700 1.000 62.93461 310 ARG B O 1
ATOM 5354 N N . PHE B 1 330 ? 10.29300 27.33100 51.83400 1.000 50.01868 311 PHE B N 1
ATOM 5355 C CA . PHE B 1 330 ? 10.79800 26.97800 50.51200 1.000 58.81508 311 PHE B CA 1
ATOM 5356 C C . PHE B 1 330 ? 12.12900 27.66100 50.23500 1.000 55.50552 311 PHE B C 1
ATOM 5357 O O . PHE B 1 330 ? 13.02400 27.06200 49.63000 1.000 57.62280 311 PHE B O 1
ATOM 5365 N N . ALA B 1 331 ? 12.29300 28.90000 50.70300 1.000 55.68433 312 ALA B N 1
ATOM 5366 C CA . ALA B 1 331 ? 13.55500 29.60200 50.50100 1.000 51.13796 312 ALA B CA 1
ATOM 5367 C C . ALA B 1 331 ? 14.70700 28.88000 51.18600 1.000 61.49536 312 ALA B C 1
ATOM 5368 O O . ALA B 1 331 ? 15.82900 28.86600 50.67000 1.000 62.96012 312 ALA B O 1
ATOM 5370 N N . ARG B 1 332 ? 14.45500 28.27600 52.35100 1.000 61.52659 313 ARG B N 1
ATOM 5371 C CA . ARG B 1 332 ? 15.51100 27.53400 53.03500 1.000 65.11140 313 ARG B CA 1
ATOM 5372 C C . ARG B 1 332 ? 15.83400 26.23400 52.30700 1.000 68.81176 313 ARG B C 1
ATOM 5373 O O . ARG B 1 332 ? 16.99600 25.96300 51.98200 1.000 74.09148 313 ARG B O 1
ATOM 5381 N N . GLU B 1 333 ? 14.81300 25.41300 52.04800 1.000 60.68296 314 GLU B N 1
ATOM 5382 C CA . GLU B 1 333 ? 15.04500 24.09200 51.47200 1.000 63.14508 314 GLU B CA 1
ATOM 5383 C C . GLU B 1 333 ? 15.53600 24.17300 50.03000 1.000 67.78066 314 GLU B C 1
ATOM 5384 O O . GLU B 1 333 ? 16.33900 23.33400 49.60500 1.000 74.13618 314 GLU B O 1
ATOM 5390 N N . ALA B 1 334 ? 15.06600 25.15600 49.26300 1.000 63.50803 315 ALA B N 1
ATOM 5391 C CA . ALA B 1 334 ? 15.49100 25.32700 47.87800 1.000 64.59892 315 ALA B CA 1
ATOM 5392 C C . ALA B 1 334 ? 16.66400 26.28600 47.72700 1.000 63.27599 315 ALA B C 1
ATOM 5393 O O . ALA B 1 334 ? 17.20100 26.40900 46.62100 1.000 61.01655 315 ALA B O 1
ATOM 5395 N N . ARG B 1 335 ? 17.05900 26.96800 48.80300 1.000 66.30110 316 ARG B N 1
ATOM 5396 C CA . ARG B 1 335 ? 18.15000 27.94300 48.79000 1.000 67.95133 316 ARG B CA 1
ATOM 5397 C C . ARG B 1 335 ? 17.93600 29.00300 47.70800 1.000 70.64019 316 ARG B C 1
ATOM 5398 O O . ARG B 1 335 ? 18.83000 29.32600 46.92300 1.000 65.29037 316 ARG B O 1
ATOM 5406 N N . VAL B 1 336 ? 16.72100 29.55200 47.68200 1.000 67.12232 317 VAL B N 1
ATOM 5407 C CA . VAL B 1 336 ? 16.30700 30.56100 46.71700 1.000 58.02693 317 VAL B CA 1
ATOM 5408 C C . VAL B 1 336 ? 15.73800 31.74100 47.49400 1.000 50.99715 317 VAL B C 1
ATOM 5409 O O . VAL B 1 336 ? 15.53100 31.67300 48.70600 1.000 54.55648 317 VAL B O 1
ATOM 5413 N N . LEU B 1 337 ? 15.49400 32.83400 46.78100 1.000 54.58658 318 LEU B N 1
ATOM 5414 C CA . LEU B 1 337 ? 14.97200 33.95800 47.54700 1.000 64.12626 318 LEU B CA 1
ATOM 5415 C C . LEU B 1 337 ? 13.46100 34.09100 47.37400 1.000 66.37685 318 LEU B C 1
ATOM 5416 O O . LEU B 1 337 ? 12.93200 33.83200 46.28500 1.000 64.87559 318 LEU B O 1
ATOM 5421 N N . PRO B 1 338 ? 12.76100 34.47200 48.44100 1.000 60.07707 319 PRO B N 1
ATOM 5422 C CA . PRO B 1 338 ? 11.30700 34.63500 48.37200 1.000 55.95561 319 PRO B CA 1
ATOM 5423 C C . PRO B 1 338 ? 10.89000 36.03800 47.95200 1.000 52.91563 319 PRO B C 1
ATOM 5424 O O . PRO B 1 338 ? 11.66800 36.99400 47.99700 1.000 51.08450 319 PRO B O 1
ATOM 5428 N N . SER B 1 339 ? 9.62500 36.14400 47.54300 1.000 42.03571 320 SER B N 1
ATOM 5429 C CA . SER B 1 339 ? 9.01700 37.42400 47.20100 1.000 45.73596 320 SER B CA 1
ATOM 5430 C C . SER B 1 339 ? 8.21600 38.01900 48.35300 1.000 47.78420 320 SER B C 1
ATOM 5431 O O . SER B 1 339 ? 7.71000 39.13900 48.22900 1.000 42.41974 320 SER B O 1
ATOM 5434 N N . SER B 1 340 ? 8.07500 37.29800 49.45600 1.000 40.47721 321 SER B N 1
ATOM 5435 C CA . SER B 1 340 ? 7.42600 37.85300 50.63200 1.000 41.99291 321 SER B CA 1
ATOM 5436 C C . SER B 1 340 ? 8.39900 38.74900 51.38600 1.000 50.71237 321 SER B C 1
ATOM 5437 O O . SER B 1 340 ? 9.56800 38.39900 51.57600 1.000 43.01423 321 SER B O 1
ATOM 5440 N N . LEU B 1 341 ? 7.91500 39.92500 51.79600 1.000 54.75513 322 LEU B N 1
ATOM 5441 C CA . LEU B 1 341 ? 8.75400 40.83600 52.56800 1.000 62.50354 322 LEU B CA 1
ATOM 5442 C C . LEU B 1 341 ? 9.18300 40.21000 53.89000 1.000 61.16664 322 LEU B C 1
ATOM 5443 O O . LEU B 1 341 ? 10.36900 40.23400 54.24100 1.000 69.85262 322 LEU B O 1
ATOM 5448 N N . GLU B 1 342 ? 8.23300 39.63500 54.63500 1.000 56.16187 323 GLU B N 1
ATOM 5449 C CA . GLU B 1 342 ? 8.58200 38.96500 55.88800 1.000 55.08985 323 GLU B CA 1
ATOM 5450 C C . GLU B 1 342 ? 9.52000 37.79000 55.65500 1.000 53.09768 323 GLU B C 1
ATOM 5451 O O . GLU B 1 342 ? 10.48500 37.60400 56.40700 1.000 53.39064 323 GLU B O 1
ATOM 5457 N N . ALA B 1 343 ? 9.25200 36.98000 54.62600 1.000 50.21220 324 ALA B N 1
ATOM 5458 C CA . ALA B 1 343 ? 10.10500 35.82200 54.38100 1.000 52.24198 324 ALA B CA 1
ATOM 5459 C C . ALA B 1 343 ? 11.51100 36.25700 53.98300 1.000 51.15464 324 ALA B C 1
ATOM 5460 O O . ALA B 1 343 ? 12.49700 35.65900 54.42600 1.000 54.58534 324 ALA B O 1
ATOM 5462 N N . LEU B 1 344 ? 11.62500 37.30800 53.17000 1.000 52.98413 325 LEU B N 1
ATOM 5463 C CA . LEU B 1 344 ? 12.94700 37.82400 52.83400 1.000 51.38989 325 LEU B CA 1
ATOM 5464 C C . LEU B 1 344 ? 13.65500 38.32800 54.08400 1.000 57.95074 325 LEU B C 1
ATOM 5465 O O . LEU B 1 344 ? 14.83300 38.02600 54.30800 1.000 48.98178 325 LEU B O 1
ATOM 5470 N N . SER B 1 345 ? 12.93700 39.07500 54.92400 1.000 48.57866 326 SER B N 1
ATOM 5471 C CA . SER B 1 345 ? 13.51500 39.53400 56.18000 1.000 56.90969 326 SER B CA 1
ATOM 5472 C C . SER B 1 345 ? 13.89700 38.35700 57.07000 1.000 59.67338 326 SER B C 1
ATOM 5473 O O . SER B 1 345 ? 14.94300 38.38100 57.73100 1.000 63.13855 326 SER B O 1
ATOM 5476 N N . ALA B 1 346 ? 13.06100 37.31600 57.10200 1.000 54.29488 327 ALA B N 1
ATOM 5477 C CA . ALA B 1 346 ? 13.39800 36.11800 57.86500 1.000 54.31313 327 ALA B CA 1
ATOM 5478 C C . ALA B 1 346 ? 14.61100 35.40500 57.27500 1.000 57.15226 327 ALA B C 1
ATOM 5479 O O . ALA B 1 346 ? 15.49000 34.95100 58.01500 1.000 57.73775 327 ALA B O 1
ATOM 5481 N N . ILE B 1 347 ? 14.68100 35.30600 55.94200 1.000 60.60549 328 ILE B N 1
ATOM 5482 C CA . ILE B 1 347 ? 15.79200 34.60900 55.29700 1.000 58.05312 328 ILE B CA 1
ATOM 5483 C C . ILE B 1 347 ? 17.09400 35.37800 55.47300 1.000 55.86127 328 ILE B C 1
ATOM 5484 O O . ILE B 1 347 ? 18.15100 34.78200 55.71400 1.000 54.31445 328 ILE B O 1
ATOM 5489 N N . ARG B 1 348 ? 17.04700 36.70600 55.35500 1.000 66.36994 329 ARG B N 1
ATOM 5490 C CA . ARG B 1 348 ? 18.26600 37.49100 55.52200 1.000 78.80621 329 ARG B CA 1
ATOM 5491 C C . ARG B 1 348 ? 18.78600 37.41100 56.95400 1.000 79.48644 329 ARG B C 1
ATOM 5492 O O . ARG B 1 348 ? 20.00100 37.36300 57.17600 1.000 93.90809 329 ARG B O 1
ATOM 5500 N N . ALA B 1 349 ? 17.88400 37.38300 57.94000 1.000 68.64626 330 ALA B N 1
ATOM 5501 C CA . ALA B 1 349 ? 18.32000 37.26700 59.32800 1.000 63.65212 330 ALA B CA 1
ATOM 5502 C C . ALA B 1 349 ? 18.95900 35.90800 59.59800 1.000 63.07124 330 ALA B C 1
ATOM 5503 O O . ALA B 1 349 ? 19.98100 35.82600 60.28800 1.000 60.80328 330 ALA B O 1
ATOM 5505 N N . GLU B 1 350 ? 18.38100 34.83300 59.05200 1.000 66.54949 331 GLU B N 1
ATOM 5506 C CA . GLU B 1 350 ? 18.93800 33.49900 59.26800 1.000 66.25270 331 GLU B CA 1
ATOM 5507 C C . GLU B 1 350 ? 20.33900 33.37600 58.68200 1.000 71.92531 331 GLU B C 1
ATOM 5508 O O . GLU B 1 350 ? 21.21400 32.73500 59.27500 1.000 69.29211 331 GLU B O 1
ATOM 5514 N N . LEU B 1 351 ? 20.57000 33.98200 57.51600 1.000 75.09163 332 LEU B N 1
ATOM 5515 C CA . LEU B 1 351 ? 21.88200 33.89500 56.88300 1.000 73.03955 332 LEU B CA 1
ATOM 5516 C C . LEU B 1 351 ? 22.92100 34.71700 57.63800 1.000 76.91658 332 LEU B C 1
ATOM 5517 O O . LEU B 1 351 ? 24.07600 34.29500 57.77300 1.000 77.07276 332 LEU B O 1
ATOM 5522 N N . GLU B 1 352 ? 22.52500 35.88400 58.15600 1.000 72.97146 333 GLU B N 1
ATOM 5523 C CA . GLU B 1 352 ? 23.46700 36.77500 58.82500 1.000 74.34184 333 GLU B CA 1
ATOM 5524 C C . GLU B 1 352 ? 24.02200 36.18700 60.11600 1.000 80.44329 333 GLU B C 1
ATOM 5525 O O . GLU B 1 352 ? 25.07700 36.63200 60.57900 1.000 83.82693 333 GLU B O 1
ATOM 5531 N N . VAL B 1 353 ? 23.34200 35.20800 60.71100 1.000 79.75288 334 VAL B N 1
ATOM 5532 C CA . VAL B 1 353 ? 23.78300 34.58700 61.95100 1.000 78.35618 334 VAL B CA 1
ATOM 5533 C C . VAL B 1 353 ? 24.07900 33.10400 61.76800 1.000 88.20331 334 VAL B C 1
ATOM 5534 O O . VAL B 1 353 ? 24.23900 32.38000 62.75100 1.000 99.52199 334 VAL B O 1
ATOM 5538 N N . GLU B 1 354 ? 24.15000 32.63700 60.52300 1.000 94.86726 335 GLU B N 1
ATOM 5539 C CA . GLU B 1 354 ? 24.46600 31.24600 60.22500 1.000 103.63600 335 GLU B CA 1
ATOM 5540 C C . GLU B 1 354 ? 25.94900 30.97200 60.43800 1.000 108.37755 335 GLU B C 1
ATOM 5541 O O . GLU B 1 354 ? 26.80200 31.79400 60.09300 1.000 110.59818 335 GLU B O 1
ATOM 5547 N N . GLN B 1 355 ? 26.25600 29.81300 61.02700 1.000 111.47167 336 GLN B N 1
ATOM 5548 C CA . GLN B 1 355 ? 27.63100 29.36400 61.24800 1.000 121.48214 336 GLN B CA 1
ATOM 5549 C C . GLN B 1 355 ? 27.89500 28.10000 60.43900 1.000 119.37563 336 GLN B C 1
ATOM 5550 O O . GLN B 1 355 ? 27.61700 26.98300 60.90300 1.000 121.87952 336 GLN B O 1
ATOM 5556 N N . PRO B 1 356 ? 28.42000 28.23100 59.22300 1.000 114.75579 337 PRO B N 1
ATOM 5557 C CA . PRO B 1 356 ? 28.65100 27.05300 58.37800 1.000 111.45146 337 PRO B CA 1
ATOM 5558 C C . PRO B 1 356 ? 29.70800 26.12600 58.95900 1.000 105.86055 337 PRO B C 1
ATOM 5559 O O . PRO B 1 356 ? 30.67100 26.55900 59.59700 1.000 102.98626 337 PRO B O 1
ATOM 5563 N N . SER B 1 357 ? 29.51500 24.82600 58.72400 1.000 103.15077 338 SER B N 1
ATOM 5564 C CA . SER B 1 357 ? 30.39200 23.80300 59.27900 1.000 101.83680 338 SER B CA 1
ATOM 5565 C C . SER B 1 357 ? 31.60900 23.51000 58.41200 1.000 104.55271 338 SER B C 1
ATOM 5566 O O . SER B 1 357 ? 32.57900 22.92700 58.91000 1.000 107.03308 338 SER B O 1
ATOM 5569 N N . ASN B 1 358 ? 31.58300 23.88900 57.13800 1.000 107.09779 339 ASN B N 1
ATOM 5570 C CA . ASN B 1 358 ? 32.68900 23.64800 56.22400 1.000 105.79816 339 ASN B CA 1
ATOM 5571 C C . ASN B 1 358 ? 32.76000 24.80700 55.24100 1.000 99.25389 339 ASN B C 1
ATOM 5572 O O . ASN B 1 358 ? 31.78000 25.54400 55.07500 1.000 95.76273 339 ASN B O 1
ATOM 5577 N N . PRO B 1 359 ? 33.90600 24.99800 54.57500 1.000 92.38991 340 PRO B N 1
ATOM 5578 C CA . PRO B 1 359 ? 34.01500 26.11200 53.61400 1.000 87.95282 340 PRO B CA 1
ATOM 5579 C C . PRO B 1 359 ? 33.00700 26.05900 52.47800 1.000 83.41033 340 PRO B C 1
ATOM 5580 O O . PRO B 1 359 ? 32.64000 27.11500 51.94700 1.000 79.16642 340 PRO B O 1
ATOM 5584 N N . ALA B 1 360 ? 32.54700 24.86800 52.08700 1.000 87.69810 341 ALA B N 1
ATOM 5585 C CA . ALA B 1 360 ? 31.56000 24.77100 51.01500 1.000 89.50397 341 ALA B CA 1
ATOM 5586 C C . ALA B 1 360 ? 30.25100 25.43800 51.41700 1.000 91.33690 341 ALA B C 1
ATOM 5587 O O . ALA B 1 360 ? 29.67600 26.21700 50.64600 1.000 89.39171 341 ALA B O 1
ATOM 5589 N N . GLU B 1 361 ? 29.75700 25.12800 52.62200 1.000 90.62882 342 GLU B N 1
ATOM 5590 C CA . GLU B 1 361 ? 28.56600 25.79800 53.13900 1.000 87.52163 342 GLU B CA 1
ATOM 5591 C C . GLU B 1 361 ? 28.81300 27.28300 53.37100 1.000 79.41891 342 GLU B C 1
ATOM 5592 O O . GLU B 1 361 ? 27.89100 28.09500 53.22200 1.000 74.56974 342 GLU B O 1
ATOM 5598 N N . ALA B 1 362 ? 30.03800 27.65500 53.75900 1.000 73.90183 343 ALA B N 1
ATOM 5599 C CA . ALA B 1 362 ? 30.36400 29.06800 53.92000 1.000 72.88001 343 ALA B CA 1
ATOM 5600 C C . ALA B 1 362 ? 30.29600 29.79700 52.58500 1.000 91.81413 343 ALA B C 1
ATOM 5601 O O . ALA B 1 362 ? 29.75200 30.90600 52.49800 1.000 92.92941 343 ALA B O 1
ATOM 5603 N N . GLN B 1 363 ? 30.82900 29.18100 51.52900 1.000 85.06883 344 GLN B N 1
ATOM 5604 C CA . GLN B 1 363 ? 30.71700 29.76300 50.19900 1.000 77.50755 344 GLN B CA 1
ATOM 5605 C C . GLN B 1 363 ? 29.25800 29.91400 49.78700 1.000 73.68766 344 GLN B C 1
ATOM 5606 O O . GLN B 1 363 ? 28.86100 30.95200 49.24500 1.000 68.94713 344 GLN B O 1
ATOM 5612 N N . ILE B 1 364 ? 28.44400 28.88300 50.03100 1.000 69.28509 345 ILE B N 1
ATOM 5613 C CA . ILE B 1 364 ? 27.02600 28.95500 49.68700 1.000 75.93263 345 ILE B CA 1
ATOM 5614 C C . ILE B 1 364 ? 26.32700 30.02100 50.52400 1.000 73.67430 345 ILE B C 1
ATOM 5615 O O . ILE B 1 364 ? 25.43700 30.73000 50.03800 1.000 62.16816 345 ILE B O 1
ATOM 5620 N N . ARG B 1 365 ? 26.71400 30.15400 51.79500 1.000 70.83280 346 ARG B N 1
ATOM 5621 C CA . ARG B 1 365 ? 26.11100 31.19200 52.62300 1.000 71.59075 346 ARG B CA 1
ATOM 5622 C C . ARG B 1 365 ? 26.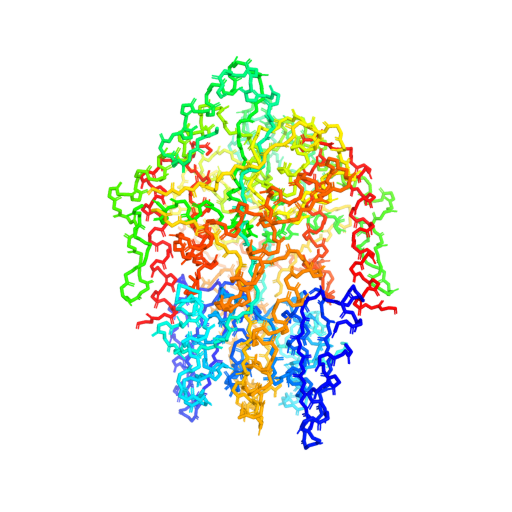48400 32.58200 52.11900 1.000 65.66359 346 ARG B C 1
ATOM 5623 O O . ARG B 1 365 ? 25.63500 33.48000 52.07800 1.000 67.02417 346 ARG B O 1
ATOM 5631 N N . ASP B 1 366 ? 27.74500 32.77400 51.72000 1.000 66.81180 347 ASP B N 1
ATOM 5632 C CA . ASP B 1 366 ? 28.16800 34.06700 51.18900 1.000 72.33725 347 ASP B CA 1
ATOM 5633 C C . ASP B 1 366 ? 27.37000 34.44400 49.94800 1.000 68.28226 347 ASP B C 1
ATOM 5634 O O . ASP B 1 366 ? 26.98600 35.60600 49.77500 1.000 67.20930 347 ASP B O 1
ATOM 5639 N N . ALA B 1 367 ? 27.12200 33.47200 49.06800 1.000 72.11004 348 ALA B N 1
ATOM 5640 C CA . ALA B 1 367 ? 26.37300 33.74000 47.84500 1.000 61.66637 348 ALA B CA 1
ATOM 5641 C C . ALA B 1 367 ? 24.90200 33.99200 48.14100 1.000 67.86626 348 ALA B C 1
ATOM 5642 O O . ALA B 1 367 ? 24.29600 34.90500 47.56600 1.000 65.74466 348 ALA B O 1
ATOM 5644 N N . ARG B 1 368 ? 24.30200 33.17200 49.01000 1.000 69.92288 349 ARG B N 1
ATOM 5645 C CA . ARG B 1 368 ? 22.89900 33.36500 49.36000 1.000 74.40880 349 ARG B CA 1
ATOM 5646 C C . ARG B 1 368 ? 22.69000 34.70800 50.04600 1.000 68.16139 349 ARG B C 1
ATOM 5647 O O . ARG B 1 368 ? 21.67500 35.37900 49.82500 1.000 67.78525 349 ARG B O 1
ATOM 5655 N N . LEU B 1 369 ? 23.64900 35.12200 50.87700 1.000 69.06360 350 LEU B N 1
ATOM 5656 C CA . LEU B 1 369 ? 23.53700 36.40900 51.55600 1.000 65.99363 350 LEU B CA 1
ATOM 5657 C C . LEU B 1 369 ? 23.70900 37.56300 50.57400 1.000 59.72466 350 LEU B C 1
ATOM 5658 O O . LEU B 1 369 ? 23.01800 38.58200 50.67500 1.000 56.51982 350 LEU B O 1
ATOM 5663 N N . LEU B 1 370 ? 24.62000 37.42100 49.61200 1.000 58.44072 351 LEU B N 1
ATOM 5664 C CA . LEU B 1 370 ? 24.79200 38.47100 48.61500 1.000 59.07988 351 LEU B CA 1
ATOM 5665 C C . LEU B 1 370 ? 23.56500 38.58100 47.72000 1.000 65.24117 351 LEU B C 1
ATOM 5666 O O . LEU B 1 370 ? 23.16300 39.68700 47.33900 1.000 58.32350 351 LEU B O 1
ATOM 5671 N N . SER B 1 371 ? 22.95000 37.44400 47.38300 1.000 62.83135 352 SER B N 1
ATOM 5672 C CA . SER B 1 371 ? 21.71000 37.47900 46.61700 1.000 63.85456 352 SER B CA 1
ATOM 5673 C C . SER B 1 371 ? 20.62500 38.23100 47.37500 1.000 70.82875 352 SER B C 1
ATOM 5674 O O . SER B 1 371 ? 19.89000 39.03600 46.78900 1.000 69.97851 352 SER B O 1
ATOM 5677 N N . ALA B 1 372 ? 20.50400 37.97300 48.68100 1.000 71.83425 353 ALA B N 1
ATOM 5678 C CA . ALA B 1 372 ? 19.49100 38.65300 49.48100 1.000 66.82111 353 ALA B CA 1
ATOM 5679 C C . ALA B 1 372 ? 19.78300 40.14200 49.61500 1.000 64.52578 353 ALA B C 1
ATOM 5680 O O . ALA B 1 372 ? 18.84800 40.94800 49.66800 1.000 67.94200 353 ALA B O 1
ATOM 5682 N N . GLU B 1 373 ? 21.06200 40.53100 49.66400 1.000 59.08389 354 GLU B N 1
ATOM 5683 C CA . GLU B 1 373 ? 21.37800 41.95000 49.79800 1.000 60.72424 354 GLU B CA 1
ATOM 5684 C C . GLU B 1 373 ? 21.04700 42.71400 48.52500 1.000 69.93064 354 GLU B C 1
ATOM 5685 O O . GLU B 1 373 ? 20.52100 43.83000 48.58900 1.000 70.94756 354 GLU B O 1
ATOM 5691 N N . THR B 1 374 ? 21.33900 42.13400 47.35700 1.000 72.02774 355 THR B N 1
ATOM 5692 C CA . THR B 1 374 ? 21.01800 42.83200 46.11700 1.000 71.90484 355 THR B CA 1
ATOM 5693 C C . THR B 1 374 ? 19.51100 42.89300 45.89700 1.000 72.83571 355 THR B C 1
ATOM 5694 O O . THR B 1 374 ? 18.98300 43.92100 45.46200 1.000 73.44274 355 THR B O 1
ATOM 5698 N N . LEU B 1 375 ? 18.79700 41.81500 46.23100 1.000 74.76755 356 LEU B N 1
ATOM 5699 C CA . LEU B 1 375 ? 17.34600 41.81700 46.07800 1.000 75.98769 356 LEU B CA 1
ATOM 5700 C C . LEU B 1 375 ? 16.69300 42.86500 46.96800 1.000 86.20957 356 LEU B C 1
ATOM 5701 O O . LEU B 1 375 ? 15.67800 43.46200 46.59000 1.000 80.99277 356 LEU B O 1
ATOM 5706 N N . ASN B 1 376 ? 17.26100 43.10000 48.15300 1.000 109.49871 357 ASN B N 1
ATOM 5707 C CA . ASN B 1 376 ? 16.68900 44.05000 49.09700 1.000 108.54680 357 ASN B CA 1
ATOM 5708 C C . ASN B 1 376 ? 16.89100 45.50400 48.68000 1.000 107.64661 357 ASN B C 1
ATOM 5709 O O . ASN B 1 376 ? 16.15600 46.37400 49.15900 1.000 116.86105 357 ASN B O 1
ATOM 5714 N N . THR B 1 377 ? 17.87100 45.79700 47.81600 1.000 91.81354 358 THR B N 1
ATOM 5715 C CA . THR B 1 377 ? 18.13500 47.17800 47.43500 1.000 89.02225 358 THR B CA 1
ATOM 5716 C C . THR B 1 377 ? 18.09400 47.46300 45.93900 1.000 88.15733 358 THR B C 1
ATOM 5717 O O . THR B 1 377 ? 17.99800 48.63700 45.56500 1.000 83.41897 358 THR B O 1
ATOM 5721 N N . ALA B 1 378 ? 18.14600 46.44900 45.08200 1.000 100.04086 359 ALA B N 1
ATOM 5722 C CA . ALA B 1 378 ? 18.14700 46.64100 43.63600 1.000 98.60970 359 ALA B CA 1
ATOM 5723 C C . ALA B 1 378 ? 16.75100 46.41600 43.07100 1.000 98.40726 359 ALA B C 1
ATOM 5724 O O . ALA B 1 378 ? 15.94300 45.68200 43.64200 1.000 102.17899 359 ALA B O 1
ATOM 5726 N N . ARG B 1 379 ? 16.47000 47.05300 41.93900 1.000 99.33608 360 ARG B N 1
ATOM 5727 C CA . ARG B 1 379 ? 15.16400 46.83200 41.34500 1.000 100.54332 360 ARG B CA 1
ATOM 5728 C C . ARG B 1 379 ? 15.18700 45.58200 40.46700 1.000 92.11228 360 ARG B C 1
ATOM 5729 O O . ARG B 1 379 ? 16.24200 45.07800 40.07400 1.000 80.19727 360 ARG B O 1
ATOM 5737 N N . VAL B 1 380 ? 13.99500 45.06000 40.20500 1.000 93.23555 361 VAL B N 1
ATOM 5738 C CA . VAL B 1 380 ? 13.80400 43.83700 39.43500 1.000 87.13858 361 VAL B CA 1
ATOM 5739 C C . VAL B 1 380 ? 13.42800 44.15600 37.99400 1.000 72.71926 361 VAL B C 1
ATOM 5740 O O . VAL B 1 380 ? 12.43000 44.84200 37.74200 1.000 84.74898 361 VAL B O 1
ATOM 5744 N N . LEU B 1 381 ? 14.22700 43.66800 37.05100 1.000 61.73836 362 LEU B N 1
ATOM 5745 C CA . LEU B 1 381 ? 13.93900 43.76400 35.62500 1.000 75.68773 362 LEU B CA 1
ATOM 5746 C C . LEU B 1 381 ? 13.65200 42.36900 35.08000 1.000 86.65201 362 LEU B C 1
ATOM 5747 O O . LEU B 1 381 ? 14.34800 41.40900 35.42500 1.000 83.21882 362 LEU B O 1
ATOM 5752 N N . VAL B 1 382 ? 12.63100 42.25100 34.23400 1.000 93.60525 363 VAL B N 1
ATOM 5753 C CA . VAL B 1 382 ? 12.39300 40.99100 33.52600 1.000 92.75122 363 VAL B CA 1
ATOM 5754 C C . VAL B 1 382 ? 11.91600 41.25400 32.10100 1.000 88.88888 363 VAL B C 1
ATOM 5755 O O . VAL B 1 382 ? 12.03600 40.39300 31.22900 1.000 83.17054 363 VAL B O 1
ATOM 5759 N N . ALA B 1 384 ? 9.44300 41.94400 30.45600 1.000 73.92274 365 ALA B N 1
ATOM 5760 C CA . ALA B 1 384 ? 8.63900 40.75000 30.22000 1.000 81.35274 365 ALA B CA 1
ATOM 5761 C C . ALA B 1 384 ? 7.27100 41.13100 29.65800 1.000 84.78968 365 ALA B C 1
ATOM 5762 O O . ALA B 1 384 ? 6.25200 41.06200 30.34600 1.000 94.23660 365 ALA B O 1
ATOM 5764 N N . THR B 1 385 ? 7.26700 41.51600 28.39200 1.000 86.69651 366 THR B N 1
ATOM 5765 C CA . THR B 1 385 ? 6.08800 41.97700 27.67400 1.000 86.70802 366 THR B CA 1
ATOM 5766 C C . THR B 1 385 ? 5.82700 41.00700 26.52600 1.000 73.15914 366 THR B C 1
ATOM 5767 O O . THR B 1 385 ? 6.70100 40.18500 26.21800 1.000 61.97725 366 THR B O 1
ATOM 5771 N N . PRO B 1 386 ? 4.66100 41.04800 25.87400 1.000 67.44920 367 PRO B N 1
ATOM 5772 C CA . PRO B 1 386 ? 4.39000 40.06200 24.82100 1.000 62.27433 367 PRO B CA 1
ATOM 5773 C C . PRO B 1 386 ? 5.36900 40.19100 23.66600 1.000 54.01221 367 PRO B C 1
ATOM 5774 O O . PRO B 1 386 ? 5.74400 41.29200 23.25800 1.000 56.94668 367 PRO B O 1
ATOM 5778 N N . GLY B 1 387 ? 5.79300 39.03700 23.15400 1.000 55.55841 368 GLY B N 1
ATOM 5779 C CA . GLY B 1 387 ? 6.72800 38.98300 22.04900 1.000 58.50204 368 GLY B CA 1
ATOM 5780 C C . GLY B 1 387 ? 8.15000 39.31800 22.42600 1.000 54.05325 368 GLY B C 1
ATOM 5781 O O . GLY B 1 387 ? 8.95300 39.64000 21.54900 1.000 48.28993 368 GLY B O 1
ATOM 5782 N N . VAL B 1 388 ? 8.49900 39.21800 23.71200 1.000 53.77995 369 VAL B N 1
ATOM 5783 C CA . VAL B 1 388 ? 9.84400 39.59600 24.12700 1.000 51.30741 369 VAL B CA 1
ATOM 5784 C C . VAL B 1 388 ? 10.85500 38.54200 23.69500 1.000 41.67903 369 VAL B C 1
ATOM 5785 O O . VAL B 1 388 ? 12.03300 38.85600 23.48200 1.000 43.04786 369 VAL B O 1
ATOM 5789 N N . LYS B 1 389 ? 10.42400 37.28800 23.53900 1.000 44.40960 370 LYS B N 1
ATOM 5790 C CA . LYS B 1 389 ? 11.33400 36.27500 23.02000 1.000 44.46523 370 LYS B CA 1
ATOM 5791 C C . LYS B 1 389 ? 11.52000 36.41600 21.51400 1.000 50.35992 370 LYS B C 1
ATOM 5792 O O . LYS B 1 389 ? 12.60500 36.12200 20.99900 1.000 50.87813 370 LYS B O 1
ATOM 5798 N N . ARG B 1 390 ? 10.48100 36.85400 20.79800 1.000 49.10076 371 ARG B N 1
ATOM 5799 C CA . ARG B 1 390 ? 10.65500 37.24900 19.40400 1.000 54.55966 371 ARG B CA 1
ATOM 5800 C C . ARG B 1 390 ? 11.55800 38.47200 19.28100 1.000 50.34334 371 ARG B C 1
ATOM 5801 O O . ARG B 1 390 ? 12.38600 38.55300 18.36800 1.000 40.39582 371 ARG B O 1
ATOM 5809 N N . LEU B 1 391 ? 11.39800 39.44300 20.18000 1.000 42.57160 372 LEU B N 1
ATOM 5810 C CA . LEU B 1 391 ? 12.26600 40.61500 20.16900 1.000 34.95172 372 LEU B CA 1
ATOM 5811 C C . LEU B 1 391 ? 13.71400 40.22100 20.40700 1.000 36.28091 372 LEU B C 1
ATOM 5812 O O . LEU B 1 391 ? 14.62100 40.68500 19.70900 1.000 42.92583 372 LEU B O 1
ATOM 5817 N N . GLN B 1 392 ? 13.94800 39.35700 21.39400 1.000 44.04645 373 GLN B N 1
ATOM 5818 C CA . GLN B 1 392 ? 15.29400 38.86500 21.64600 1.000 39.36704 373 GLN B CA 1
ATOM 5819 C C . GLN B 1 392 ? 15.85200 38.15100 20.42500 1.000 41.06427 373 GLN B C 1
ATOM 5820 O O . GLN B 1 392 ? 17.01100 38.35700 20.04900 1.000 41.83289 373 GLN B O 1
ATOM 5826 N N . SER B 1 393 ? 15.04000 37.30400 19.79300 1.000 42.40000 374 SER B N 1
ATOM 5827 C CA . SER B 1 393 ? 15.51900 36.56500 18.63200 1.000 41.89231 374 SER B CA 1
ATOM 5828 C C . SER B 1 393 ? 15.90200 37.50800 17.49700 1.000 44.76435 374 SER B C 1
ATOM 5829 O O . SER B 1 393 ? 16.94900 37.33500 16.86400 1.000 45.09161 374 SER B O 1
ATOM 5832 N N . ILE B 1 394 ? 15.07300 38.52200 17.23800 1.000 38.99410 375 ILE B N 1
ATOM 5833 C CA . ILE B 1 394 ? 15.36000 39.45700 16.15300 1.000 39.03414 375 ILE B CA 1
ATOM 5834 C C . ILE B 1 394 ? 16.65100 40.21700 16.43200 1.000 38.42424 375 ILE B C 1
ATOM 5835 O O . ILE B 1 394 ? 17.52000 40.34400 15.56100 1.000 47.06161 375 ILE B O 1
ATOM 5840 N N . ILE B 1 395 ? 16.80400 40.72100 17.65600 1.000 36.44973 376 ILE B N 1
ATOM 5841 C CA . ILE B 1 395 ? 17.97400 41.53300 17.97800 1.000 35.01778 376 ILE B CA 1
ATOM 5842 C C . ILE B 1 395 ? 19.23700 40.68100 17.97200 1.000 29.72630 376 ILE B C 1
ATOM 5843 O O . ILE B 1 395 ? 20.25400 41.06100 17.37900 1.000 41.19928 376 ILE B O 1
ATOM 5848 N N . TYR B 1 396 ? 19.18700 39.50800 18.61200 1.000 27.90310 377 TYR B N 1
ATOM 5849 C CA . TYR B 1 396 ? 20.36100 38.63800 18.66100 1.000 33.86696 377 TYR B CA 1
ATOM 5850 C C . TYR B 1 396 ? 20.81500 38.23800 17.26400 1.000 36.47479 377 TYR B C 1
ATOM 5851 O O . TYR B 1 396 ? 22.01900 38.15300 16.99700 1.000 39.96000 377 TYR B O 1
ATOM 5860 N N . THR B 1 397 ? 19.86400 37.97700 16.36300 1.000 31.15615 378 THR B N 1
ATOM 5861 C CA . THR B 1 397 ? 20.22500 37.58000 15.00700 1.000 37.13678 378 THR B CA 1
ATOM 5862 C C . THR B 1 397 ? 20.95000 38.70700 14.28300 1.000 39.32492 378 THR B C 1
ATOM 5863 O O . THR B 1 397 ? 22.01300 38.49200 13.69000 1.000 42.75242 378 THR B O 1
ATOM 5867 N N . GLN B 1 398 ? 20.40400 39.92500 14.34500 1.000 34.59132 379 GLN B N 1
ATOM 5868 C CA . GLN B 1 398 ? 21.03700 41.05400 13.67000 1.000 32.75422 379 GLN B CA 1
ATOM 5869 C C . GLN B 1 398 ? 22.37200 41.40900 14.31000 1.000 37.80506 379 GLN B C 1
ATOM 5870 O O . GLN B 1 398 ? 23.33400 41.73600 13.60400 1.000 42.21402 379 GLN B O 1
ATOM 5876 N N . LEU B 1 399 ? 22.44400 41.37800 15.64600 1.000 43.31909 380 LEU B N 1
ATOM 5877 C CA . LEU B 1 399 ? 23.70900 41.63800 16.33000 1.000 36.53973 380 LEU B CA 1
ATOM 5878 C C . LEU B 1 399 ? 24.76300 40.60500 15.96000 1.000 37.90512 380 LEU B C 1
ATOM 5879 O O . LEU B 1 399 ? 25.95300 40.93200 15.87400 1.000 38.40184 380 LEU B O 1
ATOM 5884 N N . GLN B 1 400 ? 24.34500 39.35500 15.75100 1.000 37.68555 381 GLN B N 1
ATOM 5885 C CA . GLN B 1 400 ? 25.27100 38.31000 15.33000 1.000 33.67950 381 GLN B CA 1
ATOM 5886 C C . GLN B 1 400 ? 25.87200 38.62400 13.96100 1.000 41.38999 381 GLN B C 1
ATOM 5887 O O . GLN B 1 400 ? 27.06500 38.39600 13.72800 1.000 39.05083 381 GLN B O 1
ATOM 5893 N N . ARG B 1 401 ? 25.06400 39.16800 13.04600 1.000 32.22254 382 ARG B N 1
ATOM 5894 C CA . ARG B 1 401 ? 25.59600 39.59600 11.75600 1.000 38.37638 382 ARG B CA 1
ATOM 5895 C C . ARG B 1 401 ? 26.64400 40.68900 11.92600 1.000 36.55547 382 ARG B C 1
ATOM 5896 O O . ARG B 1 401 ? 27.63000 40.73700 11.18200 1.000 37.49604 382 ARG B O 1
ATOM 5904 N N . ALA B 1 402 ? 26.45900 41.57300 12.90500 1.000 34.42805 383 ALA B N 1
ATOM 5905 C CA . ALA B 1 402 ? 27.44200 42.63500 13.07900 1.000 29.28206 383 ALA B CA 1
ATOM 5906 C C . ALA B 1 402 ? 28.69600 42.13800 13.78200 1.000 35.15007 383 ALA B C 1
ATOM 5907 O O . ALA B 1 402 ? 29.80200 42.58700 13.45800 1.000 45.87929 383 ALA B O 1
ATOM 5917 N N . LEU B 1 404 ? 30.03500 39.14700 13.57900 1.000 45.53820 385 LEU B N 1
ATOM 5918 C CA . LEU B 1 404 ? 30.79400 38.37900 12.60300 1.000 41.33779 385 LEU B CA 1
ATOM 5919 C C . LEU B 1 404 ? 31.35400 39.23900 11.47700 1.000 49.21902 385 LEU B C 1
ATOM 5920 O O . LEU B 1 404 ? 31.98300 38.69600 10.56300 1.000 46.96970 385 LEU B O 1
ATOM 5925 N N . GLY B 1 405 ? 31.14300 40.55600 11.51600 1.000 51.90377 386 GLY B N 1
ATOM 5926 C CA . GLY B 1 405 ? 31.67800 41.43100 10.49300 1.000 34.43082 386 GLY B CA 1
ATOM 5927 C C . GLY B 1 405 ? 30.94800 41.38500 9.17500 1.000 37.53433 386 GLY B C 1
ATOM 5928 O O . GLY B 1 405 ? 31.50500 41.80100 8.15700 1.000 36.81490 386 GLY B O 1
ATOM 5929 N N . GLN B 1 406 ? 29.71700 40.87400 9.15400 1.000 34.64501 387 GLN B N 1
ATOM 5930 C CA . GLN B 1 406 ? 28.96700 40.78800 7.90800 1.000 40.02757 387 GLN B CA 1
ATOM 5931 C C . GLN B 1 406 ? 28.27100 42.09800 7.55700 1.000 45.59119 387 GLN B C 1
ATOM 5932 O O . GLN B 1 406 ? 28.05600 42.37900 6.37400 1.000 44.88274 387 GLN B O 1
ATOM 5938 N N . ILE B 1 407 ? 27.88300 42.88600 8.56200 1.000 52.27395 388 ILE B N 1
ATOM 5939 C CA . ILE B 1 407 ? 27.29800 44.21000 8.37900 1.000 30.92807 388 ILE B CA 1
ATOM 5940 C C . ILE B 1 407 ? 27.84200 45.09800 9.48600 1.000 34.44841 388 ILE B C 1
ATOM 5941 O O . ILE B 1 407 ? 28.45200 44.62600 10.44500 1.000 41.76172 388 ILE B O 1
ATOM 5946 N N . SER B 1 408 ? 27.60900 46.39700 9.35700 1.000 36.11835 389 SER B N 1
ATOM 5947 C CA . SER B 1 408 ? 28.01900 47.26000 10.45100 1.000 33.31379 389 SER B CA 1
ATOM 5948 C C . SER B 1 408 ? 26.99200 47.20100 11.58000 1.000 35.94179 389 SER B C 1
ATOM 5949 O O . SER B 1 408 ? 25.85500 46.75100 11.40300 1.000 42.76341 389 SER B O 1
ATOM 5952 N N . SER B 1 409 ? 27.40900 47.67300 12.75700 1.000 39.94410 390 SER B N 1
ATOM 5953 C CA . SER B 1 409 ? 26.50800 47.69800 13.90600 1.000 42.53018 390 SER B CA 1
ATOM 5954 C C . SER B 1 409 ? 25.29200 48.56600 13.63000 1.000 37.32984 390 SER B C 1
ATOM 5955 O O . SER B 1 409 ? 24.15800 48.16900 13.92400 1.000 35.55128 390 SER B O 1
ATOM 5958 N N . ASP B 1 410 ? 25.51000 49.75100 13.04800 1.000 38.77112 391 ASP B N 1
ATOM 5959 C CA . ASP B 1 410 ? 24.40300 50.65600 12.75500 1.000 40.15816 391 ASP B CA 1
ATOM 5960 C C . ASP B 1 410 ? 23.38700 50.01300 11.81800 1.000 35.91828 391 ASP B C 1
ATOM 5961 O O . ASP B 1 410 ? 22.17600 50.18100 11.99300 1.000 35.22113 391 ASP B O 1
ATOM 5966 N N . GLN B 1 411 ? 23.86200 49.26300 10.82100 1.000 37.52252 392 GLN B N 1
ATOM 5967 C CA . GLN B 1 411 ? 22.94300 48.56600 9.92800 1.000 47.66036 392 GLN B CA 1
ATOM 5968 C C . GLN B 1 411 ? 22.18700 47.45800 10.64900 1.000 43.74716 392 GLN B C 1
ATOM 5969 O O . GLN B 1 411 ? 21.01000 47.21300 10.35800 1.000 42.97048 392 GLN B O 1
ATOM 5975 N N . ALA B 1 412 ? 22.84600 46.76800 11.58300 1.000 39.49443 393 ALA B N 1
ATOM 5976 C CA . ALA B 1 412 ? 22.15400 45.73600 12.34400 1.000 40.81454 393 ALA B CA 1
ATOM 5977 C C . ALA B 1 412 ? 21.00200 46.32700 13.14100 1.000 30.42570 393 ALA B C 1
ATOM 5978 O O . ALA B 1 412 ? 19.90700 45.75600 13.17100 1.000 36.60117 393 ALA B O 1
ATOM 5980 N N . VAL B 1 413 ? 21.22800 47.48300 13.77300 1.000 46.64312 394 VAL B N 1
ATOM 5981 C CA . VAL B 1 413 ? 20.17300 48.16100 14.52800 1.000 43.39139 394 VAL B CA 1
ATOM 5982 C C . VAL B 1 413 ? 18.99000 48.46100 13.62200 1.000 48.83892 394 VAL B C 1
ATOM 5983 O O . VAL B 1 413 ? 17.83300 48.18000 13.95900 1.000 44.94828 394 VAL B O 1
ATOM 5987 N N . LEU B 1 414 ? 19.27400 49.04000 12.45300 1.000 45.05779 395 LEU B N 1
ATOM 5988 C CA . LEU B 1 414 ? 18.21600 49.42800 11.52900 1.000 46.17021 395 LEU B CA 1
ATOM 5989 C C . LEU B 1 414 ? 17.44500 48.21200 11.03400 1.000 43.95901 395 LEU B C 1
ATOM 5990 O O . LEU B 1 414 ? 16.21000 48.23100 10.98600 1.000 44.11291 395 LEU B O 1
ATOM 5995 N N . GLU B 1 415 ? 18.15400 47.14300 10.66400 1.000 39.73021 396 GLU B N 1
ATOM 5996 C CA . GLU B 1 415 ? 17.47100 45.93000 10.22600 1.000 40.01195 396 GLU B CA 1
ATOM 5997 C C . GLU B 1 415 ? 16.65000 45.32800 11.35800 1.000 44.15221 396 GLU B C 1
ATOM 5998 O O . GLU B 1 415 ? 15.53200 44.85200 11.13600 1.000 47.37686 396 GLU B O 1
ATOM 6004 N N . ALA B 1 416 ? 17.19300 45.34000 12.57900 1.000 31.25573 397 ALA B N 1
ATOM 6005 C CA . ALA B 1 416 ? 16.44300 44.84100 13.72800 1.000 34.50441 397 ALA B CA 1
ATOM 6006 C C . ALA B 1 416 ? 15.17400 45.65200 13.94700 1.000 34.79462 397 ALA B C 1
ATOM 6007 O O . ALA B 1 416 ? 14.09500 45.08300 14.15400 1.000 39.49195 397 ALA B O 1
ATOM 6009 N N . GLU B 1 417 ? 15.28000 46.98300 13.87200 1.000 37.82523 398 GLU B N 1
ATOM 6010 C CA . GLU B 1 417 ? 14.11500 47.84400 14.04700 1.000 36.21641 398 GLU B CA 1
ATOM 6011 C C . GLU B 1 417 ? 13.04100 47.54900 13.01000 1.000 45.86573 398 GLU B C 1
ATOM 6012 O O . GLU B 1 417 ? 11.85500 47.43200 13.34100 1.000 47.37751 398 GLU B O 1
ATOM 6018 N N . GLN B 1 418 ? 13.44000 47.44100 11.74200 1.000 38.08877 399 GLN B N 1
ATOM 6019 C CA . GLN B 1 418 ? 12.46700 47.22700 10.68000 1.000 44.33759 399 GLN B CA 1
ATOM 6020 C C . GLN B 1 418 ? 11.87300 45.82800 10.75100 1.000 46.69459 399 GLN B C 1
ATOM 6021 O O . GLN B 1 418 ? 10.67800 45.64100 10.49400 1.000 46.32789 399 GLN B O 1
ATOM 6027 N N . GLN B 1 419 ? 12.68600 44.83800 11.12200 1.000 44.59710 400 GLN B N 1
ATOM 6028 C CA . GLN B 1 419 ? 12.18000 43.47800 11.25800 1.000 47.29331 400 GLN B CA 1
ATOM 6029 C C . GLN B 1 419 ? 11.16700 43.37700 12.39000 1.000 45.92093 400 GLN B C 1
ATOM 6030 O O . GLN B 1 419 ? 10.11300 42.75000 12.23500 1.000 50.00831 400 GLN B O 1
ATOM 6036 N N . TRP B 1 420 ? 11.46600 43.99400 13.53400 1.000 38.26122 401 TRP B N 1
ATOM 6037 C CA . TRP B 1 420 ? 10.52700 43.96500 14.64700 1.000 36.26994 401 TRP B CA 1
ATOM 6038 C C . TRP B 1 420 ? 9.24000 44.70700 14.31300 1.000 48.14971 401 TRP B C 1
ATOM 6039 O O . TRP B 1 420 ? 8.14300 44.22800 14.62600 1.000 51.80050 401 TRP B O 1
ATOM 6050 N N . ASN B 1 421 ? 9.34700 45.87100 13.67200 1.000 56.16218 402 ASN B N 1
ATOM 6051 C CA . ASN B 1 421 ? 8.14900 46.65200 13.39200 1.000 56.18265 402 ASN B CA 1
ATOM 6052 C C . ASN B 1 421 ? 7.24500 45.97000 12.37500 1.000 60.38080 402 ASN B C 1
ATOM 6053 O O . ASN B 1 421 ? 6.02700 46.17000 12.41000 1.000 68.94652 402 ASN B O 1
ATOM 6058 N N . ARG B 1 422 ? 7.80800 45.18400 11.45400 1.000 64.53354 403 ARG B N 1
ATOM 6059 C CA . ARG B 1 422 ? 6.96600 44.31400 10.63700 1.000 68.03535 403 ARG B CA 1
ATOM 6060 C C . ARG B 1 422 ? 6.19700 43.33400 11.51500 1.000 67.30709 403 ARG B C 1
ATOM 6061 O O . ARG B 1 422 ? 4.98900 43.13900 11.33900 1.000 74.51219 403 ARG B O 1
ATOM 6069 N N . TYR B 1 423 ? 6.88800 42.70400 12.47000 1.000 52.07036 404 TYR B N 1
ATOM 6070 C CA . TYR B 1 423 ? 6.22400 41.76900 13.37600 1.000 57.62525 404 TYR B CA 1
ATOM 6071 C C . TYR B 1 423 ? 5.18000 42.47700 14.22900 1.000 56.06781 404 TYR B C 1
ATOM 6072 O O . TYR B 1 423 ? 4.06400 41.97300 14.39900 1.000 57.56525 404 TYR B O 1
ATOM 6081 N N . ALA B 1 424 ? 5.50900 43.66300 14.74400 1.000 56.38661 405 ALA B N 1
ATOM 6082 C CA . ALA B 1 424 ? 4.58800 44.34700 15.64200 1.000 47.41639 405 ALA B CA 1
ATOM 6083 C C . ALA B 1 424 ? 3.38700 44.89700 14.88900 1.000 61.97028 405 ALA B C 1
ATOM 6084 O O . ALA B 1 424 ? 2.29700 45.01000 15.46100 1.000 73.24804 405 ALA B O 1
ATOM 6086 N N . SER B 1 425 ? 3.56200 45.24300 13.61200 1.000 59.17071 406 SER B N 1
ATOM 6087 C CA . SER B 1 425 ? 2.42900 45.68600 12.80900 1.000 61.78500 406 SER B CA 1
ATOM 6088 C C . SER B 1 425 ? 1.51600 44.52300 12.44000 1.000 64.36197 406 SER B C 1
ATOM 6089 O O . SER B 1 425 ? 0.31700 44.72600 12.21400 1.000 76.64288 406 SER B O 1
ATOM 6092 N N . ALA B 1 426 ? 2.05900 43.30700 12.36700 1.000 60.96232 407 ALA B N 1
ATOM 6093 C CA . ALA B 1 426 ? 1.23700 42.14100 12.05800 1.000 72.47196 407 ALA B CA 1
ATOM 6094 C C . ALA B 1 426 ? 0.51500 41.62000 13.29600 1.000 66.95143 407 ALA B C 1
ATOM 6095 O O . ALA B 1 426 ? -0.62100 41.14800 13.20100 1.000 66.94310 407 ALA B O 1
ATOM 6097 N N . ARG B 1 427 ? 1.15800 41.69100 14.46300 1.000 66.03791 408 ARG B N 1
ATOM 6098 C CA . ARG B 1 427 ? 0.54600 41.17200 15.68200 1.000 69.27676 408 ARG B CA 1
ATOM 6099 C C . ARG B 1 427 ? -0.40800 42.18200 16.30800 1.000 79.67716 408 ARG B C 1
ATOM 6100 O O . ARG B 1 427 ? -1.48800 41.80700 16.77900 1.000 88.26490 408 ARG B O 1
ATOM 6108 N N . TRP B 1 428 ? -0.03800 43.46100 16.31300 1.000 83.09626 409 TRP B N 1
ATOM 6109 C CA . TRP B 1 428 ? -0.85700 44.52200 16.89800 1.000 83.70363 409 TRP B CA 1
ATOM 6110 C C . TRP B 1 428 ? -1.05800 45.61300 15.85500 1.000 87.63191 409 TRP B C 1
ATOM 6111 O O . TRP B 1 428 ? -0.39800 46.66000 15.90200 1.000 91.30172 409 TRP B O 1
ATOM 6122 N N . PRO B 1 429 ? -1.98500 45.41400 14.90500 1.000 100.69536 410 PRO B N 1
ATOM 6123 C CA . PRO B 1 429 ? -2.22600 46.38600 13.82900 1.000 115.79778 410 PRO B CA 1
ATOM 6124 C C . PRO B 1 429 ? -2.58100 47.78900 14.32800 1.000 131.98759 410 PRO B C 1
ATOM 6125 O O . PRO B 1 429 ? -3.38200 47.96700 15.24600 1.000 139.39313 410 PRO B O 1
#

Foldseek 3Di:
DAEEEAAPDVLCVVLCVLLVVVCVVCVVDRYDYDYDHPVVVVQVVCVVVLNHGFKYYDFLQVLQQCLVVVWFDQCVVQDDPCLCVQFDVQFQVSAVNHRFWAWWFKAFWWKWFQCVLCVQLVHRDDDAALVCVVVVLVSSCPRPVFAAEAAALQQQADCVLVLQLLLPADQADVLRAGRRLDPSNLVSLCSVLVCVVVVSYDVCSDPDHLVVVLVCLLVVRYRIRGGALQVLLVSCVSRVPRSVSIATHGHYGHPLLAGAMTIGMTGTPSDPPNNVSSVVRSSCQGQPNSLVCCVSRVTATRGPNSNVVNLVCLVPPDDPDVSVVRSSNRSNSRSVSVVRYDHRQRSHHCVSVLSNLLSVLSSCSCVVDPSSVSVVSSNVVSNVVSVVVRD/DFEEEEEPCPPLCVVLCVLLVVVCVVCVVDRYDYDYYPCPVVVQVVCVVVPNHGFKYDDFFAVQQQCPVVPFFAQCVVQDDPCLCVQFDVLQQVSQQAPRHHNFWAWWFWFFWWKWFQQVLQVQLVHDDAALVCQLVQLVSSCPRPVFAAEAAALALQADCVLVVNLVLPADQADPLRAGRRLDPSNLVSLVSVLVCQVVPSYPVCSDPDYLVVVLVCQLVVRYGIRGGGLLCLVVSCVSRVVRSVRIATHGHHGNQAGEMGIGMTGTPPDPPNNVSSVSRSSCQGQPNSLVCCVSVVTAHRGPNSLVVNLVCLVPDDDPDVSVVRSSNRSNSRSVCVVPHRYDDYHHCVSVLSSLLSVLSSCCCVVDPSSVSSVSSSVVSNVVSVVVRD

Secondary structure (DSSP, 8-state):
-EEEEEE---TTS---HHHHHHHHH-GGG-EEEEEE---HHHHHHHHHTT---SEEE--HHHHHHHHTTT-B--GGGTSPTTSGGGB-HHHHS----S---B--EEB--EEEEEHHHHHHTT-SS--SBGGGHHHHHHHHHHHHSSBS------TTS-SHHHHHHH-----B-TTS-B---SHHHHHHHHHHHHHHHTT-S-GGGGT--HHHHHHHHHTT-BSEEEE-HHHHHHHHHH-HHHHHTEEEEPPPB-TT-PEE-B--EE-BTT-S-HHHHHHHHHHHTSHHHHHHHHHHHT-EESBHHHHHHHHHHHHT---SSHHHHHHHHHHHHHHHHTTTEE--S---TTHHHHHHHHHHHHHH---SS-HHHHHHHHHHHHHHHHHHH--/-EEEEEES-TTTTS---HHHHHHHHH-TTS-EEEEEE--HHHHHHHHHHTT---SEEE--HHHHHHHHTTT-B--GGGTSPTTSGGGB-HHHHHTTEETTTEE--B--EEEE-EEEEEHHHHHHTT----BGGGHHHHHHHHHHHHSSBS------TTS--HHHHHHH-----B-TTS-B---SHHHHHHHHHHHHHHHTT-S-GGGGT--HHHHHHHHHTT-BSEEEE-STTHHHHHHH-HHHHHTEEEEPPPB---EEEE--EE-BTT-TTHHHHHHHHHHHTSHHHHHHHHHHHT-EESBHHHHHHHHHHHHT---SSHHHHHHHHHHHHHHHHHHHSPEE---TTHHHHHHHHHHHHHH---SS-HHHHHHHHHHHHHHHHHHH--

Sequence (781 aa):
TLQLWTLQLPKFNPYDDVLGSWDKLHPEALVRWTDLPSVERKLLAAVFARTAPDVVNLNPPFAANLASKGGLTDLTALLPPGAEQNYLPSVWEAAEAGQIAIPWYLTVRLSLVNGDLLRQAGLSRAPRRWDEVPAYARSIRERTGRYGLFVTVVPDDSAELLESFVQGVSLLDARQRAAFNTPAGRKAFAFWTDLYREGLLPREVVSQGQRRAIELYQSGELALLASGAEFLRRSIQTNAPGVAAVTTPQPPLTGSDGTANVALTLAVPRQSQQAGEAVELALFLTNGTNQARFAREARVLPSSLEALSAIRRAELEVEQPSNPAEAQIRDARLLSAETLNTARVLVPATPGVKRLQSIIYTQLQRALGQISSDQAVLEAEQQWNRYASARWPTLQLWTLQLAPKFNPYDDVLGSWDKLHPEALVRWTDLPSVERKLLAAVFARTAPDVVNLNPPFAANLASKGGLTDLTALLPPGAEQNYLPSVWEAARDPEAGQIAIPWYLTVRLSLVNGDLLRQAGLAPRRWDEVPAYARSIRERTGRYGLFVTVVPDDSAELLESFVQGVSLLDARQRAAFNTPAGRKAFAFWTDLYREGLLPREVVSQGQRRAIELYQSGELALLASGAEFLRSIQTNAPGVAAVTTPQPPLTGGTANVALTLAVPRQSQQAGEAVELALFLTNGTNQARFAREARVLPSSLEALSAIRAELEVEQPSNPAEAQIRDARLLSAETLNTARVLVATPGVKRLQSIIYTQLQRALGQISSDQAVLEAEQQWNRYASARWP

Organism: NCBI:txid166309

Radius of gyration: 27.84 Å; Cα contacts (8 Å, |Δi|>4): 1437; chains: 2; bounding box: 69×55×86 Å

Nearest PDB structures (foldseek):
  6wpn-assembly1_A  TM=1.003E+00  e=3.542E-71  Synechococcus sp.
  6wpm-assembly1_A  TM=9.601E-01  e=9.937E-61  Synechococcus sp.
  6wpn-assembly2_B  TM=9.260E-01  e=4.069E-61  Synechococcus sp.
  6pql-assembly2_B  TM=6.733E-01  e=4.042E-13  Streptococcus pneumoniae TIGR4
  2heu-assembly3_C  TM=6.792E-01  e=3.482E-12  Streptococcus pneumoniae